Protein 5K19 (pdb70)

CATH classification: 2.130.10.10

Secondary structure (DSSP, 8-state):
----SEEEETTEEEEE-GGG-B--TT-PPP---PPP-EEEEE----S-EEEEEE-SSEEEEEE--TTSPPP-TTS-SEEEE-SSS-EEEEEE-TTT--SS---EEEEETTS-EEEE-TTT---EEEESTTS-S--SPEEEEEEPTT-SSEEEEEETTSEEEEEETTSB--SSPPPEEEEEEETTEEEEEE--BSEEEEEEESSS-EEEEEE-TTSSEEEEEETTSEEEEEETTTTEEEEEEE-SSS-EEEEEE-TTSSEEEEEETTS-EEEEETTT-SEEEEE---SS-EEEEEE-TTS--------EEEEEEEETTSEEEEEEEEHHHH----EE--SEEEE--SS-EEEEEE-SSEEEEEETTS-EEEEEPTT-/---SEEEETTEEEEE-TTS-B--TT-PPP--SS-PPP-EEEEE-S--SSS-EEEEEE-SSEEEEEE--TTS----TTS-SEEEE-SSS-EEEEEE-SSS--SS---EEEEETTS-EEEE-TTT---EEEESTT-SS--SPEEEEEEPTT-SSEEEEEETTSEEEEEETTSB--SS---EEEEEEETTEEEEEE--BS--EEEEESSS-EEEEEE-TTSSEEEEEETTSEEEEEETTTTEEEEEEE-SSS-EEEEEE-TTSSEEEEEETTS-EEEEETTT-SEEEEE---SS-EEEEEE-GGG--EEEEEEEETTSEEEEEEEEHHHH----EE--SEEEE--SS-EEEEEE-SSEEEEEETTS-EEEEEPTT-/----EEEETTEEEE-EEEEEES-TT----------EEEEE----EEEEEE-SSEEEEEE--TTSPPP-TTS-SEEEE-SSS-EEEEEE-SSS--SS---EEEEETTS-EEEE-TTT---EEEESTT-SS--SPEEEEEEPTT-SSEEEEEETTTEEEEEETTSB--SSSPPEEEEEEETTEEEEEE--BS--EEEEESSS-EEEEEE-TTSSEEEEEETTSEEEEEETTTTEEEEEEE-SSS-EEEEEE-TTSSEEEEEETTS-EEEEETTTTEEEEEE---SS-EEEEEEESTT--EEEEEEETTSEEEEEEE-HHHH---EE-EEEEEE-SSS-EEEEEE-SS-EEEEETTTEEEE-

Solvent-accessible surface area: 45905 Å² total; per-residue (Å²): 142,73,84,79,69,73,4,28,9,73,67,10,63,3,97,37,47,90,138,2,54,1,2,38,48,110,82,88,66,26,94,106,92,27,44,0,77,17,12,31,4,81,14,108,143,76,44,12,56,30,0,0,1,1,5,8,108,32,6,2,4,2,48,6,57,12,39,125,160,20,17,80,29,81,147,38,59,17,84,66,102,26,106,52,44,36,1,8,8,14,11,2,2,123,102,43,14,64,78,69,32,0,30,1,0,0,0,6,38,18,1,27,2,17,9,2,9,1,41,117,110,133,48,65,90,86,7,10,99,106,84,82,19,14,148,27,111,1,14,11,4,85,18,16,56,70,17,117,28,52,0,0,0,0,2,30,55,3,20,0,3,18,4,21,17,90,61,88,71,27,83,92,53,25,142,63,98,99,104,70,117,30,72,66,8,10,0,40,40,26,132,127,54,0,6,47,33,41,1,48,1,26,67,33,8,0,33,52,1,18,27,8,78,108,15,43,35,0,0,1,0,1,106,38,0,57,0,5,0,0,42,30,96,58,17,78,53,66,12,55,13,103,10,181,152,29,0,4,31,4,4,14,20,0,14,32,12,111,16,0,0,1,0,1,44,37,32,29,0,5,1,2,4,27,106,96,52,46,39,27,0,34,1,91,26,10,169,34,103,0,27,28,7,17,15,2,52,111,27,28,77,36,162,93,74,200,67,48,4,13,0,0,0,0,0,68,26,13,18,1,0,1,1,38,0,45,81,80,41,11,140,146,105,62,113,6,141,38,67,16,48,64,49,16,8,123,47,69,3,11,8,8,44,16,43,98,51,1,2,0,4,1,12,22,17,5,35,1,22,1,3,6,19,36,90,127,184,80,85,77,75,3,36,5,149,79,24,78,3,109,34,54,87,148,2,34,0,2,38,58,97,113,62,75,27,132,44,120,67,39,29,38,0,67,16,11,32,6,58,8,89,78,52,107,36,46,2,49,31,0,0,0,0,2,6,102,42,6,3,5,1,47,8,48,12,38,112,158,11,12,80,18,67,155,39,61,18,84,61,96,31,160,54,44,40,0,10,10,13,14,0,3,121,104,45,9,67,72,95,34,1,30,1,0,0,0,6,41,20,1,29,2,18,11,1,10,2,42,116,108,135,63,69,38,76,5,7,111,67,77,87,17,15,140,27,112,1,16,13,4,73,19,18,56,72,19,117,31,48,0,1,0,0,3,28,56,2,20,0,6,18,2,23,35,102,56,105,41,35,142,87,53,26,117,68,60,114,95,32,121,26,75,67,11,9,0,35,49,35,114,129,59,0,10,46,34,44,3,45,0,24,68,31,6,0,33,51,1,16,22,4,81,112,15,46,38,0,0,1,0,1,104,48,2,58,0,5,0,0,42,30,93,61,18,114,63,65,13,55,16,85,15,186,154,31,0,4,34,3,5,15,20,0,59,71,14,116,33,0,0,2,0,0,46,35,33,34,0,10,0,1,5,27,112,98,47,44,31,27,1,43,0,91,25,10,165,32,97,0,24,27,7,16,15,3,66,111,40,68,131,61,13,6,0,0,0,0,0,73,25,12,25,1,0,2,0,33,3,58,50,94,25,28,227,193,55,67,100,18,142,39,69,14,53,54,54,16,8,114,66,62,2,8,7,7,44,16,44,124,65,1,2,0,4,0,10,20,26,4,33,1,22,1,4,8,24,41,91,72,143,72,41,92,40,23,98,22,108,90,27,122,44,42,31,40,112,91,0,55,0,1,50,46,105,71,71,74,44,127,117,61,39,0,76,16,13,31,7,87,33,132,174,32,57,14,0,0,3,0,8,1,97,32,9,3,7,2,74,5,29,19,65,60,68,21,28,93,22,80,68,37,93,25,92,56,106,27,90,55,46,43,0,6,10,14,11,4,3,121,123,49,11,73,86,62,40,3,30,4,0,0,0,6,41,16,1,25,2,24,9,1,7,6,67,133,69,76,58,66,43,80,6,4,102,78,105,86,18,15,60,25,104,0,11,15,3,75,15,18,64,68,22,55,29,51,0,1,0,0,1,35,53,1,22,0,6,19,2,21,28,130,50,99,47,40,112,70,68,35,74,64,61,108,107,30,123,28,71,67,14,9,0,44,41,43,126,125,60,2,9,52,36,44,4,47,1,19,98,27,8,0,28,45,3,17,25,6,77,112,15,41,29,0,0,0,0,0,103,40,1,62,0,6,0,0,44,37,91,68,34,47,60,70,11,56,17,108,7,174,151,36,10,0,42,2,7,18,21,1,62,89,8,26,13,0,0,0,0,0,15,32,35,22,1,4,7,3,0,27,100,84,48,46,38,25,2,31,1,103,9,29,79,34,114,0,27,26,5,15,22,9,64,118,44,79,109,32,18,1,0,0,0,0,86,22,13,44,5,0,4,1,55,8,48,68,96,30,27,167,112,68,115,23,72,32,75,8,74,18,70,17,11,111,81,32,1,14,6,6,54,18,54,91,71,9,15,0,4,0,9,31,25,8,30,1,40,0,23

Radius of gyration: 40.24 Å; Cα contacts (8 Å, |Δi|>4): 3216; chains: 3; bounding box: 108×79×98 Å

Foldseek 3Di:
DDADAWDADPQGIKGWQVQQKDFQLVPFFADDDAFKEKEWEAAPPDQGIKMWIFAHQKIFIAGRPANDGHDRNVDTLAMGGHDPWHWRYKYWDHVPHHQQWIWMWTWTAQGKIWIATSHPGPDIDIDCVVCLAHRGGWQDKYAQPPDPFWIWIFGQFQKIFIFGNPADDDPHRFDWAWDDDDDQKTKTAGDSHTGGIMIGGHGGGFQDWDAQLVSQKIWTWHQQQKIWMARVVVGGTQAMDGDPDTTWHEWDAFLQRQWMWTWAQVGKIWIAGSVVNGTQEIEHAAPGGWHYKFWAPQPDDDDHPCHKTKMWTFFQSQWIFIWMADCCSRPVVYYTYTSDIGRHDPGGKHDWDHDPQFIWTDGSRGMIITMGRPPD/DADAWDADPLGIKGWQVQQKAFQLVPFFADDPDAAFKDKEWEAAPPCVPQRMKIWIFFGQKIFIAGRNASDGHDNSVDTLDMGGHDPWHWRYKYWDHVPHHPQWIWMWTWTQQGKIWIATSRNGPDIDIDCVVVLAHRGGWQDKYAQPPDDFWIWIFGQQQKIFIWGNPAAEDPHRFAWDWDDDDDQKTKTAGPSHTRGIIIGGHGGTFQDWDAQLVRQKIWTWHQQQKTWIARVVVGGTQEMDGDPDTTWREWDAANVRQWMWTWGQVRKIWIAGRVVRHTLEIEHADPGTWHYKAWANLDCVKTKIWTFWQSQKIFIWIADPVSRVVHYYTYTSDIGNNDPGGKHDWDHDDQFIWTHHSRGMIITMGRVPD/DADQWDADPVGIDGWQPQQKAFQLVPFFDDDQFWDWEWEAAVCRIKIWIFAWQKIFIASRPASDGHPNSVDTLAMDGHPDWGFNDKEWDHVDHHDQWIWMWTWTQQGKIWIATSRVRPGTDIGCPVVLAHRGGWQDKYAQPPDPFWIWTFGQFQKIFIFGNQAEEDPGNFDWDWDDDDDQKTKTATPSYTRRIMIHHHGGGFNDKDAALVRQKMWIWGQVQKIWMARNVVRHTQAMDGDPDTTWHEKDADNVRQWIWTWGQVQKIWIAGSVVRGTQEIEDAGDGTWHYKAWAPQDPCTKIKTFFQRQWIFIWRNDPVSHCVYYTYTPGTTNHDPGGWHDWDYDNSWIWTDHRSTMIITD

Sequence (1108 aa):
NEIKTQFTTREGLYKLLPHSEYSRPNRVPFNSSNPVRVSFVNLNSGNGDRLCFNVGRELYFYIYKGVRKAADLSKPIDKRIYKGTQPTCHDFNHLTATAESVSLLVGFSAGQVQLIDPIKKETSKLFNEERLIDKSRVTCVKWVPGSESLFLVAHSSGNMYLYNVEHTCGTTAPHYQLLKQGESFAVHTCKTRNPLLKWTVGEGALNEFAFSPDGKFLACVSQDGFLRVFNFDSVELHGTMKSYFGGLLCVCWSPDGKYIVTGGEDDLVTVWSFVDCRVIARGHGHKSWVSVVAFDPYTTSVEEGDVTYRFGSVGQDTQLCLWDLTEDILFPVPLLEPLICKKIAHERLTVLIFLEDCIVTACQEGFICTWGRPGKEIKTQFTTREGLYKLLPHSEYSRPNRVPFNSQGSNPVRVSFVNLNDQSGNGDRLCFNVGRELYFYIYKGVRKAADLSKPIDKRIYKGTQPTCHDFNHLTATAESVSLLVGFSAGQVQLIDPIKKETSKLFNEERLIDKSRVTCVKWVPGSESLFLVAHSSGNMYLYNVEHTCGTTAPHYQLLKQGESFAVHTCKTRNPLLKWTVGEGALNEFAFSPDGKFLACVSQDGFLRVFNFDSVELHGTMKSYFGGLLCVCWSPDGKYIVTGGEDDLVTVWSFVDCRVIARGHGHKSWVSVVAFDPYTTVTYRFGSVGQDTQLCLWDLTEDILFDVPLLEPLICKKIAHERLTVLIFLEDCIVTACQEGFICTWGRPGKEIKTQFTTREGLYKLLPHSEYSRPNRVPFNSNPVRVSFVNLNNGDRLCFNVGRELYFYIYKGVRKAADLSKPIDKRIYKGTQPTCHDFNHLTATAESVSLLVGFSAGQVQLIDPIKKETSKLFNEERLIDKSRVTCVKWVPGSESLFLVAHSSGNMYLYNVEHTCGTTAPHYQLLKQGESFAVHTCKTRNPLLKWTVGEGALNEFAFSPDGKFLACVSQDGFLRVFNFDSVELHGTMKSYFGGLLCVCWSPDGKYIVTGGEDDLVTVWSFVDCRVIARGHGHKSWVSVVAFDPYTTTYRFGSVGQDTQLCLWDLTEDILFVPLLEPLICKKIAHERLTVLIFLEDCIVTACQEGFICTW

Nearest PDB structures (foldseek):
  5k19-assembly2_B  TM=1.003E+00  e=1.370E-76  Homo sapiens
  6jlq-assembly1_C  TM=9.969E-01  e=1.222E-64  Homo sapiens
  5k19-assembly3_C  TM=9.996E-01  e=1.740E-64  Homo sapiens
  5k1c-assembly1_C  TM=9.954E-01  e=1.740E-64  Homo sapiens
  5yzv-assembly1_A  TM=8.392E-01  e=1.252E-12  Thermomonospora curvata

GO terms:
  GO:0005634 nucleus (C, IDA)
  GO:0005737 cytoplasm (C, IDA)
  GO:0035800 deubiquitinase activator activity (F, IDA)
  GO:0005515 protein binding (F, IPI)
  GO:0005654 nucleoplasm (C, TAS)
  GO:0090263 positive regulation of canonical Wnt signaling pathway (P, IDA)

Structure (mmCIF, N/CA/C/O backbone):
data_5K19
#
_entry.id   5K19
#
_cell.length_a   120.014
_cell.length_b   120.014
_cell.length_c   95.307
_cell.angle_alpha   90.00
_cell.angle_beta   90.00
_cell.angle_gamma   120.00
#
_symmetry.space_group_name_H-M   'P 31'
#
loop_
_entity.id
_entity.type
_entity.pdbx_description
1 polymer 'WD repeat-containing protein 20'
2 non-polymer 'SULFATE ION'
3 non-polymer GLYCEROL
4 water water
#
loop_
_atom_site.group_PDB
_atom_site.id
_atom_site.type_symbol
_atom_site.label_atom_id
_atom_site.label_alt_id
_atom_site.label_comp_id
_atom_site.label_asym_id
_atom_site.label_entity_id
_atom_site.label_seq_id
_atom_site.pdbx_PD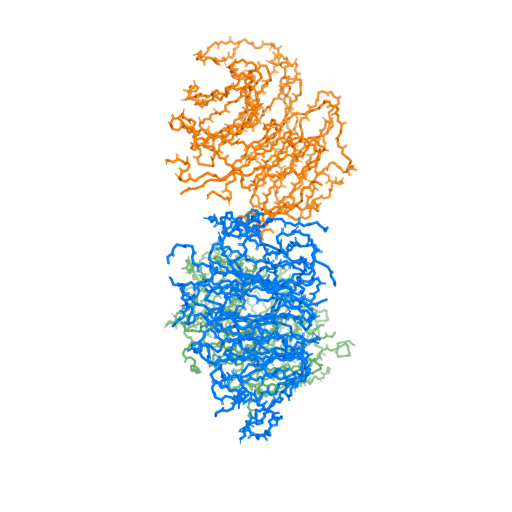B_ins_code
_atom_site.Cartn_x
_atom_site.Cartn_y
_atom_site.Cartn_z
_atom_site.occupancy
_atom_site.B_iso_or_equiv
_atom_site.auth_seq_id
_atom_site.auth_comp_id
_atom_site.auth_asym_id
_atom_site.auth_atom_id
_atom_site.pdbx_PDB_model_num
ATOM 1 N N . ASN A 1 11 ? 144.626 15.372 13.961 1.00 89.65 11 ASN A N 1
ATOM 2 C CA . ASN A 1 11 ? 143.690 14.380 13.440 1.00 77.83 11 ASN A CA 1
ATOM 3 C C . ASN A 1 11 ? 143.489 14.569 11.944 1.00 82.09 11 ASN A C 1
ATOM 4 O O . ASN A 1 11 ? 142.410 14.984 11.500 1.00 82.73 11 ASN A O 1
ATOM 6 N N . GLU A 1 12 ? 144.540 14.272 11.176 1.00 80.94 12 GLU A N 1
ATOM 7 C CA . GLU A 1 12 ? 144.485 14.309 9.719 1.00 69.28 12 GLU A CA 1
ATOM 8 C C . GLU A 1 12 ? 144.795 12.927 9.153 1.00 70.73 12 GLU A C 1
ATOM 9 O O . GLU A 1 12 ? 145.508 12.134 9.766 1.00 69.78 12 GLU A O 1
ATOM 11 N N . ILE A 1 13 ? 144.258 12.654 7.971 1.00 70.19 13 ILE A N 1
ATOM 12 C CA . ILE A 1 13 ? 144.266 11.319 7.392 1.00 61.89 13 ILE A CA 1
ATOM 13 C C . ILE A 1 13 ? 145.664 10.939 6.936 1.00 61.71 13 ILE A C 1
ATOM 14 O O . ILE A 1 13 ? 146.390 11.773 6.436 1.00 70.22 13 ILE A O 1
ATOM 19 N N . LYS A 1 14 ? 146.054 9.690 7.136 1.00 60.78 14 LYS A N 1
ATOM 20 C CA . LYS A 1 14 ? 147.349 9.226 6.665 1.00 58.86 14 LYS A CA 1
ATOM 21 C C . LYS A 1 14 ? 147.180 8.357 5.419 1.00 60.19 14 LYS A C 1
ATOM 22 O O . LYS A 1 14 ? 146.176 7.667 5.274 1.00 59.46 14 LYS A O 1
ATOM 28 N N . THR A 1 15 ? 148.155 8.386 4.516 1.00 52.27 15 THR A N 1
ATOM 29 C CA . THR A 1 15 ? 148.033 7.592 3.317 1.00 53.69 15 THR A CA 1
ATOM 30 C C . THR A 1 15 ? 149.140 6.554 3.196 1.00 55.62 15 THR A C 1
ATOM 31 O O . THR A 1 15 ? 149.304 5.923 2.145 1.00 57.65 15 THR A O 1
ATOM 35 N N . GLN A 1 16 ? 149.879 6.353 4.274 1.00 50.27 16 GLN A N 1
ATOM 36 C CA . GLN A 1 16 ? 150.917 5.338 4.265 1.00 55.86 16 GLN A CA 1
ATOM 37 C C . GLN A 1 16 ? 151.500 5.142 5.654 1.00 53.79 16 GLN A C 1
ATOM 38 O O . GLN A 1 16 ? 151.399 6.016 6.501 1.00 58.06 16 GLN A O 1
ATOM 44 N N . PHE A 1 17 ? 152.117 3.995 5.885 1.00 49.59 17 PHE A N 1
ATOM 45 C CA . PHE A 1 17 ? 152.712 3.722 7.179 1.00 54.93 17 PHE A CA 1
ATOM 46 C C . PHE A 1 17 ? 153.840 2.725 7.018 1.00 58.11 17 PHE A C 1
ATOM 47 O O . PHE A 1 17 ? 153.895 2.012 6.010 1.00 63.25 17 PHE A O 1
ATOM 55 N N . THR A 1 18 ? 154.732 2.663 8.003 1.00 56.87 18 THR A N 1
ATOM 56 C CA . THR A 1 18 ? 155.900 1.808 7.896 1.00 51.97 18 THR A CA 1
ATOM 57 C C . THR A 1 18 ? 155.930 0.759 8.975 1.00 54.37 18 THR A C 1
ATOM 58 O O . THR A 1 18 ? 155.641 1.052 10.123 1.00 59.48 18 THR A O 1
ATOM 62 N N . THR A 1 19 ? 156.277 -0.466 8.607 1.00 56.47 19 THR A N 1
ATOM 63 C CA . THR A 1 19 ? 156.568 -1.498 9.586 1.00 59.16 19 THR A CA 1
ATOM 64 C C . THR A 1 19 ? 157.907 -2.121 9.231 1.00 59.47 19 THR A C 1
ATOM 65 O O . THR A 1 19 ? 158.556 -1.705 8.280 1.00 57.14 19 THR A O 1
ATOM 69 N N . ARG A 1 20 ? 158.303 -3.131 9.998 1.00 64.99 20 ARG A N 1
ATOM 70 C CA . ARG A 1 20 ? 159.501 -3.920 9.707 1.00 65.78 20 ARG A CA 1
ATOM 71 C C . ARG A 1 20 ? 159.560 -4.423 8.248 1.00 70.50 20 ARG A C 1
ATOM 72 O O . ARG A 1 20 ? 160.637 -4.653 7.706 1.00 75.24 20 ARG A O 1
ATOM 74 N N . GLU A 1 21 ? 158.410 -4.594 7.608 1.00 61.95 21 GLU A N 1
ATOM 75 C CA . GLU A 1 21 ? 158.397 -5.110 6.249 1.00 62.64 21 GLU A CA 1
ATOM 76 C C . GLU A 1 21 ? 158.660 -4.011 5.237 1.00 62.79 21 GLU A C 1
ATOM 77 O O . GLU A 1 21 ? 158.981 -4.289 4.083 1.00 63.39 21 GLU A O 1
ATOM 83 N N . GLY A 1 22 ? 158.524 -2.765 5.664 1.00 58.42 22 GLY A N 1
ATOM 84 C CA . GLY A 1 22 ? 158.753 -1.651 4.770 1.00 54.49 22 GLY A CA 1
ATOM 85 C C . GLY A 1 22 ? 157.575 -0.705 4.708 1.00 60.81 22 GLY A C 1
ATOM 86 O O . GLY A 1 22 ? 156.845 -0.545 5.683 1.00 60.35 22 GLY A O 1
ATOM 87 N N . LEU A 1 23 ? 157.383 -0.073 3.552 1.00 61.35 23 LEU A N 1
ATOM 88 C CA . LEU A 1 23 ? 156.302 0.890 3.386 1.00 60.44 23 LEU A CA 1
ATOM 89 C C . LEU A 1 23 ? 155.041 0.260 2.816 1.00 62.52 23 LEU A C 1
ATOM 90 O O . LEU A 1 23 ? 155.105 -0.588 1.930 1.00 63.24 23 LEU A O 1
ATOM 95 N N . TYR A 1 24 ? 153.896 0.671 3.350 1.00 60.47 24 TYR A N 1
ATOM 96 C CA . TYR A 1 24 ? 152.604 0.352 2.769 1.00 55.04 24 TYR A CA 1
ATOM 97 C C . TYR A 1 24 ? 152.089 1.662 2.219 1.00 56.31 24 TYR A C 1
ATOM 98 O O . TYR A 1 24 ? 152.289 2.705 2.833 1.00 59.98 24 TYR A O 1
ATOM 107 N N . LYS A 1 25 ? 151.436 1.651 1.072 1.00 54.59 25 LYS A N 1
ATOM 108 C CA . LYS A 1 25 ? 151.020 2.928 0.539 1.00 55.58 25 LYS A CA 1
ATOM 109 C C . LYS A 1 25 ? 149.686 2.862 -0.173 1.00 56.37 25 LYS A C 1
ATOM 110 O O . LYS A 1 25 ? 149.456 2.017 -1.047 1.00 54.56 25 LYS A O 1
ATOM 116 N N . LEU A 1 26 ? 148.804 3.763 0.246 1.00 55.53 26 LEU A N 1
ATOM 117 C CA . LEU A 1 26 ? 147.490 3.915 -0.345 1.00 57.03 26 LEU A CA 1
ATOM 118 C C . LEU A 1 26 ? 147.586 4.248 -1.842 1.00 54.81 26 LEU A C 1
ATOM 119 O O . LEU A 1 26 ? 148.020 5.332 -2.188 1.00 60.70 26 LEU A O 1
ATOM 124 N N . LEU A 1 27 ? 147.196 3.329 -2.716 1.00 52.26 27 LEU A N 1
ATOM 125 C CA . LEU A 1 27 ? 147.250 3.565 -4.173 1.00 50.97 27 LEU A CA 1
ATOM 126 C C . LEU A 1 27 ? 145.947 4.140 -4.730 1.00 54.75 27 LEU A C 1
ATOM 127 O O . LEU A 1 27 ? 145.061 3.382 -5.132 1.00 54.17 27 LEU A O 1
ATOM 132 N N . PRO A 1 28 ? 145.825 5.476 -4.781 1.00 51.37 28 PRO A N 1
ATOM 133 C CA . PRO A 1 28 ? 144.536 6.073 -5.126 1.00 50.09 28 PRO A CA 1
ATOM 134 C C . PRO A 1 28 ? 144.007 5.697 -6.501 1.00 56.98 28 PRO A C 1
ATOM 135 O O . PRO A 1 28 ? 142.801 5.795 -6.730 1.00 58.59 28 PRO A O 1
ATOM 139 N N . HIS A 1 29 ? 144.879 5.242 -7.393 1.00 61.77 29 HIS A N 1
ATOM 140 C CA . HIS A 1 29 ? 144.433 4.819 -8.713 1.00 56.67 29 HIS A CA 1
ATOM 141 C C . HIS A 1 29 ? 144.010 3.357 -8.746 1.00 59.65 29 HIS A C 1
ATOM 142 O O . HIS A 1 29 ? 143.667 2.822 -9.811 1.00 61.94 29 HIS A O 1
ATOM 149 N N . SER A 1 30 ? 144.027 2.707 -7.584 1.00 55.96 30 SER A N 1
ATOM 150 C CA . SER A 1 30 ? 143.416 1.394 -7.449 1.00 51.99 30 SER A CA 1
ATOM 151 C C . SER A 1 30 ? 142.063 1.518 -6.790 1.00 53.04 30 SER A C 1
ATOM 152 O O . SER A 1 30 ? 141.435 0.518 -6.495 1.00 58.37 30 SER A O 1
ATOM 155 N N . GLU A 1 31 ? 141.606 2.738 -6.545 1.00 54.42 31 GLU A N 1
ATOM 156 C CA . GLU A 1 31 ? 140.359 2.911 -5.818 1.00 50.75 31 GLU A CA 1
ATOM 157 C C . GLU A 1 31 ? 139.117 2.377 -6.528 1.00 50.72 31 GLU A C 1
ATOM 158 O O . GLU A 1 31 ? 138.985 2.481 -7.732 1.00 58.22 31 GLU A O 1
ATOM 164 N N . TYR A 1 32 ? 138.202 1.791 -5.770 1.00 54.80 32 TYR A N 1
ATOM 165 C CA . TYR A 1 32 ? 136.904 1.418 -6.315 1.00 51.30 32 TYR A CA 1
ATOM 166 C C . TYR A 1 32 ? 135.823 2.169 -5.563 1.00 47.41 32 TYR A C 1
ATOM 167 O O . TYR A 1 32 ? 135.973 2.497 -4.389 1.00 46.92 32 TYR A O 1
ATOM 176 N N . SER A 1 33 ? 134.748 2.458 -6.280 1.00 48.80 33 SER A N 1
ATOM 177 C CA . SER A 1 33 ? 133.558 3.076 -5.729 1.00 48.20 33 SER A CA 1
ATOM 178 C C . SER A 1 33 ? 132.487 3.198 -6.792 1.00 50.12 33 SER A C 1
ATOM 179 O O . SER A 1 33 ? 132.690 2.863 -7.956 1.00 47.54 33 SER A O 1
ATOM 182 N N . ARG A 1 34 ? 131.342 3.678 -6.341 1.00 52.84 34 ARG A N 1
ATOM 183 C CA . ARG A 1 34 ? 130.270 4.180 -7.161 1.00 48.22 34 ARG A CA 1
ATOM 184 C C . ARG A 1 34 ? 130.902 4.985 -8.307 1.00 48.15 34 ARG A C 1
ATOM 185 O O . ARG A 1 34 ? 131.828 5.755 -8.079 1.00 48.26 34 ARG A O 1
ATOM 193 N N . PRO A 1 35 ? 130.459 4.761 -9.551 1.00 51.97 35 PRO A N 1
ATOM 194 C CA . PRO A 1 35 ? 131.080 5.474 -10.685 1.00 53.98 35 PRO A CA 1
ATOM 195 C C . PRO A 1 35 ? 130.966 7.002 -10.568 1.00 54.65 35 PRO A C 1
ATOM 196 O O . PRO A 1 35 ? 131.949 7.717 -10.721 1.00 55.56 35 PRO A O 1
ATOM 200 N N . ASN A 1 36 ? 129.790 7.549 -10.064 1.00 54.14 36 ASN A N 1
ATOM 201 C CA . ASN A 1 36 ? 129.424 8.863 -9.670 1.00 52.64 36 ASN A CA 1
ATOM 202 C C . ASN A 1 36 ? 130.583 9.504 -8.850 1.00 57.69 36 ASN A C 1
ATOM 203 O O . ASN A 1 36 ? 130.817 10.712 -8.906 1.00 55.72 36 ASN A O 1
ATOM 208 N N . ARG A 1 37 ? 131.125 8.548 -8.046 1.00 57.37 37 ARG A N 1
ATOM 209 C CA . ARG A 1 37 ? 132.238 8.948 -7.183 1.00 56.50 37 ARG A CA 1
ATOM 210 C C . ARG A 1 37 ? 131.923 9.897 -6.016 1.00 59.97 37 ARG A C 1
ATOM 211 O O . ARG A 1 37 ? 132.857 10.348 -5.335 1.00 59.80 37 ARG A O 1
ATOM 215 N N . VAL A 1 38 ? 130.657 10.221 -5.765 1.00 51.78 38 VAL A N 1
ATOM 216 C CA . VAL A 1 38 ? 130.404 11.111 -4.636 1.00 61.72 38 VAL A CA 1
ATOM 217 C C . VAL A 1 38 ? 130.258 10.329 -3.327 1.00 58.36 38 VAL A C 1
ATOM 218 O O . VAL A 1 38 ? 129.701 9.225 -3.306 1.00 57.19 38 VAL A O 1
ATOM 222 N N . PRO A 1 39 ? 130.815 10.877 -2.239 1.00 58.64 39 PRO A N 1
ATOM 223 C CA . PRO A 1 39 ? 130.711 10.235 -0.919 1.00 63.72 39 PRO A CA 1
ATOM 224 C C . PRO A 1 39 ? 129.274 9.918 -0.523 1.00 59.33 39 PRO A C 1
ATOM 225 O O . PRO A 1 39 ? 128.390 10.771 -0.560 1.00 61.54 39 PRO A O 1
ATOM 229 N N . PHE A 1 40 ? 129.061 8.662 -0.171 1.00 56.13 40 PHE A N 1
ATOM 230 C CA . PHE A 1 40 ? 127.781 8.191 0.291 1.00 57.59 40 PHE A CA 1
ATOM 231 C C . PHE A 1 40 ? 127.606 8.635 1.722 1.00 62.61 40 PHE A C 1
ATOM 232 O O . PHE A 1 40 ? 128.529 8.521 2.526 1.00 67.09 40 PHE A O 1
ATOM 240 N N . ASN A 1 41 ? 126.451 9.191 2.050 1.00 64.21 41 ASN A N 1
ATOM 241 C CA . ASN A 1 41 ? 126.221 9.556 3.440 1.00 74.81 41 ASN A CA 1
ATOM 242 C C . ASN A 1 41 ? 124.792 9.337 3.875 1.00 78.07 41 ASN A C 1
ATOM 243 O O . ASN A 1 41 ? 123.847 9.751 3.187 1.00 80.95 41 ASN A O 1
ATOM 248 N N . SER A 1 42 ? 124.665 8.677 5.025 1.00 88.48 42 SER A N 1
ATOM 249 C CA . SER A 1 42 ? 123.394 8.512 5.716 1.00 95.88 42 SER A CA 1
ATOM 250 C C . SER A 1 42 ? 123.645 7.967 7.136 1.00 94.23 42 SER A C 1
ATOM 251 O O . SER A 1 42 ? 124.767 7.971 7.654 1.00 96.54 42 SER A O 1
ATOM 253 N N . SER A 1 45 ? 122.890 4.248 8.186 1.00 93.77 45 SER A N 1
ATOM 254 C CA . SER A 1 45 ? 122.592 3.218 7.173 1.00 76.63 45 SER A CA 1
ATOM 255 C C . SER A 1 45 ? 123.228 1.832 7.399 1.00 72.69 45 SER A C 1
ATOM 256 O O . SER A 1 45 ? 123.598 1.485 8.524 1.00 77.51 45 SER A O 1
ATOM 259 N N . ASN A 1 46 ? 123.316 1.045 6.322 1.00 63.84 46 ASN A N 1
ATOM 260 C CA . ASN A 1 46 ? 123.927 -0.282 6.343 1.00 52.24 46 ASN A CA 1
ATOM 261 C C . ASN A 1 46 ? 125.389 -0.219 5.997 1.00 56.08 46 ASN A C 1
ATOM 262 O O . ASN A 1 46 ? 125.784 0.510 5.096 1.00 57.15 46 ASN A O 1
ATOM 267 N N . PRO A 1 47 ? 126.208 -0.999 6.704 1.00 60.32 47 PRO A N 1
ATOM 268 C CA . PRO A 1 47 ? 127.651 -0.878 6.502 1.00 60.24 47 PRO A CA 1
ATOM 269 C C . PRO A 1 47 ? 128.074 -1.290 5.081 1.00 51.45 47 PRO A C 1
ATOM 270 O O . PRO A 1 47 ? 127.555 -2.238 4.499 1.00 47.28 47 PRO A O 1
ATOM 274 N N . VAL A 1 48 ? 129.018 -0.551 4.525 1.00 47.96 48 VAL A N 1
ATOM 275 C CA . VAL A 1 48 ? 129.599 -0.926 3.257 1.00 45.51 48 VAL A CA 1
ATOM 276 C C . VAL A 1 48 ? 130.477 -2.166 3.413 1.00 45.16 48 VAL A C 1
ATOM 277 O O . VAL A 1 48 ? 131.407 -2.191 4.197 1.00 46.54 48 VAL A O 1
ATOM 281 N N . ARG A 1 49 ? 130.152 -3.206 2.658 1.00 47.95 49 ARG A N 1
ATOM 282 C CA . ARG A 1 49 ? 130.859 -4.483 2.716 1.00 45.38 49 ARG A CA 1
ATOM 283 C C . ARG A 1 49 ? 131.455 -4.882 1.342 1.00 43.85 49 ARG A C 1
ATOM 284 O O . ARG A 1 49 ? 131.019 -4.390 0.307 1.00 40.71 49 ARG A O 1
ATOM 292 N N . VAL A 1 50 ? 132.426 -5.794 1.369 1.00 43.73 50 VAL A N 1
ATOM 293 C CA . VAL A 1 50 ? 133.284 -6.146 0.247 1.00 41.72 50 VAL A CA 1
ATOM 294 C C . VAL A 1 50 ? 133.538 -7.648 0.179 1.00 44.95 50 VAL A C 1
ATOM 295 O O . VAL A 1 50 ? 133.972 -8.239 1.154 1.00 50.54 50 VAL A O 1
ATOM 299 N N . SER A 1 51 ? 133.326 -8.264 -0.976 1.00 48.41 51 SER A N 1
ATOM 300 C CA . SER A 1 51 ? 133.685 -9.666 -1.162 1.00 46.48 51 SER A CA 1
ATOM 301 C C . SER A 1 51 ? 134.597 -9.792 -2.372 1.00 53.18 51 SER A C 1
ATOM 302 O O . SER A 1 51 ? 134.430 -9.059 -3.354 1.00 50.42 51 SER A O 1
ATOM 305 N N . PHE A 1 52 ? 135.534 -10.740 -2.309 1.00 55.39 52 PHE A N 1
ATOM 306 C CA . PHE A 1 52 ? 136.468 -11.039 -3.396 1.00 49.26 52 PHE A CA 1
ATOM 307 C C . PHE A 1 52 ? 136.384 -12.484 -3.861 1.00 53.97 52 PHE A C 1
ATOM 308 O O . PHE A 1 52 ? 136.379 -13.390 -3.044 1.00 52.37 52 PHE A O 1
ATOM 316 N N . VAL A 1 53 ? 136.395 -12.727 -5.165 1.00 54.41 53 VAL A N 1
ATOM 317 C CA . VAL A 1 53 ? 136.451 -14.105 -5.623 1.00 52.22 53 VAL A CA 1
ATOM 318 C C . VAL A 1 53 ? 137.380 -14.224 -6.815 1.00 54.22 53 VAL A C 1
ATOM 319 O O . VAL A 1 53 ? 137.544 -13.271 -7.578 1.00 51.21 53 VAL A O 1
ATOM 323 N N . ASN A 1 54 ? 138.018 -15.389 -6.920 1.00 55.99 54 ASN A N 1
ATOM 324 C CA . ASN A 1 54 ? 138.835 -15.757 -8.067 1.00 55.90 54 ASN A CA 1
ATOM 325 C C . ASN A 1 54 ? 138.101 -16.766 -8.962 1.00 57.62 54 ASN A C 1
ATOM 326 O O . ASN A 1 54 ? 137.271 -17.536 -8.493 1.00 55.79 54 ASN A O 1
ATOM 331 N N . LEU A 1 55 ? 138.402 -16.775 -10.253 1.00 59.48 55 LEU A N 1
ATOM 332 C CA . LEU A 1 55 ? 137.699 -17.690 -11.142 1.00 60.39 55 LEU A CA 1
ATOM 333 C C . LEU A 1 55 ? 138.630 -18.756 -11.718 1.00 64.27 55 LEU A C 1
ATOM 334 O O . LEU A 1 55 ? 138.565 -19.050 -12.910 1.00 75.87 55 LEU A O 1
ATOM 339 N N . ASN A 1 56 ? 139.480 -19.342 -10.874 1.00 67.79 56 ASN A N 1
ATOM 340 C CA . ASN A 1 56 ? 140.499 -20.307 -11.323 1.00 71.17 56 ASN A CA 1
ATOM 341 C C . ASN A 1 56 ? 141.371 -19.771 -12.467 1.00 76.31 56 ASN A C 1
ATOM 342 O O . ASN A 1 56 ? 140.977 -19.799 -13.642 1.00 69.61 56 ASN A O 1
ATOM 344 N N . SER A 1 59 ? 142.862 -17.725 -15.401 1.00 88.34 59 SER A N 1
ATOM 345 C CA . SER A 1 59 ? 143.807 -16.940 -16.198 1.00 94.96 59 SER A CA 1
ATOM 346 C C . SER A 1 59 ? 144.414 -15.772 -15.413 1.00 96.60 59 SER A C 1
ATOM 347 O O . SER A 1 59 ? 144.625 -15.865 -14.197 1.00 99.13 59 SER A O 1
ATOM 350 N N . GLY A 1 60 ? 144.685 -14.677 -16.127 1.00 89.19 60 GLY A N 1
ATOM 351 C CA . GLY A 1 60 ? 145.423 -13.547 -15.592 1.00 82.40 60 GLY A CA 1
ATOM 352 C C . GLY A 1 60 ? 144.612 -12.653 -14.675 1.00 89.68 60 GLY A C 1
ATOM 353 O O . GLY A 1 60 ? 144.865 -12.600 -13.465 1.00 95.45 60 GLY A O 1
ATOM 354 N N . ASN A 1 61 ? 143.633 -11.950 -15.238 1.00 83.17 61 ASN A N 1
ATOM 355 C CA . ASN A 1 61 ? 142.811 -11.042 -14.447 1.00 78.99 61 ASN A CA 1
ATOM 356 C C . ASN A 1 61 ? 141.481 -11.682 -14.006 1.00 72.44 61 ASN A C 1
ATOM 357 O O . ASN A 1 61 ? 140.415 -11.261 -14.436 1.00 68.94 61 ASN A O 1
ATOM 359 N N . GLY A 1 62 ? 141.550 -12.681 -13.126 1.00 67.74 62 GLY A N 1
ATOM 360 C CA . GLY A 1 62 ? 140.360 -13.393 -12.682 1.00 59.63 62 GLY A CA 1
ATOM 361 C C . GLY A 1 62 ? 139.829 -13.109 -11.275 1.00 59.46 62 GLY A C 1
ATOM 362 O O . GLY A 1 62 ? 139.124 -13.934 -10.697 1.00 51.54 62 GLY A O 1
ATOM 363 N N . ASP A 1 63 ? 140.162 -11.944 -10.728 1.00 59.24 63 ASP A N 1
ATOM 364 C CA . ASP A 1 63 ? 139.618 -11.522 -9.443 1.00 56.86 63 ASP A CA 1
ATOM 365 C C . ASP A 1 63 ? 138.363 -10.692 -9.614 1.00 57.12 63 ASP A C 1
ATOM 366 O O . ASP A 1 63 ? 138.308 -9.774 -10.440 1.00 53.74 63 ASP A O 1
ATOM 371 N N . ARG A 1 64 ? 137.359 -10.989 -8.805 1.00 54.25 64 ARG A N 1
ATOM 372 C CA . ARG A 1 64 ? 136.168 -10.174 -8.833 1.00 53.41 64 ARG A CA 1
ATOM 373 C C . ARG A 1 64 ? 135.955 -9.537 -7.494 1.00 50.40 64 ARG A C 1
ATOM 374 O O . ARG A 1 64 ? 136.227 -10.134 -6.468 1.00 50.89 64 ARG A O 1
ATOM 382 N N . LEU A 1 65 ? 135.462 -8.311 -7.525 1.00 51.89 65 LEU A N 1
ATOM 383 C CA . LEU A 1 65 ? 135.072 -7.593 -6.319 1.00 48.53 65 LEU A CA 1
ATOM 384 C C . LEU A 1 65 ? 133.595 -7.301 -6.336 1.00 48.27 65 LEU A C 1
ATOM 385 O O . LEU A 1 65 ? 133.036 -6.888 -7.353 1.00 49.95 65 LEU A O 1
ATOM 390 N N . CYS A 1 66 ? 132.950 -7.524 -5.211 1.00 48.94 66 CYS A N 1
ATOM 391 C CA . CYS A 1 66 ? 131.585 -7.081 -5.063 1.00 46.79 66 CYS A CA 1
ATOM 392 C C . CYS A 1 66 ? 131.529 -6.213 -3.839 1.00 43.74 66 CYS A C 1
ATOM 393 O O . CYS A 1 66 ? 132.169 -6.508 -2.840 1.00 45.73 66 CYS A O 1
ATOM 396 N N . PHE A 1 67 ? 130.776 -5.131 -3.919 1.00 42.57 67 PHE A N 1
ATOM 397 C CA . PHE A 1 67 ? 130.576 -4.287 -2.758 1.00 42.36 67 PHE A CA 1
ATOM 398 C C . PHE A 1 67 ? 129.220 -3.609 -2.835 1.00 42.49 67 PHE A C 1
ATOM 399 O O . PHE A 1 67 ? 128.600 -3.545 -3.897 1.00 41.68 67 PHE A O 1
ATOM 407 N N . ASN A 1 68 ? 128.760 -3.128 -1.689 1.00 41.61 68 ASN A N 1
ATOM 408 C CA . ASN A 1 68 ? 127.436 -2.547 -1.557 1.00 41.02 68 ASN A CA 1
ATOM 409 C C . ASN A 1 68 ? 127.481 -1.155 -0.969 1.00 41.17 68 ASN A C 1
ATOM 410 O O . ASN A 1 68 ? 128.382 -0.794 -0.224 1.00 42.95 68 ASN A O 1
ATOM 415 N N . VAL A 1 69 ? 126.506 -0.313 -1.296 1.00 44.34 69 VAL A N 1
ATOM 416 C CA . VAL A 1 69 ? 126.536 1.051 -0.749 1.00 40.58 69 VAL A CA 1
ATOM 417 C C . VAL A 1 69 ? 125.308 1.559 0.034 1.00 42.30 69 VAL A C 1
ATOM 418 O O . VAL A 1 69 ? 125.366 1.689 1.256 1.00 48.19 69 VAL A O 1
ATOM 422 N N . GLY A 1 70 ? 124.210 1.843 -0.659 1.00 44.90 70 GLY A N 1
ATOM 423 C CA . GLY A 1 70 ? 122.961 2.227 -0.027 1.00 44.30 70 GLY A CA 1
ATOM 424 C C . GLY A 1 70 ? 121.953 1.266 -0.607 1.00 42.80 70 GLY A C 1
ATOM 425 O O . GLY A 1 70 ? 121.539 0.306 0.043 1.00 42.04 70 GLY A O 1
ATOM 426 N N . ARG A 1 71 ? 121.556 1.531 -1.845 1.00 45.46 71 ARG A N 1
ATOM 427 C CA . ARG A 1 71 ? 120.660 0.639 -2.542 1.00 42.87 71 ARG A CA 1
ATOM 428 C C . ARG A 1 71 ? 121.413 -0.112 -3.662 1.00 44.42 71 ARG A C 1
ATOM 429 O O . ARG A 1 71 ? 120.878 -1.027 -4.302 1.00 42.88 71 ARG A O 1
ATOM 437 N N . GLU A 1 72 ? 122.682 0.225 -3.854 1.00 44.36 72 GLU A N 1
ATOM 438 C CA . GLU A 1 72 ? 123.400 -0.311 -4.999 1.00 45.98 72 GLU A CA 1
ATOM 439 C C . GLU A 1 72 ? 124.400 -1.415 -4.637 1.00 49.16 72 GLU A C 1
ATOM 440 O O . GLU A 1 72 ? 125.233 -1.246 -3.744 1.00 44.60 72 GLU A O 1
ATOM 446 N N . LEU A 1 73 ? 124.308 -2.539 -5.347 1.00 46.84 73 LEU A N 1
ATOM 447 C CA . LEU A 1 73 ? 125.319 -3.585 -5.305 1.00 41.86 73 LEU A CA 1
ATOM 448 C C . LEU A 1 73 ? 126.135 -3.542 -6.605 1.00 47.25 73 LEU A C 1
ATOM 449 O O . LEU A 1 73 ? 125.567 -3.651 -7.692 1.00 44.64 73 LEU A O 1
ATOM 454 N N . TYR A 1 74 ? 127.454 -3.402 -6.490 1.00 46.00 74 TYR A N 1
ATOM 455 C CA . TYR A 1 74 ? 128.331 -3.382 -7.651 1.00 44.29 74 TYR A CA 1
ATOM 456 C C . TYR A 1 74 ? 129.208 -4.620 -7.766 1.00 44.40 74 TYR A C 1
ATOM 457 O O . TYR A 1 74 ? 129.659 -5.183 -6.760 1.00 48.09 74 TYR A O 1
ATOM 466 N N . PHE A 1 75 ? 129.474 -5.007 -9.005 1.00 43.13 75 PHE A N 1
ATOM 467 C CA . PHE A 1 75 ? 130.309 -6.144 -9.319 1.00 43.67 75 PHE A CA 1
ATOM 468 C C . PHE A 1 75 ? 131.335 -5.763 -10.404 1.00 47.27 75 PHE A C 1
ATOM 469 O O . PHE A 1 75 ? 130.960 -5.455 -11.534 1.00 49.16 75 PHE A O 1
ATOM 477 N N . TYR A 1 76 ? 132.617 -5.785 -10.051 1.00 46.54 76 TYR A N 1
ATOM 478 C CA . TYR A 1 76 ? 133.695 -5.424 -10.954 1.00 43.97 76 TYR A CA 1
ATOM 479 C C . TYR A 1 76 ? 134.766 -6.494 -11.062 1.00 50.08 76 TYR A C 1
ATOM 480 O O . TYR A 1 76 ? 134.787 -7.459 -10.301 1.00 53.83 76 TYR A O 1
ATOM 489 N N . ILE A 1 77 ? 135.669 -6.290 -12.014 1.00 50.70 77 ILE A N 1
ATOM 490 C CA . ILE A 1 77 ? 136.965 -6.938 -12.022 1.00 48.74 77 ILE A CA 1
ATOM 491 C C . ILE A 1 77 ? 137.838 -6.188 -11.044 1.00 50.05 77 ILE A C 1
ATOM 492 O O . ILE A 1 77 ? 137.869 -4.957 -11.047 1.00 44.35 77 ILE A O 1
ATOM 497 N N . TYR A 1 78 ? 138.549 -6.925 -10.203 1.00 51.60 78 TYR A N 1
ATOM 498 C CA . TYR A 1 78 ? 139.437 -6.280 -9.262 1.00 52.07 78 TYR A CA 1
ATOM 499 C C . TYR A 1 78 ? 140.870 -6.385 -9.746 1.00 51.16 78 TYR A C 1
ATOM 500 O O . TYR A 1 78 ? 141.420 -7.477 -9.856 1.00 50.85 78 TYR A O 1
ATOM 509 N N . LYS A 1 79 ? 141.478 -5.241 -10.022 1.00 47.57 79 LYS A N 1
ATOM 510 C CA . LYS A 1 79 ? 142.810 -5.237 -10.597 1.00 52.27 79 LYS A CA 1
ATOM 511 C C . LYS A 1 79 ? 143.917 -5.004 -9.569 1.00 57.07 79 LYS A C 1
ATOM 512 O O . LYS A 1 79 ? 145.003 -4.538 -9.924 1.00 57.00 79 LYS A O 1
ATOM 518 N N . GLY A 1 80 ? 143.642 -5.348 -8.306 1.00 54.58 80 GLY A N 1
ATOM 519 C CA . GLY A 1 80 ? 144.635 -5.306 -7.239 1.00 52.52 80 GLY A CA 1
ATOM 520 C C . GLY A 1 80 ? 145.426 -4.013 -7.148 1.00 58.58 80 GLY A C 1
ATOM 521 O O . GLY A 1 80 ? 144.853 -2.930 -7.031 1.00 61.39 80 GLY A O 1
ATOM 522 N N . VAL A 1 81 ? 146.747 -4.114 -7.224 1.00 59.62 81 VAL A N 1
ATOM 523 C CA . VAL A 1 81 ? 147.586 -2.918 -7.150 1.00 64.13 81 VAL A CA 1
ATOM 524 C C . VAL A 1 81 ? 147.745 -2.150 -8.492 1.00 69.03 81 VAL A C 1
ATOM 525 O O . VAL A 1 81 ? 148.415 -1.106 -8.533 1.00 70.54 81 VAL A O 1
ATOM 529 N N . ARG A 1 82 ? 147.122 -2.635 -9.571 1.00 63.90 82 ARG A N 1
ATOM 530 C CA . ARG A 1 82 ? 147.147 -1.921 -10.865 1.00 62.47 82 ARG A CA 1
ATOM 531 C C . ARG A 1 82 ? 146.094 -0.816 -10.920 1.00 61.80 82 ARG A C 1
ATOM 532 O O . ARG A 1 82 ? 145.375 -0.583 -9.948 1.00 66.10 82 ARG A O 1
ATOM 540 N N . LYS A 1 83 ? 145.991 -0.124 -12.043 1.00 58.01 83 LYS A N 1
ATOM 541 C CA . LYS A 1 83 ? 144.952 0.889 -12.134 1.00 63.60 83 LYS A CA 1
ATOM 542 C C . LYS A 1 83 ? 143.607 0.177 -12.134 1.00 64.85 83 LYS A C 1
ATOM 543 O O . LYS A 1 83 ? 143.422 -0.798 -12.866 1.00 61.11 83 LYS A O 1
ATOM 549 N N . ALA A 1 84 ? 142.686 0.645 -11.290 1.00 63.07 84 ALA A N 1
ATOM 550 C CA . ALA A 1 84 ? 141.358 0.036 -11.207 1.00 58.12 84 ALA A CA 1
ATOM 551 C C . ALA A 1 84 ? 140.662 -0.005 -12.553 1.00 57.22 84 ALA A C 1
ATOM 552 O O . ALA A 1 84 ? 140.739 0.947 -13.342 1.00 51.60 84 ALA A O 1
ATOM 554 N N . ALA A 1 85 ? 139.982 -1.121 -12.790 1.00 52.96 85 ALA A N 1
ATOM 555 C CA . ALA A 1 85 ? 138.982 -1.226 -13.838 1.00 47.07 85 ALA A CA 1
ATOM 556 C C . ALA A 1 85 ? 137.960 -0.085 -13.909 1.00 49.59 85 ALA A C 1
ATOM 557 O O . ALA A 1 85 ? 137.502 0.435 -12.895 1.00 56.57 85 ALA A O 1
ATOM 559 N N . ASP A 1 86 ? 137.610 0.304 -15.125 1.00 54.42 86 ASP A N 1
ATOM 560 C CA . ASP A 1 86 ? 136.669 1.389 -15.359 1.00 52.54 86 ASP A CA 1
ATOM 561 C C . ASP A 1 86 ? 135.352 1.302 -14.571 1.00 49.63 86 ASP A C 1
ATOM 562 O O . ASP A 1 86 ? 134.544 0.392 -14.803 1.00 50.54 86 ASP A O 1
ATOM 567 N N . LEU A 1 87 ? 135.131 2.246 -13.658 1.00 49.80 87 LEU A N 1
ATOM 568 C CA . LEU A 1 87 ? 133.927 2.238 -12.802 1.00 51.08 87 LEU A CA 1
ATOM 569 C C . LEU A 1 87 ? 132.640 2.516 -13.590 1.00 52.33 87 LEU A C 1
ATOM 570 O O . LEU A 1 87 ? 131.533 2.222 -13.143 1.00 51.64 87 LEU A O 1
ATOM 575 N N . SER A 1 88 ? 132.809 3.096 -14.767 1.00 53.30 88 SER A N 1
ATOM 576 C CA . SER A 1 88 ? 131.710 3.475 -15.636 1.00 53.92 88 SER A CA 1
ATOM 577 C C . SER A 1 88 ? 130.962 2.244 -16.145 1.00 57.78 88 SER A C 1
ATOM 578 O O . SER A 1 88 ? 129.805 2.323 -16.548 1.00 51.90 88 SER A O 1
ATOM 581 N N . LYS A 1 89 ? 131.635 1.096 -16.099 1.00 55.96 89 LYS A N 1
ATOM 582 C CA . LYS A 1 89 ? 131.132 -0.114 -16.745 1.00 55.21 89 LYS A CA 1
ATOM 583 C C . LYS A 1 89 ? 131.312 -1.347 -15.859 1.00 51.59 89 LYS A C 1
ATOM 584 O O . LYS A 1 89 ? 132.253 -2.122 -16.043 1.00 51.13 89 LYS A O 1
ATOM 590 N N . PRO A 1 90 ? 130.411 -1.529 -14.886 1.00 48.90 90 PRO A N 1
ATOM 591 C CA . PRO A 1 90 ? 130.498 -2.736 -14.063 1.00 49.31 90 PRO A CA 1
ATOM 592 C C . PRO A 1 90 ? 129.983 -3.969 -14.794 1.00 44.50 90 PRO A C 1
ATOM 593 O O . PRO A 1 90 ? 129.027 -3.875 -15.534 1.00 41.84 90 PRO A O 1
ATOM 597 N N . ILE A 1 91 ? 130.599 -5.117 -14.558 1.00 43.09 91 ILE A N 1
ATOM 598 C CA . ILE A 1 91 ? 130.031 -6.370 -15.021 1.00 40.59 91 ILE A CA 1
ATOM 599 C C . ILE A 1 91 ? 128.565 -6.530 -14.639 1.00 45.65 91 ILE A C 1
ATOM 600 O O . ILE A 1 91 ? 127.753 -6.927 -15.473 1.00 45.97 91 ILE A O 1
ATOM 605 N N . ASP A 1 92 ? 128.238 -6.229 -13.378 1.00 44.62 92 ASP A N 1
ATOM 606 C CA . ASP A 1 92 ? 126.858 -6.299 -12.899 1.00 43.10 92 ASP A CA 1
ATOM 607 C C . ASP A 1 92 ? 126.557 -5.210 -11.845 1.00 44.45 92 ASP A C 1
ATOM 608 O O . ASP A 1 92 ? 127.439 -4.778 -11.100 1.00 43.28 92 ASP A O 1
ATOM 613 N N . LYS A 1 93 ? 125.312 -4.752 -11.807 1.00 41.84 93 LYS A N 1
ATOM 614 C CA . LYS A 1 93 ? 124.889 -3.726 -10.865 1.00 40.87 93 LYS A CA 1
ATOM 615 C C . LYS A 1 93 ? 123.438 -3.975 -10.501 1.00 44.18 93 LYS A C 1
ATOM 616 O O . LYS A 1 93 ? 122.626 -4.268 -11.370 1.00 48.61 93 LYS A O 1
ATOM 622 N N . ARG A 1 94 ? 123.101 -3.883 -9.224 1.00 43.83 94 ARG A N 1
ATOM 623 C CA . ARG A 1 94 ? 121.715 -4.099 -8.823 1.00 45.37 94 ARG A CA 1
ATOM 624 C C . ARG A 1 94 ? 121.216 -2.938 -7.981 1.00 43.78 94 ARG A C 1
ATOM 625 O O . ARG A 1 94 ? 121.938 -2.391 -7.148 1.00 46.17 94 ARG A O 1
ATOM 633 N N . ILE A 1 95 ? 119.985 -2.529 -8.228 1.00 43.00 95 ILE A N 1
ATOM 634 C CA . ILE A 1 95 ? 119.394 -1.477 -7.424 1.00 44.25 95 ILE A CA 1
ATOM 635 C C . ILE A 1 95 ? 118.269 -2.081 -6.580 1.00 38.50 95 ILE A C 1
ATOM 636 O O . ILE A 1 95 ? 117.384 -2.759 -7.093 1.00 40.32 95 ILE A O 1
ATOM 641 N N . TYR A 1 96 ? 118.329 -1.889 -5.276 1.00 40.68 96 TYR A N 1
ATOM 642 C CA . TYR A 1 96 ? 117.274 -2.417 -4.404 1.00 41.32 96 TYR A CA 1
ATOM 643 C C . TYR A 1 96 ? 116.469 -1.294 -3.843 1.00 39.95 96 TYR A C 1
ATOM 644 O O . TYR A 1 96 ? 116.982 -0.431 -3.164 1.00 44.31 96 TYR A O 1
ATOM 653 N N . LYS A 1 97 ? 115.191 -1.292 -4.150 1.00 44.40 97 LYS A N 1
ATOM 654 C CA . LYS A 1 97 ? 114.434 -0.082 -3.938 1.00 50.13 97 LYS A CA 1
ATOM 655 C C . LYS A 1 97 ? 113.672 -0.169 -2.645 1.00 45.96 97 LYS A C 1
ATOM 656 O O . LYS A 1 97 ? 113.200 0.841 -2.137 1.00 48.63 97 LYS A O 1
ATOM 659 N N . GLY A 1 98 ? 113.566 -1.380 -2.110 1.00 45.13 98 GLY A N 1
ATOM 660 C CA . GLY A 1 98 ? 112.957 -1.582 -0.796 1.00 49.38 98 GLY A CA 1
ATOM 661 C C . GLY A 1 98 ? 114.009 -1.871 0.255 1.00 43.13 98 GLY A C 1
ATOM 662 O O . GLY A 1 98 ? 114.838 -1.026 0.560 1.00 48.40 98 GLY A O 1
ATOM 663 N N . THR A 1 99 ? 114.016 -3.077 0.794 1.00 43.09 99 THR A N 1
ATOM 664 C CA . THR A 1 99 ? 115.055 -3.409 1.753 1.00 39.63 99 THR A CA 1
ATOM 665 C C . THR A 1 99 ? 116.449 -3.362 1.088 1.00 43.93 99 THR A C 1
ATOM 666 O O . THR A 1 99 ? 116.576 -3.654 -0.104 1.00 46.14 99 THR A O 1
ATOM 670 N N . GLN A 1 100 ? 117.477 -2.981 1.848 1.00 41.73 100 GLN A N 1
ATOM 671 C CA . GLN A 1 100 ? 118.825 -2.752 1.309 1.00 41.88 100 GLN A CA 1
ATOM 672 C C . GLN A 1 100 ? 119.833 -3.802 1.751 1.00 42.04 100 GLN A C 1
ATOM 673 O O . GLN A 1 100 ? 119.708 -4.361 2.818 1.00 44.88 100 GLN A O 1
ATOM 679 N N . PRO A 1 101 ? 120.848 -4.074 0.921 1.00 43.11 101 PRO A N 1
ATOM 680 C CA . PRO A 1 101 ? 121.868 -5.081 1.288 1.00 40.26 101 PRO A CA 1
ATOM 681 C C . PRO A 1 101 ? 122.640 -4.769 2.581 1.00 44.91 101 PRO A C 1
ATOM 682 O O . PRO A 1 101 ? 122.920 -3.606 2.866 1.00 47.23 101 PRO A O 1
ATOM 686 N N . THR A 1 102 ? 123.027 -5.810 3.321 1.00 47.62 102 THR A N 1
ATOM 687 C CA . THR A 1 102 ? 123.827 -5.658 4.541 1.00 41.62 102 THR A CA 1
ATOM 688 C C . THR A 1 102 ? 125.149 -6.396 4.436 1.00 38.85 102 THR A C 1
ATOM 689 O O . THR A 1 102 ? 126.128 -5.954 4.988 1.00 50.16 102 THR A O 1
ATOM 693 N N . CYS A 1 103 ? 125.189 -7.517 3.731 1.00 39.49 103 CYS A N 1
ATOM 694 C CA . CYS A 1 103 ? 126.414 -8.321 3.633 1.00 41.57 103 CYS A CA 1
ATOM 695 C C . CYS A 1 103 ? 126.327 -9.286 2.474 1.00 39.13 103 CYS A C 1
ATOM 696 O O . CYS A 1 103 ? 125.260 -9.445 1.908 1.00 43.61 103 CYS A O 1
ATOM 699 N N . HIS A 1 104 ? 127.427 -9.964 2.148 1.00 40.91 104 HIS A N 1
ATOM 700 C CA . HIS A 1 104 ? 127.435 -10.887 1.013 1.00 40.83 104 HIS A CA 1
ATOM 701 C C . HIS A 1 104 ? 128.632 -11.840 0.967 1.00 42.74 104 HIS A C 1
ATOM 702 O O . HIS A 1 104 ? 129.658 -11.596 1.562 1.00 45.87 104 HIS A O 1
ATOM 709 N N . ASP A 1 105 ? 128.488 -12.935 0.235 1.00 46.31 105 ASP A N 1
ATOM 710 C CA . ASP A 1 105 ? 129.515 -13.958 0.172 1.00 44.42 105 ASP A CA 1
ATOM 711 C C . ASP A 1 105 ? 129.503 -14.722 -1.164 1.00 49.62 105 ASP A C 1
ATOM 712 O O . ASP A 1 105 ? 128.477 -15.267 -1.571 1.00 49.62 105 ASP A O 1
ATOM 717 N N . PHE A 1 106 ? 130.642 -14.737 -1.851 1.00 52.99 106 PHE A N 1
ATOM 718 C CA . PHE A 1 106 ? 130.842 -15.597 -3.019 1.00 50.04 106 PHE A CA 1
ATOM 719 C C . PHE A 1 106 ? 131.056 -17.047 -2.594 1.00 53.70 106 PHE A C 1
ATOM 720 O O . PHE A 1 106 ? 131.524 -17.308 -1.481 1.00 52.70 106 PHE A O 1
ATOM 728 N N . ASN A 1 107 ? 130.714 -17.987 -3.471 1.00 51.50 107 ASN A N 1
ATOM 729 C CA . ASN A 1 107 ? 131.072 -19.384 -3.248 1.00 54.28 107 ASN A CA 1
ATOM 730 C C . ASN A 1 107 ? 132.374 -19.719 -3.966 1.00 57.15 107 ASN A C 1
ATOM 731 O O . ASN A 1 107 ? 132.427 -19.762 -5.199 1.00 55.62 107 ASN A O 1
ATOM 736 N N . HIS A 1 108 ? 133.425 -19.967 -3.196 1.00 56.55 108 HIS A N 1
ATOM 737 C CA . HIS A 1 108 ? 134.757 -20.123 -3.775 1.00 58.53 108 HIS A CA 1
ATOM 738 C C . HIS A 1 108 ? 134.955 -21.502 -4.351 1.00 62.00 108 HIS A C 1
ATOM 739 O O . HIS A 1 108 ? 135.940 -21.782 -5.027 1.00 70.30 108 HIS A O 1
ATOM 746 N N . LEU A 1 109 ? 134.002 -22.372 -4.082 1.00 60.89 109 LEU A N 1
ATOM 747 C CA . LEU A 1 109 ? 134.117 -23.724 -4.551 1.00 61.65 109 LEU A CA 1
ATOM 748 C C . LEU A 1 109 ? 133.575 -23.842 -5.970 1.00 60.40 109 LEU A C 1
ATOM 749 O O . LEU A 1 109 ? 134.146 -24.540 -6.786 1.00 62.27 109 LEU A O 1
ATOM 754 N N . THR A 1 110 ? 132.480 -23.148 -6.260 1.00 56.46 110 THR A N 1
ATOM 755 C CA . THR A 1 110 ? 131.815 -23.321 -7.531 1.00 51.74 110 THR A CA 1
ATOM 756 C C . THR A 1 110 ? 132.032 -22.141 -8.471 1.00 52.53 110 THR A C 1
ATOM 757 O O . THR A 1 110 ? 131.403 -22.069 -9.516 1.00 50.05 110 THR A O 1
ATOM 761 N N . ALA A 1 111 ? 132.914 -21.217 -8.102 1.00 53.86 111 ALA A N 1
ATOM 762 C CA . ALA A 1 111 ? 133.241 -20.115 -8.992 1.00 50.01 111 ALA A CA 1
ATOM 763 C C . ALA A 1 111 ? 133.882 -20.663 -10.264 1.00 53.43 111 ALA A C 1
ATOM 764 O O . ALA A 1 111 ? 134.639 -21.629 -10.209 1.00 55.66 111 ALA A O 1
ATOM 766 N N . THR A 1 112 ? 133.540 -20.072 -11.407 1.00 51.10 112 THR A N 1
ATOM 767 C CA . THR A 1 112 ? 134.225 -20.327 -12.672 1.00 55.72 112 THR A CA 1
ATOM 768 C C . THR A 1 112 ? 134.120 -19.050 -13.482 1.00 58.91 112 THR A C 1
ATOM 769 O O . THR A 1 112 ? 133.419 -18.121 -13.087 1.00 59.95 112 THR A O 1
ATOM 773 N N . ALA A 1 113 ? 134.789 -19.016 -14.628 1.00 60.27 113 ALA A N 1
ATOM 774 C CA . ALA A 1 113 ? 134.710 -17.879 -15.529 1.00 58.87 113 ALA A CA 1
ATOM 775 C C . ALA A 1 113 ? 133.307 -17.726 -16.096 1.00 58.06 113 ALA A C 1
ATOM 776 O O . ALA A 1 113 ? 132.899 -16.635 -16.486 1.00 53.57 113 ALA A O 1
ATOM 778 N N . GLU A 1 114 ? 132.569 -18.824 -16.155 1.00 57.22 114 GLU A N 1
ATOM 779 C CA . GLU A 1 114 ? 131.228 -18.759 -16.708 1.00 56.16 114 GLU A CA 1
ATOM 780 C C . GLU A 1 114 ? 130.213 -18.302 -15.657 1.00 58.66 114 GLU A C 1
ATOM 781 O O . GLU A 1 114 ? 129.129 -17.817 -15.996 1.00 55.67 114 GLU A O 1
ATOM 783 N N . SER A 1 115 ? 130.556 -18.446 -14.380 1.00 55.71 115 SER A N 1
ATOM 784 C CA . SER A 1 115 ? 129.545 -18.287 -13.353 1.00 54.19 115 SER A CA 1
ATOM 785 C C . SER A 1 115 ? 130.104 -18.199 -11.941 1.00 54.94 115 SER A C 1
ATOM 786 O O . SER A 1 115 ? 131.090 -18.882 -11.639 1.00 52.47 115 SER A O 1
ATOM 789 N N . VAL A 1 116 ? 129.477 -17.351 -11.103 1.00 53.48 116 VAL A N 1
ATOM 790 C CA . VAL A 1 116 ? 129.693 -17.329 -9.637 1.00 49.57 116 VAL A CA 1
ATOM 791 C C . VAL A 1 116 ? 128.417 -17.192 -8.832 1.00 50.04 116 VAL A C 1
ATOM 792 O O . VAL A 1 116 ? 127.530 -16.402 -9.170 1.00 51.03 116 VAL A O 1
ATOM 796 N N . SER A 1 117 ? 128.362 -17.918 -7.726 1.00 46.90 117 SER A N 1
ATOM 797 C CA . SER A 1 117 ? 127.254 -17.803 -6.806 1.00 44.46 117 SER A CA 1
ATOM 798 C C . SER A 1 117 ? 127.514 -16.745 -5.757 1.00 46.80 117 SER A C 1
ATOM 799 O O . SER A 1 117 ? 128.396 -16.889 -4.899 1.00 47.44 117 SER A O 1
ATOM 802 N N . LEU A 1 118 ? 126.730 -15.681 -5.828 1.00 44.00 118 LEU A N 1
ATOM 803 C CA . LEU A 1 118 ? 126.778 -14.633 -4.821 1.00 41.91 118 LEU A CA 1
ATOM 804 C C . LEU A 1 118 ? 125.549 -14.648 -3.919 1.00 43.59 118 LEU A C 1
ATOM 805 O O . LEU A 1 118 ? 124.420 -14.465 -4.382 1.00 45.23 118 LEU A O 1
ATOM 810 N N . LEU A 1 119 ? 125.770 -14.866 -2.631 1.00 41.04 119 LEU A N 1
ATOM 811 C CA . LEU A 1 119 ? 124.717 -14.669 -1.656 1.00 42.03 119 LEU A CA 1
ATOM 812 C C . LEU A 1 119 ? 124.718 -13.245 -1.184 1.00 41.72 119 LEU A C 1
ATOM 813 O O . LEU A 1 119 ? 125.780 -12.680 -0.982 1.00 43.25 119 LEU A O 1
ATOM 818 N N . VAL A 1 120 ? 123.534 -12.668 -0.998 1.00 43.57 120 VAL A N 1
ATOM 819 C CA . VAL A 1 120 ? 123.391 -11.314 -0.427 1.00 40.60 120 VAL A CA 1
ATOM 820 C C . VAL A 1 120 ? 122.331 -11.271 0.653 1.00 40.50 120 VAL A C 1
ATOM 821 O O . VAL A 1 120 ? 121.197 -11.670 0.411 1.00 44.23 120 VAL A O 1
ATOM 825 N N . GLY A 1 121 ? 122.661 -10.760 1.830 1.00 41.18 121 GLY A N 1
ATOM 826 C CA . GLY A 1 121 ? 121.659 -10.652 2.881 1.00 41.65 121 GLY A CA 1
ATOM 827 C C . GLY A 1 121 ? 121.050 -9.261 2.966 1.00 42.37 121 GLY A C 1
ATOM 828 O O . GLY A 1 121 ? 121.690 -8.275 2.594 1.00 40.74 121 GLY A O 1
ATOM 829 N N . PHE A 1 122 ? 119.824 -9.170 3.481 1.00 42.62 122 PHE A N 1
ATOM 830 C CA . PHE A 1 122 ? 119.150 -7.870 3.574 1.00 43.41 122 PHE A CA 1
ATOM 831 C C . PHE A 1 122 ? 118.674 -7.419 4.971 1.00 44.65 122 PHE A C 1
ATOM 832 O O . PHE A 1 122 ? 118.669 -8.178 5.951 1.00 44.50 122 PHE A O 1
ATOM 840 N N . SER A 1 123 ? 118.284 -6.152 5.017 1.00 42.37 123 SER A N 1
ATOM 841 C CA . SER A 1 123 ? 117.826 -5.484 6.217 1.00 42.18 123 SER A CA 1
ATOM 842 C C . SER A 1 123 ? 116.551 -6.063 6.791 1.00 45.68 123 SER A C 1
ATOM 843 O O . SER A 1 123 ? 116.347 -6.047 8.019 1.00 42.77 123 SER A O 1
ATOM 846 N N . ALA A 1 124 ? 115.675 -6.545 5.915 1.00 38.27 124 ALA A N 1
ATOM 847 C CA . ALA A 1 124 ? 114.429 -7.118 6.393 1.00 39.57 124 ALA A CA 1
ATOM 848 C C . ALA A 1 124 ? 114.576 -8.623 6.544 1.00 42.34 124 ALA A C 1
ATOM 849 O O . ALA A 1 124 ? 113.603 -9.338 6.712 1.00 43.68 124 ALA A O 1
ATOM 851 N N . GLY A 1 125 ? 115.806 -9.105 6.502 1.00 40.00 125 GLY A N 1
ATOM 852 C CA . GLY A 1 125 ? 116.050 -10.493 6.808 1.00 38.28 125 GLY A CA 1
ATOM 853 C C . GLY A 1 125 ? 116.052 -11.456 5.643 1.00 43.30 125 GLY A C 1
ATOM 854 O O . GLY A 1 125 ? 116.316 -12.626 5.873 1.00 45.90 125 GLY A O 1
ATOM 855 N N . GLN A 1 126 ? 115.780 -10.995 4.412 1.00 42.96 126 GLN A N 1
ATOM 856 C CA . GLN A 1 126 ? 115.828 -11.879 3.235 1.00 39.52 126 GLN A CA 1
ATOM 857 C C . GLN A 1 126 ? 117.258 -12.216 2.871 1.00 40.79 126 GLN A C 1
ATOM 858 O O . GLN A 1 126 ? 118.190 -11.531 3.284 1.00 39.31 126 GLN A O 1
ATOM 864 N N . VAL A 1 127 ? 117.428 -13.264 2.072 1.00 42.62 127 VAL A N 1
ATOM 865 C CA . VAL A 1 127 ? 118.705 -13.510 1.411 1.00 40.48 127 VAL A CA 1
ATOM 866 C C . VAL A 1 127 ? 118.499 -13.822 -0.063 1.00 44.40 127 VAL A C 1
ATOM 867 O O . VAL A 1 127 ? 117.655 -14.641 -0.439 1.00 45.86 127 VAL A O 1
ATOM 871 N N . GLN A 1 128 ? 119.282 -13.170 -0.909 1.00 45.43 128 GLN A N 1
ATOM 872 C CA . GLN A 1 128 ? 119.169 -13.394 -2.333 1.00 43.36 128 GLN A CA 1
ATOM 873 C C . GLN A 1 128 ? 120.399 -14.111 -2.867 1.00 44.41 128 GLN A C 1
ATOM 874 O O . GLN A 1 128 ? 121.523 -13.854 -2.433 1.00 43.58 128 GLN A O 1
ATOM 880 N N . LEU A 1 129 ? 120.177 -15.045 -3.786 1.00 45.31 129 LEU A N 1
ATOM 881 C CA . LEU A 1 129 ? 121.272 -15.660 -4.514 1.00 42.93 129 LEU A CA 1
ATOM 882 C C . LEU A 1 129 ? 121.359 -15.069 -5.925 1.00 47.73 129 LEU A C 1
ATOM 883 O O . LEU A 1 129 ? 120.354 -14.904 -6.605 1.00 49.50 129 LEU A O 1
ATOM 888 N N . ILE A 1 130 ? 122.566 -14.735 -6.353 1.00 46.22 130 ILE A N 1
ATOM 889 C CA . ILE A 1 130 ? 122.746 -13.980 -7.579 1.00 44.84 130 ILE A CA 1
ATOM 890 C C . ILE A 1 130 ? 123.922 -14.497 -8.367 1.00 48.21 130 ILE A C 1
ATOM 891 O O . ILE A 1 130 ? 125.000 -14.675 -7.799 1.00 48.33 130 ILE A O 1
ATOM 896 N N . ASP A 1 131 ? 123.711 -14.744 -9.665 1.00 50.78 131 ASP A N 1
ATOM 897 C CA . ASP A 1 131 ? 124.801 -15.029 -10.589 1.00 46.38 131 ASP A CA 1
ATOM 898 C C . ASP A 1 131 ? 125.156 -13.772 -11.330 1.00 47.75 131 ASP A C 1
ATOM 899 O O . ASP A 1 131 ? 124.592 -13.516 -12.387 1.00 50.17 131 ASP A O 1
ATOM 904 N N . PRO A 1 132 ? 126.109 -12.992 -10.807 1.00 47.97 132 PRO A N 1
ATOM 905 C CA . PRO A 1 132 ? 126.434 -11.709 -11.443 1.00 46.15 132 PRO A CA 1
ATOM 906 C C . PRO A 1 132 ? 127.107 -11.851 -12.837 1.00 50.38 132 PRO A C 1
ATOM 907 O O . PRO A 1 132 ? 127.201 -10.866 -13.564 1.00 48.61 132 PRO A O 1
ATOM 911 N N . ILE A 1 133 ? 127.564 -13.050 -13.194 1.00 46.98 133 ILE A N 1
ATOM 912 C CA . ILE A 1 133 ? 128.196 -13.266 -14.493 1.00 49.21 133 ILE A CA 1
ATOM 913 C C . ILE A 1 133 ? 127.193 -13.716 -15.558 1.00 48.28 133 ILE A C 1
ATOM 914 O O . ILE A 1 133 ? 126.800 -12.932 -16.402 1.00 49.22 133 ILE A O 1
ATOM 919 N N . LYS A 1 134 ? 126.795 -14.982 -15.495 1.00 49.69 134 LYS A N 1
ATOM 920 C CA . LYS A 1 134 ? 125.795 -15.578 -16.377 1.00 49.03 134 LYS A CA 1
ATOM 921 C C . LYS A 1 134 ? 124.413 -14.891 -16.300 1.00 50.21 134 LYS A C 1
ATOM 922 O O . LYS A 1 134 ? 123.667 -14.874 -17.288 1.00 53.96 134 LYS A O 1
ATOM 928 N N . LYS A 1 135 ? 124.082 -14.334 -15.134 1.00 49.03 135 LYS A N 1
ATOM 929 C CA . LYS A 1 135 ? 122.844 -13.571 -14.909 1.00 45.67 135 LYS A CA 1
ATOM 930 C C . LYS A 1 135 ? 121.536 -14.296 -15.258 1.00 45.93 135 LYS A C 1
ATOM 931 O O . LYS A 1 135 ? 120.530 -13.662 -15.565 1.00 45.05 135 LYS A O 1
ATOM 937 N N . GLU A 1 136 ? 121.528 -15.617 -15.173 1.00 47.36 136 GLU A N 1
ATOM 938 C CA . GLU A 1 136 ? 120.298 -16.343 -15.397 1.00 45.62 136 GLU A CA 1
ATOM 939 C C . GLU A 1 136 ? 119.869 -17.018 -14.116 1.00 49.13 136 GLU A C 1
ATOM 940 O O . GLU A 1 136 ? 119.247 -18.084 -14.138 1.00 53.58 136 GLU A O 1
ATOM 946 N N . THR A 1 137 ? 120.196 -16.389 -12.989 1.00 50.95 137 THR A N 1
ATOM 947 C CA . THR A 1 137 ? 119.916 -16.964 -11.670 1.00 49.45 137 THR A CA 1
ATOM 948 C C . THR A 1 137 ? 119.651 -15.909 -10.623 1.00 49.11 137 THR A C 1
ATOM 949 O O . THR A 1 137 ? 120.524 -15.115 -10.300 1.00 50.45 137 THR A O 1
ATOM 953 N N . SER A 1 138 ? 118.461 -15.901 -10.064 1.00 46.40 138 SER A N 1
ATOM 954 C CA . SER A 1 138 ? 118.214 -14.976 -8.997 1.00 43.84 138 SER A CA 1
ATOM 955 C C . SER A 1 138 ? 117.174 -15.620 -8.107 1.00 50.43 138 SER A C 1
ATOM 956 O O . SER A 1 138 ? 116.051 -15.783 -8.552 1.00 49.79 138 SER A O 1
ATOM 959 N N . LYS A 1 139 ? 117.558 -16.028 -6.893 1.00 44.33 139 LYS A N 1
ATOM 960 C CA . LYS A 1 139 ? 116.673 -16.768 -5.987 1.00 46.52 139 LYS A CA 1
ATOM 961 C C . LYS A 1 139 ? 116.558 -16.089 -4.628 1.00 49.78 139 LYS A C 1
ATOM 962 O O . LYS A 1 139 ? 117.554 -15.660 -4.049 1.00 47.84 139 LYS A O 1
ATOM 968 N N . LEU A 1 140 ? 115.337 -16.018 -4.121 1.00 49.10 140 LEU A N 1
ATOM 969 C CA . LEU A 1 140 ? 115.065 -15.399 -2.845 1.00 48.40 140 LEU A CA 1
ATOM 970 C C . LEU A 1 140 ? 114.932 -16.420 -1.733 1.00 47.73 140 LEU A C 1
ATOM 971 O O . LEU A 1 140 ? 114.375 -17.475 -1.933 1.00 54.08 140 LEU A O 1
ATOM 976 N N . PHE A 1 141 ? 115.459 -16.113 -0.563 1.00 47.71 141 PHE A N 1
ATOM 977 C CA . PHE A 1 141 ? 115.245 -16.967 0.590 1.00 48.11 141 PHE A CA 1
ATOM 978 C C . PHE A 1 141 ? 114.640 -16.102 1.682 1.00 47.19 141 PHE A C 1
ATOM 979 O O . PHE A 1 141 ? 115.082 -14.971 1.898 1.00 44.85 141 PHE A O 1
ATOM 987 N N . ASN A 1 142 ? 113.612 -16.636 2.330 1.00 45.43 142 ASN A N 1
ATOM 988 C CA . ASN A 1 142 ? 112.881 -15.943 3.373 1.00 46.43 142 ASN A CA 1
ATOM 989 C C . ASN A 1 142 ? 112.201 -14.707 2.822 1.00 46.33 142 ASN A C 1
ATOM 990 O O . ASN A 1 142 ? 112.143 -13.660 3.472 1.00 47.42 142 ASN A O 1
ATOM 995 N N . GLU A 1 143 ? 111.659 -14.835 1.622 1.00 48.51 143 GLU A N 1
ATOM 996 C CA . GLU A 1 143 ? 111.012 -13.690 0.992 1.00 53.04 143 GLU A CA 1
ATOM 997 C C . GLU A 1 143 ? 109.875 -13.094 1.836 1.00 55.91 143 GLU A C 1
ATOM 998 O O . GLU A 1 143 ? 109.780 -11.875 1.972 1.00 56.96 143 GLU A O 1
ATOM 1004 N N . GLU A 1 144 ? 109.014 -13.943 2.391 1.00 55.00 144 GLU A N 1
ATOM 1005 C CA . GLU A 1 144 ? 107.858 -13.449 3.134 1.00 60.18 144 GLU A CA 1
ATOM 1006 C C . GLU A 1 144 ? 108.207 -13.117 4.564 1.00 62.82 144 GLU A C 1
ATOM 1007 O O . GLU A 1 144 ? 107.305 -12.787 5.347 1.00 63.03 144 GLU A O 1
ATOM 1013 N N . ARG A 1 145 ? 109.488 -13.262 4.917 1.00 56.44 145 ARG A N 1
ATOM 1014 C CA . ARG A 1 145 ? 109.968 -12.870 6.233 1.00 51.18 145 ARG A CA 1
ATOM 1015 C C . ARG A 1 145 ? 109.355 -13.694 7.366 1.00 56.01 145 ARG A C 1
ATOM 1016 O O . ARG A 1 145 ? 109.245 -13.216 8.495 1.00 57.41 145 ARG A O 1
ATOM 1024 N N . LEU A 1 146 ? 108.975 -14.932 7.071 1.00 57.26 146 LEU A N 1
ATOM 1025 C CA . LEU A 1 146 ? 108.321 -15.790 8.052 1.00 51.58 146 LEU A CA 1
ATOM 1026 C C . LEU A 1 146 ? 109.327 -16.577 8.889 1.00 55.24 146 LEU A C 1
ATOM 1027 O O . LEU A 1 146 ? 108.982 -17.110 9.955 1.00 55.76 146 LEU A O 1
ATOM 1032 N N . ILE A 1 147 ? 110.561 -16.662 8.405 1.00 52.30 147 ILE A N 1
ATOM 1033 C CA . ILE A 1 147 ? 111.638 -17.290 9.165 1.00 52.44 147 ILE A CA 1
ATOM 1034 C C . ILE A 1 147 ? 112.253 -16.326 10.175 1.00 51.95 147 ILE A C 1
ATOM 1035 O O . ILE A 1 147 ? 112.579 -16.719 11.287 1.00 52.67 147 ILE A O 1
ATOM 1040 N N . ASP A 1 148 ? 112.409 -15.068 9.769 1.00 52.61 148 ASP A N 1
ATOM 1041 C CA . ASP A 1 148 ? 112.961 -14.038 10.629 1.00 48.86 148 ASP A CA 1
ATOM 1042 C C . ASP A 1 148 ? 112.684 -12.670 10.043 1.00 48.22 148 ASP A C 1
ATOM 1043 O O . ASP A 1 148 ? 112.803 -12.492 8.858 1.00 54.90 148 ASP A O 1
ATOM 1048 N N . LYS A 1 149 ? 112.322 -11.707 10.880 1.00 51.74 149 LYS A N 1
ATOM 1049 C CA . LYS A 1 149 ? 111.932 -10.369 10.435 1.00 44.06 149 LYS A CA 1
ATOM 1050 C C . LYS A 1 149 ? 113.129 -9.452 10.528 1.00 42.89 149 LYS A C 1
ATOM 1051 O O . LYS A 1 149 ? 113.116 -8.348 10.010 1.00 45.39 149 LYS A O 1
ATOM 1057 N N . SER A 1 150 ? 114.152 -9.888 11.244 1.00 40.58 150 SER A N 1
ATOM 1058 C CA . SER A 1 150 ? 115.220 -8.979 11.615 1.00 39.24 150 SER A CA 1
ATOM 1059 C C . SER A 1 150 ? 116.382 -9.018 10.631 1.00 45.97 150 SER A C 1
ATOM 1060 O O . SER A 1 150 ? 116.567 -9.998 9.897 1.00 45.10 150 SER A O 1
ATOM 1063 N N . ARG A 1 151 ? 117.190 -7.965 10.648 1.00 44.91 151 ARG A N 1
ATOM 1064 C CA . ARG A 1 151 ? 118.233 -7.799 9.645 1.00 45.51 151 ARG A CA 1
ATOM 1065 C C . ARG A 1 151 ? 119.269 -8.904 9.654 1.00 44.83 151 ARG A C 1
ATOM 1066 O O . ARG A 1 151 ? 119.703 -9.360 10.716 1.00 44.60 151 ARG A O 1
ATOM 1074 N N . VAL A 1 152 ? 119.665 -9.319 8.457 1.00 41.31 152 VAL A N 1
ATOM 1075 C CA . VAL A 1 152 ? 120.795 -10.211 8.290 1.00 41.04 152 VAL A CA 1
ATOM 1076 C C . VAL A 1 152 ? 122.057 -9.460 8.703 1.00 41.95 152 VAL A C 1
ATOM 1077 O O . VAL A 1 152 ? 122.245 -8.303 8.344 1.00 42.06 152 VAL A O 1
ATOM 1081 N N . THR A 1 153 ? 122.913 -10.111 9.476 1.00 41.70 153 THR A N 1
ATOM 1082 C CA . THR A 1 153 ? 124.152 -9.497 9.930 1.00 39.06 153 THR A CA 1
ATOM 1083 C C . THR A 1 153 ? 125.353 -10.128 9.257 1.00 39.85 153 THR A C 1
ATOM 1084 O O . THR A 1 153 ? 126.445 -9.588 9.295 1.00 45.14 153 THR A O 1
ATOM 1088 N N . CYS A 1 154 ? 125.151 -11.295 8.662 1.00 42.31 154 CYS A N 1
ATOM 1089 C CA . CYS A 1 154 ? 126.254 -12.133 8.216 1.00 40.60 154 CYS A CA 1
ATOM 1090 C C . CYS A 1 154 ? 125.756 -13.350 7.436 1.00 41.01 154 CYS A C 1
ATOM 1091 O O . CYS A 1 154 ? 124.861 -14.054 7.894 1.00 42.53 154 CYS A O 1
ATOM 1094 N N . VAL A 1 155 ? 126.327 -13.570 6.255 1.00 41.49 155 VAL A N 1
ATOM 1095 C CA . VAL A 1 155 ? 126.076 -14.760 5.427 1.00 43.27 155 VAL A CA 1
ATOM 1096 C C . VAL A 1 155 ? 127.351 -15.377 4.956 1.00 45.14 155 VAL A C 1
ATOM 1097 O O . VAL A 1 155 ? 128.246 -14.679 4.479 1.00 45.76 155 VAL A O 1
ATOM 1101 N N . LYS A 1 156 ? 127.421 -16.691 5.044 1.00 41.83 156 LYS A N 1
ATOM 1102 C CA . LYS A 1 156 ? 128.616 -17.382 4.616 1.00 46.67 156 LYS A CA 1
ATOM 1103 C C . LYS A 1 156 ? 128.244 -18.696 3.987 1.00 45.79 156 LYS A C 1
ATOM 1104 O O . LYS A 1 156 ? 127.391 -19.429 4.478 1.00 45.01 156 LYS A O 1
ATOM 1110 N N . TRP A 1 157 ? 128.857 -18.986 2.859 1.00 49.34 157 TRP A N 1
ATOM 1111 C CA . TRP A 1 157 ? 128.751 -20.332 2.360 1.00 48.51 157 TRP A CA 1
ATOM 1112 C C . TRP A 1 157 ? 129.434 -21.212 3.399 1.00 48.36 157 TRP A C 1
ATOM 1113 O O . TRP A 1 157 ? 130.517 -20.874 3.919 1.00 43.53 157 TRP A O 1
ATOM 1124 N N . VAL A 1 158 ? 128.772 -22.304 3.747 1.00 47.11 158 VAL A N 1
ATOM 1125 C CA . VAL A 1 158 ? 129.438 -23.338 4.516 1.00 51.95 158 VAL A CA 1
ATOM 1126 C C . VAL A 1 158 ? 130.721 -23.762 3.818 1.00 50.97 158 VAL A C 1
ATOM 1127 O O . VAL A 1 158 ? 130.719 -24.029 2.616 1.00 53.62 158 VAL A O 1
ATOM 1131 N N . PRO A 1 159 ? 131.827 -23.815 4.566 1.00 53.88 159 PRO A N 1
ATOM 1132 C CA . PRO A 1 159 ? 133.113 -24.209 3.983 1.00 53.51 159 PRO A CA 1
ATOM 1133 C C . PRO A 1 159 ? 133.023 -25.561 3.291 1.00 55.55 159 PRO A C 1
ATOM 1134 O O . PRO A 1 159 ? 132.398 -26.483 3.819 1.00 53.08 159 PRO A O 1
ATOM 1138 N N . GLY A 1 160 ? 133.612 -25.656 2.101 1.00 59.17 160 GLY A N 1
ATOM 1139 C CA . GLY A 1 160 ? 133.669 -26.908 1.365 1.00 53.79 160 GLY A CA 1
ATOM 1140 C C . GLY A 1 160 ? 132.342 -27.350 0.786 1.00 56.50 160 GLY A C 1
ATOM 1141 O O . GLY A 1 160 ? 132.233 -28.454 0.270 1.00 60.37 160 GLY A O 1
ATOM 1142 N N . SER A 1 161 ? 131.329 -26.495 0.856 1.00 55.33 161 SER A N 1
ATOM 1143 C CA . SER A 1 161 ? 130.010 -26.891 0.401 1.00 50.91 161 SER A CA 1
ATOM 1144 C C . SER A 1 161 ? 129.606 -26.169 -0.873 1.00 55.91 161 SER A C 1
ATOM 1145 O O . SER A 1 161 ? 129.942 -25.005 -1.072 1.00 56.48 161 SER A O 1
ATOM 1148 N N . GLU A 1 162 ? 128.874 -26.868 -1.727 1.00 54.32 162 GLU A N 1
ATOM 1149 C CA . GLU A 1 162 ? 128.387 -26.279 -2.956 1.00 57.61 162 GLU A CA 1
ATOM 1150 C C . GLU A 1 162 ? 127.006 -25.704 -2.759 1.00 57.35 162 GLU A C 1
ATOM 1151 O O . GLU A 1 162 ? 126.564 -24.911 -3.573 1.00 53.04 162 GLU A O 1
ATOM 1157 N N . SER A 1 163 ? 126.320 -26.092 -1.683 1.00 55.00 163 SER A N 1
ATOM 1158 C CA . SER A 1 163 ? 124.898 -25.777 -1.605 1.00 55.41 163 SER A CA 1
ATOM 1159 C C . SER A 1 163 ? 124.385 -25.214 -0.284 1.00 57.06 163 SER A C 1
ATOM 1160 O O . SER A 1 163 ? 123.287 -24.636 -0.238 1.00 54.26 163 SER A O 1
ATOM 1163 N N . LEU A 1 164 ? 125.163 -25.385 0.779 1.00 56.04 164 LEU A N 1
ATOM 1164 C CA . LEU A 1 164 ? 124.737 -24.957 2.113 1.00 52.95 164 LEU A CA 1
ATOM 1165 C C . LEU A 1 164 ? 125.287 -23.602 2.479 1.00 51.51 164 LEU A C 1
ATOM 1166 O O . LEU A 1 164 ? 126.462 -23.316 2.253 1.00 52.02 164 LEU A O 1
ATOM 1171 N N . PHE A 1 165 ? 124.441 -22.757 3.045 1.00 49.35 165 PHE A N 1
ATOM 1172 C CA . PHE A 1 165 ? 124.965 -21.542 3.649 1.00 50.68 165 PHE A CA 1
ATOM 1173 C C . PHE A 1 165 ? 124.312 -21.248 4.993 1.00 45.25 165 PHE A C 1
ATOM 1174 O O . PHE A 1 165 ? 123.217 -21.735 5.289 1.00 44.00 165 PHE A O 1
ATOM 1182 N N . LEU A 1 166 ? 125.025 -20.458 5.789 1.00 45.15 166 LEU A N 1
ATOM 1183 C CA . LEU A 1 166 ? 124.619 -20.079 7.139 1.00 48.02 166 LEU A CA 1
ATOM 1184 C C . LEU A 1 166 ? 124.387 -18.579 7.195 1.00 43.89 166 LEU A C 1
ATOM 1185 O O . LEU A 1 166 ? 125.221 -17.818 6.745 1.00 45.15 166 LEU A O 1
ATOM 1190 N N . VAL A 1 167 ? 123.265 -18.154 7.751 1.00 42.72 167 VAL A N 1
ATOM 1191 C CA . VAL A 1 167 ? 122.981 -16.741 7.855 1.00 40.38 167 VAL A CA 1
ATOM 1192 C C . VAL A 1 167 ? 122.561 -16.358 9.281 1.00 47.24 167 VAL A C 1
ATOM 1193 O O . VAL A 1 167 ? 121.624 -16.927 9.832 1.00 46.53 167 VAL A O 1
ATOM 1197 N N . ALA A 1 168 ? 123.270 -15.394 9.866 1.00 44.22 168 ALA A N 1
ATOM 1198 C CA . ALA A 1 168 ? 122.929 -14.865 11.179 1.00 43.29 168 ALA A CA 1
ATOM 1199 C C . ALA A 1 168 ? 121.985 -13.653 11.080 1.00 47.19 168 ALA A C 1
ATOM 1200 O O . ALA A 1 168 ? 121.883 -13.009 10.025 1.00 47.29 168 ALA A O 1
ATOM 1202 N N . HIS A 1 169 ? 121.296 -13.347 12.179 1.00 44.61 169 HIS A N 1
ATOM 1203 C CA . HIS A 1 169 ? 120.335 -12.252 12.214 1.00 39.60 169 HIS A CA 1
ATOM 1204 C C . HIS A 1 169 ? 120.425 -11.416 13.487 1.00 43.64 169 HIS A C 1
ATOM 1205 O O . HIS A 1 169 ? 120.914 -11.845 14.531 1.00 44.90 169 HIS A O 1
ATOM 1212 N N . SER A 1 170 ? 119.890 -10.220 13.367 1.00 44.67 170 SER A N 1
ATOM 1213 C CA . SER A 1 170 ? 119.730 -9.256 14.432 1.00 40.20 170 SER A CA 1
ATOM 1214 C C . SER A 1 170 ? 119.054 -9.868 15.662 1.00 44.21 170 SER A C 1
ATOM 1215 O O . SER A 1 170 ? 119.273 -9.439 16.775 1.00 42.67 170 SER A O 1
ATOM 1218 N N . SER A 1 171 ? 118.211 -10.867 15.424 1.00 45.04 171 SER A N 1
ATOM 1219 C CA . SER A 1 171 ? 117.353 -11.468 16.437 1.00 42.13 171 SER A CA 1
ATOM 1220 C C . SER A 1 171 ? 118.074 -12.452 17.349 1.00 46.09 171 SER A C 1
ATOM 1221 O O . SER A 1 171 ? 117.480 -12.996 18.264 1.00 45.79 171 SER A O 1
ATOM 1224 N N . GLY A 1 172 ? 119.339 -12.720 17.057 1.00 47.91 172 GLY A N 1
ATOM 1225 C CA . GLY A 1 172 ? 120.077 -13.725 17.780 1.00 44.41 172 GLY A CA 1
ATOM 1226 C C . GLY A 1 172 ? 120.085 -15.107 17.154 1.00 51.18 172 GLY A C 1
ATOM 1227 O O . GLY A 1 172 ? 120.605 -16.043 17.747 1.00 58.07 172 GLY A O 1
ATOM 1228 N N . ASN A 1 173 ? 119.537 -15.271 15.959 1.00 49.22 173 ASN A N 1
ATOM 1229 C CA . ASN A 1 173 ? 119.535 -16.611 15.386 1.00 49.45 173 ASN A CA 1
ATOM 1230 C C . ASN A 1 173 ? 120.412 -16.796 14.153 1.00 52.82 173 ASN A C 1
ATOM 1231 O O . ASN A 1 173 ? 120.767 -15.836 13.472 1.00 51.03 173 ASN A O 1
ATOM 1236 N N . MET A 1 174 ? 120.790 -18.039 13.892 1.00 52.04 174 MET A N 1
ATOM 1237 C CA . MET A 1 174 ? 121.332 -18.401 12.601 1.00 49.02 174 MET A CA 1
ATOM 1238 C C . MET A 1 174 ? 120.454 -19.472 11.987 1.00 55.50 174 MET A C 1
ATOM 1239 O O . MET A 1 174 ? 119.860 -20.280 12.709 1.00 57.19 174 MET A O 1
ATOM 1244 N N . TYR A 1 175 ? 120.369 -19.490 10.661 1.00 51.34 175 TYR A N 1
ATOM 1245 C CA . TYR A 1 175 ? 119.640 -20.551 9.990 1.00 50.19 175 TYR A CA 1
ATOM 1246 C C . TYR A 1 175 ? 120.542 -21.189 8.950 1.00 51.68 175 TYR A C 1
ATOM 1247 O O . TYR A 1 175 ? 121.459 -20.549 8.411 1.00 46.74 175 TYR A O 1
ATOM 1256 N N . LEU A 1 176 ? 120.306 -22.469 8.703 1.00 51.59 176 LEU A N 1
ATOM 1257 C CA . LEU A 1 176 ? 121.031 -23.158 7.662 1.00 50.20 176 LEU A CA 1
ATOM 1258 C C . LEU A 1 176 ? 120.084 -23.334 6.498 1.00 51.83 176 LEU A C 1
ATOM 1259 O O . LEU A 1 176 ? 118.924 -23.719 6.677 1.00 52.19 176 LEU A O 1
ATOM 1264 N N . TYR A 1 177 ? 120.568 -23.008 5.309 1.00 49.02 177 TYR A N 1
ATOM 1265 C CA . TYR A 1 177 ? 119.760 -23.135 4.117 1.00 48.54 177 TYR A CA 1
ATOM 1266 C C . TYR A 1 177 ? 120.434 -24.032 3.105 1.00 52.45 177 TYR A C 1
ATOM 1267 O O . TYR A 1 177 ? 121.670 -24.118 3.052 1.00 49.67 177 TYR A O 1
ATOM 1276 N N . ASN A 1 178 ? 119.616 -24.692 2.294 1.00 56.09 178 ASN A N 1
ATOM 1277 C CA . ASN A 1 178 ? 120.109 -25.331 1.080 1.00 61.85 178 ASN A CA 1
ATOM 1278 C C . ASN A 1 178 ? 119.646 -24.542 -0.130 1.00 60.62 178 ASN A C 1
ATOM 1279 O O . ASN A 1 178 ? 118.453 -24.275 -0.282 1.00 60.41 178 ASN A O 1
ATOM 1284 N N . VAL A 1 179 ? 120.589 -24.157 -0.979 1.00 59.29 179 VAL A N 1
ATOM 1285 C CA . VAL A 1 179 ? 120.238 -23.430 -2.192 1.00 63.78 179 VAL A CA 1
ATOM 1286 C C . VAL A 1 179 ? 119.208 -24.207 -3.010 1.00 67.94 179 VAL A C 1
ATOM 1287 O O . VAL A 1 179 ? 118.248 -23.646 -3.550 1.00 70.03 179 VAL A O 1
ATOM 1291 N N . GLU A 1 180 ? 119.395 -25.515 -3.076 1.00 65.85 180 GLU A N 1
ATOM 1292 C CA . GLU A 1 180 ? 118.599 -26.317 -3.982 1.00 62.97 180 GLU A CA 1
ATOM 1293 C C . GLU A 1 180 ? 117.186 -26.577 -3.452 1.00 66.29 180 GLU A C 1
ATOM 1294 O O . GLU A 1 180 ? 116.347 -27.091 -4.174 1.00 71.32 180 GLU A O 1
ATOM 1297 N N . HIS A 1 181 ? 116.897 -26.232 -2.204 1.00 68.41 181 HIS A N 1
ATOM 1298 C CA . HIS A 1 181 ? 115.544 -26.461 -1.707 1.00 67.71 181 HIS A CA 1
ATOM 1299 C C . HIS A 1 181 ? 114.748 -25.176 -1.732 1.00 69.33 181 HIS A C 1
ATOM 1300 O O . HIS A 1 181 ? 115.262 -24.126 -2.090 1.00 65.98 181 HIS A O 1
ATOM 1307 N N . THR A 1 182 ? 113.492 -25.266 -1.321 1.00 76.51 182 THR A N 1
ATOM 1308 C CA . THR A 1 182 ? 112.615 -24.108 -1.318 1.00 77.79 182 THR A CA 1
ATOM 1309 C C . THR A 1 182 ? 112.069 -23.623 0.009 1.00 78.09 182 THR A C 1
ATOM 1310 O O . THR A 1 182 ? 112.065 -24.350 1.008 1.00 80.11 182 THR A O 1
ATOM 1314 N N . CYS A 1 183 ? 111.531 -22.422 -0.102 1.00 82.39 183 CYS A N 1
ATOM 1315 C CA . CYS A 1 183 ? 110.302 -21.982 0.469 1.00 87.26 183 CYS A CA 1
ATOM 1316 C C . CYS A 1 183 ? 110.576 -21.622 1.910 1.00 93.05 183 CYS A C 1
ATOM 1317 O O . CYS A 1 183 ? 111.606 -20.957 2.122 1.00 91.73 183 CYS A O 1
ATOM 1320 N N . GLY A 1 184 ? 109.772 -22.000 2.919 1.00 94.87 184 GLY A N 1
ATOM 1321 C CA . GLY A 1 184 ? 108.441 -22.579 2.886 1.00 90.16 184 GLY A CA 1
ATOM 1322 C C . GLY A 1 184 ? 107.338 -21.548 2.782 1.00 96.36 184 GLY A C 1
ATOM 1323 O O . GLY A 1 184 ? 107.577 -20.352 2.784 1.00 94.55 184 GLY A O 1
ATOM 1324 N N . THR A 1 185 ? 106.110 -22.017 2.680 1.00 100.61 185 THR A N 1
ATOM 1325 C CA . THR A 1 185 ? 104.998 -21.118 2.473 1.00 103.00 185 THR A CA 1
ATOM 1326 C C . THR A 1 185 ? 104.376 -20.773 3.799 1.00 103.75 185 THR A C 1
ATOM 1327 O O . THR A 1 185 ? 103.718 -19.756 3.943 1.00 108.91 185 THR A O 1
ATOM 1329 N N . THR A 1 186 ? 104.578 -21.639 4.769 1.00 96.30 186 THR A N 1
ATOM 1330 C CA . THR A 1 186 ? 104.141 -21.370 6.125 1.00 93.79 186 THR A CA 1
ATOM 1331 C C . THR A 1 186 ? 105.364 -21.334 7.022 1.00 91.02 186 THR A C 1
ATOM 1332 O O . THR A 1 186 ? 106.406 -21.885 6.658 1.00 92.28 186 THR A O 1
ATOM 1336 N N . ALA A 1 187 ? 105.245 -20.677 8.175 1.00 85.24 187 ALA A N 1
ATOM 1337 C CA . ALA A 1 187 ? 106.342 -20.628 9.143 1.00 80.27 187 ALA A CA 1
ATOM 1338 C C . ALA A 1 187 ? 106.663 -22.038 9.609 1.00 82.25 187 ALA A C 1
ATOM 1339 O O . ALA A 1 187 ? 105.759 -22.840 9.834 1.00 88.93 187 ALA A O 1
ATOM 1341 N N . PRO A 1 188 ? 107.955 -22.350 9.756 1.00 79.74 188 PRO A N 1
ATOM 1342 C CA . PRO A 1 188 ? 108.354 -23.728 10.051 1.00 82.65 188 PRO A CA 1
ATOM 1343 C C . PRO A 1 188 ? 107.972 -24.124 11.467 1.00 82.26 188 PRO A C 1
ATOM 1344 O O . PRO A 1 188 ? 108.061 -23.311 12.390 1.00 79.17 188 PRO A O 1
ATOM 1348 N N . HIS A 1 189 ? 107.526 -25.359 11.630 1.00 83.79 189 HIS A N 1
ATOM 1349 C CA . HIS A 1 189 ? 107.268 -25.877 12.957 1.00 87.70 189 HIS A CA 1
ATOM 1350 C C . HIS A 1 189 ? 108.570 -26.518 13.406 1.00 86.07 189 HIS A C 1
ATOM 1351 O O . HIS A 1 189 ? 109.067 -27.441 12.757 1.00 85.12 189 HIS A O 1
ATOM 1358 N N . TYR A 1 190 ? 109.147 -25.991 14.484 1.00 79.67 190 TYR A N 1
ATOM 1359 C CA . TYR A 1 190 ? 110.468 -26.428 14.901 1.00 75.66 190 TYR A CA 1
ATOM 1360 C C . TYR A 1 190 ? 110.409 -27.564 15.900 1.00 77.28 190 TYR A C 1
ATOM 1361 O O . TYR A 1 190 ? 109.433 -27.711 16.630 1.00 79.50 190 TYR A O 1
ATOM 1370 N N . GLN A 1 191 ? 111.465 -28.367 15.930 1.00 77.27 191 GLN A N 1
ATOM 1371 C CA . GLN A 1 191 ? 111.631 -29.368 16.975 1.00 78.57 191 GLN A CA 1
ATOM 1372 C C . GLN A 1 191 ? 113.071 -29.380 17.494 1.00 74.05 191 GLN A C 1
ATOM 1373 O O . GLN A 1 191 ? 114.019 -29.406 16.713 1.00 72.36 191 GLN A O 1
ATOM 1379 N N . LEU A 1 192 ? 113.221 -29.359 18.817 1.00 75.22 192 LEU A N 1
ATOM 1380 C CA . LEU A 1 192 ? 114.534 -29.270 19.451 1.00 70.64 192 LEU A CA 1
ATOM 1381 C C . LEU A 1 192 ? 115.446 -30.430 19.062 1.00 72.54 192 LEU A C 1
ATOM 1382 O O . LEU A 1 192 ? 114.981 -31.510 18.720 1.00 79.92 192 LEU A O 1
ATOM 1387 N N . LEU A 1 193 ? 116.750 -30.185 19.103 1.00 70.69 193 LEU A N 1
ATOM 1388 C CA . LEU A 1 193 ? 117.749 -31.178 18.744 1.00 65.11 193 LEU A CA 1
ATOM 1389 C C . LEU A 1 193 ? 118.899 -31.145 19.740 1.00 69.36 193 LEU A C 1
ATOM 1390 O O . LEU A 1 193 ? 119.561 -32.148 19.974 1.00 71.82 193 LEU A O 1
ATOM 1395 N N . LYS A 1 194 ? 119.139 -29.973 20.309 1.00 67.21 194 LYS A N 1
ATOM 1396 C CA . LYS A 1 194 ? 120.148 -29.797 21.333 1.00 62.26 194 LYS A CA 1
ATOM 1397 C C . LYS A 1 194 ? 119.836 -28.529 22.104 1.00 69.21 194 LYS A C 1
ATOM 1398 O O . LYS A 1 194 ? 119.424 -27.518 21.528 1.00 69.54 194 LYS A O 1
ATOM 1404 N N . GLN A 1 195 ? 119.982 -28.614 23.418 1.00 68.97 195 GLN A N 1
ATOM 1405 C CA . GLN A 1 195 ? 119.913 -27.458 24.273 1.00 62.72 195 GLN A CA 1
ATOM 1406 C C . GLN A 1 195 ? 121.249 -27.418 24.998 1.00 64.02 195 GLN A C 1
ATOM 1407 O O . GLN A 1 195 ? 121.886 -28.453 25.179 1.00 70.31 195 GLN A O 1
ATOM 1413 N N . GLY A 1 196 ? 121.701 -26.239 25.392 1.00 62.77 196 GLY A N 1
ATOM 1414 C CA . GLY A 1 196 ? 123.017 -26.134 25.976 1.00 55.95 196 GLY A CA 1
ATOM 1415 C C . GLY A 1 196 ? 123.120 -24.897 26.812 1.00 54.63 196 GLY A C 1
ATOM 1416 O O . GLY A 1 196 ? 122.120 -24.220 27.068 1.00 56.90 196 GLY A O 1
ATOM 1417 N N . GLU A 1 197 ? 124.335 -24.580 27.190 1.00 58.96 197 GLU A N 1
ATOM 1418 C CA . GLU A 1 197 ? 124.609 -23.399 27.962 1.00 66.41 197 GLU A CA 1
ATOM 1419 C C . GLU A 1 197 ? 124.492 -22.168 27.084 1.00 62.67 197 GLU A C 1
ATOM 1420 O O . GLU A 1 197 ? 125.410 -21.805 26.394 1.00 62.81 197 GLU A O 1
ATOM 1422 N N . SER A 1 198 ? 123.344 -21.528 27.128 1.00 58.36 198 SER A N 1
ATOM 1423 C CA . SER A 1 198 ? 123.066 -20.319 26.339 1.00 60.37 198 SER A CA 1
ATOM 1424 C C . SER A 1 198 ? 122.796 -20.555 24.845 1.00 60.61 198 SER A C 1
ATOM 1425 O O . SER A 1 198 ? 122.950 -19.631 24.046 1.00 59.19 198 SER A O 1
ATOM 1428 N N . PHE A 1 199 ? 122.406 -21.767 24.463 1.00 57.58 199 PHE A N 1
ATOM 1429 C CA . PHE A 1 199 ? 122.050 -22.003 23.073 1.00 60.56 199 PHE A CA 1
ATOM 1430 C C . PHE A 1 199 ? 121.151 -23.204 22.860 1.00 63.64 199 PHE A C 1
ATOM 1431 O O . PHE A 1 199 ? 121.140 -24.141 23.643 1.00 70.06 199 PHE A O 1
ATOM 1439 N N . ALA A 1 200 ? 120.395 -23.158 21.776 1.00 63.83 200 ALA A N 1
ATOM 1440 C CA . ALA A 1 200 ? 119.598 -24.286 21.339 1.00 61.61 200 ALA A CA 1
ATOM 1441 C C . ALA A 1 200 ? 119.753 -24.469 19.823 1.00 67.03 200 ALA A C 1
ATOM 1442 O O . ALA A 1 200 ? 120.298 -23.598 19.124 1.00 59.71 200 ALA A O 1
ATOM 1444 N N . VAL A 1 201 ? 119.298 -25.619 19.333 1.00 63.82 201 VAL A N 1
ATOM 1445 C CA . VAL A 1 201 ? 119.293 -25.911 17.915 1.00 59.83 201 VAL A CA 1
ATOM 1446 C C . VAL A 1 201 ? 117.998 -26.628 17.605 1.00 64.86 201 VAL A C 1
ATOM 1447 O O . VAL A 1 201 ? 117.626 -27.546 18.311 1.00 69.52 201 VAL A O 1
ATOM 1451 N N . HIS A 1 202 ? 117.289 -26.202 16.572 1.00 62.16 202 HIS A N 1
ATOM 1452 C CA . HIS A 1 202 ? 116.021 -26.829 16.240 1.00 66.32 202 HIS A CA 1
ATOM 1453 C C . HIS A 1 202 ? 116.037 -27.292 14.795 1.00 70.15 202 HIS A C 1
ATOM 1454 O O . HIS A 1 202 ? 116.814 -26.795 13.991 1.00 65.54 202 HIS A O 1
ATOM 1461 N N . THR A 1 203 ? 115.188 -28.264 14.483 1.00 72.40 203 THR A N 1
ATOM 1462 C CA . THR A 1 203 ? 114.926 -28.658 13.112 1.00 71.14 203 THR A CA 1
ATOM 1463 C C . THR A 1 203 ? 113.453 -28.399 12.875 1.00 82.06 203 THR A C 1
ATOM 1464 O O . THR A 1 203 ? 112.741 -27.981 13.782 1.00 81.42 203 THR A O 1
ATOM 1468 N N . CYS A 1 204 ? 112.995 -28.636 11.656 1.00 86.90 204 CYS A N 1
ATOM 1469 C CA . CYS A 1 204 ? 111.569 -28.682 11.383 1.00 93.52 204 CYS A CA 1
ATOM 1470 C C . CYS A 1 204 ? 111.220 -30.010 10.693 1.00 100.38 204 CYS A C 1
ATOM 1471 O O . CYS A 1 204 ? 112.106 -30.838 10.451 1.00 99.01 204 CYS A O 1
ATOM 1474 N N . LYS A 1 205 ? 109.941 -30.231 10.402 1.00 100.58 205 LYS A N 1
ATOM 1475 C CA . LYS A 1 205 ? 109.540 -31.457 9.716 1.00 101.01 205 LYS A CA 1
ATOM 1476 C C . LYS A 1 205 ? 108.731 -31.147 8.458 1.00 100.11 205 LYS A C 1
ATOM 1477 O O . LYS A 1 205 ? 107.655 -31.709 8.241 1.00 103.55 205 LYS A O 1
ATOM 1479 N N . THR A 1 209 ? 113.643 -31.892 2.393 1.00 71.70 209 THR A N 1
ATOM 1480 C CA . THR A 1 209 ? 113.240 -31.204 1.163 1.00 87.68 209 THR A CA 1
ATOM 1481 C C . THR A 1 209 ? 112.855 -29.720 1.370 1.00 90.50 209 THR A C 1
ATOM 1482 O O . THR A 1 209 ? 112.552 -29.014 0.394 1.00 87.19 209 THR A O 1
ATOM 1484 N N . ARG A 1 210 ? 112.869 -29.244 2.619 1.00 84.34 210 ARG A N 1
ATOM 1485 C CA . ARG A 1 210 ? 112.443 -27.863 2.900 1.00 84.21 210 ARG A CA 1
ATOM 1486 C C . ARG A 1 210 ? 113.561 -26.958 3.466 1.00 80.90 210 ARG A C 1
ATOM 1487 O O . ARG A 1 210 ? 114.649 -27.434 3.813 1.00 77.49 210 ARG A O 1
ATOM 1489 N N . ASN A 1 211 ? 113.348 -25.654 3.404 1.00 73.43 211 ASN A N 1
ATOM 1490 C CA . ASN A 1 211 ? 114.517 -24.831 3.328 1.00 61.78 211 ASN A CA 1
ATOM 1491 C C . ASN A 1 211 ? 115.276 -24.286 4.430 1.00 66.43 211 ASN A C 1
ATOM 1492 O O . ASN A 1 211 ? 116.480 -24.150 4.217 1.00 70.10 211 ASN A O 1
ATOM 1497 N N . PRO A 1 212 ? 114.603 -23.920 5.600 1.00 63.85 212 PRO A N 1
ATOM 1498 C CA . PRO A 1 212 ? 115.545 -23.780 6.712 1.00 60.20 212 PRO A CA 1
ATOM 1499 C C . PRO A 1 212 ? 115.818 -25.191 7.220 1.00 59.97 212 PRO A C 1
ATOM 1500 O O . PRO A 1 212 ? 114.891 -25.895 7.490 1.00 58.24 212 PRO A O 1
ATOM 1504 N N . LEU A 1 213 ? 117.070 -25.616 7.264 1.00 52.06 213 LEU A N 1
ATOM 1505 C CA . LEU A 1 213 ? 117.398 -26.941 7.753 1.00 52.14 213 LEU A CA 1
ATOM 1506 C C . LEU A 1 213 ? 117.394 -26.958 9.270 1.00 61.92 213 LEU A C 1
ATOM 1507 O O . LEU A 1 213 ? 116.723 -27.786 9.895 1.00 66.10 213 LEU A O 1
ATOM 1512 N N . LEU A 1 214 ? 118.138 -26.042 9.873 1.00 58.50 214 LEU A N 1
ATOM 1513 C CA . LEU A 1 214 ? 118.040 -25.895 11.302 1.00 62.70 214 LEU A CA 1
ATOM 1514 C C . LEU A 1 214 ? 118.094 -24.435 11.708 1.00 61.65 214 LEU A C 1
ATOM 1515 O O . LEU A 1 214 ? 118.616 -23.600 10.970 1.00 59.88 214 LEU A O 1
ATOM 1520 N N . LYS A 1 215 ? 117.496 -24.147 12.862 1.00 60.83 215 LYS A N 1
ATOM 1521 C CA . LYS A 1 215 ? 117.551 -22.841 13.493 1.00 57.40 215 LYS A CA 1
ATOM 1522 C C . LYS A 1 215 ? 118.443 -22.968 14.693 1.00 60.08 215 LYS A C 1
ATOM 1523 O O . LYS A 1 215 ? 118.331 -23.905 15.471 1.00 64.10 215 LYS A O 1
ATOM 1529 N N . TRP A 1 216 ? 119.316 -22.001 14.862 1.00 59.32 216 TRP A N 1
ATOM 1530 C CA . TRP A 1 216 ? 120.368 -22.129 15.825 1.00 55.57 216 TRP A CA 1
ATOM 1531 C C . TRP A 1 216 ? 120.375 -20.883 16.689 1.00 56.90 216 TRP A C 1
ATOM 1532 O O . TRP A 1 216 ? 120.865 -19.856 16.270 1.00 62.36 216 TRP A O 1
ATOM 1543 N N . THR A 1 217 ? 119.805 -20.971 17.886 1.00 63.23 217 THR A N 1
ATOM 1544 C CA . THR A 1 217 ? 119.667 -19.813 18.776 1.00 59.32 217 THR A CA 1
ATOM 1545 C C . THR A 1 217 ? 120.882 -19.622 19.660 1.00 55.10 217 THR A C 1
ATOM 1546 O O . THR A 1 217 ? 121.286 -20.535 20.360 1.00 58.82 217 THR A O 1
ATOM 1550 N N . VAL A 1 218 ? 121.469 -18.435 19.637 1.00 53.70 218 VAL A N 1
ATOM 1551 C CA . VAL A 1 218 ? 122.658 -18.207 20.445 1.00 57.95 218 VAL A CA 1
ATOM 1552 C C . VAL A 1 218 ? 122.523 -16.995 21.340 1.00 55.26 218 VAL A C 1
ATOM 1553 O O . VAL A 1 218 ? 122.221 -15.901 20.872 1.00 55.81 218 VAL A O 1
ATOM 1557 N N . GLY A 1 219 ? 122.732 -17.220 22.635 1.00 60.15 219 GLY A N 1
ATOM 1558 C CA . GLY A 1 219 ? 122.816 -16.166 23.631 1.00 52.93 219 GLY A CA 1
ATOM 1559 C C . GLY A 1 219 ? 121.639 -15.242 23.646 1.00 45.70 219 GLY A C 1
ATOM 1560 O O . GLY A 1 219 ? 120.519 -15.664 23.438 1.00 51.69 219 GLY A O 1
ATOM 1561 N N . GLU A 1 220 ? 121.897 -13.970 23.881 1.00 45.69 220 GLU A N 1
ATOM 1562 C CA . GLU A 1 220 ? 120.826 -12.987 23.900 1.00 53.41 220 GLU A CA 1
ATOM 1563 C C . GLU A 1 220 ? 121.237 -11.747 23.111 1.00 51.09 220 GLU A C 1
ATOM 1564 O O . GLU A 1 220 ? 122.345 -11.227 23.254 1.00 52.04 220 GLU A O 1
ATOM 1566 N N . GLY A 1 221 ? 120.336 -11.282 22.260 1.00 50.02 221 GLY A N 1
ATOM 1567 C CA . GLY A 1 221 ? 120.636 -10.128 21.443 1.00 50.85 221 GLY A CA 1
ATOM 1568 C C . GLY A 1 221 ? 121.294 -10.488 20.124 1.00 47.84 221 GLY A C 1
ATOM 1569 O O . GLY A 1 221 ? 121.495 -11.666 19.797 1.00 45.78 221 GLY A O 1
ATOM 1570 N N . ALA A 1 222 ? 121.649 -9.446 19.389 1.00 42.82 222 ALA A N 1
ATOM 1571 C CA . ALA A 1 222 ? 122.130 -9.588 18.034 1.00 43.02 222 ALA A CA 1
ATOM 1572 C C . ALA A 1 222 ? 123.317 -10.499 17.967 1.00 47.85 222 ALA A C 1
ATOM 1573 O O . ALA A 1 222 ? 124.215 -10.436 18.813 1.00 45.16 222 ALA A O 1
ATOM 1575 N N . LEU A 1 223 ? 123.289 -11.356 16.951 1.00 44.84 223 LEU A N 1
ATOM 1576 C CA . LEU A 1 223 ? 124.460 -12.083 16.529 1.00 44.86 223 LEU A CA 1
ATOM 1577 C C . LEU A 1 223 ? 125.234 -11.254 15.492 1.00 46.51 223 LEU A C 1
ATOM 1578 O O . LEU A 1 223 ? 124.880 -11.230 14.322 1.00 44.70 223 LEU A O 1
ATOM 1583 N N . ASN A 1 224 ? 126.301 -10.603 15.933 1.00 44.78 224 ASN A N 1
ATOM 1584 C CA . ASN A 1 224 ? 127.015 -9.641 15.115 1.00 41.11 224 ASN A CA 1
ATOM 1585 C C . ASN A 1 224 ? 127.798 -10.228 13.964 1.00 43.19 224 ASN A C 1
ATOM 1586 O O . ASN A 1 224 ? 127.681 -9.763 12.840 1.00 45.09 224 ASN A O 1
ATOM 1591 N N . GLU A 1 225 ? 128.606 -11.236 14.250 1.00 48.59 225 GLU A N 1
ATOM 1592 C CA . GLU A 1 225 ? 129.349 -11.942 13.220 1.00 47.79 225 GLU A CA 1
ATOM 1593 C C . GLU A 1 225 ? 129.633 -13.390 13.642 1.00 48.85 225 GLU A C 1
ATOM 1594 O O . GLU A 1 225 ? 129.694 -13.708 14.842 1.00 44.51 225 GLU A O 1
ATOM 1600 N N . PHE A 1 226 ? 129.776 -14.261 12.647 1.00 46.68 226 PHE A N 1
ATOM 1601 C CA . PHE A 1 226 ? 130.415 -15.550 12.852 1.00 45.94 226 PHE A CA 1
ATOM 1602 C C . PHE A 1 226 ? 131.502 -15.736 11.806 1.00 48.30 226 PHE A C 1
ATOM 1603 O O . PHE A 1 226 ? 131.533 -15.038 10.804 1.00 44.46 226 PHE A O 1
ATOM 1611 N N . ALA A 1 227 ? 132.394 -16.682 12.062 1.00 51.22 227 ALA A N 1
ATOM 1612 C CA . ALA A 1 227 ? 133.484 -17.012 11.156 1.00 44.32 227 ALA A CA 1
ATOM 1613 C C . ALA A 1 227 ? 133.788 -18.491 11.320 1.00 54.77 227 ALA A C 1
ATOM 1614 O O . ALA A 1 227 ? 133.888 -18.984 12.447 1.00 57.88 227 ALA A O 1
ATOM 1616 N N . PHE A 1 228 ? 133.921 -19.220 10.219 1.00 54.82 228 PHE A N 1
ATOM 1617 C CA . PHE A 1 228 ? 134.327 -20.608 10.348 1.00 49.72 228 PHE A CA 1
ATOM 1618 C C . PHE A 1 228 ? 135.830 -20.690 10.576 1.00 55.57 228 PHE A C 1
ATOM 1619 O O . PHE A 1 228 ? 136.602 -19.814 10.147 1.00 53.95 228 PHE A O 1
ATOM 1627 N N . SER A 1 229 ? 136.235 -21.729 11.291 1.00 55.21 229 SER A N 1
ATOM 1628 C CA . SER A 1 229 ? 137.637 -22.047 11.434 1.00 55.39 229 SER A CA 1
ATOM 1629 C C . SER A 1 229 ? 138.178 -22.363 10.059 1.00 61.10 229 SER A C 1
ATOM 1630 O O . SER A 1 229 ? 137.449 -22.869 9.203 1.00 56.88 229 SER A O 1
ATOM 1633 N N . PRO A 1 230 ? 139.464 -22.068 9.836 1.00 66.01 230 PRO A N 1
ATOM 1634 C CA . PRO A 1 230 ? 140.077 -22.368 8.537 1.00 55.10 230 PRO A CA 1
ATOM 1635 C C . PRO A 1 230 ? 139.852 -23.813 8.066 1.00 61.37 230 PRO A C 1
ATOM 1636 O O . PRO A 1 230 ? 139.929 -24.048 6.860 1.00 70.55 230 PRO A O 1
ATOM 1640 N N . ASP A 1 231 ? 139.549 -24.750 8.961 1.00 61.48 231 ASP A N 1
ATOM 1641 C CA . ASP A 1 231 ? 139.253 -26.123 8.541 1.00 59.07 231 ASP A CA 1
ATOM 1642 C C . ASP A 1 231 ? 137.761 -26.386 8.442 1.00 63.09 231 ASP A C 1
ATOM 1643 O O . ASP A 1 231 ? 137.326 -27.490 8.101 1.00 62.96 231 ASP A O 1
ATOM 1648 N N . GLY A 1 232 ? 136.972 -25.373 8.777 1.00 67.16 232 GLY A N 1
ATOM 1649 C CA . GLY A 1 232 ? 135.528 -25.464 8.655 1.00 58.95 232 GLY A CA 1
ATOM 1650 C C . GLY A 1 232 ? 134.853 -26.344 9.685 1.00 58.93 232 GLY A C 1
ATOM 1651 O O . GLY A 1 232 ? 133.637 -26.506 9.654 1.00 60.75 232 GLY A O 1
ATOM 1652 N N . LYS A 1 233 ? 135.621 -26.901 10.616 1.00 63.81 233 LYS A N 1
ATOM 1653 C CA . LYS A 1 233 ? 135.042 -27.794 11.615 1.00 61.58 233 LYS A CA 1
ATOM 1654 C C . LYS A 1 233 ? 134.385 -27.034 12.790 1.00 63.22 233 LYS A C 1
ATOM 1655 O O . LYS A 1 233 ? 133.416 -27.524 13.384 1.00 66.56 233 LYS A O 1
ATOM 1657 N N . PHE A 1 234 ? 134.868 -25.832 13.106 1.00 57.33 234 PHE A N 1
ATOM 1658 C CA . PHE A 1 234 ? 134.273 -25.061 14.209 1.00 61.16 234 PHE A CA 1
ATOM 1659 C C . PHE A 1 234 ? 133.702 -23.688 13.808 1.00 59.27 234 PHE A C 1
ATOM 1660 O O . PHE A 1 234 ? 134.211 -23.016 12.908 1.00 56.80 234 PHE A O 1
ATOM 1668 N N . LEU A 1 235 ? 132.647 -23.277 14.505 1.00 56.69 235 LEU A N 1
ATOM 1669 C CA . LEU A 1 235 ? 132.015 -21.972 14.307 1.00 51.74 235 LEU A CA 1
ATOM 1670 C C . LEU A 1 235 ? 132.244 -21.000 15.480 1.00 59.02 235 LEU A C 1
ATOM 1671 O O . LEU A 1 235 ? 131.987 -21.329 16.651 1.00 57.20 235 LEU A O 1
ATOM 1676 N N . ALA A 1 236 ? 132.729 -19.802 15.185 1.00 54.50 236 ALA A N 1
ATOM 1677 C CA . ALA A 1 236 ? 132.912 -18.824 16.246 1.00 51.06 236 ALA A CA 1
ATOM 1678 C C . ALA A 1 236 ? 131.912 -17.683 16.078 1.00 50.89 236 ALA A C 1
ATOM 1679 O O . ALA A 1 236 ? 131.783 -17.117 14.998 1.00 54.04 236 ALA A O 1
ATOM 1681 N N . CYS A 1 237 ? 131.233 -17.334 17.162 1.00 51.15 237 CYS A N 1
ATOM 1682 C CA . CYS A 1 237 ? 130.158 -16.347 17.157 1.00 46.59 237 CYS A CA 1
ATOM 1683 C C . CYS A 1 237 ? 130.391 -15.271 18.170 1.00 44.21 237 CYS A C 1
ATOM 1684 O O . CYS A 1 237 ? 130.911 -15.546 19.234 1.00 49.37 237 CYS A O 1
ATOM 1687 N N . VAL A 1 238 ? 129.987 -14.053 17.862 1.00 40.88 238 VAL A N 1
ATOM 1688 C CA . VAL A 1 238 ? 130.048 -12.983 18.838 1.00 41.41 238 VAL A CA 1
ATOM 1689 C C . VAL A 1 238 ? 128.733 -12.236 18.869 1.00 42.68 238 VAL A C 1
ATOM 1690 O O . VAL A 1 238 ? 128.151 -11.906 17.832 1.00 44.70 238 VAL A O 1
ATOM 1694 N N . SER A 1 239 ? 128.254 -12.006 20.084 1.00 45.86 239 SER A N 1
ATOM 1695 C CA . SER A 1 239 ? 126.923 -11.492 20.293 1.00 46.08 239 SER A CA 1
ATOM 1696 C C . SER A 1 239 ? 126.922 -10.170 21.017 1.00 46.45 239 SER A C 1
ATOM 1697 O O . SER A 1 239 ? 127.929 -9.725 21.581 1.00 46.00 239 SER A O 1
ATOM 1700 N N . GLN A 1 240 ? 125.745 -9.569 21.009 1.00 47.51 240 GLN A N 1
ATOM 1701 C CA . GLN A 1 240 ? 125.468 -8.337 21.712 1.00 47.06 240 GLN A CA 1
ATOM 1702 C C . GLN A 1 240 ? 125.557 -8.516 23.249 1.00 46.56 240 GLN A C 1
ATOM 1703 O O . GLN A 1 240 ? 125.680 -7.547 23.987 1.00 44.51 240 GLN A O 1
ATOM 1709 N N . ASP A 1 241 ? 125.529 -9.754 23.730 1.00 49.32 241 ASP A N 1
ATOM 1710 C CA . ASP A 1 241 ? 125.596 -9.974 25.178 1.00 48.14 241 ASP A CA 1
ATOM 1711 C C . ASP A 1 241 ? 127.025 -10.052 25.705 1.00 46.61 241 ASP A C 1
ATOM 1712 O O . ASP A 1 241 ? 127.239 -10.253 26.886 1.00 47.99 241 ASP A O 1
ATOM 1717 N N . GLY A 1 242 ? 128.002 -9.855 24.839 1.00 45.86 242 GLY A N 1
ATOM 1718 C CA . GLY A 1 242 ? 129.365 -9.767 25.304 1.00 42.82 242 GLY A CA 1
ATOM 1719 C C . GLY A 1 242 ? 130.107 -11.057 25.078 1.00 46.48 242 GLY A C 1
ATOM 1720 O O . GLY A 1 242 ? 131.318 -11.092 25.233 1.00 51.47 242 GLY A O 1
ATOM 1721 N N . PHE A 1 243 ? 129.398 -12.110 24.683 1.00 46.16 243 PHE A N 1
ATOM 1722 C CA . PHE A 1 243 ? 130.029 -13.420 24.539 1.00 48.14 243 PHE A CA 1
ATOM 1723 C C . PHE A 1 243 ? 130.617 -13.782 23.165 1.00 53.43 243 PHE A C 1
ATOM 1724 O O . PHE A 1 243 ? 129.993 -13.602 22.108 1.00 47.09 243 PHE A O 1
ATOM 1732 N N . LEU A 1 244 ? 131.836 -14.311 23.223 1.00 52.94 244 LEU A N 1
ATOM 1733 C CA . LEU A 1 244 ? 132.383 -15.150 22.179 1.00 45.94 244 LEU A CA 1
ATOM 1734 C C . LEU A 1 244 ? 131.943 -16.571 22.473 1.00 50.36 244 LEU A C 1
ATOM 1735 O O . LEU A 1 244 ? 132.080 -17.047 23.600 1.00 57.80 244 LEU A O 1
ATOM 1740 N N . ARG A 1 245 ? 131.373 -17.246 21.493 1.00 50.33 245 ARG A N 1
ATOM 1741 C CA . ARG A 1 245 ? 130.996 -18.641 21.677 1.00 49.45 245 ARG A CA 1
ATOM 1742 C C . ARG A 1 245 ? 131.468 -19.401 20.471 1.00 54.32 245 ARG A C 1
ATOM 1743 O O . ARG A 1 245 ? 131.155 -19.030 19.331 1.00 54.81 245 ARG A O 1
ATOM 1751 N N . VAL A 1 246 ? 132.249 -20.444 20.712 1.00 54.02 246 VAL A N 1
ATOM 1752 C CA . VAL A 1 246 ? 132.778 -21.220 19.608 1.00 58.14 246 VAL A CA 1
ATOM 1753 C C . VAL A 1 246 ? 132.287 -22.667 19.668 1.00 59.70 246 VAL A C 1
ATOM 1754 O O . VAL A 1 246 ? 132.523 -23.376 20.633 1.00 59.49 246 VAL A O 1
ATOM 1758 N N . PHE A 1 247 ? 131.591 -23.083 18.609 1.00 61.82 247 PHE A N 1
ATOM 1759 C CA . PHE A 1 247 ? 130.928 -24.378 18.573 1.00 62.51 247 PHE A CA 1
ATOM 1760 C C . PHE A 1 247 ? 131.693 -25.380 17.755 1.00 61.73 247 PHE A C 1
ATOM 1761 O O . PHE A 1 247 ? 132.591 -25.010 17.017 1.00 61.45 247 PHE A O 1
ATOM 1769 N N . ASN A 1 248 ? 131.341 -26.653 17.914 1.00 66.03 248 ASN A N 1
ATOM 1770 C CA . ASN A 1 248 ? 131.838 -27.709 17.046 1.00 68.51 248 ASN A CA 1
ATOM 1771 C C . ASN A 1 248 ? 130.779 -27.929 15.999 1.00 69.22 248 ASN A C 1
ATOM 1772 O O . ASN A 1 248 ? 129.741 -28.535 16.284 1.00 73.74 248 ASN A O 1
ATOM 1777 N N . PHE A 1 249 ? 131.023 -27.428 14.795 1.00 63.78 249 PHE A N 1
ATOM 1778 C CA . PHE A 1 249 ? 129.917 -27.237 13.874 1.00 68.50 249 PHE A CA 1
ATOM 1779 C C . PHE A 1 249 ? 129.151 -28.506 13.502 1.00 73.20 249 PHE A C 1
ATOM 1780 O O . PHE A 1 249 ? 127.917 -28.520 13.553 1.00 72.65 249 PHE A O 1
ATOM 1788 N N . ASP A 1 250 ? 129.859 -29.562 13.114 1.00 71.61 250 ASP A N 1
ATOM 1789 C CA . ASP A 1 250 ? 129.160 -30.768 12.698 1.00 71.99 250 ASP A CA 1
ATOM 1790 C C . ASP A 1 250 ? 128.565 -31.419 13.941 1.00 70.02 250 ASP A C 1
ATOM 1791 O O . ASP A 1 250 ? 127.414 -31.860 13.931 1.00 66.60 250 ASP A O 1
ATOM 1793 N N . SER A 1 251 ? 129.335 -31.431 15.024 1.00 69.14 251 SER A N 1
ATOM 1794 C CA . SER A 1 251 ? 128.886 -32.050 16.271 1.00 68.37 251 SER A CA 1
ATOM 1795 C C . SER A 1 251 ? 127.765 -31.280 16.988 1.00 69.51 251 SER A C 1
ATOM 1796 O O . SER A 1 251 ? 126.930 -31.884 17.658 1.00 68.03 251 SER A O 1
ATOM 1799 N N . VAL A 1 252 ? 127.746 -29.958 16.831 1.00 71.88 252 VAL A N 1
ATOM 1800 C CA . VAL A 1 252 ? 126.753 -29.084 17.469 1.00 69.61 252 VAL A CA 1
ATOM 1801 C C . VAL A 1 252 ? 126.899 -29.109 18.976 1.00 78.91 252 VAL A C 1
ATOM 1802 O O . VAL A 1 252 ? 126.030 -29.600 19.713 1.00 80.08 252 VAL A O 1
ATOM 1806 N N . GLU A 1 253 ? 128.020 -28.594 19.446 1.00 75.10 253 GLU A N 1
ATOM 1807 C CA . GLU A 1 253 ? 128.182 -28.488 20.871 1.00 70.72 253 GLU A CA 1
ATOM 1808 C C . GLU A 1 253 ? 129.275 -27.516 21.230 1.00 68.18 253 GLU A C 1
ATOM 1809 O O . GLU A 1 253 ? 130.312 -27.418 20.564 1.00 67.94 253 GLU A O 1
ATOM 1815 N N . LEU A 1 254 ? 129.005 -26.790 22.302 1.00 67.22 254 LEU A N 1
ATOM 1816 C CA . LEU A 1 254 ? 129.871 -25.740 22.775 1.00 66.00 254 LEU A CA 1
ATOM 1817 C C . LEU A 1 254 ? 131.274 -26.261 23.040 1.00 62.79 254 LEU A C 1
ATOM 1818 O O . LEU A 1 254 ? 131.451 -27.343 23.573 1.00 69.08 254 LEU A O 1
ATOM 1823 N N . HIS A 1 255 ? 132.272 -25.496 22.638 1.00 62.87 255 HIS A N 1
ATOM 1824 C CA . HIS A 1 255 ? 133.645 -25.896 22.844 1.00 59.38 255 HIS A CA 1
ATOM 1825 C C . HIS A 1 255 ? 134.317 -24.945 23.799 1.00 58.94 255 HIS A C 1
ATOM 1826 O O . HIS A 1 255 ? 135.285 -25.291 24.463 1.00 69.82 255 HIS A O 1
ATOM 1833 N N . GLY A 1 256 ? 133.804 -23.734 23.879 1.00 58.73 256 GLY A N 1
ATOM 1834 C CA . GLY A 1 256 ? 134.407 -22.767 24.768 1.00 58.62 256 GLY A CA 1
ATOM 1835 C C . GLY A 1 256 ? 133.797 -21.403 24.587 1.00 59.56 256 GLY A C 1
ATOM 1836 O O . GLY A 1 256 ? 133.227 -21.123 23.527 1.00 56.72 256 GLY A O 1
ATOM 1837 N N . THR A 1 257 ? 133.888 -20.567 25.624 1.00 53.85 257 THR A N 1
ATOM 1838 C CA . THR A 1 257 ? 133.347 -19.219 25.567 1.00 49.05 257 THR A CA 1
ATOM 1839 C C . THR A 1 257 ? 134.270 -18.182 26.198 1.00 54.34 257 THR A C 1
ATOM 1840 O O . THR A 1 257 ? 135.293 -18.503 26.813 1.00 54.96 257 THR A O 1
ATOM 1844 N N . MET A 1 258 ? 133.876 -16.921 26.055 1.00 53.98 258 MET A N 1
ATOM 1845 C CA . MET A 1 258 ? 134.652 -15.807 26.562 1.00 46.08 258 MET A CA 1
ATOM 1846 C C . MET A 1 258 ? 133.759 -14.600 26.642 1.00 52.20 258 MET A C 1
ATOM 1847 O O . MET A 1 258 ? 132.920 -14.405 25.767 1.00 53.36 258 MET A O 1
ATOM 1852 N N . LYS A 1 259 ? 133.926 -13.782 27.675 1.00 49.58 259 LYS A N 1
ATOM 1853 C CA . LYS A 1 259 ? 133.099 -12.598 27.804 1.00 48.04 259 LYS A CA 1
ATOM 1854 C C . LYS A 1 259 ? 133.969 -11.376 27.950 1.00 51.54 259 LYS A C 1
ATOM 1855 O O . LYS A 1 259 ? 135.008 -11.430 28.611 1.00 47.40 259 LYS A O 1
ATOM 1861 N N . SER A 1 260 ? 133.589 -10.272 27.309 1.00 50.50 260 SER A N 1
ATOM 1862 C CA . SER A 1 260 ? 134.382 -9.069 27.519 1.00 53.99 260 SER A CA 1
ATOM 1863 C C . SER A 1 260 ? 133.887 -8.413 28.783 1.00 51.96 260 SER A C 1
ATOM 1864 O O . SER A 1 260 ? 132.814 -8.749 29.276 1.00 51.66 260 SER A O 1
ATOM 1867 N N . TYR A 1 261 ? 134.655 -7.464 29.298 1.00 52.75 261 TYR A N 1
ATOM 1868 C CA . TYR A 1 261 ? 134.299 -6.817 30.551 1.00 49.74 261 TYR A CA 1
ATOM 1869 C C . TYR A 1 261 ? 133.190 -5.794 30.375 1.00 47.41 261 TYR A C 1
ATOM 1870 O O . TYR A 1 261 ? 132.576 -5.371 31.339 1.00 54.86 261 TYR A O 1
ATOM 1879 N N . PHE A 1 262 ? 132.922 -5.402 29.140 1.00 50.39 262 PHE A N 1
ATOM 1880 C CA . PHE A 1 262 ? 131.951 -4.350 28.887 1.00 48.99 262 PHE A CA 1
ATOM 1881 C C . PHE A 1 262 ? 131.493 -4.350 27.457 1.00 48.99 262 PHE A C 1
ATOM 1882 O O . PHE A 1 262 ? 132.318 -4.393 26.538 1.00 53.41 262 PHE A O 1
ATOM 1890 N N . GLY A 1 263 ? 130.180 -4.257 27.270 1.00 49.56 263 GLY A N 1
ATOM 1891 C CA . GLY A 1 263 ? 129.588 -4.151 25.948 1.00 44.14 263 GLY A CA 1
ATOM 1892 C C . GLY A 1 263 ? 129.602 -5.470 25.216 1.00 46.09 263 GLY A C 1
ATOM 1893 O O . GLY A 1 263 ? 130.025 -6.483 25.771 1.00 47.06 263 GLY A O 1
ATOM 1894 N N . GLY A 1 264 ? 129.139 -5.460 23.966 1.00 47.06 264 GLY A N 1
ATOM 1895 C CA . GLY A 1 264 ? 129.017 -6.672 23.180 1.00 40.98 264 GLY A CA 1
ATOM 1896 C C . GLY A 1 264 ? 130.272 -6.881 22.367 1.00 47.29 264 GLY A C 1
ATOM 1897 O O . GLY A 1 264 ? 131.116 -5.982 22.264 1.00 49.42 264 GLY A O 1
ATOM 1898 N N . LEU A 1 265 ? 130.413 -8.073 21.797 1.00 45.43 265 LEU A N 1
ATOM 1899 C CA . LEU A 1 265 ? 131.496 -8.325 20.856 1.00 44.38 265 LEU A CA 1
ATOM 1900 C C . LEU A 1 265 ? 130.975 -8.201 19.429 1.00 43.64 265 LEU A C 1
ATOM 1901 O O . LEU A 1 265 ? 129.941 -8.775 19.092 1.00 43.64 265 LEU A O 1
ATOM 1906 N N . LEU A 1 266 ? 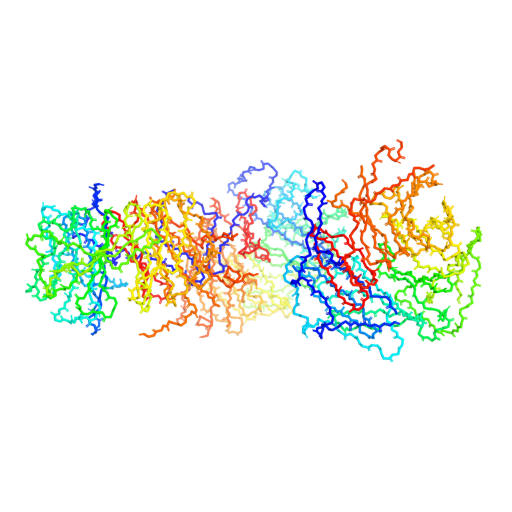131.708 -7.473 18.590 1.00 44.36 266 LEU A N 1
ATOM 1907 C CA . LEU A 1 266 ? 131.206 -7.078 17.266 1.00 45.02 266 LEU A CA 1
ATOM 1908 C C . LEU A 1 266 ? 131.762 -7.835 16.079 1.00 43.39 266 LEU A C 1
ATOM 1909 O O . LEU A 1 266 ? 131.110 -7.901 15.053 1.00 44.62 266 LEU A O 1
ATOM 1914 N N . CYS A 1 267 ? 132.969 -8.374 16.196 1.00 44.84 267 CYS A N 1
ATOM 1915 C CA . CYS A 1 267 ? 133.607 -9.047 15.062 1.00 47.40 267 CYS A CA 1
ATOM 1916 C C . CYS A 1 267 ? 134.572 -10.144 15.531 1.00 46.22 267 CYS A C 1
ATOM 1917 O O . CYS A 1 267 ? 135.063 -10.085 16.658 1.00 46.78 267 CYS A O 1
ATOM 1920 N N . VAL A 1 268 ? 134.815 -11.142 14.678 1.00 42.04 268 VAL A N 1
ATOM 1921 C CA . VAL A 1 268 ? 135.715 -12.252 14.988 1.00 41.58 268 VAL A CA 1
ATOM 1922 C C . VAL A 1 268 ? 136.582 -12.626 13.813 1.00 47.16 268 VAL A C 1
ATOM 1923 O O . VAL A 1 268 ? 136.214 -12.400 12.649 1.00 52.92 268 VAL A O 1
ATOM 1927 N N . CYS A 1 269 ? 137.696 -13.279 14.099 1.00 44.30 269 CYS A N 1
ATOM 1928 C CA . CYS A 1 269 ? 138.464 -13.906 13.038 1.00 47.19 269 CYS A CA 1
ATOM 1929 C C . CYS A 1 269 ? 139.315 -15.008 13.628 1.00 49.65 269 CYS A C 1
ATOM 1930 O O . CYS A 1 269 ? 139.650 -14.966 14.806 1.00 48.34 269 CYS A O 1
ATOM 1933 N N . TRP A 1 270 ? 139.654 -15.999 12.808 1.00 52.76 270 TRP A N 1
ATOM 1934 C CA . TRP A 1 270 ? 140.589 -17.031 13.223 1.00 53.03 270 TRP A CA 1
ATOM 1935 C C . TRP A 1 270 ? 142.014 -16.736 12.747 1.00 54.45 270 TRP A C 1
ATOM 1936 O O . TRP A 1 270 ? 142.213 -16.012 11.789 1.00 57.43 270 TRP A O 1
ATOM 1947 N N . SER A 1 271 ? 143.004 -17.301 13.425 1.00 59.67 271 SER A N 1
ATOM 1948 C CA . SER A 1 271 ? 144.370 -17.312 12.907 1.00 59.45 271 SER A CA 1
ATOM 1949 C C . SER A 1 271 ? 144.429 -18.325 11.770 1.00 54.64 271 SER A C 1
ATOM 1950 O O . SER A 1 271 ? 143.639 -19.257 11.737 1.00 56.17 271 SER A O 1
ATOM 1953 N N . PRO A 1 272 ? 145.348 -18.138 10.815 1.00 61.89 272 PRO A N 1
ATOM 1954 C CA . PRO A 1 272 ? 145.294 -18.978 9.607 1.00 59.71 272 PRO A CA 1
ATOM 1955 C C . PRO A 1 272 ? 145.601 -20.437 9.900 1.00 67.47 272 PRO A C 1
ATOM 1956 O O . PRO A 1 272 ? 145.380 -21.287 9.039 1.00 71.39 272 PRO A O 1
ATOM 1960 N N . ASP A 1 273 ? 146.081 -20.724 11.108 1.00 65.79 273 ASP A N 1
ATOM 1961 C CA . ASP A 1 273 ? 146.263 -22.101 11.536 1.00 61.26 273 ASP A CA 1
ATOM 1962 C C . ASP A 1 273 ? 145.113 -22.546 12.424 1.00 61.71 273 ASP A C 1
ATOM 1963 O O . ASP A 1 273 ? 145.062 -23.700 12.849 1.00 62.83 273 ASP A O 1
ATOM 1968 N N . GLY A 1 274 ? 144.207 -21.616 12.712 1.00 60.76 274 GLY A N 1
ATOM 1969 C CA . GLY A 1 274 ? 143.023 -21.896 13.510 1.00 63.00 274 GLY A CA 1
ATOM 1970 C C . GLY A 1 274 ? 143.258 -22.149 14.995 1.00 63.65 274 GLY A C 1
ATOM 1971 O O . GLY A 1 274 ? 142.410 -22.713 15.691 1.00 59.87 274 GLY A O 1
ATOM 1972 N N . LYS A 1 275 ? 144.410 -21.732 15.493 1.00 58.87 275 LYS A N 1
ATOM 1973 C CA . LYS A 1 275 ? 144.721 -21.991 16.881 1.00 64.24 275 LYS A CA 1
ATOM 1974 C C . LYS A 1 275 ? 144.252 -20.840 17.749 1.00 65.12 275 LYS A C 1
ATOM 1975 O O . LYS A 1 275 ? 144.054 -20.987 18.967 1.00 60.83 275 LYS A O 1
ATOM 1981 N N . TYR A 1 276 ? 144.047 -19.697 17.103 1.00 61.10 276 TYR A N 1
ATOM 1982 C CA . TYR A 1 276 ? 143.602 -18.515 17.817 1.00 59.48 276 TYR A CA 1
ATOM 1983 C C . TYR A 1 276 ? 142.393 -17.859 17.202 1.00 59.53 276 TYR A C 1
ATOM 1984 O O . TYR A 1 276 ? 142.189 -17.867 15.968 1.00 58.08 276 TYR A O 1
ATOM 1993 N N . ILE A 1 277 ? 141.589 -17.305 18.099 1.00 52.74 277 ILE A N 1
ATOM 1994 C CA . ILE A 1 277 ? 140.423 -16.545 17.735 1.00 48.85 277 ILE A CA 1
ATOM 1995 C C . ILE A 1 277 ? 140.710 -15.138 18.185 1.00 48.1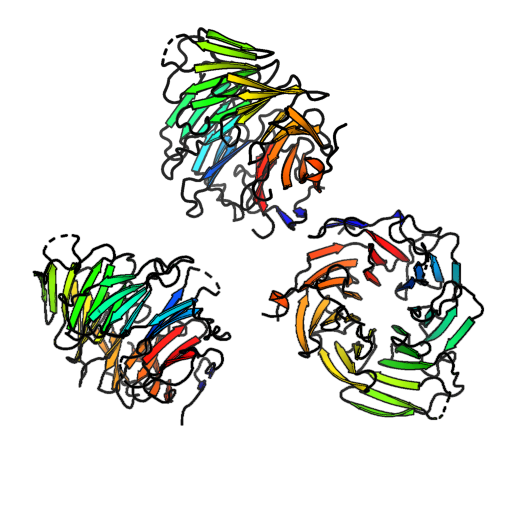4 277 ILE A C 1
ATOM 1996 O O . ILE A 1 277 ? 141.347 -14.936 19.209 1.00 44.53 277 ILE A O 1
ATOM 2001 N N . VAL A 1 278 ? 140.319 -14.164 17.375 1.00 49.06 278 VAL A N 1
ATOM 2002 C CA . VAL A 1 278 ? 140.474 -12.776 17.759 1.00 50.12 278 VAL A CA 1
ATOM 2003 C C . VAL A 1 278 ? 139.137 -12.068 17.672 1.00 50.84 278 VAL A C 1
ATOM 2004 O O . VAL A 1 278 ? 138.442 -12.213 16.662 1.00 51.12 278 VAL A O 1
ATOM 2008 N N . THR A 1 279 ? 138.767 -11.329 18.727 1.00 49.28 279 THR A N 1
ATOM 2009 C CA . THR A 1 279 ? 137.545 -10.515 18.704 1.00 44.68 279 THR A CA 1
ATOM 2010 C C . THR A 1 279 ? 137.861 -9.037 18.825 1.00 44.21 279 THR A C 1
ATOM 2011 O O . THR A 1 279 ? 138.912 -8.666 19.326 1.00 47.88 279 THR A O 1
ATOM 2015 N N . GLY A 1 280 ? 136.939 -8.196 18.382 1.00 40.81 280 GLY A N 1
ATOM 2016 C CA . GLY A 1 280 ? 137.023 -6.768 18.630 1.00 43.09 280 GLY A CA 1
ATOM 2017 C C . GLY A 1 280 ? 135.697 -6.342 19.227 1.00 45.12 280 GLY A C 1
ATOM 2018 O O . GLY A 1 280 ? 134.677 -6.939 18.900 1.00 45.28 280 GLY A O 1
ATOM 2019 N N . GLY A 1 281 ? 135.691 -5.332 20.094 1.00 44.81 281 GLY A N 1
ATOM 2020 C CA . GLY A 1 281 ? 134.472 -5.014 20.813 1.00 43.90 281 GLY A CA 1
ATOM 2021 C C . GLY A 1 281 ? 133.965 -3.584 20.941 1.00 45.05 281 GLY A C 1
ATOM 2022 O O . GLY A 1 281 ? 134.560 -2.617 20.477 1.00 45.26 281 GLY A O 1
ATOM 2023 N N . GLU A 1 282 ? 132.818 -3.480 21.603 1.00 47.17 282 GLU A N 1
ATOM 2024 C CA . GLU A 1 282 ? 132.256 -2.211 22.058 1.00 49.43 282 GLU A CA 1
ATOM 2025 C C . GLU A 1 282 ? 133.068 -1.524 23.179 1.00 47.32 282 GLU A C 1
ATOM 2026 O O . GLU A 1 282 ? 132.811 -0.366 23.497 1.00 50.29 282 GLU A O 1
ATOM 2032 N N . ASP A 1 283 ? 134.039 -2.217 23.774 1.00 45.15 283 ASP A N 1
ATOM 2033 C CA . ASP A 1 283 ? 134.934 -1.555 24.729 1.00 48.64 283 ASP A CA 1
ATOM 2034 C C . ASP A 1 283 ? 136.244 -1.108 24.097 1.00 48.89 283 ASP A C 1
ATOM 2035 O O . ASP A 1 283 ? 137.143 -0.696 24.812 1.00 52.79 283 ASP A O 1
ATOM 2040 N N . ASP A 1 284 ? 136.347 -1.250 22.776 1.00 48.36 284 ASP A N 1
ATOM 2041 C CA . ASP A 1 284 ? 137.497 -0.817 21.965 1.00 49.29 284 ASP A CA 1
ATOM 2042 C C . ASP A 1 284 ? 138.680 -1.787 21.950 1.00 51.10 284 ASP A C 1
ATOM 2043 O O . ASP A 1 284 ? 139.730 -1.472 21.399 1.00 55.85 284 ASP A O 1
ATOM 2048 N N . LEU A 1 285 ? 138.516 -2.968 22.525 1.00 47.93 285 LEU A N 1
ATOM 2049 C CA . LEU A 1 285 ? 139.646 -3.857 22.649 1.00 45.53 285 LEU A CA 1
ATOM 2050 C C . LEU A 1 285 ? 139.643 -4.957 21.624 1.00 48.09 285 LEU A C 1
ATOM 2051 O O . LEU A 1 285 ? 138.604 -5.468 21.238 1.00 51.57 285 LEU A O 1
ATOM 2056 N N . VAL A 1 286 ? 140.825 -5.347 21.199 1.00 44.87 286 VAL A N 1
ATOM 2057 C CA . VAL A 1 286 ? 140.929 -6.581 20.482 1.00 48.62 286 VAL A CA 1
ATOM 2058 C C . VAL A 1 286 ? 141.292 -7.608 21.527 1.00 47.68 286 VAL A C 1
ATOM 2059 O O . VAL A 1 286 ? 142.061 -7.312 22.437 1.00 50.53 286 VAL A O 1
ATOM 2063 N N . THR A 1 287 ? 140.714 -8.797 21.445 1.00 45.88 287 THR A N 1
ATOM 2064 C CA . THR A 1 287 ? 141.089 -9.834 22.398 1.00 50.79 287 THR A CA 1
ATOM 2065 C C . THR A 1 287 ? 141.607 -11.040 21.651 1.00 52.50 287 THR A C 1
ATOM 2066 O O . THR A 1 287 ? 141.055 -11.429 20.605 1.00 52.84 287 THR A O 1
ATOM 2070 N N . VAL A 1 288 ? 142.702 -11.586 22.172 1.00 48.12 288 VAL A N 1
ATOM 2071 C CA . VAL A 1 288 ? 143.266 -12.813 21.667 1.00 47.61 288 VAL A CA 1
ATOM 2072 C C . VAL A 1 288 ? 142.894 -13.950 22.599 1.00 52.97 288 VAL A C 1
ATOM 2073 O O . VAL A 1 288 ? 142.991 -13.821 23.823 1.00 56.10 288 VAL A O 1
ATOM 2077 N N . TRP A 1 289 ? 142.506 -15.076 22.019 1.00 50.27 289 TRP A N 1
ATOM 2078 C CA . TRP A 1 289 ? 141.925 -16.165 22.781 1.00 52.80 289 TRP A CA 1
ATOM 2079 C C . TRP A 1 289 ? 142.377 -17.514 22.221 1.00 53.94 289 TRP A C 1
ATOM 2080 O O . TRP A 1 289 ? 142.185 -17.799 21.045 1.00 56.14 289 TRP A O 1
ATOM 2091 N N . SER A 1 290 ? 142.991 -18.336 23.065 1.00 54.71 290 SER A N 1
ATOM 2092 C CA . SER A 1 290 ? 143.546 -19.606 22.624 1.00 57.91 290 SER A CA 1
ATOM 2093 C C . SER A 1 290 ? 142.466 -20.653 22.422 1.00 60.04 290 SER A C 1
ATOM 2094 O O . SER A 1 290 ? 141.637 -20.866 23.292 1.00 61.02 290 SER A O 1
ATOM 2097 N N . PHE A 1 291 ? 142.484 -21.318 21.276 1.00 62.50 291 PHE A N 1
ATOM 2098 C CA . PHE A 1 291 ? 141.430 -22.266 20.977 1.00 60.71 291 PHE A CA 1
ATOM 2099 C C . PHE A 1 291 ? 141.581 -23.546 21.767 1.00 64.21 291 PHE A C 1
ATOM 2100 O O . PHE A 1 291 ? 140.579 -24.181 22.117 1.00 60.84 291 PHE A O 1
ATOM 2108 N N . VAL A 1 292 ? 142.825 -23.946 22.029 1.00 66.40 292 VAL A N 1
ATOM 2109 C CA . VAL A 1 292 ? 143.031 -25.210 22.737 1.00 71.28 292 VAL A CA 1
ATOM 2110 C C . VAL A 1 292 ? 142.954 -25.014 24.239 1.00 68.82 292 VAL A C 1
ATOM 2111 O O . VAL A 1 292 ? 142.420 -25.865 24.933 1.00 71.65 292 VAL A O 1
ATOM 2115 N N . ASP A 1 293 ? 143.441 -23.881 24.734 1.00 67.08 293 ASP A N 1
ATOM 2116 C CA . ASP A 1 293 ? 143.460 -23.634 26.170 1.00 69.96 293 ASP A CA 1
ATOM 2117 C C . ASP A 1 293 ? 142.161 -22.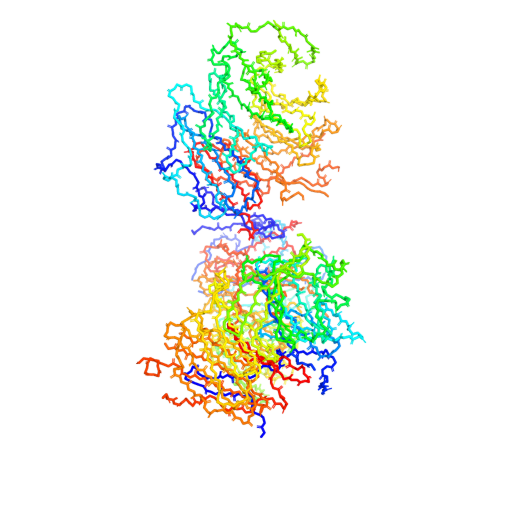980 26.641 1.00 68.24 293 ASP A C 1
ATOM 2118 O O . ASP A 1 293 ? 141.874 -22.952 27.842 1.00 73.67 293 ASP A O 1
ATOM 2123 N N . CYS A 1 294 ? 141.386 -22.456 25.694 1.00 65.25 294 CYS A N 1
ATOM 2124 C CA . CYS A 1 294 ? 140.134 -21.759 25.990 1.00 59.29 294 CYS A CA 1
ATOM 2125 C C . CYS A 1 294 ? 140.362 -20.569 26.921 1.00 60.01 294 CYS A C 1
ATOM 2126 O O . CYS A 1 294 ? 139.476 -20.157 27.655 1.00 58.33 294 CYS A O 1
ATOM 2129 N N . ARG A 1 295 ? 141.553 -20.002 26.883 1.00 61.34 295 ARG A N 1
ATOM 2130 C CA . ARG A 1 295 ? 141.864 -18.922 27.797 1.00 58.55 295 ARG A CA 1
ATOM 2131 C C . ARG A 1 295 ? 142.149 -17.668 26.999 1.00 56.06 295 ARG A C 1
ATOM 2132 O O . ARG A 1 295 ? 142.493 -17.738 25.830 1.00 55.99 295 ARG A O 1
ATOM 2134 N N . VAL A 1 296 ? 141.988 -16.518 27.635 1.00 58.64 296 VAL A N 1
ATOM 2135 C CA . VAL A 1 296 ? 142.364 -15.260 27.023 1.00 54.56 296 VAL A CA 1
ATOM 2136 C C . VAL A 1 296 ? 143.876 -15.139 27.059 1.00 59.57 296 VAL A C 1
ATOM 2137 O O . VAL A 1 296 ? 144.492 -15.329 28.105 1.00 61.33 296 VAL A O 1
ATOM 2141 N N . ILE A 1 297 ? 144.472 -14.854 25.907 1.00 60.02 297 ILE A N 1
ATOM 2142 C CA . ILE A 1 297 ? 145.924 -14.783 25.777 1.00 58.12 297 ILE A CA 1
ATOM 2143 C C . ILE A 1 297 ? 146.473 -13.364 25.895 1.00 58.65 297 ILE A C 1
ATOM 2144 O O . ILE A 1 297 ? 147.547 -13.162 26.446 1.00 56.88 297 ILE A O 1
ATOM 2149 N N . ALA A 1 298 ? 145.753 -12.384 25.356 1.00 57.70 298 ALA A N 1
ATOM 2150 C CA . ALA A 1 298 ? 146.151 -10.990 25.537 1.00 57.03 298 ALA A CA 1
ATOM 2151 C C . ALA A 1 298 ? 145.039 -10.051 25.129 1.00 52.25 298 ALA A C 1
ATOM 2152 O O . ALA A 1 298 ? 144.002 -10.492 24.644 1.00 55.72 298 ALA A O 1
ATOM 2154 N N . ARG A 1 299 ? 145.261 -8.759 25.336 1.00 47.48 299 ARG A N 1
ATOM 2155 C CA . ARG A 1 299 ? 144.296 -7.742 24.952 1.00 50.37 299 ARG A CA 1
ATOM 2156 C C . ARG A 1 299 ? 145.009 -6.493 24.471 1.00 58.25 299 ARG A C 1
ATOM 2157 O O . ARG A 1 299 ? 146.046 -6.134 25.015 1.00 64.64 299 ARG A O 1
ATOM 2165 N N . GLY A 1 300 ? 144.451 -5.825 23.460 1.00 57.39 300 GLY A N 1
ATOM 2166 C CA . GLY A 1 300 ? 145.087 -4.656 22.882 1.00 54.73 300 GLY A CA 1
ATOM 2167 C C . GLY A 1 300 ? 144.276 -3.375 22.899 1.00 53.98 300 GLY A C 1
ATOM 2168 O O . GLY A 1 300 ? 143.177 -3.323 22.379 1.00 54.76 300 GLY A O 1
ATOM 2169 N N . HIS A 1 301 ? 144.846 -2.340 23.508 1.00 59.79 301 HIS A N 1
ATOM 2170 C CA . HIS A 1 301 ? 144.277 -0.997 23.550 1.00 57.07 301 HIS A CA 1
ATOM 2171 C C . HIS A 1 301 ? 144.834 -0.197 22.395 1.00 60.18 301 HIS A C 1
ATOM 2172 O O . HIS A 1 301 ? 145.979 -0.394 22.010 1.00 65.97 301 HIS A O 1
ATOM 2179 N N . GLY A 1 302 ? 144.053 0.721 21.842 1.00 66.98 302 GLY A N 1
ATOM 2180 C CA . GLY A 1 302 ? 144.508 1.430 20.657 1.00 64.61 302 GLY A CA 1
ATOM 2181 C C . GLY A 1 302 ? 143.407 2.134 19.905 1.00 59.58 302 GLY A C 1
ATOM 2182 O O . GLY A 1 302 ? 143.576 3.266 19.448 1.00 62.75 302 GLY A O 1
ATOM 2183 N N . HIS A 1 303 ? 142.269 1.471 19.770 1.00 56.54 303 HIS A N 1
ATOM 2184 C CA . HIS A 1 303 ? 141.133 2.122 19.152 1.00 55.33 303 HIS A CA 1
ATOM 2185 C C . HIS A 1 303 ? 140.467 3.062 20.134 1.00 51.30 303 HIS A C 1
ATOM 2186 O O . HIS A 1 303 ? 140.359 2.757 21.308 1.00 51.04 303 HIS A O 1
ATOM 2193 N N . LYS A 1 304 ? 140.054 4.222 19.641 1.00 55.26 304 LYS A N 1
ATOM 2194 C CA . LYS A 1 304 ? 139.421 5.245 20.462 1.00 51.38 304 LYS A CA 1
ATOM 2195 C C . LYS A 1 304 ? 137.922 5.070 20.410 1.00 49.31 304 LYS A C 1
ATOM 2196 O O . LYS A 1 304 ? 137.170 5.938 20.865 1.00 49.43 304 LYS A O 1
ATOM 2202 N N . SER A 1 305 ? 137.494 3.949 19.834 1.00 48.35 305 SER A N 1
ATOM 2203 C CA . SER A 1 305 ? 136.081 3.605 19.781 1.00 48.21 305 SER A CA 1
ATOM 2204 C C . SER A 1 305 ? 135.892 2.151 19.383 1.00 44.83 305 SER A C 1
ATOM 2205 O O . SER A 1 305 ? 136.844 1.379 19.350 1.00 42.93 305 SER A O 1
ATOM 2208 N N . TRP A 1 306 ? 134.650 1.799 19.080 1.00 44.95 306 TRP A N 1
ATOM 2209 C CA . TRP A 1 306 ? 134.269 0.441 18.700 1.00 45.86 306 TRP A CA 1
ATOM 2210 C C . TRP A 1 306 ? 135.124 -0.195 17.602 1.00 44.92 306 TRP A C 1
ATOM 2211 O O . TRP A 1 306 ? 135.338 0.395 16.540 1.00 42.75 306 TRP A O 1
ATOM 2222 N N . VAL A 1 307 ? 135.600 -1.404 17.866 1.00 42.69 307 VAL A N 1
ATOM 2223 C CA . VAL A 1 307 ? 136.348 -2.160 16.880 1.00 43.86 307 VAL A CA 1
ATOM 2224 C C . VAL A 1 307 ? 135.388 -2.849 15.951 1.00 46.19 307 VAL A C 1
ATOM 2225 O O . VAL A 1 307 ? 134.644 -3.730 16.367 1.00 49.58 307 VAL A O 1
ATOM 2229 N N . SER A 1 308 ? 135.409 -2.484 14.685 1.00 47.78 308 SER A N 1
ATOM 2230 C CA . SER A 1 308 ? 134.405 -3.004 13.786 1.00 46.47 308 SER A CA 1
ATOM 2231 C C . SER A 1 308 ? 134.874 -4.164 12.905 1.00 44.77 308 SER A C 1
ATOM 2232 O O . SER A 1 308 ? 134.062 -4.996 12.528 1.00 48.64 308 SER A O 1
ATOM 2235 N N . VAL A 1 309 ? 136.157 -4.255 12.583 1.00 39.60 309 VAL A N 1
ATOM 2236 C CA . VAL A 1 309 ? 136.621 -5.426 11.841 1.00 41.05 309 VAL A CA 1
ATOM 2237 C C . VAL A 1 309 ? 137.935 -5.938 12.393 1.00 42.67 309 VAL A C 1
ATOM 2238 O O . VAL A 1 309 ? 138.847 -5.151 12.637 1.00 43.39 309 VAL A O 1
ATOM 2242 N N . VAL A 1 310 ? 138.050 -7.253 12.554 1.00 39.58 310 VAL A N 1
ATOM 2243 C CA . VAL A 1 310 ? 139.329 -7.854 12.905 1.00 42.74 310 VAL A CA 1
ATOM 2244 C C . VAL A 1 310 ? 139.733 -8.918 11.893 1.00 46.99 310 VAL A C 1
ATOM 2245 O O . VAL A 1 310 ? 138.922 -9.760 11.535 1.00 48.78 310 VAL A O 1
ATOM 2249 N N . ALA A 1 311 ? 140.992 -8.895 11.449 1.00 51.15 311 ALA A N 1
ATOM 2250 C CA . ALA A 1 311 ? 141.508 -9.910 10.507 1.00 52.12 311 ALA A CA 1
ATOM 2251 C C . ALA A 1 311 ? 142.978 -10.301 10.754 1.00 53.42 311 ALA A C 1
ATOM 2252 O O . ALA A 1 311 ? 143.818 -9.438 10.999 1.00 51.51 311 ALA A O 1
ATOM 2254 N N . PHE A 1 312 ? 143.272 -11.600 10.673 1.00 51.61 312 PHE A N 1
ATOM 2255 C CA . PHE A 1 312 ? 144.651 -12.093 10.562 1.00 50.71 312 PHE A CA 1
ATOM 2256 C C . PHE A 1 312 ? 145.225 -11.894 9.158 1.00 53.27 312 PHE A C 1
ATOM 2257 O O . PHE A 1 312 ? 144.518 -12.097 8.161 1.00 50.64 312 PHE A O 1
ATOM 2265 N N . ASP A 1 313 ? 146.505 -11.514 9.090 1.00 58.17 313 ASP A N 1
ATOM 2266 C CA . ASP A 1 313 ? 147.250 -11.404 7.818 1.00 56.86 313 ASP A CA 1
ATOM 2267 C C . ASP A 1 313 ? 148.032 -12.673 7.515 1.00 58.53 313 ASP A C 1
ATOM 2268 O O . ASP A 1 313 ? 149.118 -12.884 8.045 1.00 65.07 313 ASP A O 1
ATOM 2273 N N . PRO A 1 314 ? 147.513 -13.495 6.608 1.00 60.41 314 PRO A N 1
ATOM 2274 C CA . PRO A 1 314 ? 148.162 -14.771 6.300 1.00 66.89 314 PRO A CA 1
ATOM 2275 C C . PRO A 1 314 ? 149.474 -14.599 5.543 1.00 66.39 314 PRO A C 1
ATOM 2276 O O . PRO A 1 314 ? 150.120 -15.602 5.273 1.00 69.31 314 PRO A O 1
ATOM 2280 N N . TYR A 1 315 ? 149.850 -13.373 5.196 1.00 61.16 315 TYR A N 1
ATOM 2281 C CA . TYR A 1 315 ? 151.084 -13.159 4.456 1.00 61.56 315 TYR A CA 1
ATOM 2282 C C . TYR A 1 315 ? 152.190 -12.541 5.290 1.00 65.76 315 TYR A C 1
ATOM 2283 O O . TYR A 1 315 ? 153.283 -12.313 4.776 1.00 68.96 315 TYR A O 1
ATOM 2292 N N . THR A 1 316 ? 151.913 -12.238 6.556 1.00 60.40 316 THR A N 1
ATOM 2293 C CA . THR A 1 316 ? 152.996 -11.893 7.470 1.00 62.48 316 THR A CA 1
ATOM 2294 C C . THR A 1 316 ? 152.793 -12.680 8.767 1.00 65.08 316 THR A C 1
ATOM 2295 O O . THR A 1 316 ? 152.486 -12.137 9.822 1.00 66.24 316 THR A O 1
ATOM 2299 N N . THR A 1 317 ? 152.961 -13.988 8.647 1.00 68.43 317 THR A N 1
ATOM 2300 C CA . THR A 1 317 ? 152.852 -14.930 9.751 1.00 71.11 317 THR A CA 1
ATOM 2301 C C . THR A 1 317 ? 153.769 -16.117 9.434 1.00 76.85 317 THR A C 1
ATOM 2302 O O . THR A 1 317 ? 153.881 -16.538 8.284 1.00 77.51 317 THR A O 1
ATOM 2306 N N . SER A 1 318 ? 154.437 -16.643 10.450 1.00 80.77 318 SER A N 1
ATOM 2307 C CA . SER A 1 318 ? 155.398 -17.717 10.256 1.00 79.49 318 SER A CA 1
ATOM 2308 C C . SER A 1 318 ? 154.797 -19.128 10.334 1.00 87.17 318 SER A C 1
ATOM 2309 O O . SER A 1 318 ? 155.539 -20.109 10.358 1.00 94.08 318 SER A O 1
ATOM 2312 N N . VAL A 1 319 ? 153.475 -19.254 10.389 1.00 84.08 319 VAL A N 1
ATOM 2313 C CA . VAL A 1 319 ? 152.884 -20.580 10.561 1.00 84.05 319 VAL A CA 1
ATOM 2314 C C . VAL A 1 319 ? 152.415 -21.142 9.227 1.00 84.90 319 VAL A C 1
ATOM 2315 O O . VAL A 1 319 ? 151.981 -20.408 8.346 1.00 87.40 319 VAL A O 1
ATOM 2319 N N . GLU A 1 320 ? 152.527 -22.453 9.080 1.00 90.53 320 GLU A N 1
ATOM 2320 C CA . GLU A 1 320 ? 152.096 -23.132 7.870 1.00 91.32 320 GLU A CA 1
ATOM 2321 C C . GLU A 1 320 ? 150.639 -23.588 8.000 1.00 97.21 320 GLU A C 1
ATOM 2322 O O . GLU A 1 320 ? 150.286 -24.337 8.923 1.00 93.08 320 GLU A O 1
ATOM 2328 N N . GLU A 1 321 ? 149.792 -23.127 7.084 1.00 92.76 321 GLU A N 1
ATOM 2329 C CA . GLU A 1 321 ? 148.376 -23.469 7.131 1.00 91.26 321 GLU A CA 1
ATOM 2330 C C . GLU A 1 321 ? 148.164 -24.889 6.621 1.00 96.37 321 GLU A C 1
ATOM 2331 O O . GLU A 1 321 ? 149.130 -25.584 6.304 1.00 97.49 321 GLU A O 1
ATOM 2337 N N . GLY A 1 322 ? 146.911 -25.327 6.541 1.00 98.86 322 GLY A N 1
ATOM 2338 C CA . GLY A 1 322 ? 146.634 -26.702 6.161 1.00 98.74 322 GLY A CA 1
ATOM 2339 C C . GLY A 1 322 ? 145.813 -26.907 4.903 1.00 98.09 322 GLY A C 1
ATOM 2340 O O . GLY A 1 322 ? 145.588 -25.969 4.139 1.00 98.80 322 GLY A O 1
ATOM 2341 N N . ASP A 1 323 ? 145.419 -28.166 4.702 1.00 105.03 323 ASP A N 1
ATOM 2342 C CA . ASP A 1 323 ? 144.387 -28.630 3.761 1.00 106.57 323 ASP A CA 1
ATOM 2343 C C . ASP A 1 323 ? 143.755 -27.601 2.824 1.00 102.78 323 ASP A C 1
ATOM 2344 O O . ASP A 1 323 ? 142.791 -27.918 2.119 1.00 101.65 323 ASP A O 1
ATOM 2349 N N . VAL A 1 365 ? 157.654 -18.442 16.026 1.00 87.71 365 VAL A N 1
ATOM 2350 C CA . VAL A 1 365 ? 156.242 -18.294 15.681 1.00 90.87 365 VAL A CA 1
ATOM 2351 C C . VAL A 1 365 ? 155.778 -16.853 15.901 1.00 87.60 365 VAL A C 1
ATOM 2352 O O . VAL A 1 365 ? 156.029 -16.227 16.938 1.00 85.85 365 VAL A O 1
ATOM 2356 N N . THR A 1 366 ? 155.121 -16.310 14.889 1.00 83.96 366 THR A N 1
ATOM 2357 C CA . THR A 1 366 ? 154.597 -14.971 15.007 1.00 77.25 366 THR A CA 1
ATOM 2358 C C . THR A 1 366 ? 153.279 -14.901 14.265 1.00 75.24 366 THR A C 1
ATOM 2359 O O . THR A 1 366 ? 152.987 -15.750 13.421 1.00 75.24 366 THR A O 1
ATOM 2363 N N . TYR A 1 367 ? 152.466 -13.912 14.609 1.00 72.05 367 TYR A N 1
ATOM 2364 C CA . TYR A 1 367 ? 151.238 -13.672 13.880 1.00 64.83 367 TYR A CA 1
ATOM 2365 C C . TYR A 1 367 ? 151.076 -12.200 13.586 1.00 64.00 367 TYR A C 1
ATOM 2366 O O . TYR A 1 367 ? 151.524 -11.352 14.345 1.00 65.41 367 TYR A O 1
ATOM 2375 N N . ARG A 1 368 ? 150.457 -11.884 12.461 1.00 66.52 368 ARG A N 1
ATOM 2376 C CA . ARG A 1 368 ? 149.996 -10.524 12.288 1.00 64.13 368 ARG A CA 1
ATOM 2377 C C . ARG A 1 368 ? 148.505 -10.500 12.080 1.00 57.18 368 ARG A C 1
ATOM 2378 O O . ARG A 1 368 ? 147.936 -11.304 11.344 1.00 57.11 368 ARG A O 1
ATOM 2386 N N . PHE A 1 369 ? 147.875 -9.571 12.766 1.00 57.74 369 PHE A N 1
ATOM 2387 C CA . PHE A 1 369 ? 146.502 -9.276 12.484 1.00 55.95 369 PHE A CA 1
ATOM 2388 C C . PHE A 1 369 ? 146.306 -7.784 12.557 1.00 49.88 369 PHE A C 1
ATOM 2389 O O . PHE A 1 369 ? 147.206 -7.037 12.922 1.00 49.19 369 PHE A O 1
ATOM 2397 N N . GLY A 1 370 ? 145.128 -7.353 12.159 1.00 48.83 370 GLY A N 1
ATOM 2398 C CA . GLY A 1 370 ? 144.814 -5.953 12.179 1.00 46.82 370 GLY A CA 1
ATOM 2399 C C . GLY A 1 370 ? 143.375 -5.769 12.583 1.00 48.26 370 GLY A C 1
ATOM 2400 O O . GLY A 1 370 ? 142.618 -6.737 12.795 1.00 42.79 370 GLY A O 1
ATOM 2401 N N . SER A 1 371 ? 142.990 -4.507 12.649 1.00 44.09 371 SER A N 1
ATOM 2402 C CA . SER A 1 371 ? 141.672 -4.156 13.103 1.00 46.86 371 SER A CA 1
ATOM 2403 C C . SER A 1 371 ? 141.351 -2.768 12.612 1.00 45.58 371 SER A C 1
ATOM 2404 O O . SER A 1 371 ? 142.234 -1.915 12.563 1.00 49.39 371 SER A O 1
ATOM 2407 N N . VAL A 1 372 ? 140.101 -2.534 12.247 1.00 38.13 372 VAL A N 1
ATOM 2408 C CA . VAL A 1 372 ? 139.676 -1.179 11.987 1.00 40.44 372 VAL A CA 1
ATOM 2409 C C . VAL A 1 372 ? 138.435 -0.886 12.824 1.00 48.08 372 VAL A C 1
ATOM 2410 O O . VAL A 1 372 ? 137.675 -1.796 13.186 1.00 45.80 372 VAL A O 1
ATOM 2414 N N . GLY A 1 373 ? 138.233 0.383 13.151 1.00 46.38 373 GLY A N 1
ATOM 2415 C CA . GLY A 1 373 ? 137.107 0.728 13.978 1.00 46.82 373 GLY A CA 1
ATOM 2416 C C . GLY A 1 373 ? 136.283 1.920 13.561 1.00 47.46 373 GLY A C 1
ATOM 2417 O O . GLY A 1 373 ? 136.474 2.487 12.501 1.00 49.23 373 GLY A O 1
ATOM 2418 N N . GLN A 1 374 ? 135.357 2.301 14.434 1.00 49.23 374 GLN A N 1
ATOM 2419 C CA . GLN A 1 374 ? 134.524 3.476 14.237 1.00 49.97 374 GLN A CA 1
ATOM 2420 C C . GLN A 1 374 ? 135.287 4.741 14.570 1.00 49.07 374 GLN A C 1
ATOM 2421 O O . GLN A 1 374 ? 134.771 5.846 14.427 1.00 50.51 374 GLN A O 1
ATOM 2427 N N . ASP A 1 375 ? 136.518 4.586 15.029 1.00 45.80 375 ASP A N 1
ATOM 2428 C CA . ASP A 1 375 ? 137.319 5.755 15.319 1.00 47.33 375 ASP A CA 1
ATOM 2429 C C . ASP A 1 375 ? 138.043 6.205 14.068 1.00 49.14 375 ASP A C 1
ATOM 2430 O O . ASP A 1 375 ? 138.764 7.185 14.094 1.00 52.92 375 ASP A O 1
ATOM 2435 N N . THR A 1 376 ? 137.820 5.469 12.979 1.00 51.04 376 THR A N 1
ATOM 2436 C CA . THR A 1 376 ? 138.411 5.686 11.647 1.00 51.97 376 THR A CA 1
ATOM 2437 C C . THR A 1 376 ? 139.904 5.335 11.608 1.00 50.64 376 THR A C 1
ATOM 2438 O O . THR A 1 376 ? 140.656 5.890 10.808 1.00 50.53 376 THR A O 1
ATOM 2442 N N . GLN A 1 377 ? 140.322 4.395 12.451 1.00 48.32 377 GLN A N 1
ATOM 2443 C CA . GLN A 1 377 ? 141.734 4.058 12.558 1.00 49.81 377 GLN A CA 1
ATOM 2444 C C . GLN A 1 377 ? 142.032 2.622 12.201 1.00 51.23 377 GLN A C 1
ATOM 2445 O O . GLN A 1 377 ? 141.192 1.735 12.367 1.00 47.75 377 GLN A O 1
ATOM 2451 N N . LEU A 1 378 ? 143.252 2.403 11.723 1.00 52.27 378 LEU A N 1
ATOM 2452 C CA . LEU A 1 378 ? 143.743 1.062 11.461 1.00 52.02 378 LEU A CA 1
ATOM 2453 C C . LEU A 1 378 ? 144.831 0.698 12.467 1.00 54.71 378 LEU A C 1
ATOM 2454 O O . LEU A 1 378 ? 145.690 1.512 12.786 1.00 56.08 378 LEU A O 1
ATOM 2459 N N . CYS A 1 379 ? 144.781 -0.518 12.985 1.00 51.13 379 CYS A N 1
ATOM 2460 C CA . CYS A 1 379 ? 145.821 -0.977 13.886 1.00 54.74 379 CYS A CA 1
ATOM 2461 C C . CYS A 1 379 ? 146.387 -2.279 13.352 1.00 57.31 379 CYS A C 1
ATOM 2462 O O . CYS A 1 379 ? 145.639 -3.100 12.805 1.00 54.34 379 CYS A O 1
ATOM 2465 N N . LEU A 1 380 ? 147.694 -2.472 13.514 1.00 54.67 380 LEU A N 1
ATOM 2466 C CA . LEU A 1 380 ? 148.290 -3.775 13.260 1.00 54.29 380 LEU A CA 1
ATOM 2467 C C . LEU A 1 380 ? 148.916 -4.293 14.547 1.00 55.71 380 LEU A C 1
ATOM 2468 O O . LEU A 1 380 ? 149.340 -3.515 15.396 1.00 58.26 380 LEU A O 1
ATOM 2473 N N . TRP A 1 381 ? 148.963 -5.610 14.684 1.00 53.21 381 TRP A N 1
ATOM 2474 C CA . TRP A 1 381 ? 149.335 -6.227 15.938 1.00 54.65 381 TRP A CA 1
ATOM 2475 C C . TRP A 1 381 ? 150.167 -7.459 15.698 1.00 63.04 381 TRP A C 1
ATOM 2476 O O . TRP A 1 381 ? 149.850 -8.305 14.835 1.00 58.69 381 TRP A O 1
ATOM 2487 N N . ASP A 1 382 ? 151.231 -7.559 16.485 1.00 66.24 382 ASP A N 1
ATOM 2488 C CA . ASP A 1 382 ? 152.075 -8.735 16.485 1.00 61.42 382 ASP A CA 1
ATOM 2489 C C . ASP A 1 382 ? 151.823 -9.504 17.742 1.00 63.24 382 ASP A C 1
ATOM 2490 O O . ASP A 1 382 ? 151.749 -8.933 18.824 1.00 70.50 382 ASP A O 1
ATOM 2495 N N . LEU A 1 383 ? 151.690 -10.806 17.621 1.00 64.88 383 LEU A N 1
ATOM 2496 C CA . LEU A 1 383 ? 151.721 -11.603 18.819 1.00 78.52 383 LEU A CA 1
ATOM 2497 C C . LEU A 1 383 ? 152.759 -12.699 18.597 1.00 79.74 383 LEU A C 1
ATOM 2498 O O . LEU A 1 383 ? 152.698 -13.455 17.624 1.00 77.39 383 LEU A O 1
ATOM 2503 N N . THR A 1 384 ? 153.735 -12.732 19.499 1.00 79.15 384 THR A N 1
ATOM 2504 C CA . THR A 1 384 ? 154.934 -13.533 19.344 1.00 77.41 384 THR A CA 1
ATOM 2505 C C . THR A 1 384 ? 154.937 -14.626 20.386 1.00 81.18 384 THR A C 1
ATOM 2506 O O . THR A 1 384 ? 153.955 -14.779 21.102 1.00 80.39 384 THR A O 1
ATOM 2510 N N . GLU A 1 385 ? 156.039 -15.366 20.493 1.00 83.54 385 GLU A N 1
ATOM 2511 C CA . GLU A 1 385 ? 156.158 -16.405 21.525 1.00 87.47 385 GLU A CA 1
ATOM 2512 C C . GLU A 1 385 ? 156.093 -15.832 22.939 1.00 84.41 385 GLU A C 1
ATOM 2513 O O . GLU A 1 385 ? 155.409 -16.387 23.807 1.00 78.54 385 GLU A O 1
ATOM 2519 N N . ASP A 1 386 ? 156.834 -14.749 23.169 1.00 81.31 386 ASP A N 1
ATOM 2520 C CA . ASP A 1 386 ? 156.846 -14.097 24.471 1.00 81.63 386 ASP A CA 1
ATOM 2521 C C . ASP A 1 386 ? 155.409 -13.850 24.883 1.00 83.96 386 ASP A C 1
ATOM 2522 O O . ASP A 1 386 ? 154.995 -14.193 25.986 1.00 84.71 386 ASP A O 1
ATOM 2524 N N . ILE A 1 387 ? 154.637 -13.301 23.953 1.00 85.57 387 ILE A N 1
ATOM 2525 C CA . ILE A 1 387 ? 153.228 -13.035 24.194 1.00 81.81 387 ILE A CA 1
ATOM 2526 C C . ILE A 1 387 ? 152.396 -14.304 24.315 1.00 81.80 387 ILE A C 1
ATOM 2527 O O . ILE A 1 387 ? 151.525 -14.394 25.168 1.00 87.88 387 ILE A O 1
ATOM 2532 N N . LEU A 1 388 ? 152.660 -15.282 23.459 1.00 84.23 388 LEU A N 1
ATOM 2533 C CA . LEU A 1 388 ? 151.858 -16.504 23.424 1.00 85.67 388 LEU A CA 1
ATOM 2534 C C . LEU A 1 388 ? 152.167 -17.427 24.587 1.00 88.49 388 LEU A C 1
ATOM 2535 O O . LEU A 1 388 ? 151.259 -17.905 25.265 1.00 86.28 388 LEU A O 1
ATOM 2540 N N . PHE A 1 389 ? 153.455 -17.682 24.804 1.00 95.63 389 PHE A N 1
ATOM 2541 C CA . PHE A 1 389 ? 153.898 -18.629 25.826 1.00 92.51 389 PHE A CA 1
ATOM 2542 C C . PHE A 1 389 ? 154.882 -17.998 26.798 1.00 88.27 389 PHE A C 1
ATOM 2543 O O . PHE A 1 389 ? 156.097 -18.103 26.610 1.00 86.10 389 PHE A O 1
ATOM 2551 N N . PRO A 1 390 ? 154.365 -17.324 27.834 1.00 97.45 390 PRO A N 1
ATOM 2552 C CA . PRO A 1 390 ? 155.269 -16.833 28.882 1.00 98.88 390 PRO A CA 1
ATOM 2553 C C . PRO A 1 390 ? 155.544 -17.910 29.932 1.00 91.98 390 PRO A C 1
ATOM 2554 O O . PRO A 1 390 ? 156.140 -17.608 30.962 1.00 105.91 390 PRO A O 1
ATOM 2558 N N . VAL A 1 520 ? 147.041 -11.085 32.612 1.00 73.35 520 VAL A N 1
ATOM 2559 C CA . VAL A 1 520 ? 147.021 -11.169 31.147 1.00 80.62 520 VAL A CA 1
ATOM 2560 C C . VAL A 1 520 ? 147.629 -9.913 30.484 1.00 74.90 520 VAL A C 1
ATOM 2561 O O . VAL A 1 520 ? 147.224 -8.771 30.758 1.00 69.57 520 VAL A O 1
ATOM 2565 N N . PRO A 1 521 ? 148.625 -10.135 29.614 1.00 68.56 521 PRO A N 1
ATOM 2566 C CA . PRO A 1 521 ? 149.464 -9.083 29.025 1.00 73.37 521 PRO A CA 1
ATOM 2567 C C . PRO A 1 521 ? 148.707 -8.160 28.075 1.00 74.05 521 PRO A C 1
ATOM 2568 O O . PRO A 1 521 ? 147.627 -8.499 27.598 1.00 70.73 521 PRO A O 1
ATOM 2572 N N . LEU A 1 522 ? 149.274 -6.989 27.817 1.00 72.91 522 LEU A N 1
ATOM 2573 C CA . LEU A 1 522 ? 148.647 -6.038 26.916 1.00 70.25 522 LEU A CA 1
ATOM 2574 C C . LEU A 1 522 ? 149.475 -5.839 25.668 1.00 70.53 522 LEU A C 1
ATOM 2575 O O . LEU A 1 522 ? 150.653 -5.481 25.738 1.00 70.93 522 LEU A O 1
ATOM 2580 N N . LEU A 1 523 ? 148.838 -6.086 24.530 1.00 68.95 523 LEU A N 1
ATOM 2581 C CA . LEU A 1 523 ? 149.390 -5.766 23.230 1.00 62.20 523 LEU A CA 1
ATOM 2582 C C . LEU A 1 523 ? 149.374 -4.274 23.072 1.00 63.59 523 LEU A C 1
ATOM 2583 O O . LEU A 1 523 ? 148.484 -3.609 23.589 1.00 65.77 523 LEU A O 1
ATOM 2588 N N . GLU A 1 524 ? 150.349 -3.751 22.346 1.00 68.70 524 GLU A N 1
ATOM 2589 C CA . GLU A 1 524 ? 150.276 -2.388 21.856 1.00 64.73 524 GLU A CA 1
ATOM 2590 C C . GLU A 1 524 ? 150.508 -2.402 20.349 1.00 63.36 524 GLU A C 1
ATOM 2591 O O . GLU A 1 524 ? 151.301 -3.184 19.823 1.00 60.26 524 GLU A O 1
ATOM 2597 N N . PRO A 1 525 ? 149.769 -1.560 19.635 1.00 64.98 525 PRO A N 1
ATOM 2598 C CA . PRO A 1 525 ? 149.754 -1.681 18.180 1.00 59.99 525 PRO A CA 1
ATOM 2599 C C . PRO A 1 525 ? 151.095 -1.323 17.576 1.00 64.53 525 PRO A C 1
ATOM 2600 O O . PRO A 1 525 ? 151.730 -0.387 18.074 1.00 62.95 525 PRO A O 1
ATOM 2604 N N . LEU A 1 526 ? 151.517 -2.042 16.532 1.00 63.73 526 LEU A N 1
ATOM 2605 C CA . LEU A 1 526 ? 152.709 -1.642 15.781 1.00 56.88 526 LEU A CA 1
ATOM 2606 C C . LEU A 1 526 ? 152.421 -0.321 15.156 1.00 54.44 526 LEU A C 1
ATOM 2607 O O . LEU A 1 526 ? 153.292 0.513 14.988 1.00 61.88 526 LEU A O 1
ATOM 2612 N N . ILE A 1 527 ? 151.164 -0.137 14.813 1.00 56.63 527 ILE A N 1
ATOM 2613 C CA . ILE A 1 527 ? 150.752 1.046 14.093 1.00 60.10 527 ILE A CA 1
ATOM 2614 C C . ILE A 1 527 ? 149.343 1.379 14.497 1.00 58.90 527 ILE A C 1
ATOM 2615 O O . ILE A 1 527 ? 148.550 0.486 14.804 1.00 58.25 527 ILE A O 1
ATOM 2620 N N . CYS A 1 528 ? 149.050 2.669 14.523 1.00 56.09 528 CYS A N 1
ATOM 2621 C CA . CYS A 1 528 ? 147.726 3.126 14.831 1.00 55.59 528 CYS A CA 1
ATOM 2622 C C . CYS A 1 528 ? 147.492 4.425 14.104 1.00 56.72 528 CYS A C 1
ATOM 2623 O O . CYS A 1 528 ? 147.596 5.492 14.685 1.00 70.44 528 CYS A O 1
ATOM 2626 N N . LYS A 1 529 ? 147.179 4.322 12.824 1.00 56.94 529 LYS A N 1
ATOM 2627 C CA . LYS A 1 529 ? 146.965 5.483 11.985 1.00 58.22 529 LYS A CA 1
ATOM 2628 C C . LYS A 1 529 ? 145.466 5.727 11.733 1.00 58.99 529 LYS A C 1
ATOM 2629 O O . LYS A 1 529 ? 144.674 4.780 11.616 1.00 58.22 529 LYS A O 1
ATOM 2635 N N . LYS A 1 530 ? 145.086 6.999 11.681 1.00 52.64 530 LYS A N 1
ATOM 2636 C CA . LYS A 1 530 ? 143.805 7.408 11.150 1.00 47.91 530 LYS A CA 1
ATOM 2637 C C . LYS A 1 530 ? 143.925 7.322 9.632 1.00 56.83 530 LYS A C 1
ATOM 2638 O O . LYS A 1 530 ? 144.840 7.901 9.056 1.00 59.19 530 LYS A O 1
ATOM 2644 N N . ILE A 1 531 ? 143.027 6.592 8.974 1.00 60.02 531 ILE A N 1
ATOM 2645 C CA . ILE A 1 531 ? 143.119 6.421 7.514 1.00 54.60 531 ILE A CA 1
ATOM 2646 C C . ILE A 1 531 ? 141.828 6.728 6.761 1.00 51.54 531 ILE A C 1
ATOM 2647 O O . ILE A 1 531 ? 141.760 6.490 5.561 1.00 53.67 531 ILE A O 1
ATOM 2652 N N . ALA A 1 532 ? 140.820 7.255 7.452 1.00 50.05 532 ALA A N 1
ATOM 2653 C CA . ALA A 1 532 ? 139.529 7.543 6.836 1.00 49.23 532 ALA A CA 1
ATOM 2654 C C . ALA A 1 532 ? 138.862 8.777 7.402 1.00 48.36 532 ALA A C 1
ATOM 2655 O O . ALA A 1 532 ? 139.195 9.226 8.472 1.00 53.22 532 ALA A O 1
ATOM 2657 N N . HIS A 1 533 ? 137.902 9.317 6.672 1.00 54.54 533 HIS A N 1
ATOM 2658 C CA . HIS A 1 533 ? 137.137 10.455 7.132 1.00 55.58 533 HIS A CA 1
ATOM 2659 C C . HIS A 1 533 ? 135.957 9.945 7.946 1.00 60.27 533 HIS A C 1
ATOM 2660 O O . HIS A 1 533 ? 135.410 10.643 8.813 1.00 62.05 533 HIS A O 1
ATOM 2667 N N . GLU A 1 534 ? 135.568 8.707 7.667 1.00 59.35 534 GLU A N 1
ATOM 2668 C CA . GLU A 1 534 ? 134.393 8.138 8.304 1.00 56.66 534 GLU A CA 1
ATOM 2669 C C . GLU A 1 534 ? 134.617 6.686 8.731 1.00 52.49 534 GLU A C 1
ATOM 2670 O O . GLU A 1 534 ? 135.648 6.102 8.419 1.00 53.48 534 GLU A O 1
ATOM 2676 N N . ARG A 1 535 ? 133.671 6.122 9.473 1.00 49.82 535 ARG A N 1
ATOM 2677 C CA . ARG A 1 535 ? 133.871 4.815 10.098 1.00 49.96 535 ARG A CA 1
ATOM 2678 C C . ARG A 1 535 ? 134.320 3.738 9.109 1.00 51.54 535 ARG A C 1
ATOM 2679 O O . ARG A 1 535 ? 133.762 3.578 8.024 1.00 47.14 535 ARG A O 1
ATOM 2684 N N . LEU A 1 536 ? 135.357 3.014 9.511 1.00 49.41 536 LEU A N 1
ATOM 2685 C CA . LEU A 1 536 ? 135.902 1.935 8.718 1.00 47.59 536 LEU A CA 1
ATOM 2686 C C . LEU A 1 536 ? 134.983 0.717 8.813 1.00 48.96 536 LEU A C 1
ATOM 2687 O O . LEU A 1 536 ? 134.420 0.449 9.878 1.00 46.89 536 LEU A O 1
ATOM 2692 N N . THR A 1 537 ? 134.844 -0.026 7.717 1.00 41.86 537 THR A N 1
ATOM 2693 C CA . THR A 1 537 ? 133.921 -1.157 7.672 1.00 39.53 537 THR A CA 1
ATOM 2694 C C . THR A 1 537 ? 134.544 -2.418 7.072 1.00 42.15 537 THR A C 1
ATOM 2695 O O . THR A 1 537 ? 133.899 -3.460 7.001 1.00 44.32 537 THR A O 1
ATOM 2699 N N . VAL A 1 538 ? 135.775 -2.322 6.585 1.00 42.70 538 VAL A N 1
ATOM 2700 C CA . VAL A 1 538 ? 136.381 -3.435 5.852 1.00 40.03 538 VAL A CA 1
ATOM 2701 C C . VAL A 1 538 ? 137.872 -3.542 6.122 1.00 38.77 538 VAL A C 1
ATOM 2702 O O . VAL A 1 538 ? 138.594 -2.572 6.025 1.00 38.37 538 VAL A O 1
ATOM 2706 N N . LEU A 1 539 ? 138.328 -4.733 6.472 1.00 38.52 539 LEU A N 1
ATOM 2707 C CA . LEU A 1 539 ? 139.743 -4.990 6.539 1.00 38.14 539 LEU A CA 1
ATOM 2708 C C . LEU A 1 539 ? 139.999 -6.335 5.903 1.00 42.69 539 LEU A C 1
ATOM 2709 O O . LEU A 1 539 ? 139.545 -7.372 6.411 1.00 41.20 539 LEU A O 1
ATOM 2714 N N . ILE A 1 540 ? 140.700 -6.316 4.773 1.00 41.97 540 ILE A N 1
ATOM 2715 C CA . ILE A 1 540 ? 141.040 -7.555 4.072 1.00 44.65 540 ILE A CA 1
ATOM 2716 C C . ILE A 1 540 ? 142.512 -7.648 3.648 1.00 49.34 540 ILE A C 1
ATOM 2717 O O . ILE A 1 540 ? 143.047 -6.735 3.006 1.00 49.51 540 ILE A O 1
ATOM 2722 N N . PHE A 1 541 ? 143.164 -8.749 4.020 1.00 47.94 541 PHE A N 1
ATOM 2723 C CA . PHE A 1 541 ? 144.563 -8.961 3.665 1.00 47.58 541 PHE A CA 1
ATOM 2724 C C . PHE A 1 541 ? 144.705 -9.820 2.428 1.00 51.16 541 PHE A C 1
ATOM 2725 O O . PHE A 1 541 ? 144.470 -11.014 2.471 1.00 51.98 541 PHE A O 1
ATOM 2733 N N . LEU A 1 542 ? 145.078 -9.212 1.310 1.00 55.85 542 LEU A N 1
ATOM 2734 C CA . LEU A 1 542 ? 145.367 -9.986 0.104 1.00 55.07 542 LEU A CA 1
ATOM 2735 C C . LEU A 1 542 ? 146.868 -10.138 -0.049 1.00 57.48 542 LEU A C 1
ATOM 2736 O O . LEU A 1 542 ? 147.637 -9.502 0.663 1.00 59.49 542 LEU A O 1
ATOM 2741 N N . GLU A 1 543 ? 147.280 -10.986 -0.980 1.00 63.01 543 GLU A N 1
ATOM 2742 C CA . GLU A 1 543 ? 148.693 -11.223 -1.245 1.00 62.42 543 GLU A CA 1
ATOM 2743 C C . GLU A 1 543 ? 149.412 -9.956 -1.709 1.00 57.77 543 GLU A C 1
ATOM 2744 O O . GLU A 1 543 ? 150.487 -9.626 -1.226 1.00 62.41 543 GLU A O 1
ATOM 2750 N N . ASP A 1 544 ? 148.814 -9.220 -2.621 1.00 53.72 544 ASP A N 1
ATOM 2751 C CA . ASP A 1 544 ? 149.499 -8.055 -3.139 1.00 59.68 544 ASP A CA 1
ATOM 2752 C C . ASP A 1 544 ? 149.306 -6.819 -2.316 1.00 60.24 544 ASP A C 1
ATOM 2753 O O . ASP A 1 544 ? 150.041 -5.849 -2.469 1.00 62.56 544 ASP A O 1
ATOM 2758 N N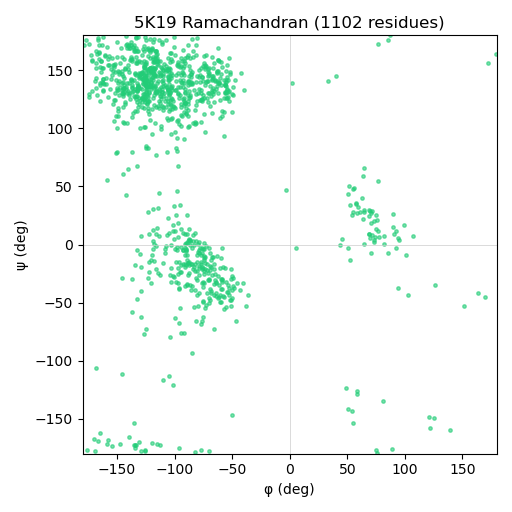 . CYS A 1 545 ? 148.299 -6.835 -1.459 1.00 61.09 545 CYS A N 1
ATOM 2759 C CA . CYS A 1 545 ? 147.867 -5.607 -0.833 1.00 57.20 545 CYS A CA 1
ATOM 2760 C C . CYS A 1 545 ? 146.944 -5.840 0.331 1.00 55.77 545 CYS A C 1
ATOM 2761 O O . CYS A 1 545 ? 146.586 -6.972 0.646 1.00 54.94 545 CYS A O 1
ATOM 2764 N N . ILE A 1 546 ? 146.566 -4.728 0.947 1.00 53.93 546 ILE A N 1
ATOM 2765 C CA . ILE A 1 546 ? 145.568 -4.680 1.995 1.00 51.37 546 ILE A CA 1
ATOM 2766 C C . ILE A 1 546 ? 144.375 -3.875 1.487 1.00 51.24 546 ILE A C 1
ATOM 2767 O O . ILE A 1 546 ? 144.561 -2.865 0.801 1.00 51.90 546 ILE A O 1
ATOM 2772 N N . VAL A 1 547 ? 143.155 -4.317 1.786 1.00 47.19 547 VAL A N 1
ATOM 2773 C CA . VAL A 1 547 ? 141.981 -3.567 1.346 1.00 44.84 547 VAL A CA 1
ATOM 2774 C C . VAL A 1 547 ? 141.159 -3.069 2.538 1.00 44.42 547 VAL A C 1
ATOM 2775 O O . VAL A 1 547 ? 140.821 -3.833 3.440 1.00 45.79 547 VAL A O 1
ATOM 2779 N N . THR A 1 548 ? 140.863 -1.778 2.538 1.00 38.58 548 THR A N 1
ATOM 2780 C CA . THR A 1 548 ? 140.004 -1.201 3.535 1.00 43.96 548 THR A CA 1
ATOM 2781 C C . THR A 1 548 ? 138.889 -0.476 2.842 1.00 48.13 548 THR A C 1
ATOM 2782 O O . THR A 1 548 ? 139.057 -0.044 1.715 1.00 46.26 548 THR A O 1
ATOM 2786 N N . ALA A 1 549 ? 137.760 -0.309 3.528 1.00 47.83 549 ALA A N 1
ATOM 2787 C CA . ALA A 1 549 ? 136.694 0.534 3.004 1.00 50.21 549 ALA A CA 1
ATOM 2788 C C . ALA A 1 549 ? 136.148 1.396 4.127 1.00 47.83 549 ALA A C 1
ATOM 2789 O O . ALA A 1 549 ? 136.337 1.095 5.270 1.00 50.54 549 ALA A O 1
ATOM 2791 N N . CYS A 1 550 ? 135.489 2.487 3.796 1.00 52.58 550 CYS A N 1
ATOM 2792 C CA . CYS A 1 550 ? 134.887 3.320 4.816 1.00 51.68 550 CYS A CA 1
ATOM 2793 C C . CYS A 1 550 ? 133.411 3.476 4.478 1.00 51.22 550 CYS A C 1
ATOM 2794 O O . CYS A 1 550 ? 132.951 3.010 3.446 1.00 55.16 550 CYS A O 1
ATOM 2797 N N . GLN A 1 551 ? 132.678 4.137 5.351 1.00 50.05 551 GLN A N 1
ATOM 2798 C CA . GLN A 1 551 ? 131.236 4.176 5.256 1.00 52.34 551 GLN A CA 1
ATOM 2799 C C . GLN A 1 551 ? 130.843 5.099 4.129 1.00 51.58 551 GLN A C 1
ATOM 2800 O O . GLN A 1 551 ? 129.687 5.138 3.723 1.00 52.18 551 GLN A O 1
ATOM 2806 N N . GLU A 1 552 ? 131.816 5.833 3.608 1.00 54.41 552 GLU A N 1
ATOM 2807 C CA . GLU A 1 552 ? 131.542 6.757 2.511 1.00 58.03 552 GLU A CA 1
ATOM 2808 C C . GLU A 1 552 ? 131.405 6.052 1.169 1.00 53.67 552 GLU A C 1
ATOM 2809 O O . GLU A 1 552 ? 130.859 6.617 0.236 1.00 55.63 552 GLU A O 1
ATOM 2815 N N . GLY A 1 553 ? 131.876 4.814 1.081 1.00 50.13 553 GLY A N 1
ATOM 2816 C CA . GLY A 1 553 ? 131.678 4.032 -0.119 1.00 48.38 553 GLY A CA 1
ATOM 2817 C C . GLY A 1 553 ? 132.937 3.857 -0.946 1.00 48.64 553 GLY A C 1
ATOM 2818 O O . GLY A 1 553 ? 132.905 3.322 -2.034 1.00 49.19 553 GLY A O 1
ATOM 2819 N N . PHE A 1 554 ? 134.066 4.294 -0.418 1.00 54.86 554 PHE A N 1
ATOM 2820 C CA . PHE A 1 554 ? 135.320 4.140 -1.125 1.00 48.87 554 PHE A CA 1
ATOM 2821 C C . PHE A 1 554 ? 136.082 2.888 -0.714 1.00 48.76 554 PHE A C 1
ATOM 2822 O O . PHE A 1 554 ? 136.474 2.732 0.454 1.00 56.67 554 PHE A O 1
ATOM 2830 N N . ILE A 1 555 ? 136.293 1.996 -1.665 1.00 43.23 555 ILE A N 1
ATOM 2831 C CA . ILE A 1 555 ? 137.115 0.824 -1.420 1.00 46.18 555 ILE A CA 1
ATOM 2832 C C . ILE A 1 555 ? 138.554 1.102 -1.768 1.00 46.39 555 ILE A C 1
ATOM 2833 O O . ILE A 1 555 ? 138.878 1.407 -2.918 1.00 54.10 555 ILE A O 1
ATOM 2838 N N . CYS A 1 556 ? 139.428 0.946 -0.793 1.00 44.63 556 CYS A N 1
ATOM 2839 C CA . CYS A 1 556 ? 140.807 1.376 -0.931 1.00 47.06 556 CYS A CA 1
ATOM 2840 C C . CYS A 1 556 ? 141.802 0.226 -0.985 1.00 50.41 556 CYS A C 1
ATOM 2841 O O . CYS A 1 556 ? 141.613 -0.819 -0.341 1.00 48.13 556 CYS A O 1
ATOM 2844 N N . THR A 1 557 ? 142.868 0.423 -1.759 1.00 50.49 557 THR A N 1
ATOM 2845 C CA . THR A 1 557 ? 143.915 -0.580 -1.841 1.00 50.16 557 THR A CA 1
ATOM 2846 C C . THR A 1 557 ? 145.248 -0.037 -1.326 1.00 52.00 557 THR A C 1
ATOM 2847 O O . THR A 1 557 ? 145.625 1.108 -1.578 1.00 53.01 557 THR A O 1
ATOM 2851 N N . TRP A 1 558 ? 145.929 -0.865 -0.547 1.00 52.16 558 TRP A N 1
ATOM 2852 C CA . TRP A 1 558 ? 147.169 -0.473 0.104 1.00 56.16 558 TRP A CA 1
ATOM 2853 C C . TRP A 1 558 ? 148.275 -1.415 -0.334 1.00 60.47 558 TRP A C 1
ATOM 2854 O O . TRP A 1 558 ? 148.302 -2.580 0.098 1.00 59.22 558 TRP A O 1
ATOM 2865 N N . GLY A 1 559 ? 149.181 -0.913 -1.176 1.00 55.88 559 GLY A N 1
ATOM 2866 C CA . GLY A 1 559 ? 150.289 -1.709 -1.655 1.00 51.21 559 GLY A CA 1
ATOM 2867 C C . GLY A 1 559 ? 151.170 -2.188 -0.525 1.00 53.59 559 GLY A C 1
ATOM 2868 O O . GLY A 1 559 ? 151.634 -1.403 0.291 1.00 57.57 559 GLY A O 1
ATOM 2869 N N . ARG A 1 560 ? 151.364 -3.495 -0.447 1.00 53.75 560 ARG A N 1
ATOM 2870 C CA . ARG A 1 560 ? 152.340 -4.063 0.463 1.00 52.95 560 ARG A CA 1
ATOM 2871 C C . ARG A 1 560 ? 153.740 -3.624 0.022 1.00 60.53 560 ARG A C 1
ATOM 2872 O O . ARG A 1 560 ? 153.955 -3.293 -1.138 1.00 62.15 560 ARG A O 1
ATOM 2880 N N . PRO A 1 561 ? 154.701 -3.614 0.949 1.00 61.73 561 PRO A N 1
ATOM 2881 C CA . PRO A 1 561 ? 156.101 -3.356 0.586 1.00 63.09 561 PRO A CA 1
ATOM 2882 C C . PRO A 1 561 ? 156.629 -4.302 -0.505 1.00 66.42 561 PRO A C 1
ATOM 2883 O O . PRO A 1 561 ? 156.442 -5.518 -0.428 1.00 70.97 561 PRO A O 1
ATOM 2887 N N . GLY A 1 562 ? 157.288 -3.743 -1.512 1.00 69.60 562 GLY A N 1
ATOM 2888 C CA . GLY A 1 562 ? 157.814 -4.533 -2.608 1.00 70.53 562 GLY A CA 1
ATOM 2889 C C . GLY A 1 562 ? 156.783 -5.043 -3.604 1.00 76.70 562 GLY A C 1
ATOM 2890 O O . GLY A 1 562 ? 157.130 -5.824 -4.490 1.00 84.02 562 GLY A O 1
ATOM 2891 N N . LYS A 1 563 ? 155.526 -4.618 -3.468 1.00 78.02 563 LYS A N 1
ATOM 2892 C CA . LYS A 1 563 ? 154.479 -4.977 -4.433 1.00 76.48 563 LYS A CA 1
ATOM 2893 C C . LYS A 1 563 ? 153.799 -3.731 -5.002 1.00 79.34 563 LYS A C 1
ATOM 2894 O O . LYS A 1 563 ? 154.288 -3.138 -5.974 1.00 78.92 563 LYS A O 1
ATOM 2900 N N . GLU B 1 12 ? 153.832 21.209 10.780 1.00 81.79 12 GLU B N 1
ATOM 2901 C CA . GLU B 1 12 ? 154.535 20.775 9.575 1.00 74.68 12 GLU B CA 1
ATOM 2902 C C . GLU B 1 12 ? 155.870 20.112 9.928 1.00 70.01 12 GLU B C 1
ATOM 2903 O O . GLU B 1 12 ? 156.403 19.319 9.156 1.00 64.42 12 GLU B O 1
ATOM 2909 N N . ILE B 1 13 ? 156.391 20.449 11.109 1.00 68.95 13 ILE B N 1
ATOM 2910 C CA . ILE B 1 13 ? 157.614 19.851 11.651 1.00 67.17 13 ILE B CA 1
ATOM 2911 C C . ILE B 1 13 ? 157.310 18.490 12.251 1.00 64.78 13 ILE B C 1
ATOM 2912 O O . ILE B 1 13 ? 156.400 18.358 13.049 1.00 74.58 13 ILE B O 1
ATOM 2917 N N . LYS B 1 14 ? 158.076 17.478 11.885 1.00 61.62 14 LYS B N 1
ATOM 2918 C CA . LYS B 1 14 ? 157.813 16.146 12.385 1.00 61.69 14 LYS B CA 1
ATOM 2919 C C . LYS B 1 14 ? 158.601 15.869 13.664 1.00 64.26 14 LYS B C 1
ATOM 2920 O O . LYS B 1 14 ? 159.720 16.354 13.823 1.00 68.07 14 LYS B O 1
ATOM 2926 N N . THR B 1 15 ? 158.021 15.100 14.584 1.00 60.28 15 THR B N 1
ATOM 2927 C CA . THR B 1 15 ? 158.714 14.808 15.835 1.00 55.60 15 THR B CA 1
ATOM 2928 C C . THR B 1 15 ? 159.086 13.343 15.959 1.00 54.41 15 THR B C 1
ATOM 2929 O O . THR B 1 15 ? 159.571 12.901 16.996 1.00 62.71 15 THR B O 1
ATOM 2933 N N . GLN B 1 16 ? 158.879 12.592 14.897 1.00 55.74 16 GLN B N 1
ATOM 2934 C CA . GLN B 1 16 ? 159.213 11.179 14.910 1.00 59.22 16 GLN B CA 1
ATOM 2935 C C . GLN B 1 16 ? 159.173 10.642 13.507 1.00 57.01 16 GLN B C 1
ATOM 2936 O O . GLN B 1 16 ? 158.615 11.267 12.612 1.00 63.26 16 GLN B O 1
ATOM 2942 N N . PHE B 1 17 ? 159.757 9.479 13.303 1.00 54.05 17 PHE B N 1
ATOM 2943 C CA . PHE B 1 17 ? 159.641 8.846 12.013 1.00 54.56 17 PHE B CA 1
ATOM 2944 C C . PHE B 1 17 ? 159.917 7.381 12.182 1.00 57.37 17 PHE B C 1
ATOM 2945 O O . PHE B 1 17 ? 160.374 6.945 13.238 1.00 62.94 17 PHE B O 1
ATOM 2953 N N . THR B 1 18 ? 159.643 6.621 11.137 1.00 61.50 18 THR B N 1
ATOM 2954 C CA . THR B 1 18 ? 159.651 5.176 11.237 1.00 58.63 18 THR B CA 1
ATOM 2955 C C . THR B 1 18 ? 160.436 4.580 10.120 1.00 58.94 18 THR B C 1
ATOM 2956 O O . THR B 1 18 ? 160.316 5.009 8.975 1.00 60.73 18 THR B O 1
ATOM 2960 N N . THR B 1 19 ? 161.245 3.588 10.449 1.00 62.17 19 THR B N 1
ATOM 2961 C CA . THR B 1 19 ? 161.905 2.801 9.426 1.00 61.51 19 THR B CA 1
ATOM 2962 C C . THR B 1 19 ? 161.715 1.342 9.730 1.00 63.24 19 THR B C 1
ATOM 2963 O O . THR B 1 19 ? 160.941 0.970 10.621 1.00 64.55 19 THR B O 1
ATOM 2967 N N . ARG B 1 20 ? 162.450 0.523 8.995 1.00 60.45 20 ARG B N 1
ATOM 2968 C CA . ARG B 1 20 ? 162.418 -0.903 9.189 1.00 60.09 20 ARG B CA 1
ATOM 2969 C C . ARG B 1 20 ? 162.686 -1.302 10.640 1.00 63.39 20 ARG B C 1
ATOM 2970 O O . ARG B 1 20 ? 162.010 -2.180 11.164 1.00 69.11 20 ARG B O 1
ATOM 2978 N N . GLU B 1 21 ? 163.644 -0.642 11.293 1.00 58.41 21 GLU B N 1
ATOM 2979 C CA . GLU B 1 21 ? 164.004 -0.974 12.667 1.00 57.01 21 GLU B CA 1
ATOM 2980 C C . GLU B 1 21 ? 163.013 -0.465 13.675 1.00 57.72 21 GLU B C 1
ATOM 2981 O O . GLU B 1 21 ? 163.124 -0.756 14.853 1.00 65.90 21 GLU B O 1
ATOM 2987 N N . GLY B 1 22 ? 162.058 0.319 13.226 1.00 56.79 22 GLY B N 1
ATOM 2988 C CA . GLY B 1 22 ? 160.998 0.734 14.105 1.00 57.54 22 GLY B CA 1
ATOM 2989 C C . GLY B 1 22 ? 160.924 2.230 14.207 1.00 62.50 22 GLY B C 1
ATOM 2990 O O . GLY B 1 22 ? 161.408 2.952 13.334 1.00 63.85 22 GLY B O 1
ATOM 2991 N N . LEU B 1 23 ? 160.316 2.692 15.291 1.00 63.85 23 LEU B N 1
ATOM 2992 C CA . LEU B 1 23 ? 160.064 4.106 15.500 1.00 63.73 23 LEU B CA 1
ATOM 2993 C C . LEU B 1 23 ? 161.280 4.821 16.068 1.00 67.81 23 LEU B C 1
ATOM 2994 O O . LEU B 1 23 ? 161.905 4.322 17.010 1.00 69.49 23 LEU B O 1
ATOM 2999 N N . TYR B 1 24 ? 161.620 5.974 15.486 1.00 64.15 24 TYR B N 1
ATOM 3000 C CA . TYR B 1 24 ? 162.588 6.891 16.094 1.00 62.42 24 TYR B CA 1
ATOM 3001 C C . TYR B 1 24 ? 161.830 8.074 16.654 1.00 61.27 24 TYR B C 1
ATOM 3002 O O . TYR B 1 24 ? 160.874 8.544 16.031 1.00 58.88 24 TYR B O 1
ATOM 3011 N N . LYS B 1 25 ? 162.244 8.572 17.816 1.00 62.54 25 LYS B N 1
ATOM 3012 C CA . LYS B 1 25 ? 161.452 9.617 18.455 1.00 62.79 25 LYS B CA 1
ATOM 3013 C C . LYS B 1 25 ? 162.230 10.689 19.210 1.00 62.33 25 LYS B C 1
ATOM 3014 O O . LYS B 1 25 ? 163.161 10.416 19.990 1.00 61.29 25 LYS B O 1
ATOM 3020 N N . LEU B 1 26 ? 161.805 11.923 18.964 1.00 59.70 26 LEU B N 1
ATOM 3021 C CA . LEU B 1 26 ? 162.392 13.084 19.587 1.00 61.40 26 LEU B CA 1
ATOM 3022 C C . LEU B 1 26 ? 162.106 13.046 21.081 1.00 64.29 26 LEU B C 1
ATOM 3023 O O . LEU B 1 26 ? 160.956 12.941 21.489 1.00 69.87 26 LEU B O 1
ATOM 3028 N N . LEU B 1 27 ? 163.157 13.080 21.888 1.00 62.81 27 LEU B N 1
ATOM 3029 C CA . LEU B 1 27 ? 163.037 13.124 23.340 1.00 52.89 27 LEU B CA 1
ATOM 3030 C C . LEU B 1 27 ? 163.200 14.556 23.828 1.00 56.77 27 LEU B C 1
ATOM 3031 O O . LEU B 1 27 ? 164.288 14.947 24.223 1.00 58.72 27 LEU B O 1
ATOM 3036 N N . PRO B 1 28 ? 162.126 15.353 23.796 1.00 59.28 28 PRO B N 1
ATOM 3037 C CA . PRO B 1 28 ? 162.243 16.769 24.165 1.00 63.05 28 PRO B CA 1
ATOM 3038 C C . PRO B 1 28 ? 162.650 17.038 25.614 1.00 66.39 28 PRO B C 1
ATOM 3039 O O . PRO B 1 28 ? 162.950 18.186 25.954 1.00 67.87 28 PRO B O 1
ATOM 3043 N N . HIS B 1 29 ? 162.664 16.017 26.459 1.00 64.91 29 HIS B N 1
ATOM 3044 C CA . HIS B 1 29 ? 163.168 16.224 27.806 1.00 69.86 29 HIS B CA 1
ATOM 3045 C C . HIS B 1 29 ? 164.667 15.957 27.845 1.00 67.62 29 HIS B C 1
ATOM 3046 O O . HIS B 1 29 ? 165.333 16.182 28.873 1.00 68.93 29 HIS B O 1
ATOM 3053 N N . SER B 1 30 ? 165.190 15.501 26.709 1.00 60.66 30 SER B N 1
ATOM 3054 C CA . SER B 1 30 ? 166.626 15.338 26.523 1.00 59.59 30 SER B CA 1
ATOM 3055 C C . SER B 1 30 ? 167.260 16.568 25.898 1.00 59.19 30 SER B C 1
ATOM 3056 O O . SER B 1 30 ? 168.468 16.615 25.756 1.00 64.49 30 SER B O 1
ATOM 3059 N N . GLU B 1 31 ? 166.459 17.561 25.528 1.00 58.78 31 GLU B N 1
ATOM 3060 C CA . GLU B 1 31 ? 166.974 18.692 24.761 1.00 58.32 31 GLU B CA 1
ATOM 3061 C C . GLU B 1 31 ? 168.025 19.525 25.485 1.00 57.27 31 GLU B C 1
ATOM 3062 O O . GLU B 1 31 ? 167.878 19.857 26.645 1.00 59.20 31 GLU B O 1
ATOM 3068 N N . TYR B 1 32 ? 169.087 19.881 24.777 1.00 60.99 32 TYR B N 1
ATOM 3069 C CA . TYR B 1 32 ? 170.059 20.821 25.318 1.00 56.65 32 TYR B CA 1
ATOM 3070 C C . TYR B 1 32 ? 169.982 22.159 24.580 1.00 55.89 32 TYR B C 1
ATOM 3071 O O . TYR B 1 32 ? 169.607 22.222 23.407 1.00 54.00 32 TYR B O 1
ATOM 3080 N N . SER B 1 33 ? 170.308 23.230 25.291 1.00 54.36 33 SER B N 1
ATOM 3081 C CA . SER B 1 33 ? 170.299 24.578 24.732 1.00 53.16 33 SER B CA 1
ATOM 3082 C C . SER B 1 33 ? 170.847 25.519 25.777 1.00 58.01 33 SER B C 1
ATOM 3083 O O . SER B 1 33 ? 171.064 25.124 26.917 1.00 54.12 33 SER B O 1
ATOM 3086 N N . ARG B 1 34 ? 171.058 26.771 25.399 1.00 58.93 34 ARG B N 1
ATOM 3087 C CA . ARG B 1 34 ? 171.401 27.767 26.390 1.00 54.87 34 ARG B CA 1
ATOM 3088 C C . ARG B 1 34 ? 170.207 27.886 27.366 1.00 56.24 34 ARG B C 1
ATOM 3089 O O . ARG B 1 34 ? 169.056 27.669 26.990 1.00 56.16 34 ARG B O 1
ATOM 3097 N N . PRO B 1 35 ? 170.422 28.197 28.584 1.00 58.90 35 PRO B N 1
ATOM 3098 C CA . PRO B 1 35 ? 169.345 28.008 29.574 1.00 61.17 35 PRO B CA 1
ATOM 3099 C C . PRO B 1 35 ? 168.180 29.000 29.374 1.00 63.01 35 PRO B C 1
ATOM 3100 O O . PRO B 1 35 ? 167.032 28.686 29.686 1.00 65.70 35 PRO B O 1
ATOM 3104 N N . ASN B 1 36 ? 168.475 30.120 28.707 1.00 63.06 36 ASN B N 1
ATOM 3105 C CA . ASN B 1 36 ? 167.468 31.049 28.206 1.00 63.56 36 ASN B CA 1
ATOM 3106 C C . ASN B 1 36 ? 166.236 30.402 27.604 1.00 63.90 36 ASN B C 1
ATOM 3107 O O . ASN B 1 36 ? 165.117 30.879 27.769 1.00 64.42 36 ASN B O 1
ATOM 3112 N N . ARG B 1 37 ? 166.763 29.303 27.085 1.00 63.32 37 ARG B N 1
ATOM 3113 C CA . ARG B 1 37 ? 165.744 28.625 26.295 1.00 66.69 37 ARG B CA 1
ATOM 3114 C C . ARG B 1 37 ? 165.243 29.406 25.063 1.00 65.49 37 ARG B C 1
ATOM 3115 O O . ARG B 1 37 ? 164.407 28.891 24.318 1.00 65.53 37 ARG B O 1
ATOM 3123 N N . VAL B 1 38 ? 165.677 30.516 24.774 1.00 60.40 38 VAL B N 1
ATOM 3124 C CA . VAL B 1 38 ? 165.117 31.283 23.661 1.00 62.70 38 VAL B CA 1
ATOM 3125 C C . VAL B 1 38 ? 165.865 31.045 22.348 1.00 66.12 38 VAL B C 1
ATOM 3126 O O . VAL B 1 38 ? 167.097 30.895 22.325 1.00 65.93 38 VAL B O 1
ATOM 3130 N N . PRO B 1 39 ? 165.105 30.975 21.248 1.00 64.28 39 PRO B N 1
ATOM 3131 C CA . PRO B 1 39 ? 165.691 30.730 19.930 1.00 67.72 39 PRO B CA 1
ATOM 3132 C C . PRO B 1 39 ? 166.779 31.746 19.580 1.00 67.24 39 PRO B C 1
ATOM 3133 O O . PRO B 1 39 ? 166.580 32.970 19.656 1.00 60.85 39 PRO B O 1
ATOM 3137 N N . PHE B 1 40 ? 167.943 31.208 19.228 1.00 64.30 40 PHE B N 1
ATOM 3138 C CA . PHE B 1 40 ? 169.048 32.010 18.755 1.00 57.63 40 PHE B CA 1
ATOM 3139 C C . PHE B 1 40 ? 168.697 32.563 17.407 1.00 64.33 40 PHE B C 1
ATOM 3140 O O . PHE B 1 40 ? 168.145 31.860 16.561 1.00 65.08 40 PHE B O 1
ATOM 3148 N N . ASN B 1 41 ? 169.003 33.836 17.219 1.00 68.55 41 ASN B N 1
ATOM 3149 C CA . ASN B 1 41 ? 168.689 34.517 15.984 1.00 74.37 41 ASN B CA 1
ATOM 3150 C C . ASN B 1 41 ? 169.696 35.615 15.701 1.00 80.16 41 ASN B C 1
ATOM 3151 O O . ASN B 1 41 ? 169.659 36.693 16.294 1.00 89.06 41 ASN B O 1
ATOM 3156 N N . SER B 1 42 ? 170.632 35.317 14.822 1.00 78.92 42 SER B N 1
ATOM 3157 C CA . SER B 1 42 ? 171.456 36.355 14.240 1.00 95.50 42 SER B CA 1
ATOM 3158 C C . SER B 1 42 ? 171.288 36.182 12.741 1.00 99.49 42 SER B C 1
ATOM 3159 O O . SER B 1 42 ? 171.321 35.051 12.241 1.00 97.37 42 SER B O 1
ATOM 3161 N N . GLN B 1 43 ? 171.036 37.291 12.050 1.00 100.47 43 GLN B N 1
ATOM 3162 C CA . GLN B 1 43 ? 170.806 37.268 10.614 1.00 106.59 43 GLN B CA 1
ATOM 3163 C C . GLN B 1 43 ? 171.837 36.423 9.886 1.00 107.29 43 GLN B C 1
ATOM 3164 O O . GLN B 1 43 ? 171.526 35.356 9.350 1.00 111.36 43 GLN B O 1
ATOM 3166 N N . GLY B 1 44 ? 173.077 36.882 9.914 1.00 111.80 44 GLY B N 1
ATOM 3167 C CA . GLY B 1 44 ? 174.206 36.047 9.577 1.00 107.23 44 GLY B CA 1
ATOM 3168 C C . GLY B 1 44 ? 174.896 35.657 10.864 1.00 99.20 44 GLY B C 1
ATOM 3169 O O . GLY B 1 44 ? 175.156 36.505 11.719 1.00 97.60 44 GLY B O 1
ATOM 3170 N N . SER B 1 45 ? 175.169 34.370 11.024 1.00 90.19 45 SER B N 1
ATOM 3171 C CA . SER B 1 45 ? 175.960 33.945 12.160 1.00 80.82 45 SER B CA 1
ATOM 3172 C C . SER B 1 45 ? 176.559 32.571 11.912 1.00 72.42 45 SER B C 1
ATOM 3173 O O . SER B 1 45 ? 176.125 31.826 11.029 1.00 74.27 45 SER B O 1
ATOM 3176 N N . ASN B 1 46 ? 177.565 32.255 12.714 1.00 61.80 46 ASN B N 1
ATOM 3177 C CA . ASN B 1 46 ? 178.289 31.018 12.590 1.00 55.70 46 ASN B CA 1
ATOM 3178 C C . ASN B 1 46 ? 177.377 29.851 12.943 1.00 58.70 46 ASN B C 1
ATOM 3179 O O . ASN B 1 46 ? 176.532 29.954 13.843 1.00 56.31 46 ASN B O 1
ATOM 3184 N N . PRO B 1 47 ? 177.529 28.736 12.228 1.00 56.72 47 PRO B N 1
ATOM 3185 C CA . PRO B 1 47 ? 176.634 27.605 12.459 1.00 54.44 47 PRO B CA 1
ATOM 3186 C C . PRO B 1 47 ? 176.790 27.075 13.879 1.00 50.92 47 PRO B C 1
ATOM 3187 O O . PRO B 1 47 ? 177.867 27.130 14.461 1.00 46.46 47 PRO B O 1
ATOM 3191 N N . VAL B 1 48 ? 175.707 26.560 14.428 1.00 52.74 48 VAL B N 1
ATOM 3192 C CA . VAL B 1 48 ? 175.773 25.913 15.714 1.00 47.95 48 VAL B CA 1
ATOM 3193 C C . VAL B 1 48 ? 176.400 24.542 15.542 1.00 45.83 48 VAL B C 1
ATOM 3194 O O . VAL B 1 48 ? 175.931 23.737 14.778 1.00 49.16 48 VAL B O 1
ATOM 3198 N N . ARG B 1 49 ? 177.484 24.291 16.264 1.00 51.08 49 ARG B N 1
ATOM 3199 C CA . ARG B 1 49 ? 178.183 23.015 16.225 1.00 46.32 49 ARG B CA 1
ATOM 3200 C C . ARG B 1 49 ? 178.103 22.300 17.568 1.00 47.62 49 ARG B C 1
ATOM 3201 O O . ARG B 1 49 ? 177.896 22.952 18.588 1.00 48.05 49 ARG B O 1
ATOM 3209 N N . VAL B 1 50 ? 178.281 20.974 17.546 1.00 46.73 50 VAL B N 1
ATOM 3210 C CA . VAL B 1 50 ? 178.208 20.099 18.713 1.00 43.43 50 VAL B CA 1
ATOM 3211 C C . VAL B 1 50 ? 179.416 19.156 18.793 1.00 44.39 50 VAL B C 1
ATOM 3212 O O . VAL B 1 50 ? 179.682 18.431 17.848 1.00 47.06 50 VAL B O 1
ATOM 3216 N N . SER B 1 51 ? 180.122 19.133 19.919 1.00 48.07 51 SER B N 1
ATOM 3217 C CA . SER B 1 51 ? 181.149 18.109 20.169 1.00 45.19 51 SER B CA 1
ATOM 3218 C C . SER B 1 51 ? 180.808 17.181 21.354 1.00 50.39 51 SER B C 1
ATOM 3219 O O . SER B 1 51 ? 180.246 17.615 22.359 1.00 46.67 51 SER B O 1
ATOM 3222 N N . PHE B 1 52 ? 181.190 15.912 21.235 1.00 48.88 52 PHE B N 1
ATOM 3223 C CA . PHE B 1 52 ? 180.972 14.923 22.279 1.00 46.96 52 PHE B CA 1
ATOM 3224 C C . PHE B 1 52 ? 182.286 14.287 22.718 1.00 54.89 52 PHE B C 1
ATOM 3225 O O . PHE B 1 52 ? 183.204 14.124 21.905 1.00 48.81 52 PHE B O 1
ATOM 3233 N N . VAL B 1 53 ? 182.349 13.899 23.999 1.00 54.20 53 VAL B N 1
ATOM 3234 C CA . VAL B 1 53 ? 183.451 13.093 24.516 1.00 52.97 53 VAL B CA 1
ATOM 3235 C C . VAL B 1 53 ? 183.035 12.274 25.752 1.00 57.74 53 VAL B C 1
ATOM 3236 O O . VAL B 1 53 ? 182.182 12.687 26.548 1.00 54.86 53 VAL B O 1
ATOM 3240 N N . ASN B 1 54 ? 183.620 11.084 25.863 1.00 59.36 54 ASN B N 1
ATOM 3241 C CA . ASN B 1 54 ? 183.477 10.227 27.025 1.00 61.42 54 ASN B CA 1
ATOM 3242 C C . ASN B 1 54 ? 184.771 10.297 27.825 1.00 66.10 54 ASN B C 1
ATOM 3243 O O . ASN B 1 54 ? 185.860 10.359 27.245 1.00 61.59 54 ASN B O 1
ATOM 3248 N N . LEU B 1 55 ? 184.664 10.284 29.149 1.00 65.06 55 LEU B N 1
ATOM 3249 C CA . LEU B 1 55 ? 185.847 10.474 29.980 1.00 67.00 55 LEU B CA 1
ATOM 3250 C C . LEU B 1 55 ? 186.404 9.160 30.530 1.00 68.93 55 LEU B C 1
ATOM 3251 O O . LEU B 1 55 ? 186.950 9.121 31.620 1.00 75.58 55 LEU B O 1
ATOM 3256 N N . ASN B 1 56 ? 186.266 8.099 29.741 1.00 77.85 56 ASN B N 1
ATOM 3257 C CA . ASN B 1 56 ? 186.837 6.780 30.026 1.00 84.70 56 ASN B CA 1
ATOM 3258 C C . ASN B 1 56 ? 186.159 6.054 31.172 1.00 90.28 56 ASN B C 1
ATOM 3259 O O . ASN B 1 56 ? 186.797 5.239 31.833 1.00 91.77 56 ASN B O 1
ATOM 3261 N N . ASP B 1 57 ? 184.880 6.350 31.415 1.00 92.74 57 ASP B N 1
ATOM 3262 C CA . ASP B 1 57 ? 184.053 5.463 32.245 1.00 99.43 57 ASP B CA 1
ATOM 3263 C C . ASP B 1 57 ? 182.639 5.246 31.672 1.00 98.85 57 ASP B C 1
ATOM 3264 O O . ASP B 1 57 ? 182.264 4.100 31.392 1.00 103.47 57 ASP B O 1
ATOM 3269 N N . GLN B 1 58 ? 181.873 6.323 31.474 1.00 91.31 58 GLN B N 1
ATOM 3270 C CA . GLN B 1 58 ? 180.419 6.204 31.318 1.00 87.25 58 GLN B CA 1
ATOM 3271 C C . GLN B 1 58 ? 179.911 5.368 32.485 1.00 101.37 58 GLN B C 1
ATOM 3272 O O . GLN B 1 58 ? 179.163 4.391 32.319 1.00 95.59 58 GLN B O 1
ATOM 3274 N N . SER B 1 59 ? 180.576 5.835 33.705 1.00 98.95 59 SER B N 1
ATOM 3275 C CA . SER B 1 59 ? 180.031 5.263 34.924 1.00 90.76 59 SER B CA 1
ATOM 3276 C C . SER B 1 59 ? 178.549 5.607 35.048 1.00 91.95 59 SER B C 1
ATOM 3277 O O . SER B 1 59 ? 177.821 5.465 36.039 1.00 94.95 59 SER B O 1
ATOM 3280 N N . GLY B 1 60 ? 178.304 6.376 34.000 1.00 95.60 60 GLY B N 1
ATOM 3281 C CA . GLY B 1 60 ? 177.098 6.536 33.380 1.00 92.64 60 GLY B CA 1
ATOM 3282 C C . GLY B 1 60 ? 177.023 7.842 32.793 1.00 89.96 60 GLY B C 1
ATOM 3283 O O . GLY B 1 60 ? 176.674 7.906 31.545 1.00 92.98 60 GLY B O 1
ATOM 3284 N N . ASN B 1 61 ? 177.304 8.712 33.718 1.00 85.46 61 ASN B N 1
ATOM 3285 C CA . ASN B 1 61 ? 177.405 10.047 33.135 1.00 88.60 61 ASN B CA 1
ATOM 3286 C C . ASN B 1 61 ? 178.823 10.561 32.804 1.00 76.86 61 ASN B C 1
ATOM 3287 O O . ASN B 1 61 ? 179.158 11.709 33.083 1.00 75.85 61 ASN B O 1
ATOM 3292 N N . GLY B 1 62 ? 179.636 9.723 32.170 1.00 75.59 62 GLY B N 1
ATOM 3293 C CA . GLY B 1 62 ? 180.926 10.165 31.671 1.00 71.21 62 GLY B CA 1
ATOM 3294 C C . GLY B 1 62 ? 180.891 10.838 30.294 1.00 71.84 62 GLY B C 1
ATOM 3295 O O . GLY B 1 62 ? 181.944 11.116 29.711 1.00 64.85 62 GLY B O 1
ATOM 3296 N N . ASP B 1 63 ? 179.699 11.114 29.762 1.00 66.07 63 ASP B N 1
ATOM 3297 C CA . ASP B 1 63 ? 179.619 11.739 28.442 1.00 64.16 63 ASP B CA 1
ATOM 3298 C C . ASP B 1 63 ? 179.493 13.255 28.526 1.00 62.50 63 ASP B C 1
ATOM 3299 O O . ASP B 1 63 ? 178.702 13.786 29.319 1.00 60.79 63 ASP B O 1
ATOM 3304 N N . ARG B 1 64 ? 180.258 13.952 27.691 1.00 55.85 64 ARG B N 1
ATOM 3305 C CA . ARG B 1 64 ? 180.221 15.403 27.697 1.00 55.22 64 ARG B CA 1
ATOM 3306 C C . ARG B 1 64 ? 179.816 16.019 26.359 1.00 54.61 64 ARG B C 1
ATOM 3307 O O . ARG B 1 64 ? 180.205 15.560 25.281 1.00 51.49 64 ARG B O 1
ATOM 3315 N N . LEU B 1 65 ? 179.050 17.096 26.469 1.00 54.66 65 LEU B N 1
ATOM 3316 C CA . LEU B 1 65 ? 178.565 17.863 25.337 1.00 52.35 65 LEU B CA 1
ATOM 3317 C C . LEU B 1 65 ? 179.176 19.256 25.325 1.00 50.84 65 LEU B C 1
ATOM 3318 O O . LEU B 1 65 ? 179.170 19.964 26.331 1.00 47.84 65 LEU B O 1
ATOM 3323 N N . CYS B 1 66 ? 179.713 19.654 24.181 1.00 53.12 66 CYS B N 1
ATOM 3324 C CA . CYS B 1 66 ? 180.066 21.053 23.993 1.00 50.34 66 CYS B CA 1
ATOM 3325 C C . CYS B 1 66 ? 179.304 21.582 22.790 1.00 49.12 66 CYS B C 1
ATOM 3326 O O . CYS B 1 66 ? 179.191 20.890 21.772 1.00 50.33 66 CYS B O 1
ATOM 3329 N N . PHE B 1 67 ? 178.755 22.787 22.909 1.00 45.38 67 PHE B N 1
ATOM 3330 C CA . PHE B 1 67 ? 178.178 23.447 21.742 1.00 48.50 67 PHE B CA 1
ATOM 3331 C C . PHE B 1 67 ? 178.296 24.964 21.817 1.00 46.04 67 PHE B C 1
ATOM 3332 O O . PHE B 1 67 ? 178.280 25.550 22.887 1.00 47.11 67 PHE B O 1
ATOM 3340 N N . ASN B 1 68 ? 178.415 25.594 20.653 1.00 45.86 68 ASN B N 1
ATOM 3341 C CA . ASN B 1 68 ? 178.536 27.045 20.576 1.00 44.33 68 ASN B CA 1
ATOM 3342 C C . ASN B 1 68 ? 177.282 27.672 19.978 1.00 45.80 68 ASN B C 1
ATOM 3343 O O . ASN B 1 68 ? 176.716 27.155 19.014 1.00 47.80 68 ASN B O 1
ATOM 3348 N N . VAL B 1 69 ? 176.852 28.790 20.555 1.00 50.84 69 VAL B N 1
ATOM 3349 C CA . VAL B 1 69 ? 175.664 29.489 20.079 1.00 45.42 69 VAL B CA 1
ATOM 3350 C C . VAL B 1 69 ? 175.857 30.633 19.090 1.00 45.90 69 VAL B C 1
ATOM 3351 O O . VAL B 1 69 ? 175.656 30.466 17.887 1.00 49.85 69 VAL B O 1
ATOM 3355 N N . GLY B 1 70 ? 176.337 31.917 19.505 1.00 47.35 70 GLY B N 1
ATOM 3356 C CA . GLY B 1 70 ? 176.873 32.920 18.831 1.00 46.19 70 GLY B CA 1
ATOM 3357 C C . GLY B 1 70 ? 178.228 33.397 19.503 1.00 47.40 70 GLY B C 1
ATOM 3358 O O . GLY B 1 70 ? 179.185 33.374 18.847 1.00 48.32 70 GLY B O 1
ATOM 3359 N N . ARG B 1 71 ? 177.968 33.853 20.745 1.00 49.70 71 ARG B N 1
ATOM 3360 C CA . ARG B 1 71 ? 179.090 34.440 21.468 1.00 43.95 71 ARG B CA 1
ATOM 3361 C C . ARG B 1 71 ? 179.294 33.577 22.709 1.00 46.33 71 ARG B C 1
ATOM 3362 O O . ARG B 1 71 ? 180.182 33.839 23.520 1.00 45.75 71 ARG B O 1
ATOM 3370 N N . GLU B 1 72 ? 178.466 32.547 22.850 1.00 46.23 72 GLU B N 1
ATOM 3371 C CA . GLU B 1 72 ? 178.553 31.647 23.987 1.00 46.63 72 GLU B CA 1
ATOM 3372 C C . GLU B 1 72 ? 178.912 30.211 23.614 1.00 49.58 72 GLU B C 1
ATOM 3373 O O . GLU B 1 72 ? 178.334 29.618 22.700 1.00 50.95 72 GLU B O 1
ATOM 3379 N N . LEU B 1 73 ? 179.878 29.662 24.341 1.00 50.41 73 LEU B N 1
ATOM 3380 C CA . LEU B 1 73 ? 180.263 28.257 24.245 1.00 46.12 73 LEU B CA 1
ATOM 3381 C C . LEU B 1 73 ? 179.874 27.582 25.571 1.00 50.01 73 LEU B C 1
ATOM 3382 O O . LEU B 1 73 ? 180.242 28.082 26.642 1.00 49.08 73 LEU B O 1
ATOM 3387 N N . TYR B 1 74 ? 179.143 26.470 25.509 1.00 46.95 74 TYR B N 1
ATOM 3388 C CA . TYR B 1 74 ? 178.677 25.773 26.709 1.00 44.52 74 TYR B CA 1
ATOM 3389 C C . TYR B 1 74 ? 179.227 24.362 26.779 1.00 47.33 74 TYR B C 1
ATOM 3390 O O . TYR B 1 74 ? 179.543 23.760 25.742 1.00 49.41 74 TYR B O 1
ATOM 3399 N N . PHE B 1 75 ? 179.277 23.819 27.997 1.00 46.27 75 PHE B N 1
ATOM 3400 C CA . PHE B 1 75 ? 179.837 22.498 28.274 1.00 45.06 75 PHE B CA 1
ATOM 3401 C C . PHE B 1 75 ? 178.997 21.812 29.376 1.00 49.24 75 PHE B C 1
ATOM 3402 O O . PHE B 1 75 ? 178.864 22.335 30.474 1.00 56.04 75 PHE B O 1
ATOM 3410 N N . TYR B 1 76 ? 178.430 20.651 29.073 1.00 48.31 76 TYR B N 1
ATOM 3411 C CA . TYR B 1 76 ? 177.544 19.931 29.974 1.00 45.18 76 TYR B CA 1
ATOM 3412 C C . TYR B 1 76 ? 177.848 18.454 30.029 1.00 51.58 76 TYR B C 1
ATOM 3413 O O . TYR B 1 76 ? 178.592 17.918 29.208 1.00 52.35 76 TYR B O 1
ATOM 3422 N N . ILE B 1 77 ? 177.239 17.799 31.007 1.00 55.21 77 ILE B N 1
ATOM 3423 C CA . ILE B 1 77 ? 177.062 16.361 30.973 1.00 54.59 77 ILE B CA 1
ATOM 3424 C C . ILE B 1 77 ? 175.984 16.102 29.961 1.00 51.80 77 ILE B C 1
ATOM 3425 O O . ILE B 1 77 ? 174.965 16.805 29.948 1.00 51.18 77 ILE B O 1
ATOM 3430 N N . TYR B 1 78 ? 176.184 15.088 29.133 1.00 50.21 78 TYR B N 1
ATOM 3431 C CA . TYR B 1 78 ? 175.154 14.699 28.191 1.00 55.53 78 TYR B CA 1
ATOM 3432 C C . TYR B 1 78 ? 174.459 13.440 28.679 1.00 57.18 78 TYR B C 1
ATOM 3433 O O . TYR B 1 78 ? 175.074 12.384 28.783 1.00 55.14 78 TYR B O 1
ATOM 3442 N N . LYS B 1 79 ? 173.166 13.548 28.959 1.00 58.06 79 LYS B N 1
ATOM 3443 C CA . LYS B 1 79 ? 172.432 12.431 29.550 1.00 61.67 79 LYS B CA 1
ATOM 3444 C C . LYS B 1 79 ? 171.780 11.513 28.513 1.00 63.16 79 LYS B C 1
ATOM 3445 O O . LYS B 1 79 ? 170.991 10.641 28.871 1.00 64.01 79 LYS B O 1
ATOM 3451 N N . GLY B 1 80 ? 172.103 11.707 27.234 1.00 62.12 80 GLY B N 1
ATOM 3452 C CA . GLY B 1 80 ? 171.580 10.847 26.188 1.00 56.00 80 GLY B CA 1
ATOM 3453 C C . GLY B 1 80 ? 170.069 10.840 26.147 1.00 58.07 80 GLY B C 1
ATOM 3454 O O . GLY B 1 80 ? 169.449 11.902 26.137 1.00 58.06 80 GLY B O 1
ATOM 3455 N N . VAL B 1 81 ? 169.479 9.645 26.147 1.00 59.68 81 VAL B N 1
ATOM 3456 C CA . VAL B 1 81 ? 168.024 9.506 26.107 1.00 60.95 81 VAL B CA 1
ATOM 3457 C C . VAL B 1 81 ? 167.370 9.746 27.477 1.00 62.61 81 VAL B C 1
ATOM 3458 O O . VAL B 1 81 ? 166.141 9.806 27.587 1.00 61.31 81 VAL B O 1
ATOM 3462 N N . ARG B 1 82 ? 168.176 9.889 28.523 1.00 59.80 82 ARG B N 1
ATOM 3463 C CA . ARG B 1 82 ? 167.629 10.305 29.817 1.00 61.49 82 ARG B CA 1
ATOM 3464 C C . ARG B 1 82 ? 167.430 11.816 29.849 1.00 62.24 82 ARG B C 1
ATOM 3465 O O . ARG B 1 82 ? 167.756 12.516 28.882 1.00 61.53 82 ARG B O 1
ATOM 3473 N N . LYS B 1 83 ? 166.898 12.320 30.955 1.00 59.32 83 LYS B N 1
ATOM 3474 C CA . LYS B 1 83 ? 166.558 13.735 31.034 1.00 63.41 83 LYS B CA 1
ATOM 3475 C C . LYS B 1 83 ? 167.811 14.589 31.002 1.00 63.67 83 LYS B C 1
ATOM 3476 O O . LYS B 1 83 ? 168.750 14.343 31.752 1.00 62.04 83 LYS B O 1
ATOM 3482 N N . ALA B 1 84 ? 167.823 15.585 30.122 1.00 65.06 84 ALA B N 1
ATOM 3483 C CA . ALA B 1 84 ? 168.955 16.500 30.027 1.00 64.67 84 ALA B CA 1
ATOM 3484 C C . ALA B 1 84 ? 169.375 17.042 31.398 1.00 64.31 84 ALA B C 1
ATOM 3485 O O . ALA B 1 84 ? 168.530 17.408 32.234 1.00 60.16 84 ALA B O 1
ATOM 3487 N N . ALA B 1 85 ? 170.689 17.050 31.610 1.00 61.46 85 ALA B N 1
ATOM 3488 C CA . ALA B 1 85 ? 171.331 17.801 32.675 1.00 52.31 85 ALA B CA 1
ATOM 3489 C C . ALA B 1 85 ? 170.725 19.188 32.801 1.00 56.01 85 ALA B C 1
ATOM 3490 O O . ALA B 1 85 ? 170.270 19.780 31.821 1.00 62.73 85 ALA B O 1
ATOM 3492 N N . ASP B 1 86 ? 170.705 19.695 34.022 1.00 59.93 86 ASP B N 1
ATOM 3493 C CA . ASP B 1 86 ? 170.161 21.012 34.317 1.00 59.33 86 ASP B CA 1
ATOM 3494 C C . ASP B 1 86 ? 170.881 22.108 33.523 1.00 54.98 86 ASP B C 1
ATOM 3495 O O . ASP B 1 86 ? 172.068 22.347 33.747 1.00 55.31 86 ASP B O 1
ATOM 3500 N N . LEU B 1 87 ? 170.173 22.782 32.620 1.00 53.52 87 LEU B N 1
ATOM 3501 C CA . LEU B 1 87 ? 170.835 23.739 31.708 1.00 60.29 87 LEU B CA 1
ATOM 3502 C C . LEU B 1 87 ? 171.269 24.988 32.473 1.00 56.04 87 LEU B C 1
ATOM 3503 O O . LEU B 1 87 ? 172.100 25.773 32.007 1.00 53.16 87 LEU B O 1
ATOM 3508 N N . SER B 1 88 ? 170.694 25.142 33.658 1.00 58.58 88 SER B N 1
ATOM 3509 C CA . SER B 1 88 ? 171.023 26.216 34.594 1.00 58.23 88 SER B CA 1
ATOM 3510 C C . SER B 1 88 ? 172.459 26.130 35.128 1.00 56.71 88 SER B C 1
ATOM 3511 O O . SER B 1 88 ? 173.086 27.135 35.432 1.00 48.04 88 SER B O 1
ATOM 3514 N N . LYS B 1 89 ? 172.976 24.912 35.227 1.00 58.62 89 LYS B N 1
ATOM 3515 C CA . LYS B 1 89 ? 174.282 24.668 35.838 1.00 54.22 89 LYS B CA 1
ATOM 3516 C C . LYS B 1 89 ? 175.236 23.901 34.907 1.00 56.11 89 LYS B C 1
ATOM 3517 O O . LYS B 1 89 ? 175.344 22.678 34.983 1.00 57.57 89 LYS B O 1
ATOM 3523 N N . PRO B 1 90 ? 175.913 24.620 34.001 1.00 52.66 90 PRO B N 1
ATOM 3524 C CA . PRO B 1 90 ? 176.838 23.982 33.062 1.00 52.79 90 PRO B CA 1
ATOM 3525 C C . PRO B 1 90 ? 178.211 23.835 33.692 1.00 49.94 90 PRO B C 1
ATOM 3526 O O . PRO B 1 90 ? 178.608 24.700 34.457 1.00 46.85 90 PRO B O 1
ATOM 3530 N N . ILE B 1 91 ? 178.938 22.778 33.364 1.00 48.34 91 ILE B N 1
ATOM 3531 C CA . ILE B 1 91 ? 180.266 22.605 33.933 1.00 45.93 91 ILE B CA 1
ATOM 3532 C C . ILE B 1 91 ? 181.162 23.772 33.559 1.00 48.94 91 ILE B C 1
ATOM 3533 O O . ILE B 1 91 ? 181.885 24.281 34.397 1.00 50.70 91 ILE B O 1
ATOM 3538 N N . ASP B 1 92 ? 181.108 24.191 32.291 1.00 54.36 92 ASP B N 1
ATOM 3539 C CA . ASP B 1 92 ? 181.793 25.416 31.843 1.00 49.86 92 ASP B CA 1
ATOM 3540 C C . ASP B 1 92 ? 180.989 26.196 30.792 1.00 48.75 92 ASP B C 1
ATOM 3541 O O . ASP B 1 92 ? 180.192 25.624 30.041 1.00 48.51 92 ASP B O 1
ATOM 3546 N N . LYS B 1 93 ? 181.195 27.510 30.780 1.00 43.37 93 LYS B N 1
ATOM 3547 C CA . LYS B 1 93 ? 180.570 28.433 29.845 1.00 42.79 93 LYS B CA 1
ATOM 3548 C C . LYS B 1 93 ? 181.605 29.505 29.480 1.00 49.30 93 LYS B C 1
ATOM 3549 O O . LYS B 1 93 ? 182.296 30.029 30.362 1.00 45.47 93 LYS B O 1
ATOM 3555 N N . ARG B 1 94 ? 181.739 29.817 28.186 1.00 50.55 94 ARG B N 1
ATOM 3556 C CA . ARG B 1 94 ? 182.638 30.896 27.760 1.00 45.28 94 ARG B CA 1
ATOM 3557 C C . ARG B 1 94 ? 181.843 31.942 27.018 1.00 46.43 94 ARG B C 1
ATOM 3558 O O . ARG B 1 94 ? 180.848 31.625 26.366 1.00 48.80 94 ARG B O 1
ATOM 3566 N N . ILE B 1 95 ? 182.273 33.192 27.134 1.00 44.73 95 ILE B N 1
ATOM 3567 C CA . ILE B 1 95 ? 181.652 34.278 26.386 1.00 47.62 95 ILE B CA 1
ATOM 3568 C C . ILE B 1 95 ? 182.688 35.001 25.537 1.00 45.28 95 ILE B C 1
ATOM 3569 O O . ILE B 1 95 ? 183.625 35.573 26.072 1.00 47.28 95 ILE B O 1
ATOM 3574 N N . TYR B 1 96 ? 182.535 34.974 24.218 1.00 46.50 96 TYR B N 1
ATOM 3575 C CA . TYR B 1 96 ? 183.492 35.660 23.350 1.00 42.94 96 TYR B CA 1
ATOM 3576 C C . TYR B 1 96 ? 182.926 36.923 22.783 1.00 45.45 96 TYR B C 1
ATOM 3577 O O . TYR B 1 96 ? 181.922 36.912 22.098 1.00 53.07 96 TYR B O 1
ATOM 3586 N N . LYS B 1 97 ? 183.583 38.029 23.064 1.00 50.92 97 LYS B N 1
ATOM 3587 C CA . LYS B 1 97 ? 182.975 39.316 22.791 1.00 54.53 97 LYS B CA 1
ATOM 3588 C C . LYS B 1 97 ? 183.423 39.917 21.463 1.00 52.90 97 LYS B C 1
ATOM 3589 O O . LYS B 1 97 ? 182.728 40.768 20.898 1.00 57.00 97 LYS B O 1
ATOM 3595 N N . GLY B 1 98 ? 184.556 39.443 20.947 1.00 49.16 98 GLY B N 1
ATOM 3596 C CA . GLY B 1 98 ? 184.992 39.786 19.598 1.00 46.97 98 GLY B CA 1
ATOM 3597 C C . GLY B 1 98 ? 184.675 38.648 18.651 1.00 46.89 98 GLY B C 1
ATOM 3598 O O . GLY B 1 98 ? 183.517 38.254 18.535 1.00 53.19 98 GLY B O 1
ATOM 3599 N N . THR B 1 99 ? 185.696 38.100 17.994 1.00 46.73 99 THR B N 1
ATOM 3600 C CA . THR B 1 99 ? 185.505 36.960 17.107 1.00 43.91 99 THR B CA 1
ATOM 3601 C C . THR B 1 99 ? 184.784 35.818 17.839 1.00 46.18 99 THR B C 1
ATOM 3602 O O . THR B 1 99 ? 185.026 35.576 19.025 1.00 47.40 99 THR B O 1
ATOM 3606 N N . GLN B 1 100 ? 183.888 35.134 17.136 1.00 42.58 100 GLN B N 1
ATOM 3607 C CA . GLN B 1 100 ? 183.044 34.107 17.730 1.00 46.42 100 GLN B CA 1
ATOM 3608 C C . GLN B 1 100 ? 183.406 32.707 17.247 1.00 46.75 100 GLN B C 1
ATOM 3609 O O . GLN B 1 100 ? 183.865 32.544 16.126 1.00 46.39 100 GLN B O 1
ATOM 3615 N N . PRO B 1 101 ? 183.156 31.682 18.078 1.00 43.29 101 PRO B N 1
ATOM 3616 C CA . PRO B 1 101 ? 183.455 30.295 17.704 1.00 45.00 101 PRO B CA 1
ATOM 3617 C C . PRO B 1 101 ? 182.795 29.868 16.398 1.00 46.97 101 PRO B C 1
ATOM 3618 O O . PRO B 1 101 ? 181.709 30.352 16.082 1.00 46.68 101 PRO B O 1
ATOM 3622 N N . THR B 1 102 ? 183.439 28.967 15.664 1.00 45.40 102 THR B N 1
ATOM 3623 C CA . THR B 1 102 ? 182.862 28.425 14.439 1.00 42.63 102 THR B CA 1
ATOM 3624 C C . THR B 1 102 ? 182.791 26.914 14.541 1.00 42.46 102 THR B C 1
ATOM 3625 O O . THR B 1 102 ? 181.920 26.300 13.974 1.00 50.38 102 THR B O 1
ATOM 3629 N N . CYS B 1 103 ? 183.695 26.317 15.298 1.00 43.67 103 CYS B N 1
ATOM 3630 C CA . CYS B 1 103 ? 183.749 24.868 15.421 1.00 42.69 103 CYS B CA 1
ATOM 3631 C C . CYS B 1 103 ? 184.632 24.506 16.587 1.00 41.99 103 CYS B C 1
ATOM 3632 O O . CYS B 1 103 ? 185.292 25.371 17.144 1.00 41.75 103 CYS B O 1
ATOM 3635 N N . HIS B 1 104 ? 184.655 23.223 16.934 1.00 42.23 104 HIS B N 1
ATOM 3636 C CA . HIS B 1 104 ? 185.413 22.746 18.080 1.00 43.63 104 HIS B CA 1
ATOM 3637 C C . HIS B 1 104 ? 185.593 21.242 18.023 1.00 45.67 104 HIS B C 1
ATOM 3638 O O . HIS B 1 104 ? 184.824 20.554 17.364 1.00 51.69 104 HIS B O 1
ATOM 3645 N N . ASP B 1 105 ? 186.606 20.739 18.720 1.00 45.87 105 ASP B N 1
ATOM 3646 C CA . ASP B 1 105 ? 186.909 19.311 18.771 1.00 45.25 105 ASP B CA 1
ATOM 3647 C C . ASP B 1 105 ? 187.567 18.910 20.120 1.00 49.91 105 ASP B C 1
ATOM 3648 O O . ASP B 1 105 ? 188.486 19.582 20.599 1.00 50.09 105 ASP B O 1
ATOM 3653 N N . PHE B 1 106 ? 187.081 17.826 20.724 1.00 51.52 106 PHE B N 1
ATOM 3654 C CA . PHE B 1 106 ? 187.727 17.186 21.876 1.00 47.79 106 PHE B CA 1
ATOM 3655 C C . PHE B 1 106 ? 188.807 16.196 21.456 1.00 51.50 106 PHE B C 1
ATOM 3656 O O . PHE B 1 106 ? 188.682 15.540 20.429 1.00 54.45 106 PHE B O 1
ATOM 3664 N N . ASN B 1 107 ? 189.843 16.057 22.278 1.00 54.45 107 ASN B N 1
ATOM 3665 C CA . ASN B 1 107 ? 190.824 14.990 22.112 1.00 53.10 107 ASN B CA 1
ATOM 3666 C C . ASN B 1 107 ? 190.425 13.735 22.889 1.00 59.37 107 ASN B C 1
ATOM 3667 O O . ASN B 1 107 ? 190.458 13.709 24.120 1.00 58.50 107 ASN B O 1
ATOM 3672 N N . HIS B 1 108 ? 190.094 12.682 22.159 1.00 58.67 108 HIS B N 1
ATOM 3673 C CA . HIS B 1 108 ? 189.559 11.472 22.747 1.00 57.13 108 HIS B CA 1
ATOM 3674 C C . HIS B 1 108 ? 190.640 10.579 23.341 1.00 63.15 108 HIS B C 1
ATOM 3675 O O . HIS B 1 108 ? 190.368 9.666 24.132 1.00 64.73 108 HIS B O 1
ATOM 3682 N N . LEU B 1 109 ? 191.875 10.865 22.975 1.00 58.16 109 LEU B N 1
ATOM 3683 C CA . LEU B 1 109 ? 192.990 10.089 23.462 1.00 61.58 109 LEU B CA 1
ATOM 3684 C C . LEU B 1 109 ? 193.419 10.495 24.865 1.00 63.02 109 LEU B C 1
ATOM 3685 O O . LEU B 1 109 ? 193.928 9.677 25.616 1.00 68.92 109 LEU B O 1
ATOM 3690 N N . THR B 1 110 ? 193.241 11.760 25.213 1.00 57.95 110 THR B N 1
ATOM 3691 C CA . THR B 1 110 ? 193.792 12.247 26.464 1.00 57.72 110 THR B CA 1
ATOM 3692 C C . THR B 1 110 ? 192.686 12.681 27.410 1.00 58.03 110 THR B C 1
ATOM 3693 O O . THR B 1 110 ? 192.938 13.271 28.452 1.00 54.53 110 THR B O 1
ATOM 3697 N N . ALA B 1 111 ? 191.452 12.372 27.038 1.00 59.85 111 ALA B N 1
ATOM 3698 C CA . ALA B 1 111 ? 190.319 12.737 27.865 1.00 59.12 111 ALA B CA 1
ATOM 3699 C C . ALA B 1 111 ? 190.280 11.881 29.142 1.00 65.35 111 ALA B C 1
ATOM 3700 O O . ALA B 1 111 ? 190.385 10.654 29.085 1.00 69.66 111 ALA B O 1
ATOM 3702 N N . THR B 1 112 ? 190.139 12.528 30.292 1.00 56.69 112 THR B N 1
ATOM 3703 C CA . THR B 1 112 ? 189.965 11.814 31.550 1.00 59.72 112 THR B CA 1
ATOM 3704 C C . THR B 1 112 ? 188.959 12.528 32.427 1.00 62.63 112 THR B C 1
ATOM 3705 O O . THR B 1 112 ? 188.540 13.644 32.131 1.00 64.31 112 THR B O 1
ATOM 3709 N N . ALA B 1 113 ? 188.607 11.882 33.530 1.00 66.75 113 ALA B N 1
ATOM 3710 C CA . ALA B 1 113 ? 187.732 12.463 34.539 1.00 63.72 113 ALA B CA 1
ATOM 3711 C C . ALA B 1 113 ? 188.208 13.822 35.021 1.00 61.26 113 ALA B C 1
ATOM 3712 O O . ALA B 1 113 ? 187.388 14.709 35.278 1.00 59.12 113 ALA B O 1
ATOM 3714 N N . GLU B 1 114 ? 189.523 13.988 35.145 1.00 59.01 114 GLU B N 1
ATOM 3715 C CA . GLU B 1 114 ? 190.062 15.209 35.746 1.00 63.13 114 GLU B CA 1
ATOM 3716 C C . GLU B 1 114 ? 190.344 16.296 34.703 1.00 67.59 114 GLU B C 1
ATOM 3717 O O . GLU B 1 114 ? 190.473 17.484 35.053 1.00 63.21 114 GLU B O 1
ATOM 3720 N N . SER B 1 115 ? 190.407 15.907 33.426 1.00 62.49 115 SER B N 1
ATOM 3721 C CA . SER B 1 115 ? 190.752 16.872 32.385 1.00 58.95 115 SER B CA 1
ATOM 3722 C C . SER B 1 115 ? 190.421 16.450 30.933 1.00 57.27 115 SER B C 1
ATOM 3723 O O . SER B 1 115 ? 190.436 15.260 30.602 1.00 56.38 115 SER B O 1
ATOM 3726 N N . VAL B 1 116 ? 190.101 17.434 30.080 1.00 59.23 116 VAL B N 1
ATOM 3727 C CA . VAL B 1 116 ? 189.964 17.228 28.609 1.00 56.82 116 VAL B CA 1
ATOM 3728 C C . VAL B 1 116 ? 190.422 18.407 27.782 1.00 52.20 116 VAL B C 1
ATOM 3729 O O . VAL B 1 116 ? 190.120 19.552 28.095 1.00 54.67 116 VAL B O 1
ATOM 3733 N N . SER B 1 117 ? 191.093 18.135 26.681 1.00 48.18 117 SER B N 1
ATOM 3734 C CA . SER B 1 117 ? 191.455 19.230 25.805 1.00 50.11 117 SER B CA 1
ATOM 3735 C C . SER B 1 117 ? 190.375 19.531 24.776 1.00 50.24 117 SER B C 1
ATOM 3736 O O . SER B 1 117 ? 189.963 18.665 24.008 1.00 50.01 117 SER B O 1
ATOM 3739 N N . LEU B 1 118 ? 189.923 20.774 24.768 1.00 48.92 118 LEU B N 1
ATOM 3740 C CA . LEU B 1 118 ? 188.971 21.210 23.766 1.00 45.13 118 LEU B CA 1
ATOM 3741 C C . LEU B 1 118 ? 189.575 22.287 22.876 1.00 47.28 118 LEU B C 1
ATOM 3742 O O . LEU B 1 118 ? 189.946 23.364 23.358 1.00 45.34 118 LEU B O 1
ATOM 3747 N N . LEU B 1 119 ? 189.678 21.978 21.578 1.00 47.64 119 LEU B N 1
ATOM 3748 C CA . LEU B 1 119 ? 190.072 22.950 20.558 1.00 43.58 119 LEU B CA 1
ATOM 3749 C C . LEU B 1 119 ? 188.875 23.717 20.110 1.00 43.91 119 LEU B C 1
ATOM 3750 O O . LEU B 1 119 ? 187.816 23.142 19.932 1.00 47.16 119 LEU B O 1
ATOM 3755 N N . VAL B 1 120 ? 189.030 25.021 19.943 1.00 46.05 120 VAL B N 1
ATOM 3756 C CA . VAL B 1 120 ? 187.946 25.851 19.424 1.00 45.22 120 VAL B CA 1
ATOM 3757 C C . VAL B 1 120 ? 188.441 26.780 18.319 1.00 44.30 120 VAL B C 1
ATOM 3758 O O . VAL B 1 120 ? 189.447 27.464 18.490 1.00 47.01 120 VAL B O 1
ATOM 3762 N N . GLY B 1 121 ? 187.729 26.830 17.198 1.00 44.17 121 GLY B N 1
ATOM 3763 C CA . GLY B 1 121 ? 188.153 27.672 16.088 1.00 45.50 121 GLY B CA 1
ATOM 3764 C C . GLY B 1 121 ? 187.288 28.912 15.954 1.00 44.52 121 GLY B C 1
ATOM 3765 O O . GLY B 1 121 ? 186.093 28.885 16.282 1.00 43.86 121 GLY B O 1
ATOM 3766 N N . PHE B 1 122 ? 187.872 29.995 15.454 1.00 37.88 122 PHE B N 1
ATOM 3767 C CA . PHE B 1 122 ? 187.135 31.238 15.407 1.00 44.22 122 PHE B CA 1
ATOM 3768 C C . PHE B 1 122 ? 186.987 31.877 14.015 1.00 44.71 122 PHE B C 1
ATOM 3769 O O . PHE B 1 122 ? 187.634 31.475 13.067 1.00 45.26 122 PHE B O 1
ATOM 3777 N N . SER B 1 123 ? 186.110 32.869 13.921 1.00 43.02 123 SER B N 1
ATOM 3778 C CA . SER B 1 123 ? 185.798 33.557 12.677 1.00 44.43 123 SER B CA 1
ATOM 3779 C C . SER B 1 123 ? 186.908 34.427 12.141 1.00 49.80 123 SER B C 1
ATOM 3780 O O . SER B 1 123 ? 186.880 34.822 10.961 1.00 51.90 123 SER B O 1
ATOM 3783 N N . ALA B 1 124 ? 187.854 34.771 13.006 1.00 41.97 124 ALA B N 1
ATOM 3784 C CA . ALA B 1 124 ? 188.944 35.621 12.587 1.00 41.57 124 ALA B CA 1
ATOM 3785 C C . ALA B 1 124 ? 190.187 34.774 12.428 1.00 47.80 124 ALA B C 1
ATOM 3786 O O . ALA B 1 124 ? 191.285 35.280 12.238 1.00 50.21 124 ALA B O 1
ATOM 3788 N N . GLY B 1 125 ? 190.012 33.467 12.480 1.00 45.07 125 GLY B N 1
ATOM 3789 C CA . GLY B 1 125 ? 191.104 32.586 12.140 1.00 44.42 125 GLY B CA 1
ATOM 3790 C C . GLY B 1 125 ? 191.945 32.072 13.283 1.00 49.01 125 GLY B C 1
ATOM 3791 O O . GLY B 1 125 ? 192.922 31.383 13.015 1.00 52.41 125 GLY B O 1
ATOM 3792 N N . GLN B 1 126 ? 191.579 32.390 14.536 1.00 52.63 126 GLN B N 1
ATOM 3793 C CA . GLN B 1 126 ? 192.314 31.918 15.734 1.00 47.70 126 GLN B CA 1
ATOM 3794 C C . GLN B 1 126 ? 191.840 30.553 16.212 1.00 49.39 126 GLN B C 1
ATOM 3795 O O . GLN B 1 126 ? 190.731 30.108 15.883 1.00 52.43 126 GLN B O 1
ATOM 3801 N N . VAL B 1 127 ? 192.674 29.882 16.997 1.00 45.81 127 VAL B N 1
ATOM 3802 C CA . VAL B 1 127 ? 192.270 28.625 17.599 1.00 45.94 127 VAL B CA 1
ATOM 3803 C C . VAL B 1 127 ? 192.655 28.601 19.084 1.00 51.39 127 VAL B C 1
ATOM 3804 O O . VAL B 1 127 ? 193.809 28.833 19.470 1.00 50.45 127 VAL B O 1
ATOM 3808 N N . GLN B 1 128 ? 191.674 28.312 19.920 1.00 47.51 128 GLN B N 1
ATOM 3809 C CA . GLN B 1 128 ? 191.917 28.284 21.333 1.00 46.45 128 GLN B CA 1
ATOM 3810 C C . GLN B 1 128 ? 191.811 26.877 21.862 1.00 48.79 128 GLN B C 1
ATOM 3811 O O . GLN B 1 128 ? 190.904 26.122 21.498 1.00 48.33 128 GLN B O 1
ATOM 3817 N N . LEU B 1 129 ? 192.775 26.529 22.703 1.00 50.09 129 LEU B N 1
ATOM 3818 C CA . LEU B 1 129 ? 192.759 25.274 23.416 1.00 47.30 129 LEU B CA 1
ATOM 3819 C C . LEU B 1 129 ? 192.326 25.549 24.844 1.00 51.34 129 LEU B C 1
ATOM 3820 O O . LEU B 1 129 ? 192.828 26.461 25.493 1.00 50.36 129 LEU B O 1
ATOM 3825 N N . ILE B 1 130 ? 191.390 24.742 25.316 1.00 51.78 130 ILE B N 1
ATOM 3826 C CA . ILE B 1 130 ? 190.676 24.994 26.552 1.00 50.70 130 ILE B CA 1
ATOM 3827 C C . ILE B 1 130 ? 190.456 23.710 27.306 1.00 49.98 130 ILE B C 1
ATOM 3828 O O . ILE B 1 130 ? 190.001 22.729 26.729 1.00 51.84 130 ILE B O 1
ATOM 3833 N N . ASP B 1 131 ? 190.792 23.707 28.590 1.00 54.11 131 ASP B N 1
ATOM 3834 C CA . ASP B 1 131 ? 190.454 22.586 29.453 1.00 49.81 131 ASP B CA 1
ATOM 3835 C C . ASP B 1 131 ? 189.221 22.959 30.248 1.00 48.48 131 ASP B C 1
ATOM 3836 O O . ASP B 1 131 ? 189.319 23.629 31.248 1.00 50.94 131 ASP B O 1
ATOM 3841 N N . PRO B 1 132 ? 188.043 22.545 29.785 1.00 53.55 132 PRO B N 1
ATOM 3842 C CA . PRO B 1 132 ? 186.801 22.957 30.450 1.00 52.76 132 PRO B CA 1
ATOM 3843 C C . PRO B 1 132 ? 186.530 22.244 31.793 1.00 52.59 132 PRO B C 1
ATOM 3844 O O . PRO B 1 132 ? 185.547 22.556 32.453 1.00 52.56 132 PRO B O 1
ATOM 3848 N N . ILE B 1 133 ? 187.371 21.295 32.177 1.00 50.34 133 ILE B N 1
ATOM 3849 C CA . ILE B 1 133 ? 187.180 20.607 33.442 1.00 53.94 133 ILE B CA 1
ATOM 3850 C C . ILE B 1 133 ? 188.114 21.190 34.508 1.00 54.05 133 ILE B C 1
ATOM 3851 O O . ILE B 1 133 ? 187.670 21.766 35.498 1.00 48.76 133 ILE B O 1
ATOM 3856 N N . LYS B 1 134 ? 189.414 21.049 34.277 1.00 54.56 134 LYS B N 1
ATOM 3857 C CA . LYS B 1 134 ? 190.407 21.545 35.203 1.00 54.99 134 LYS B CA 1
ATOM 3858 C C . LYS B 1 134 ? 190.464 23.063 35.187 1.00 53.72 134 LYS B C 1
ATOM 3859 O O . LYS B 1 134 ? 190.787 23.681 36.190 1.00 60.12 134 LYS B O 1
ATOM 3865 N N . LYS B 1 135 ? 190.161 23.666 34.048 1.00 53.68 135 LYS B N 1
ATOM 3866 C CA . LYS B 1 135 ? 190.094 25.125 33.929 1.00 51.18 135 LYS B CA 1
ATOM 3867 C C . LYS B 1 135 ? 191.399 25.844 34.223 1.00 50.27 135 LYS B C 1
ATOM 3868 O O . LYS B 1 135 ? 191.395 26.999 34.630 1.00 51.52 135 LYS B O 1
ATOM 3874 N N . GLU B 1 136 ? 192.517 25.174 33.995 1.00 49.61 136 GLU B N 1
ATOM 3875 C CA . GLU B 1 136 ? 193.800 25.779 34.262 1.00 46.73 136 GLU B CA 1
ATOM 3876 C C . GLU B 1 136 ? 194.645 25.777 33.011 1.00 51.01 136 GLU B C 1
ATOM 3877 O O . GLU B 1 136 ? 195.878 25.750 33.073 1.00 51.47 136 GLU B O 1
ATOM 3883 N N . THR B 1 137 ? 193.956 25.812 31.867 1.00 56.32 137 THR B N 1
ATOM 3884 C CA . THR B 1 137 ? 194.589 25.809 30.553 1.00 51.49 137 THR B CA 1
ATOM 3885 C C . THR B 1 137 ? 193.788 26.571 29.510 1.00 51.20 137 THR B C 1
ATOM 3886 O O . THR B 1 137 ? 192.693 26.169 29.131 1.00 52.02 137 THR B O 1
ATOM 3890 N N . SER B 1 138 ? 194.353 27.656 29.017 1.00 51.91 138 SER B N 1
ATOM 3891 C CA . SER B 1 138 ? 193.751 28.375 27.923 1.00 50.89 138 SER B CA 1
ATOM 3892 C C . SER B 1 138 ? 194.870 28.916 27.033 1.00 52.03 138 SER B C 1
ATOM 3893 O O . SER B 1 138 ? 195.523 29.865 27.411 1.00 51.81 138 SER B O 1
ATOM 3896 N N . LYS B 1 139 ? 195.107 28.301 25.876 1.00 47.64 139 LYS B N 1
ATOM 3897 C CA . LYS B 1 139 ? 196.171 28.750 24.976 1.00 48.16 139 LYS B CA 1
ATOM 3898 C C . LYS B 1 139 ? 195.610 29.157 23.629 1.00 47.42 139 LYS B C 1
ATOM 3899 O O . LYS B 1 139 ? 194.660 28.567 23.124 1.00 45.32 139 LYS B O 1
ATOM 3901 N N . LEU B 1 140 ? 196.208 30.181 23.053 1.00 50.11 140 LEU B N 1
ATOM 3902 C CA . LEU B 1 140 ? 195.786 30.673 21.754 1.00 50.36 140 LEU B CA 1
ATOM 3903 C C . LEU B 1 140 ? 196.727 30.324 20.619 1.00 47.36 140 LEU B C 1
ATOM 3904 O O . LEU B 1 140 ? 197.927 30.307 20.779 1.00 54.89 140 LEU B O 1
ATOM 3909 N N . PHE B 1 141 ? 196.180 30.077 19.451 1.00 51.65 141 PHE B N 1
ATOM 3910 C CA . PHE B 1 141 ? 197.028 29.896 18.279 1.00 54.61 141 PHE B CA 1
ATOM 3911 C C . PHE B 1 141 ? 196.598 30.860 17.188 1.00 48.88 141 PHE B C 1
ATOM 3912 O O . PHE B 1 141 ? 195.416 31.147 17.036 1.00 49.96 141 PHE B O 1
ATOM 3920 N N . ASN B 1 142 ? 197.579 31.402 16.482 1.00 50.03 142 ASN B N 1
ATOM 3921 C CA . ASN B 1 142 ? 197.341 32.398 15.457 1.00 50.94 142 ASN B CA 1
ATOM 3922 C C . ASN B 1 142 ? 196.656 33.621 16.045 1.00 50.87 142 ASN B C 1
ATOM 3923 O O . ASN B 1 142 ? 195.859 34.293 15.372 1.00 51.39 142 ASN B O 1
ATOM 3928 N N . GLU B 1 143 ? 196.971 33.914 17.303 1.00 48.39 143 GLU B N 1
ATOM 3929 C CA . GLU B 1 143 ? 196.331 35.028 17.990 1.00 51.22 143 GLU B CA 1
ATOM 3930 C C . GLU B 1 143 ? 196.434 36.321 17.201 1.00 54.50 143 GLU B C 1
ATOM 3931 O O . GLU B 1 143 ? 195.461 37.064 17.095 1.00 59.24 143 GLU B O 1
ATOM 3937 N N . GLU B 1 144 ? 197.607 36.587 16.644 1.00 54.87 144 GLU B N 1
ATOM 3938 C CA . GLU B 1 144 ? 197.839 37.864 15.994 1.00 56.69 144 GLU B CA 1
ATOM 3939 C C . GLU B 1 144 ? 197.434 37.782 14.522 1.00 58.61 144 GLU B C 1
ATOM 3940 O O . GLU B 1 144 ? 197.564 38.756 13.771 1.00 61.12 144 GLU B O 1
ATOM 3942 N N . ARG B 1 145 ? 196.935 36.615 14.120 1.00 56.58 145 ARG B N 1
ATOM 3943 C CA . ARG B 1 145 ? 196.383 36.413 12.774 1.00 55.32 145 ARG B CA 1
ATOM 3944 C C . ARG B 1 145 ? 197.385 36.560 11.634 1.00 59.44 145 ARG B C 1
ATOM 3945 O O . ARG B 1 145 ? 196.998 36.917 10.526 1.00 61.23 145 ARG B O 1
ATOM 3953 N N . LEU B 1 146 ? 198.656 36.258 11.887 1.00 60.49 146 LEU B N 1
ATOM 3954 C CA . LEU B 1 146 ? 199.684 36.339 10.849 1.00 58.27 146 LEU B CA 1
ATOM 3955 C C . LEU B 1 146 ? 199.824 35.056 10.029 1.00 62.37 146 LEU B C 1
ATOM 3956 O O . LEU B 1 146 ? 200.446 35.067 8.964 1.00 68.20 146 LEU B O 1
ATOM 3961 N N . ILE B 1 147 ? 199.261 33.958 10.520 1.00 56.16 147 ILE B N 1
ATOM 3962 C CA . ILE B 1 147 ? 199.270 32.701 9.785 1.00 54.18 147 ILE B CA 1
ATOM 3963 C C . ILE B 1 147 ? 198.098 32.586 8.808 1.00 53.51 147 ILE B C 1
ATOM 3964 O O . ILE B 1 147 ? 198.240 32.005 7.743 1.00 54.49 147 ILE B O 1
ATOM 3969 N N . ASP B 1 148 ? 196.946 33.135 9.181 1.00 57.15 148 ASP B N 1
ATOM 3970 C CA . ASP B 1 148 ? 195.755 33.187 8.322 1.00 51.37 148 ASP B CA 1
ATOM 3971 C C . ASP B 1 148 ? 194.725 34.103 8.961 1.00 51.27 148 ASP B C 1
ATOM 3972 O O . ASP B 1 148 ? 194.538 34.084 10.162 1.00 58.45 148 ASP B O 1
ATOM 3977 N N . LYS B 1 149 ? 194.044 34.884 8.143 1.00 54.70 149 LYS B N 1
ATOM 3978 C CA . LYS B 1 149 ? 193.179 35.964 8.599 1.00 51.19 149 LYS B CA 1
ATOM 3979 C C . LYS B 1 149 ? 191.710 35.578 8.375 1.00 53.05 149 LYS B C 1
ATOM 3980 O O . LYS B 1 149 ? 190.780 36.265 8.819 1.00 52.56 149 LYS B O 1
ATOM 3986 N N . SER B 1 150 ? 191.502 34.453 7.696 1.00 49.96 150 SER B N 1
ATOM 3987 C CA . SER B 1 150 ? 190.151 33.987 7.412 1.00 47.57 150 SER B CA 1
ATOM 3988 C C . SER B 1 150 ? 189.597 32.993 8.440 1.00 50.51 150 SER B C 1
ATOM 3989 O O . SER B 1 150 ? 190.335 32.292 9.156 1.00 44.41 150 SER B O 1
ATOM 3992 N N . ARG B 1 151 ? 188.275 32.924 8.458 1.00 46.61 151 ARG B N 1
ATOM 3993 C CA . ARG B 1 151 ? 187.558 32.075 9.383 1.00 47.84 151 ARG B CA 1
ATOM 3994 C C . ARG B 1 151 ? 188.047 30.625 9.382 1.00 47.72 151 ARG B C 1
ATOM 3995 O O . ARG B 1 151 ? 188.475 30.097 8.361 1.00 49.71 151 ARG B O 1
ATOM 4003 N N . VAL B 1 152 ? 187.956 29.992 10.539 1.00 43.22 152 VAL B N 1
ATOM 4004 C CA . VAL B 1 152 ? 188.186 28.574 10.672 1.00 44.30 152 VAL B CA 1
ATOM 4005 C C . VAL B 1 152 ? 186.893 27.875 10.261 1.00 46.42 152 VAL B C 1
ATOM 4006 O O . VAL B 1 152 ? 185.789 28.364 10.560 1.00 42.37 152 VAL B O 1
ATOM 4010 N N . THR B 1 153 ? 187.037 26.763 9.540 1.00 43.65 153 THR B N 1
ATOM 4011 C CA . THR B 1 153 ? 185.914 26.034 8.989 1.00 40.43 153 THR B CA 1
ATOM 4012 C C . THR B 1 153 ? 185.825 24.657 9.603 1.00 44.88 153 THR B C 1
ATOM 4013 O O . THR B 1 153 ? 184.769 24.029 9.575 1.00 47.54 153 THR B O 1
ATOM 4017 N N . CYS B 1 154 ? 186.937 24.182 10.151 1.00 43.27 154 CYS B N 1
ATOM 4018 C CA . CYS B 1 154 ? 187.013 22.819 10.653 1.00 45.08 154 CYS B CA 1
ATOM 4019 C C . CYS B 1 154 ? 188.280 22.636 11.469 1.00 46.02 154 CYS B C 1
ATOM 4020 O O . CYS B 1 154 ? 189.341 23.076 11.058 1.00 49.68 154 CYS B O 1
ATOM 4023 N N . VAL B 1 155 ? 188.178 22.006 12.631 1.00 49.78 155 VAL B N 1
ATOM 4024 C CA . VAL B 1 155 ? 189.368 21.694 13.423 1.00 48.04 155 VAL B CA 1
ATOM 4025 C C . VAL B 1 155 ? 189.242 20.294 13.946 1.00 50.23 155 VAL B C 1
ATOM 4026 O O . VAL B 1 155 ? 188.176 19.902 14.408 1.00 51.97 155 VAL B O 1
ATOM 4030 N N . LYS B 1 156 ? 190.314 19.525 13.833 1.00 45.86 156 LYS B N 1
ATOM 4031 C CA . LYS B 1 156 ? 190.298 18.181 14.353 1.00 50.55 156 LYS B CA 1
ATOM 4032 C C . LYS B 1 156 ? 191.660 17.840 14.875 1.00 50.63 156 LYS B C 1
ATOM 4033 O O . LYS B 1 156 ? 192.674 18.113 14.237 1.00 47.53 156 LYS B O 1
ATOM 4039 N N . TRP B 1 157 ? 191.669 17.272 16.071 1.00 51.53 157 TRP B N 1
ATOM 4040 C CA . TRP B 1 157 ? 192.849 16.603 16.566 1.00 54.08 157 TRP B CA 1
ATOM 4041 C C . TRP B 1 157 ? 193.226 15.539 15.547 1.00 52.47 157 TRP B C 1
ATOM 4042 O O . TRP B 1 157 ? 192.365 14.779 15.105 1.00 50.73 157 TRP B O 1
ATOM 4053 N N . VAL B 1 158 ? 194.491 15.500 15.152 1.00 54.61 158 VAL B N 1
ATOM 4054 C CA . VAL B 1 158 ? 194.978 14.371 14.370 1.00 56.48 158 VAL B CA 1
ATOM 4055 C C . VAL B 1 158 ? 194.697 13.087 15.130 1.00 60.69 158 VAL B C 1
ATOM 4056 O O . VAL B 1 158 ? 195.004 12.988 16.319 1.00 60.79 158 VAL B O 1
ATOM 4060 N N . PRO B 1 159 ? 194.110 12.097 14.451 1.00 62.39 159 PRO B N 1
ATOM 4061 C CA . PRO B 1 159 ? 193.851 10.792 15.069 1.00 60.83 159 PRO B CA 1
ATOM 4062 C C . PRO B 1 159 ? 195.128 10.181 15.656 1.00 62.33 159 PRO B C 1
ATOM 4063 O O . PRO B 1 159 ? 196.213 10.374 15.112 1.00 65.29 159 PRO B O 1
ATOM 4067 N N . GLY B 1 160 ? 195.003 9.488 16.780 1.00 63.81 160 GLY B N 1
ATOM 4068 C CA . GLY B 1 160 ? 196.150 8.879 17.434 1.00 65.22 160 GLY B CA 1
ATOM 4069 C C . GLY B 1 160 ? 197.123 9.843 18.095 1.00 61.44 160 GLY B C 1
ATOM 4070 O O . GLY B 1 160 ? 198.042 9.418 18.786 1.00 61.56 160 GLY B O 1
ATOM 4071 N N . SER B 1 161 ? 196.917 11.139 17.895 1.00 59.18 161 SER B N 1
ATOM 4072 C CA . SER B 1 161 ? 197.866 12.135 18.362 1.00 58.17 161 SER B CA 1
ATOM 4073 C C . SER B 1 161 ? 197.460 12.682 19.717 1.00 61.60 161 SER B C 1
ATOM 4074 O O . SER B 1 161 ? 196.282 12.701 20.060 1.00 62.31 161 SER B O 1
ATOM 4077 N N . GLU B 1 162 ? 198.444 13.129 20.481 1.00 59.62 162 GLU B N 1
ATOM 4078 C CA . GLU B 1 162 ? 198.173 13.770 21.747 1.00 59.93 162 GLU B CA 1
ATOM 4079 C C . GLU B 1 162 ? 198.339 15.273 21.601 1.00 64.67 162 GLU B C 1
ATOM 4080 O O . GLU B 1 162 ? 197.797 16.025 22.412 1.00 62.48 162 GLU B O 1
ATOM 4086 N N . SER B 1 163 ? 199.063 15.716 20.563 1.00 61.18 163 SER B N 1
ATOM 4087 C CA . SER B 1 163 ? 199.527 17.113 20.504 1.00 60.47 163 SER B CA 1
ATOM 4088 C C . SER B 1 163 ? 199.224 17.851 19.210 1.00 58.92 163 SER B C 1
ATOM 4089 O O . SER B 1 163 ? 199.259 19.088 19.160 1.00 55.00 163 SER B O 1
ATOM 4092 N N . LEU B 1 164 ? 198.948 17.088 18.162 1.00 60.38 164 LEU B N 1
ATOM 4093 C CA . LEU B 1 164 ? 198.789 17.653 16.833 1.00 56.16 164 LEU B CA 1
ATOM 4094 C C . LEU B 1 164 ? 197.335 17.825 16.457 1.00 57.80 164 LEU B C 1
ATOM 4095 O O . LEU B 1 164 ? 196.527 16.906 16.614 1.00 56.76 164 LEU B O 1
ATOM 4100 N N . PHE B 1 165 ? 196.995 18.994 15.937 1.00 57.25 165 PHE B N 1
ATOM 4101 C CA . PHE B 1 165 ? 195.679 19.142 15.337 1.00 55.34 165 PHE B CA 1
ATOM 4102 C C . PHE B 1 165 ? 195.757 19.842 14.003 1.00 50.31 165 PHE B C 1
ATOM 4103 O O . PHE B 1 165 ? 196.766 20.466 13.684 1.00 49.14 165 PHE B O 1
ATOM 4111 N N . LEU B 1 166 ? 194.654 19.766 13.266 1.00 51.16 166 LEU B N 1
ATOM 4112 C CA . LEU B 1 166 ? 194.557 20.246 11.897 1.00 47.22 166 LEU B CA 1
ATOM 4113 C C . LEU B 1 166 ? 193.437 21.258 11.774 1.00 48.23 166 LEU B C 1
ATOM 4114 O O . LEU B 1 166 ? 192.317 20.968 12.158 1.00 51.73 166 LEU B O 1
ATOM 4119 N N . VAL B 1 167 ? 193.722 22.438 11.238 1.00 48.32 167 VAL B N 1
ATOM 4120 C CA . VAL B 1 167 ? 192.685 23.451 11.048 1.00 48.25 167 VAL B CA 1
ATOM 4121 C C . VAL B 1 167 ? 192.603 24.000 9.595 1.00 53.91 167 VAL B C 1
ATOM 4122 O O . VAL B 1 167 ? 193.611 24.417 9.012 1.00 54.70 167 VAL B O 1
ATOM 4126 N N . ALA B 1 168 ? 191.395 23.999 9.025 1.00 48.48 168 ALA B N 1
ATOM 4127 C CA . ALA B 1 168 ? 191.160 24.520 7.686 1.00 45.06 168 ALA B CA 1
ATOM 4128 C C . ALA B 1 168 ? 190.493 25.882 7.730 1.00 47.84 168 ALA B C 1
ATOM 4129 O O . ALA B 1 168 ? 189.663 26.136 8.596 1.00 50.30 168 ALA B O 1
ATOM 4131 N N . HIS B 1 169 ? 190.844 26.746 6.778 1.00 50.48 169 HIS B N 1
ATOM 4132 C CA . HIS B 1 169 ? 190.303 28.104 6.693 1.00 46.19 169 HIS B CA 1
ATOM 4133 C C . HIS B 1 169 ? 189.566 28.302 5.384 1.00 47.64 169 HIS B C 1
ATOM 4134 O O . HIS B 1 169 ? 189.761 27.548 4.432 1.00 50.49 169 HIS B O 1
ATOM 4141 N N . SER B 1 170 ? 188.725 29.322 5.326 1.00 44.56 170 SER B N 1
ATOM 4142 C CA . SER B 1 170 ? 187.954 29.548 4.130 1.00 46.73 170 SER B CA 1
ATOM 4143 C C . SER B 1 170 ? 188.848 30.147 3.061 1.00 47.41 170 SER B C 1
ATOM 4144 O O . SER B 1 170 ? 188.432 30.351 1.935 1.00 45.59 170 SER B O 1
ATOM 4147 N N . SER B 1 171 ? 190.090 30.423 3.424 1.00 47.54 171 SER B N 1
ATOM 4148 C CA . SER B 1 171 ? 191.056 30.886 2.454 1.00 47.28 171 SER B CA 1
ATOM 4149 C C . SER B 1 171 ? 191.553 29.741 1.570 1.00 49.73 171 SER B C 1
ATOM 4150 O O . SER B 1 171 ? 192.340 29.969 0.676 1.00 53.84 171 SER B O 1
ATOM 4153 N N . GLY B 1 172 ? 191.113 28.515 1.837 1.00 51.20 172 GLY B N 1
ATOM 4154 C CA . GLY B 1 172 ? 191.578 27.366 1.092 1.00 44.97 172 GLY B CA 1
ATOM 4155 C C . GLY B 1 172 ? 192.816 26.685 1.642 1.00 50.34 172 GLY B C 1
ATOM 4156 O O . GLY B 1 172 ? 193.441 25.882 0.962 1.00 55.68 172 GLY B O 1
ATOM 4157 N N . ASN B 1 173 ? 193.183 26.990 2.880 1.00 55.67 173 ASN B N 1
ATOM 4158 C CA . ASN B 1 173 ? 194.382 26.395 3.466 1.00 52.95 173 ASN B CA 1
ATOM 4159 C C . ASN B 1 173 ? 194.108 25.543 4.682 1.00 54.63 173 ASN B C 1
ATOM 4160 O O . ASN B 1 173 ? 193.157 25.777 5.425 1.00 54.33 173 ASN B O 1
ATOM 4165 N N . MET B 1 174 ? 194.956 24.547 4.886 1.00 54.73 174 MET B N 1
ATOM 4166 C CA . MET B 1 174 ? 195.002 23.864 6.158 1.00 53.90 174 MET B CA 1
ATOM 4167 C C . MET B 1 174 ? 196.335 24.100 6.835 1.00 57.34 174 MET B C 1
ATOM 4168 O O . MET B 1 174 ? 197.335 24.366 6.163 1.00 53.69 174 MET B O 1
ATOM 4173 N N . TYR B 1 175 ? 196.342 24.002 8.165 1.00 55.67 175 TYR B N 1
ATOM 4174 C CA . TYR B 1 175 ? 197.573 24.152 8.928 1.00 50.75 175 TYR B CA 1
ATOM 4175 C C . TYR B 1 175 ? 197.690 23.045 9.943 1.00 52.93 175 TYR B C 1
ATOM 4176 O O . TYR B 1 175 ? 196.712 22.647 10.576 1.00 51.98 175 TYR B O 1
ATOM 4185 N N . LEU B 1 176 ? 198.898 22.527 10.084 1.00 55.29 176 LEU B N 1
ATOM 4186 C CA . LEU B 1 176 ? 199.165 21.576 11.144 1.00 54.78 176 LEU B CA 1
ATOM 4187 C C . LEU B 1 176 ? 199.786 22.285 12.334 1.00 52.97 176 LEU B C 1
ATOM 4188 O O . LEU B 1 176 ? 200.747 23.034 12.184 1.00 57.97 176 LEU B O 1
ATOM 4193 N N . TYR B 1 177 ? 199.234 22.049 13.514 1.00 51.35 177 TYR B N 1
ATOM 4194 C CA . TYR B 1 177 ? 199.748 22.663 14.723 1.00 55.12 177 TYR B CA 1
ATOM 4195 C C . TYR B 1 177 ? 200.135 21.638 15.780 1.00 55.44 177 TYR B C 1
ATOM 4196 O O . TYR B 1 177 ? 199.540 20.557 15.874 1.00 53.66 177 TYR B O 1
ATOM 4205 N N . ASN B 1 178 ? 201.117 22.011 16.589 1.00 56.88 178 ASN B N 1
ATOM 4206 C CA . ASN B 1 178 ? 201.470 21.263 17.789 1.00 62.48 178 ASN B CA 1
ATOM 4207 C C . ASN B 1 178 ? 201.164 22.079 19.043 1.00 61.73 178 ASN B C 1
ATOM 4208 O O . ASN B 1 178 ? 201.732 23.156 19.246 1.00 61.54 178 ASN B O 1
ATOM 4213 N N . VAL B 1 179 ? 200.260 21.563 19.868 1.00 59.39 179 VAL B N 1
ATOM 4214 C CA . VAL B 1 179 ? 199.806 22.264 21.069 1.00 59.67 179 VAL B CA 1
ATOM 4215 C C . VAL B 1 179 ? 200.964 22.655 21.982 1.00 62.02 179 VAL B C 1
ATOM 4216 O O . VAL B 1 179 ? 200.937 23.688 22.656 1.00 63.77 179 VAL B O 1
ATOM 4220 N N . GLU B 1 180 ? 202.002 21.833 21.994 1.00 64.28 180 GLU B N 1
ATOM 4221 C CA . GLU B 1 180 ? 203.126 22.104 22.873 1.00 65.92 180 GLU B CA 1
ATOM 4222 C C . GLU B 1 180 ? 204.005 23.274 22.382 1.00 66.31 180 GLU B C 1
ATOM 4223 O O . GLU B 1 180 ? 204.714 23.881 23.175 1.00 68.44 180 GLU B O 1
ATOM 4226 N N . HIS B 1 181 ? 203.952 23.614 21.099 1.00 63.60 181 HIS B N 1
ATOM 4227 C CA . HIS B 1 181 ? 204.784 24.708 20.606 1.00 67.42 181 HIS B CA 1
ATOM 4228 C C . HIS B 1 181 ? 204.082 26.038 20.722 1.00 68.03 181 HIS B C 1
ATOM 4229 O O . HIS B 1 181 ? 202.863 26.103 20.821 1.00 65.79 181 HIS B O 1
ATOM 4236 N N . THR B 1 182 ? 204.878 27.098 20.670 1.00 70.47 182 THR B N 1
ATOM 4237 C CA . THR B 1 182 ? 204.384 28.464 20.632 1.00 71.82 182 THR B CA 1
ATOM 4238 C C . THR B 1 182 ? 204.311 28.965 19.190 1.00 78.69 182 THR B C 1
ATOM 4239 O O . THR B 1 182 ? 204.570 28.207 18.262 1.00 80.12 182 THR B O 1
ATOM 4243 N N . CYS B 1 183 ? 203.971 30.237 19.001 1.00 76.76 183 CYS B N 1
ATOM 4244 C CA . CYS B 1 183 ? 203.912 30.815 17.658 1.00 81.22 183 CYS B CA 1
ATOM 4245 C C . CYS B 1 183 ? 203.785 32.323 17.738 1.00 89.97 183 CYS B C 1
ATOM 4246 O O . CYS B 1 183 ? 203.504 32.859 18.811 1.00 90.87 183 CYS B O 1
ATOM 4249 N N . GLY B 1 184 ? 203.996 33.009 16.614 1.00 88.08 184 GLY B N 1
ATOM 4250 C CA . GLY B 1 184 ? 203.510 34.373 16.488 1.00 86.83 184 GLY B CA 1
ATOM 4251 C C . GLY B 1 184 ? 204.473 35.469 16.096 1.00 89.82 184 GLY B C 1
ATOM 4252 O O . GLY B 1 184 ? 204.079 36.403 15.402 1.00 89.34 184 GLY B O 1
ATOM 4253 N N . THR B 1 185 ? 205.720 35.357 16.547 1.00 98.22 185 THR B N 1
ATOM 4254 C CA . THR B 1 185 ? 206.729 36.412 16.396 1.00 99.26 185 THR B CA 1
ATOM 4255 C C . THR B 1 185 ? 206.663 37.160 15.052 1.00 101.99 185 THR B C 1
ATOM 4256 O O . THR B 1 185 ? 206.592 38.392 15.021 1.00 105.49 185 THR B O 1
ATOM 4260 N N . THR B 1 186 ? 206.680 36.419 13.949 1.00 93.64 186 THR B N 1
ATOM 4261 C CA . THR B 1 186 ? 206.487 37.018 12.636 1.00 91.00 186 THR B CA 1
ATOM 4262 C C . THR B 1 186 ? 205.606 36.115 11.806 1.00 91.04 186 THR B C 1
ATOM 4263 O O . THR B 1 186 ? 205.339 34.975 12.203 1.00 94.67 186 THR B O 1
ATOM 4267 N N . ALA B 1 187 ? 205.157 36.620 10.658 1.00 85.61 187 ALA B N 1
ATOM 4268 C CA . ALA B 1 187 ? 204.550 35.764 9.646 1.00 79.63 187 ALA B CA 1
ATOM 4269 C C . ALA B 1 187 ? 205.589 34.721 9.243 1.00 76.88 187 ALA B C 1
ATOM 4270 O O . ALA B 1 187 ? 206.763 35.043 9.084 1.00 81.47 187 ALA B O 1
ATOM 4272 N N . PRO B 1 188 ? 205.170 33.463 9.099 1.00 74.42 188 PRO B N 1
ATOM 4273 C CA . PRO B 1 188 ? 206.158 32.389 8.952 1.00 83.28 188 PRO B CA 1
ATOM 4274 C C . PRO B 1 188 ? 206.804 32.380 7.569 1.00 81.59 188 PRO B C 1
ATOM 4275 O O . PRO B 1 188 ? 206.220 32.887 6.617 1.00 79.11 188 PRO B O 1
ATOM 4279 N N . HIS B 1 189 ? 208.004 31.824 7.465 1.00 84.12 189 HIS B N 1
ATOM 4280 C CA . HIS B 1 189 ? 208.667 31.736 6.173 1.00 83.64 189 HIS B CA 1
ATOM 4281 C C . HIS B 1 189 ? 208.525 30.322 5.661 1.00 83.19 189 HIS B C 1
ATOM 4282 O O . HIS B 1 189 ? 209.159 29.418 6.181 1.00 82.04 189 HIS B O 1
ATOM 4289 N N . TYR B 1 190 ? 207.701 30.144 4.633 1.00 84.05 190 TYR B N 1
ATOM 4290 C CA . TYR B 1 190 ? 207.424 28.824 4.076 1.00 80.46 190 TYR B CA 1
ATOM 4291 C C . TYR B 1 190 ? 208.468 28.370 3.042 1.00 83.60 190 TYR B C 1
ATOM 4292 O O . TYR B 1 190 ? 208.922 29.161 2.211 1.00 86.29 190 TYR B O 1
ATOM 4301 N N . GLN B 1 191 ? 208.845 27.093 3.105 1.00 80.20 191 GLN B N 1
ATOM 4302 C CA . GLN B 1 191 ? 209.584 26.446 2.020 1.00 75.25 191 GLN B CA 1
ATOM 4303 C C . GLN B 1 191 ? 208.755 25.299 1.452 1.00 76.38 191 GLN B C 1
ATOM 4304 O O . GLN B 1 191 ? 208.197 24.509 2.211 1.00 73.38 191 GLN B O 1
ATOM 4306 N N . LEU B 1 192 ? 208.686 25.208 0.122 1.00 75.82 192 LEU B N 1
ATOM 4307 C CA . LEU B 1 192 ? 207.881 24.194 -0.557 1.00 67.85 192 LEU B CA 1
ATOM 4308 C C . LEU B 1 192 ? 208.326 22.779 -0.192 1.00 71.60 192 LEU B C 1
ATOM 4309 O O . LEU B 1 192 ? 209.450 22.573 0.238 1.00 81.20 192 LEU B O 1
ATOM 4314 N N . LEU B 1 193 ? 207.436 21.806 -0.343 1.00 72.14 193 LEU B N 1
ATOM 4315 C CA . LEU B 1 193 ? 207.719 20.436 0.074 1.00 65.57 193 LEU B CA 1
ATOM 4316 C C . LEU B 1 193 ? 207.068 19.433 -0.861 1.00 70.69 193 LEU B C 1
ATOM 4317 O O . LEU B 1 193 ? 207.542 18.311 -1.002 1.00 72.46 193 LEU B O 1
ATOM 4322 N N . LYS B 1 194 ? 205.958 19.835 -1.471 1.00 72.09 194 LYS B N 1
ATOM 4323 C CA . LYS B 1 194 ? 205.284 19.035 -2.490 1.00 68.53 194 LYS B CA 1
ATOM 4324 C C . LYS B 1 194 ? 204.291 19.904 -3.234 1.00 72.27 194 LYS B C 1
ATOM 4325 O O . LYS B 1 194 ? 203.425 20.536 -2.627 1.00 75.45 194 LYS B O 1
ATOM 4328 N N . GLN B 1 195 ? 204.443 19.957 -4.550 1.00 72.51 195 GLN B N 1
ATOM 4329 C CA . GLN B 1 195 ? 203.451 20.568 -5.402 1.00 62.63 195 GLN B CA 1
ATOM 4330 C C . GLN B 1 195 ? 202.695 19.427 -6.042 1.00 66.86 195 GLN B C 1
ATOM 4331 O O . GLN B 1 195 ? 203.259 18.360 -6.265 1.00 73.68 195 GLN B O 1
ATOM 4337 N N . GLY B 1 196 ? 201.415 19.623 -6.309 1.00 66.86 196 GLY B N 1
ATOM 4338 C CA . GLY B 1 196 ? 200.616 18.564 -6.889 1.00 63.47 196 GLY B CA 1
ATOM 4339 C C . GLY B 1 196 ? 199.568 19.171 -7.783 1.00 63.65 196 GLY B C 1
ATOM 4340 O O . GLY B 1 196 ? 199.546 20.386 -7.992 1.00 66.37 196 GLY B O 1
ATOM 4341 N N . GLU B 1 197 ? 198.660 18.344 -8.250 1.00 66.41 197 GLU B N 1
ATOM 4342 C CA . GLU B 1 197 ? 197.582 18.821 -9.064 1.00 68.80 197 GLU B CA 1
ATOM 4343 C C . GLU B 1 197 ? 196.549 19.484 -8.165 1.00 67.18 197 GLU B C 1
ATOM 4344 O O . GLU B 1 197 ? 195.815 18.822 -7.473 1.00 66.77 197 GLU B O 1
ATOM 4346 N N . SER B 1 198 ? 196.520 20.805 -8.199 1.00 65.02 198 SER B N 1
ATOM 4347 C CA . SER B 1 198 ? 195.605 21.644 -7.414 1.00 58.19 198 SER B CA 1
ATOM 4348 C C . SER B 1 198 ? 195.892 21.659 -5.926 1.00 62.21 198 SER B C 1
ATOM 4349 O O . SER B 1 198 ? 194.973 21.829 -5.130 1.00 68.21 198 SER B O 1
ATOM 4352 N N . PHE B 1 199 ? 197.140 21.473 -5.530 1.00 60.03 199 PHE B N 1
ATOM 4353 C CA . PHE B 1 199 ? 197.458 21.542 -4.115 1.00 61.60 199 PHE B CA 1
ATOM 4354 C C . PHE B 1 199 ? 198.950 21.591 -3.902 1.00 62.77 199 PHE B C 1
ATOM 4355 O O . PHE B 1 199 ? 199.713 21.058 -4.689 1.00 67.98 199 PHE B O 1
ATOM 4363 N N . ALA B 1 200 ? 199.353 22.215 -2.810 1.00 63.16 200 ALA B N 1
ATOM 4364 C CA . ALA B 1 200 ? 200.738 22.222 -2.392 1.00 63.82 200 ALA B CA 1
ATOM 4365 C C . ALA B 1 200 ? 200.846 21.974 -0.882 1.00 66.52 200 ALA B C 1
ATOM 4366 O O . ALA B 1 200 ? 199.842 21.960 -0.159 1.00 61.85 200 ALA B O 1
ATOM 4368 N N . VAL B 1 201 ? 202.070 21.752 -0.421 1.00 64.48 201 VAL B N 1
ATOM 4369 C CA . VAL B 1 201 ? 202.356 21.691 0.997 1.00 66.05 201 VAL B CA 1
ATOM 4370 C C . VAL B 1 201 ? 203.657 22.431 1.254 1.00 69.45 201 VAL B C 1
ATOM 4371 O O . VAL B 1 201 ? 204.576 22.347 0.448 1.00 68.17 201 VAL B O 1
ATOM 4375 N N . HIS B 1 202 ? 203.727 23.161 2.365 1.00 67.81 202 HIS B N 1
ATOM 4376 C CA . HIS B 1 202 ? 204.920 23.925 2.696 1.00 68.54 202 HIS B CA 1
ATOM 4377 C C . HIS B 1 202 ? 205.344 23.698 4.134 1.00 71.66 202 HIS B C 1
ATOM 4378 O O . HIS B 1 202 ? 204.592 23.169 4.944 1.00 72.22 202 HIS B O 1
ATOM 4385 N N . THR B 1 203 ? 206.558 24.119 4.448 1.00 74.27 203 THR B N 1
ATOM 4386 C CA . THR B 1 203 ? 207.051 24.085 5.808 1.00 72.44 203 THR B CA 1
ATOM 4387 C C . THR B 1 203 ? 207.639 25.431 6.104 1.00 81.37 203 THR B C 1
ATOM 4388 O O . THR B 1 203 ? 208.019 26.144 5.183 1.00 82.06 203 THR B O 1
ATOM 4392 N N . CYS B 1 204 ? 207.745 25.798 7.372 1.00 85.45 204 CYS B N 1
ATOM 4393 C CA . CYS B 1 204 ? 208.422 27.051 7.649 1.00 88.92 204 CYS B CA 1
ATOM 4394 C C . CYS B 1 204 ? 209.710 26.845 8.440 1.00 93.40 204 CYS B C 1
ATOM 4395 O O . CYS B 1 204 ? 209.949 25.774 9.005 1.00 90.08 204 CYS B O 1
ATOM 4398 N N . LYS B 1 205 ? 210.548 27.879 8.447 1.00 93.31 205 LYS B N 1
ATOM 4399 C CA . LYS B 1 205 ? 211.860 27.794 9.065 1.00 91.56 205 LYS B CA 1
ATOM 4400 C C . LYS B 1 205 ? 212.211 29.087 9.792 1.00 96.29 205 LYS B C 1
ATOM 4401 O O . LYS B 1 205 ? 212.255 30.156 9.184 1.00 98.86 205 LYS B O 1
ATOM 4403 N N . THR B 1 209 ? 210.481 24.356 16.027 1.00 86.08 209 THR B N 1
ATOM 4404 C CA . THR B 1 209 ? 210.114 24.536 17.435 1.00 86.95 209 THR B CA 1
ATOM 4405 C C . THR B 1 209 ? 209.044 25.633 17.580 1.00 88.55 209 THR B C 1
ATOM 4406 O O . THR B 1 209 ? 208.661 26.001 18.704 1.00 79.94 209 THR B O 1
ATOM 4408 N N . ARG B 1 210 ? 208.566 26.144 16.437 1.00 80.46 210 ARG B N 1
ATOM 4409 C CA . ARG B 1 210 ? 207.488 27.136 16.410 1.00 74.23 210 ARG B CA 1
ATOM 4410 C C . ARG B 1 210 ? 206.259 26.604 15.654 1.00 74.19 210 ARG B C 1
ATOM 4411 O O . ARG B 1 210 ? 206.221 25.446 15.243 1.00 74.17 210 ARG B O 1
ATOM 4413 N N . ASN B 1 211 ? 205.171 27.341 15.646 1.00 68.01 211 ASN B N 1
ATOM 4414 C CA . ASN B 1 211 ? 203.984 26.557 15.533 1.00 62.80 211 ASN B CA 1
ATOM 4415 C C . ASN B 1 211 ? 203.463 26.066 14.256 1.00 70.81 211 ASN B C 1
ATOM 4416 O O . ASN B 1 211 ? 203.279 24.847 14.138 1.00 81.42 211 ASN B O 1
ATOM 4421 N N . PRO B 1 212 ? 203.257 27.013 13.240 1.00 69.32 212 PRO B N 1
ATOM 4422 C CA . PRO B 1 212 ? 202.713 26.390 12.019 1.00 69.22 212 PRO B CA 1
ATOM 4423 C C . PRO B 1 212 ? 203.718 25.345 11.517 1.00 69.25 212 PRO B C 1
ATOM 4424 O O . PRO B 1 212 ? 204.789 25.704 11.108 1.00 70.15 212 PRO B O 1
ATOM 4428 N N . LEU B 1 213 ? 203.405 24.066 11.636 1.00 60.62 213 LEU B N 1
ATOM 4429 C CA . LEU B 1 213 ? 204.298 23.056 11.105 1.00 61.02 213 LEU B CA 1
ATOM 4430 C C . LEU B 1 213 ? 204.207 22.970 9.578 1.00 65.59 213 LEU B C 1
ATOM 4431 O O . LEU B 1 213 ? 205.192 23.220 8.887 1.00 72.29 213 LEU B O 1
ATOM 4436 N N . LEU B 1 214 ? 203.021 22.623 9.068 1.00 66.11 214 LEU B N 1
ATOM 4437 C CA . LEU B 1 214 ? 202.733 22.551 7.630 1.00 61.82 214 LEU B CA 1
ATOM 4438 C C . LEU B 1 214 ? 201.632 23.541 7.249 1.00 63.50 214 LEU B C 1
ATOM 4439 O O . LEU B 1 214 ? 200.723 23.793 8.053 1.00 63.21 214 LEU B O 1
ATOM 4444 N N . LYS B 1 215 ? 201.736 24.100 6.041 1.00 61.66 215 LYS B N 1
ATOM 4445 C CA . LYS B 1 215 ? 200.658 24.822 5.373 1.00 55.12 215 LYS B CA 1
ATOM 4446 C C . LYS B 1 215 ? 200.307 24.025 4.135 1.00 62.32 215 LYS B C 1
ATOM 4447 O O . LYS B 1 215 ? 201.177 23.634 3.350 1.00 61.56 215 LYS B O 1
ATOM 4453 N N . TRP B 1 216 ? 199.016 23.804 3.965 1.00 62.70 216 TRP B N 1
ATOM 4454 C CA . TRP B 1 216 ? 198.493 22.872 2.998 1.00 56.32 216 TRP B CA 1
ATOM 4455 C C . TRP B 1 216 ? 197.483 23.608 2.155 1.00 57.53 216 TRP B C 1
ATOM 4456 O O . TRP B 1 216 ? 196.376 23.844 2.602 1.00 62.87 216 TRP B O 1
ATOM 4467 N N . THR B 1 217 ? 197.865 24.018 0.954 1.00 62.29 217 THR B N 1
ATOM 4468 C CA . THR B 1 217 ? 196.931 24.728 0.088 1.00 59.56 217 THR B CA 1
ATOM 4469 C C . THR B 1 217 ? 196.158 23.711 -0.716 1.00 57.39 217 THR B C 1
ATOM 4470 O O . THR B 1 217 ? 196.740 22.782 -1.259 1.00 60.27 217 THR B O 1
ATOM 4474 N N . VAL B 1 218 ? 194.842 23.849 -0.762 1.00 54.35 218 VAL B N 1
ATOM 4475 C CA . VAL B 1 218 ? 194.051 22.882 -1.512 1.00 58.21 218 VAL B CA 1
ATOM 4476 C C . VAL B 1 218 ? 193.035 23.537 -2.430 1.00 57.56 218 VAL B C 1
ATOM 4477 O O . VAL B 1 218 ? 192.181 24.303 -1.987 1.00 58.56 218 VAL B O 1
ATOM 4481 N N . GLY B 1 219 ? 193.136 23.209 -3.713 1.00 57.43 219 GLY B N 1
ATOM 4482 C CA . GLY B 1 219 ? 192.274 23.762 -4.736 1.00 54.10 219 GLY B CA 1
ATOM 4483 C C . GLY B 1 219 ? 192.182 25.266 -4.697 1.00 50.81 219 GLY B C 1
ATOM 4484 O O . GLY B 1 219 ? 193.158 25.960 -4.443 1.00 52.51 219 GLY B O 1
ATOM 4485 N N . GLU B 1 220 ? 190.985 25.764 -4.960 1.00 52.87 220 GLU B N 1
ATOM 4486 C CA . GLU B 1 220 ? 190.702 27.185 -4.861 1.00 55.14 220 GLU B CA 1
ATOM 4487 C C . GLU B 1 220 ? 189.394 27.382 -4.100 1.00 54.13 220 GLU B C 1
ATOM 4488 O O . GLU B 1 220 ? 188.476 26.568 -4.200 1.00 54.64 220 GLU B O 1
ATOM 4490 N N . GLY B 1 221 ? 189.315 28.455 -3.325 1.00 51.76 221 GLY B N 1
ATOM 4491 C CA . GLY B 1 221 ? 188.109 28.732 -2.575 1.00 48.96 221 GLY B CA 1
ATOM 4492 C C . GLY B 1 221 ? 188.123 28.000 -1.255 1.00 49.34 221 GLY B C 1
ATOM 4493 O O . GLY B 1 221 ? 189.022 27.203 -0.979 1.00 49.44 221 GLY B O 1
ATOM 4494 N N . ALA B 1 222 ? 187.094 28.258 -0.460 1.00 52.01 222 ALA B N 1
ATOM 4495 C CA . ALA B 1 222 ? 187.030 27.813 0.931 1.00 48.43 222 ALA B CA 1
ATOM 4496 C C . ALA B 1 222 ? 187.190 26.318 1.094 1.00 52.68 222 ALA B C 1
ATOM 4497 O O . ALA B 1 222 ? 186.637 25.524 0.330 1.00 50.56 222 ALA B O 1
ATOM 4499 N N . LEU B 1 223 ? 187.958 25.944 2.108 1.00 49.82 223 LEU B N 1
ATOM 4500 C CA . LEU B 1 223 ? 187.992 24.574 2.525 1.00 45.40 223 LEU B CA 1
ATOM 4501 C C . LEU B 1 223 ? 186.823 24.370 3.460 1.00 48.16 223 LEU B C 1
ATOM 4502 O O . LEU B 1 223 ? 186.860 24.813 4.597 1.00 50.44 223 LEU B O 1
ATOM 4507 N N . ASN B 1 224 ? 185.773 23.722 2.988 1.00 45.92 224 ASN B N 1
ATOM 4508 C CA . ASN B 1 224 ? 184.586 23.614 3.804 1.00 42.85 224 ASN B CA 1
ATOM 4509 C C . ASN B 1 224 ? 184.721 22.593 4.933 1.00 46.56 224 ASN B C 1
ATOM 4510 O O . ASN B 1 224 ? 184.425 22.906 6.075 1.00 46.19 224 ASN B O 1
ATOM 4515 N N . GLU B 1 225 ? 185.189 21.392 4.623 1.00 47.74 225 GLU B N 1
ATOM 4516 C CA . GLU B 1 225 ? 185.380 20.371 5.646 1.00 48.77 225 GLU B CA 1
ATOM 4517 C C . GLU B 1 225 ? 186.467 19.364 5.262 1.00 50.97 225 GLU B C 1
ATOM 4518 O O . GLU B 1 225 ? 186.774 19.163 4.077 1.00 46.95 225 GLU B O 1
ATOM 4524 N N . PHE B 1 226 ? 187.069 18.756 6.276 1.00 46.81 226 PHE B N 1
ATOM 4525 C CA . PHE B 1 226 ? 187.928 17.616 6.047 1.00 48.64 226 PHE B CA 1
ATOM 4526 C C . PHE B 1 226 ? 187.542 16.554 7.061 1.00 52.87 226 PHE B C 1
ATOM 4527 O O . PHE B 1 226 ? 186.904 16.842 8.064 1.00 51.33 226 PHE B O 1
ATOM 4535 N N . ALA B 1 227 ? 187.925 15.318 6.795 1.00 57.81 227 ALA B N 1
ATOM 4536 C CA . ALA B 1 227 ? 187.635 14.224 7.704 1.00 48.06 227 ALA B CA 1
ATOM 4537 C C . ALA B 1 227 ? 188.689 13.135 7.541 1.00 54.20 227 ALA B C 1
ATOM 4538 O O . ALA B 1 227 ? 188.914 12.639 6.428 1.00 54.19 227 ALA B O 1
ATOM 4540 N N . PHE B 1 228 ? 189.346 12.773 8.638 1.00 55.47 228 PHE B N 1
ATOM 4541 C CA . PHE B 1 228 ? 190.284 11.671 8.590 1.00 51.62 228 PHE B CA 1
ATOM 4542 C C . PHE B 1 228 ? 189.493 10.396 8.425 1.00 52.67 228 PHE B C 1
ATOM 4543 O O . PHE B 1 228 ? 188.331 10.312 8.837 1.00 49.80 228 PHE B O 1
ATOM 4551 N N . SER B 1 229 ? 190.116 9.418 7.785 1.00 54.12 229 SER B N 1
ATOM 4552 C CA . SER B 1 229 ? 189.527 8.098 7.663 1.00 55.89 229 SER B CA 1
ATOM 4553 C C . SER B 1 229 ? 189.606 7.435 9.036 1.00 59.79 229 SER B C 1
ATOM 4554 O O . SER B 1 229 ? 190.458 7.805 9.844 1.00 60.79 229 SER B O 1
ATOM 4557 N N . PRO B 1 230 ? 188.694 6.484 9.321 1.00 59.51 230 PRO B N 1
ATOM 4558 C CA . PRO B 1 230 ? 188.654 5.822 10.622 1.00 55.48 230 PRO B CA 1
ATOM 4559 C C . PRO B 1 230 ? 190.012 5.319 11.046 1.00 58.19 230 PRO B C 1
ATOM 4560 O O . PRO B 1 230 ? 190.323 5.394 12.228 1.00 65.86 230 PRO B O 1
ATOM 4564 N N . ASP B 1 231 ? 190.820 4.844 10.112 1.00 58.69 231 ASP B N 1
ATOM 4565 C CA . ASP B 1 231 ? 192.158 4.416 10.471 1.00 54.42 231 ASP B CA 1
ATOM 4566 C C . ASP B 1 231 ? 193.124 5.591 10.485 1.00 56.98 231 ASP B C 1
ATOM 4567 O O . ASP B 1 231 ? 194.297 5.417 10.803 1.00 62.25 231 ASP B O 1
ATOM 4572 N N . GLY B 1 232 ? 192.639 6.780 10.128 1.00 58.50 232 GLY B N 1
ATOM 4573 C CA . GLY B 1 232 ? 193.442 7.999 10.196 1.00 58.20 232 GLY B CA 1
ATOM 4574 C C . GLY B 1 232 ? 194.611 8.144 9.229 1.00 59.50 232 GLY B C 1
ATOM 4575 O O . GLY B 1 232 ? 195.416 9.077 9.335 1.00 59.13 232 GLY B O 1
ATOM 4576 N N . LYS B 1 233 ? 194.715 7.234 8.273 1.00 60.47 233 LYS B N 1
ATOM 4577 C CA . LYS B 1 233 ? 195.823 7.287 7.335 1.00 66.49 233 LYS B CA 1
ATOM 4578 C C . LYS B 1 233 ? 195.490 8.181 6.115 1.00 66.49 233 LYS B C 1
ATOM 4579 O O . LYS B 1 233 ? 196.387 8.613 5.384 1.00 68.61 233 LYS B O 1
ATOM 4581 N N . PHE B 1 234 ? 194.212 8.494 5.914 1.00 64.53 234 PHE B N 1
ATOM 4582 C CA . PHE B 1 234 ? 193.847 9.398 4.813 1.00 68.47 234 PHE B CA 1
ATOM 4583 C C . PHE B 1 234 ? 193.001 10.601 5.245 1.00 62.04 234 PHE B C 1
ATOM 4584 O O . PHE B 1 234 ? 192.332 10.581 6.286 1.00 54.34 234 PHE B O 1
ATOM 4592 N N . LEU B 1 235 ? 193.046 11.635 4.407 1.00 59.50 235 LEU B N 1
ATOM 4593 C CA . LEU B 1 235 ? 192.367 12.897 4.643 1.00 54.90 235 LEU B CA 1
ATOM 4594 C C . LEU B 1 235 ? 191.452 13.207 3.472 1.00 57.04 235 LEU B C 1
ATOM 4595 O O . LEU B 1 235 ? 191.871 13.175 2.317 1.00 58.82 235 LEU B O 1
ATOM 4600 N N . ALA B 1 236 ? 190.191 13.495 3.760 1.00 57.63 236 ALA B N 1
ATOM 4601 C CA . ALA B 1 236 ? 189.241 13.808 2.696 1.00 53.56 236 ALA B CA 1
ATOM 4602 C C . ALA B 1 236 ? 188.821 15.268 2.805 1.00 55.62 236 ALA B C 1
ATOM 4603 O O . ALA B 1 236 ? 188.295 15.683 3.839 1.00 55.11 236 ALA B O 1
ATOM 4605 N N . CYS B 1 237 ? 189.055 16.040 1.747 1.00 54.42 237 CYS B N 1
ATOM 4606 C CA . CYS B 1 237 ? 188.764 17.475 1.735 1.00 49.39 237 CYS B CA 1
ATOM 4607 C C . CYS B 1 237 ? 187.633 17.805 0.773 1.00 48.42 237 CYS B C 1
ATOM 4608 O O . CYS B 1 237 ? 187.476 17.134 -0.234 1.00 49.99 237 CYS B O 1
ATOM 4611 N N . VAL B 1 238 ? 186.840 18.823 1.082 1.00 44.32 238 VAL B N 1
ATOM 4612 C CA . VAL B 1 238 ? 185.866 19.321 0.125 1.00 43.82 238 VAL B CA 1
ATOM 4613 C C . VAL B 1 238 ? 185.918 20.836 0.036 1.00 49.18 238 VAL B C 1
ATOM 4614 O O . VAL B 1 238 ? 185.951 21.529 1.056 1.00 45.12 238 VAL B O 1
ATOM 4618 N N . SER B 1 239 ? 185.950 21.342 -1.201 1.00 49.23 239 SER B N 1
ATOM 4619 C CA . SER B 1 239 ? 186.154 22.763 -1.420 1.00 48.96 239 SER B CA 1
ATOM 4620 C C . SER B 1 239 ? 185.029 23.446 -2.167 1.00 52.72 239 SER B C 1
ATOM 4621 O O . SER B 1 239 ? 184.153 22.818 -2.778 1.00 49.61 239 SER B O 1
ATOM 4624 N N . GLN B 1 240 ? 185.105 24.769 -2.124 1.00 51.28 240 GLN B N 1
ATOM 4625 C CA . GLN B 1 240 ? 184.163 25.631 -2.779 1.00 45.64 240 GLN B CA 1
ATOM 4626 C C . GLN B 1 240 ? 184.198 25.416 -4.291 1.00 49.46 240 GLN B C 1
ATOM 4627 O O . GLN B 1 240 ? 183.208 25.631 -4.970 1.00 48.68 240 GLN B O 1
ATOM 4633 N N . ASP B 1 241 ? 185.350 24.979 -4.797 1.00 50.66 241 ASP B N 1
ATOM 4634 C CA . ASP B 1 241 ? 185.556 24.704 -6.211 1.00 46.33 241 ASP B CA 1
ATOM 4635 C C . ASP B 1 241 ? 184.859 23.431 -6.698 1.00 55.15 241 ASP B C 1
ATOM 4636 O O . ASP B 1 241 ? 184.933 23.098 -7.879 1.00 56.42 241 ASP B O 1
ATOM 4641 N N . GLY B 1 242 ? 184.190 22.720 -5.795 1.00 54.41 242 GLY B N 1
ATOM 4642 C CA . GLY B 1 242 ? 183.404 21.563 -6.182 1.00 49.86 242 GLY B CA 1
ATOM 4643 C C . GLY B 1 242 ? 184.166 20.254 -6.102 1.00 52.85 242 GLY B C 1
ATOM 4644 O O . GLY B 1 242 ? 183.682 19.230 -6.584 1.00 58.15 242 GLY B O 1
ATOM 4645 N N . PHE B 1 243 ? 185.342 20.268 -5.486 1.00 49.89 243 PHE B N 1
ATOM 4646 C CA . PHE B 1 243 ? 186.158 19.066 -5.429 1.00 50.67 243 PHE B CA 1
ATOM 4647 C C . PHE B 1 243 ? 186.210 18.338 -4.087 1.00 51.49 243 PHE B C 1
ATOM 4648 O O . PHE B 1 243 ? 186.383 18.937 -3.032 1.00 53.15 243 PHE B O 1
ATOM 4656 N N . LEU B 1 244 ? 186.032 17.028 -4.166 1.00 51.90 244 LEU B N 1
ATOM 4657 C CA . LEU B 1 244 ? 186.470 16.101 -3.153 1.00 48.55 244 LEU B CA 1
ATOM 4658 C C . LEU B 1 244 ? 187.902 15.754 -3.478 1.00 55.51 244 LEU B C 1
ATOM 4659 O O . LEU B 1 244 ? 188.200 15.373 -4.616 1.00 58.82 244 LEU B O 1
ATOM 4664 N N . ARG B 1 245 ? 188.798 15.911 -2.514 1.00 53.29 245 ARG B N 1
ATOM 4665 C CA . ARG B 1 245 ? 190.163 15.454 -2.690 1.00 51.22 245 ARG B CA 1
ATOM 4666 C C . ARG B 1 245 ? 190.495 14.603 -1.507 1.00 56.54 245 ARG B C 1
ATOM 4667 O O . ARG B 1 245 ? 190.327 15.031 -0.356 1.00 58.84 245 ARG B O 1
ATOM 4675 N N . VAL B 1 246 ? 190.942 13.386 -1.788 1.00 58.58 246 VAL B N 1
ATOM 4676 C CA . VAL B 1 246 ? 191.330 12.462 -0.734 1.00 59.06 246 VAL B CA 1
ATOM 4677 C C . VAL B 1 246 ? 192.836 12.267 -0.746 1.00 59.84 246 VAL B C 1
ATOM 4678 O O . VAL B 1 246 ? 193.398 11.760 -1.704 1.00 63.05 246 VAL B O 1
ATOM 4682 N N . PHE B 1 247 ? 193.489 12.681 0.330 1.00 65.70 247 PHE B N 1
ATOM 4683 C CA . PHE B 1 247 ? 194.941 12.583 0.423 1.00 66.46 247 PHE B CA 1
ATOM 4684 C C . PHE B 1 247 ? 195.408 11.445 1.292 1.00 66.10 247 PHE B C 1
ATOM 4685 O O . PHE B 1 247 ? 194.671 10.931 2.130 1.00 67.33 247 PHE B O 1
ATOM 4693 N N . ASN B 1 248 ? 196.656 11.062 1.076 1.00 67.63 248 ASN B N 1
ATOM 4694 C CA . ASN B 1 248 ? 197.338 10.169 1.977 1.00 68.44 248 ASN B CA 1
ATOM 4695 C C . ASN B 1 248 ? 198.094 11.062 2.939 1.00 71.41 248 ASN B C 1
ATOM 4696 O O . ASN B 1 248 ? 199.038 11.743 2.545 1.00 71.65 248 ASN B O 1
ATOM 4701 N N . PHE B 1 249 ? 197.657 11.080 4.193 1.00 67.91 249 PHE B N 1
ATOM 4702 C CA . PHE B 1 249 ? 198.043 12.155 5.089 1.00 68.60 249 PHE B CA 1
ATOM 4703 C C . PHE B 1 249 ? 199.497 12.114 5.489 1.00 68.49 249 PHE B C 1
ATOM 4704 O O . PHE B 1 249 ? 200.174 13.137 5.491 1.00 67.47 249 PHE B O 1
ATOM 4712 N N . ASP B 1 250 ? 199.968 10.931 5.862 1.00 73.70 250 ASP B N 1
ATOM 4713 C CA . ASP B 1 250 ? 201.350 10.791 6.288 1.00 73.93 250 ASP B CA 1
ATOM 4714 C C . ASP B 1 250 ? 202.239 10.992 5.071 1.00 70.50 250 ASP B C 1
ATOM 4715 O O . ASP B 1 250 ? 203.196 11.769 5.092 1.00 65.34 250 ASP B O 1
ATOM 4717 N N . SER B 1 251 ? 201.878 10.307 3.995 1.00 68.95 251 SER B N 1
ATOM 4718 C CA . SER B 1 251 ? 202.634 10.364 2.753 1.00 72.13 251 SER B CA 1
ATOM 4719 C C . SER B 1 251 ? 202.530 11.692 1.992 1.00 75.49 251 SER B C 1
ATOM 4720 O O . SER B 1 251 ? 203.425 12.018 1.216 1.00 74.73 251 SER B O 1
ATOM 4723 N N . VAL B 1 252 ? 201.444 12.438 2.208 1.00 76.56 252 VAL B N 1
ATOM 4724 C CA . VAL B 1 252 ? 201.203 13.722 1.534 1.00 74.97 252 VAL B CA 1
ATOM 4725 C C . VAL B 1 252 ? 201.066 13.498 0.024 1.00 77.29 252 VAL B C 1
ATOM 4726 O O . VAL B 1 252 ? 201.822 14.029 -0.782 1.00 79.77 252 VAL B O 1
ATOM 4730 N N . GLU B 1 253 ? 200.093 12.685 -0.359 1.00 75.30 253 GLU B N 1
ATOM 4731 C CA . GLU B 1 253 ? 199.953 12.325 -1.757 1.00 74.05 253 GLU B CA 1
ATOM 4732 C C . GLU B 1 253 ? 198.509 12.051 -2.152 1.00 74.65 253 GLU B C 1
ATOM 4733 O O . GLU B 1 253 ? 197.784 11.337 -1.455 1.00 72.05 253 GLU B O 1
ATOM 4739 N N . LEU B 1 254 ? 198.109 12.602 -3.293 1.00 68.02 254 LEU B N 1
ATOM 4740 C CA . LEU B 1 254 ? 196.727 12.531 -3.745 1.00 69.61 254 LEU B CA 1
ATOM 4741 C C . LEU B 1 254 ? 196.309 11.111 -4.128 1.00 68.32 254 LEU B C 1
ATOM 4742 O O . LEU B 1 254 ? 196.991 10.452 -4.901 1.00 70.54 254 LEU B O 1
ATOM 4747 N N . HIS B 1 255 ? 195.201 10.636 -3.569 1.00 67.90 255 HIS B N 1
ATOM 4748 C CA . HIS B 1 255 ? 194.728 9.286 -3.851 1.00 67.49 255 HIS B CA 1
ATOM 4749 C C . HIS B 1 255 ? 193.658 9.300 -4.926 1.00 66.86 255 HIS B C 1
ATOM 4750 O O . HIS B 1 255 ? 193.542 8.372 -5.717 1.00 76.41 255 HIS B O 1
ATOM 4757 N N . GLY B 1 256 ? 192.860 10.354 -4.946 1.00 66.73 256 GLY B N 1
ATOM 4758 C CA . GLY B 1 256 ? 191.790 10.452 -5.917 1.00 64.70 256 GLY B CA 1
ATOM 4759 C C . GLY B 1 256 ? 191.007 11.725 -5.720 1.00 61.41 256 GLY B C 1
ATOM 4760 O O . GLY B 1 256 ? 191.119 12.383 -4.678 1.00 63.91 256 GLY B O 1
ATOM 4761 N N . THR B 1 257 ? 190.222 12.088 -6.726 1.00 60.60 257 THR B N 1
ATOM 4762 C CA . THR B 1 257 ? 189.405 13.283 -6.643 1.00 57.93 257 THR B CA 1
ATOM 4763 C C . THR B 1 257 ? 188.066 13.053 -7.288 1.00 54.21 257 THR B C 1
ATOM 4764 O O . THR B 1 257 ? 187.854 12.053 -7.960 1.00 56.08 257 THR B O 1
ATOM 4768 N N . MET B 1 258 ? 187.170 14.006 -7.073 1.00 58.65 258 MET B N 1
ATOM 4769 C CA . MET B 1 258 ? 185.815 13.956 -7.597 1.00 54.72 258 MET B CA 1
ATOM 4770 C C . MET B 1 258 ? 185.282 15.380 -7.707 1.00 57.02 258 MET B C 1
ATOM 4771 O O . MET B 1 258 ? 185.607 16.222 -6.865 1.00 55.74 258 MET B O 1
ATOM 4776 N N . LYS B 1 259 ? 184.506 15.678 -8.748 1.00 55.08 259 LYS B N 1
ATOM 4777 C CA . LYS B 1 259 ? 183.927 17.015 -8.862 1.00 55.15 259 LYS B CA 1
ATOM 4778 C C . LYS B 1 259 ? 182.414 16.926 -8.961 1.00 55.03 259 LYS B C 1
ATOM 4779 O O . LYS B 1 259 ? 181.906 16.046 -9.645 1.00 56.46 259 LYS B O 1
ATOM 4783 N N . SER B 1 260 ? 181.673 17.795 -8.274 1.00 51.00 260 SER B N 1
ATOM 4784 C CA . SER B 1 260 ? 180.218 17.744 -8.454 1.00 53.66 260 SER B CA 1
ATOM 4785 C C . SER B 1 260 ? 179.868 18.493 -9.733 1.00 52.38 260 SER B C 1
ATOM 4786 O O . SER B 1 260 ? 180.683 19.254 -10.230 1.00 55.03 260 SER B O 1
ATOM 4789 N N . TYR B 1 261 ? 178.673 18.288 -10.274 1.00 53.95 261 TYR B N 1
ATOM 4790 C CA . TYR B 1 261 ? 178.340 18.920 -11.554 1.00 56.44 261 TYR B CA 1
ATOM 4791 C C . TYR B 1 261 ? 178.073 20.406 -11.394 1.00 54.55 261 TYR B C 1
ATOM 4792 O O . TYR B 1 261 ? 178.237 21.186 -12.342 1.00 56.57 261 TYR B O 1
ATOM 4801 N N . PHE B 1 262 ? 177.669 20.794 -10.189 1.00 51.99 262 PHE B N 1
ATOM 4802 C CA . PHE B 1 262 ? 177.352 22.184 -9.906 1.00 50.28 262 PHE B CA 1
ATOM 4803 C C . PHE B 1 262 ? 177.657 22.568 -8.448 1.00 53.57 262 PHE B C 1
ATOM 4804 O O . PHE B 1 262 ? 177.231 21.892 -7.488 1.00 50.43 262 PHE B O 1
ATOM 4812 N N . GLY B 1 263 ? 178.397 23.662 -8.294 1.00 51.11 263 GLY B N 1
ATOM 4813 C CA . GLY B 1 263 ? 178.636 24.250 -6.987 1.00 46.97 263 GLY B CA 1
ATOM 4814 C C . GLY B 1 263 ? 179.646 23.494 -6.157 1.00 48.19 263 GLY B C 1
ATOM 4815 O O . GLY B 1 263 ? 180.204 22.488 -6.598 1.00 51.14 263 GLY B O 1
ATOM 4816 N N . GLY B 1 264 ? 179.886 23.978 -4.946 1.00 45.89 264 GLY B N 1
ATOM 4817 C CA . GLY B 1 264 ? 180.931 23.415 -4.117 1.00 45.69 264 GLY B CA 1
ATOM 4818 C C . GLY B 1 264 ? 180.425 22.267 -3.275 1.00 47.45 264 GLY B C 1
ATOM 4819 O O . GLY B 1 264 ? 179.218 22.083 -3.099 1.00 48.39 264 GLY B O 1
ATOM 4820 N N . LEU B 1 265 ? 181.354 21.476 -2.760 1.00 46.93 265 LEU B N 1
ATOM 4821 C CA . LEU B 1 265 ? 181.007 20.429 -1.805 1.00 47.50 265 LEU B CA 1
ATOM 4822 C C . LEU B 1 265 ? 181.115 20.977 -0.373 1.00 46.48 265 LEU B C 1
ATOM 4823 O O . LEU B 1 265 ? 182.144 21.537 0.008 1.00 48.83 265 LEU B O 1
ATOM 4828 N N . LEU B 1 266 ? 180.055 20.844 0.416 1.00 43.11 266 LEU B N 1
ATOM 4829 C CA . LEU B 1 266 ? 180.064 21.482 1.720 1.00 46.74 266 LEU B CA 1
ATOM 4830 C C . LEU B 1 266 ? 180.508 20.582 2.865 1.00 50.13 266 LEU B C 1
ATOM 4831 O O . LEU B 1 266 ? 180.947 21.093 3.886 1.00 47.41 266 LEU B O 1
ATOM 4836 N N . CYS B 1 267 ? 180.383 19.260 2.708 1.00 50.76 267 CYS B N 1
ATOM 4837 C CA . CYS B 1 267 ? 180.596 18.343 3.836 1.00 51.43 267 CYS B CA 1
ATOM 4838 C C . CYS B 1 267 ? 181.004 16.932 3.400 1.00 49.73 267 CYS B C 1
ATOM 4839 O O . CYS B 1 267 ? 180.640 16.502 2.320 1.00 53.62 267 CYS B O 1
ATOM 4842 N N . VAL B 1 268 ? 181.768 16.234 4.241 1.00 49.32 268 VAL B N 1
ATOM 4843 C CA . VAL B 1 268 ? 182.204 14.843 4.011 1.00 48.68 268 VAL B CA 1
ATOM 4844 C C . VAL B 1 268 ? 182.139 13.950 5.223 1.00 47.27 268 VAL B C 1
ATOM 4845 O O . VAL B 1 268 ? 182.134 14.422 6.349 1.00 58.98 268 VAL B O 1
ATOM 4849 N N . CYS B 1 269 ? 182.156 12.650 4.974 1.00 47.84 269 CYS B N 1
ATOM 4850 C CA . CYS B 1 269 ? 182.180 11.635 6.013 1.00 49.00 269 CYS B CA 1
ATOM 4851 C C . CYS B 1 269 ? 182.606 10.332 5.381 1.00 52.19 269 CYS B C 1
ATOM 4852 O O . CYS B 1 269 ? 182.395 10.133 4.181 1.00 56.43 269 CYS B O 1
ATOM 4855 N N . TRP B 1 270 ? 183.227 9.452 6.162 1.00 53.04 270 TRP B N 1
ATOM 4856 C CA . TRP B 1 270 ? 183.569 8.120 5.667 1.00 54.36 270 TRP B CA 1
ATOM 4857 C C . TRP B 1 270 ? 182.575 7.099 6.205 1.00 57.14 270 TRP B C 1
ATOM 4858 O O . TRP B 1 270 ? 181.913 7.336 7.213 1.00 60.67 270 TRP B O 1
ATOM 4869 N N . SER B 1 271 ? 182.466 5.965 5.526 1.00 59.51 271 SER B N 1
ATOM 4870 C CA . SER B 1 271 ? 181.774 4.813 6.076 1.00 60.30 271 SER B CA 1
ATOM 4871 C C . SER B 1 271 ? 182.692 4.248 7.146 1.00 63.74 271 SER B C 1
ATOM 4872 O O . SER B 1 271 ? 183.909 4.410 7.040 1.00 65.37 271 SER B O 1
ATOM 4875 N N . PRO B 1 272 ? 182.127 3.598 8.180 1.00 64.91 272 PRO B N 1
ATOM 4876 C CA . PRO B 1 272 ? 182.932 3.153 9.325 1.00 61.94 272 PRO B CA 1
ATOM 4877 C C . PRO B 1 272 ? 184.075 2.208 8.960 1.00 64.16 272 PRO B C 1
ATOM 4878 O O . PRO B 1 272 ? 185.026 2.088 9.728 1.00 65.20 272 PRO B O 1
ATOM 4882 N N . ASP B 1 273 ? 184.002 1.575 7.795 1.00 66.15 273 ASP B N 1
ATOM 4883 C CA . ASP B 1 273 ? 185.083 0.709 7.343 1.00 61.29 273 ASP B CA 1
ATOM 4884 C C . ASP B 1 273 ? 186.098 1.440 6.459 1.00 63.88 273 ASP B C 1
ATOM 4885 O O . ASP B 1 273 ? 187.106 0.866 6.063 1.00 70.44 273 ASP B O 1
ATOM 4890 N N . GLY B 1 274 ? 185.830 2.698 6.137 1.00 60.20 274 GLY B N 1
ATOM 4891 C CA . GLY B 1 274 ? 186.746 3.480 5.327 1.00 65.57 274 GLY B CA 1
ATOM 4892 C C . GLY B 1 274 ? 186.805 3.132 3.840 1.00 67.78 274 GLY B C 1
ATOM 4893 O O . GLY B 1 274 ? 187.783 3.467 3.153 1.00 65.25 274 GLY B O 1
ATOM 4894 N N . LYS B 1 275 ? 185.760 2.475 3.340 1.00 64.85 275 LYS B N 1
ATOM 4895 C CA . LYS B 1 275 ? 185.725 2.042 1.939 1.00 71.99 275 LYS B CA 1
ATOM 4896 C C . LYS B 1 275 ? 185.017 3.052 1.041 1.00 65.90 275 LYS B C 1
ATOM 4897 O O . LYS B 1 275 ? 185.172 3.049 -0.180 1.00 68.19 275 LYS B O 1
ATOM 4903 N N . TYR B 1 276 ? 184.254 3.927 1.678 1.00 67.21 276 TYR B N 1
ATOM 4904 C CA . TYR B 1 276 ? 183.335 4.815 0.996 1.00 58.54 276 TYR B CA 1
ATOM 4905 C C . TYR B 1 276 ? 183.369 6.209 1.579 1.00 53.28 276 TYR B C 1
ATOM 4906 O O . TYR B 1 276 ? 183.503 6.375 2.776 1.00 59.59 276 TYR B O 1
ATOM 4915 N N . ILE B 1 277 ? 183.253 7.212 0.727 1.00 56.76 277 ILE B N 1
ATOM 4916 C CA . ILE B 1 277 ? 183.165 8.589 1.177 1.00 52.85 277 ILE B CA 1
ATOM 4917 C C . ILE B 1 277 ? 181.837 9.129 0.720 1.00 55.45 277 ILE B C 1
ATOM 4918 O O . ILE B 1 277 ? 181.360 8.767 -0.354 1.00 56.21 277 ILE B O 1
ATOM 4923 N N . VAL B 1 278 ? 181.205 9.943 1.559 1.00 53.97 278 VAL B N 1
ATOM 4924 C CA . VAL B 1 278 ? 179.973 10.598 1.159 1.00 51.38 278 VAL B CA 1
ATOM 4925 C C . VAL B 1 278 ? 180.056 12.104 1.331 1.00 51.19 278 VAL B C 1
ATOM 4926 O O . VAL B 1 278 ? 180.366 12.597 2.416 1.00 52.57 278 VAL B O 1
ATOM 4930 N N . THR B 1 279 ? 179.770 12.821 0.245 1.00 49.46 279 THR B N 1
ATOM 4931 C CA . THR B 1 279 ? 179.734 14.273 0.242 1.00 44.45 279 THR B CA 1
ATOM 4932 C C . THR B 1 279 ? 178.317 14.820 0.194 1.00 45.78 279 THR B C 1
ATOM 4933 O O . THR B 1 279 ? 177.368 14.137 -0.211 1.00 46.82 279 THR B O 1
ATOM 4937 N N . GLY B 1 280 ? 178.181 16.076 0.578 1.00 41.59 280 GLY B N 1
ATOM 4938 C CA . GLY B 1 280 ? 176.919 16.761 0.432 1.00 44.54 280 GLY B CA 1
ATOM 4939 C C . GLY B 1 280 ? 177.224 18.058 -0.274 1.00 47.45 280 GLY B C 1
ATOM 4940 O O . GLY B 1 280 ? 178.290 18.620 -0.068 1.00 49.86 280 GLY B O 1
ATOM 4941 N N . GLY B 1 281 ? 176.304 18.554 -1.090 1.00 48.22 281 GLY B N 1
ATOM 4942 C CA . GLY B 1 281 ? 176.647 19.670 -1.942 1.00 48.79 281 GLY B CA 1
ATOM 4943 C C . GLY B 1 281 ? 175.699 20.837 -2.092 1.00 50.61 281 GLY B C 1
ATOM 4944 O O . GLY B 1 281 ? 174.542 20.837 -1.635 1.00 50.30 281 GLY B O 1
ATOM 4945 N N . GLU B 1 282 ? 176.231 21.858 -2.757 1.00 49.15 282 GLU B N 1
ATOM 4946 C CA . GLU B 1 282 ? 175.458 23.029 -3.134 1.00 52.20 282 GLU B CA 1
ATOM 4947 C C . GLU B 1 282 ? 174.422 22.721 -4.212 1.00 47.32 282 GLU B C 1
ATOM 4948 O O . GLU B 1 282 ? 173.595 23.565 -4.525 1.00 51.35 282 GLU B O 1
ATOM 4954 N N . ASP B 1 283 ? 174.462 21.511 -4.760 1.00 45.92 283 ASP B N 1
ATOM 4955 C CA . ASP B 1 283 ? 173.433 21.064 -5.687 1.00 48.70 283 ASP B CA 1
ATOM 4956 C C . ASP B 1 283 ? 172.385 20.159 -5.039 1.00 53.09 283 ASP B C 1
ATOM 4957 O O . ASP B 1 283 ? 171.593 19.532 -5.754 1.00 53.76 283 ASP B O 1
ATOM 4962 N N . ASP B 1 284 ? 172.393 20.099 -3.703 1.00 48.85 284 ASP B N 1
ATOM 4963 C CA . ASP B 1 284 ? 171.408 19.350 -2.915 1.00 50.57 284 ASP B CA 1
ATOM 4964 C C . ASP B 1 284 ? 171.581 17.861 -2.963 1.00 48.63 284 ASP B C 1
ATOM 4965 O O . ASP B 1 284 ? 170.749 17.129 -2.435 1.00 51.62 284 ASP B O 1
ATOM 4970 N N . LEU B 1 285 ? 172.621 17.397 -3.630 1.00 49.09 285 LEU B N 1
ATOM 4971 C CA . LEU B 1 285 ? 172.784 15.964 -3.775 1.00 49.51 285 LEU B CA 1
ATOM 4972 C C . LEU B 1 285 ? 173.740 15.417 -2.736 1.00 49.92 285 LEU B C 1
ATOM 4973 O O . LEU B 1 285 ? 174.623 16.116 -2.250 1.00 47.94 285 LEU B O 1
ATOM 4978 N N . VAL B 1 286 ? 173.564 14.149 -2.407 1.00 48.62 286 VAL B N 1
ATOM 4979 C CA . VAL B 1 286 ? 174.582 13.427 -1.676 1.00 50.63 286 VAL B CA 1
ATOM 4980 C C . VAL B 1 286 ? 175.265 12.516 -2.673 1.00 47.28 286 VAL B C 1
ATOM 4981 O O . VAL B 1 286 ? 174.590 11.932 -3.517 1.00 47.71 286 VAL B O 1
ATOM 4985 N N . THR B 1 287 ? 176.590 12.412 -2.607 1.00 46.34 287 THR B N 1
ATOM 4986 C CA . THR B 1 287 ? 177.300 11.526 -3.531 1.00 52.05 287 THR B CA 1
ATOM 4987 C C . THR B 1 287 ? 178.108 10.495 -2.773 1.00 55.39 287 THR B C 1
ATOM 4988 O O . THR B 1 287 ? 178.836 10.823 -1.835 1.00 52.33 287 THR B O 1
ATOM 4992 N N . VAL B 1 288 ? 177.952 9.242 -3.194 1.00 57.48 288 VAL B N 1
ATOM 4993 C CA . VAL B 1 288 ? 178.709 8.128 -2.655 1.00 55.27 288 VAL B CA 1
ATOM 4994 C C . VAL B 1 288 ? 179.908 7.880 -3.547 1.00 56.94 288 VAL B C 1
ATOM 4995 O O . VAL B 1 288 ? 179.759 7.748 -4.761 1.00 59.94 288 VAL B O 1
ATOM 4999 N N . TRP B 1 289 ? 181.091 7.807 -2.954 1.00 58.39 289 TRP B N 1
ATOM 5000 C CA . TRP B 1 289 ? 182.322 7.651 -3.720 1.00 59.31 289 TRP B CA 1
ATOM 5001 C C . TRP B 1 289 ? 183.099 6.435 -3.225 1.00 61.64 289 TRP B C 1
ATOM 5002 O O . TRP B 1 289 ? 183.185 6.207 -2.028 1.00 60.44 289 TRP B O 1
ATOM 5013 N N . SER B 1 290 ? 183.645 5.643 -4.141 1.00 63.02 290 SER B N 1
ATOM 5014 C CA . SER B 1 290 ? 184.418 4.467 -3.746 1.00 67.98 290 SER B CA 1
ATOM 5015 C C . SER B 1 290 ? 185.893 4.808 -3.595 1.00 69.93 290 SER B C 1
ATOM 5016 O O . SER B 1 290 ? 186.486 5.411 -4.496 1.00 63.30 290 SER B O 1
ATOM 5019 N N . PHE B 1 291 ? 186.479 4.406 -2.466 1.00 67.19 291 PHE B N 1
ATOM 5020 C CA . PHE B 1 291 ? 187.864 4.743 -2.169 1.00 67.04 291 PHE B CA 1
ATOM 5021 C C . PHE B 1 291 ? 188.856 3.916 -2.968 1.00 67.89 291 PHE B C 1
ATOM 5022 O O . PHE B 1 291 ? 189.911 4.419 -3.358 1.00 67.75 291 PHE B O 1
ATOM 5030 N N . VAL B 1 292 ? 188.542 2.643 -3.188 1.00 67.16 292 VAL B N 1
ATOM 5031 C CA . VAL B 1 292 ? 189.459 1.787 -3.933 1.00 69.91 292 VAL B CA 1
ATOM 5032 C C . VAL B 1 292 ? 189.324 2.075 -5.429 1.00 70.89 292 VAL B C 1
ATOM 5033 O O . VAL B 1 292 ? 190.330 2.183 -6.126 1.00 73.27 292 VAL B O 1
ATOM 5037 N N . ASP B 1 293 ? 188.094 2.245 -5.914 1.00 70.20 293 ASP B N 1
ATOM 5038 C CA . ASP B 1 293 ? 187.862 2.472 -7.340 1.00 71.11 293 ASP B CA 1
ATOM 5039 C C . ASP B 1 293 ? 188.044 3.927 -7.742 1.00 72.12 293 ASP B C 1
ATOM 5040 O O . ASP B 1 293 ? 188.218 4.228 -8.929 1.00 77.75 293 ASP B O 1
ATOM 5045 N N . CYS B 1 294 ? 187.980 4.823 -6.762 1.00 67.17 294 CYS B N 1
ATOM 5046 C CA . CYS B 1 294 ? 187.899 6.254 -7.031 1.00 61.04 294 CYS B CA 1
ATOM 5047 C C . CYS B 1 294 ? 186.772 6.614 -8.007 1.00 62.67 294 CYS B C 1
ATOM 5048 O O . CYS B 1 294 ? 186.898 7.547 -8.792 1.00 69.66 294 CYS B O 1
ATOM 5051 N N . ARG B 1 295 ? 185.667 5.885 -7.964 1.00 61.58 295 ARG B N 1
ATOM 5052 C CA . ARG B 1 295 ? 184.560 6.189 -8.854 1.00 61.27 295 ARG B CA 1
ATOM 5053 C C . ARG B 1 295 ? 183.337 6.591 -8.044 1.00 57.95 295 ARG B C 1
ATOM 5054 O O . ARG B 1 295 ? 183.245 6.287 -6.866 1.00 61.67 295 ARG B O 1
ATOM 5056 N N . VAL B 1 296 ? 182.396 7.272 -8.677 1.00 53.86 296 VAL B N 1
ATOM 5057 C CA . VAL B 1 296 ? 181.123 7.546 -8.047 1.00 52.88 296 VAL B CA 1
ATOM 5058 C C . VAL B 1 296 ? 180.177 6.348 -8.155 1.00 62.27 296 VAL B C 1
ATOM 5059 O O . VAL B 1 296 ? 179.965 5.809 -9.238 1.00 68.21 296 VAL B O 1
ATOM 5063 N N . ILE B 1 297 ? 179.600 5.948 -7.027 1.00 60.32 297 ILE B N 1
ATOM 5064 C CA . ILE B 1 297 ? 178.748 4.773 -6.943 1.00 55.77 297 ILE B CA 1
ATOM 5065 C C . ILE B 1 297 ? 177.267 5.125 -6.990 1.00 62.32 297 ILE B C 1
ATOM 5066 O O . ILE B 1 297 ? 176.459 4.357 -7.497 1.00 67.92 297 ILE B O 1
ATOM 5071 N N . ALA B 1 298 ? 176.894 6.278 -6.453 1.00 61.20 298 ALA B N 1
ATOM 5072 C CA . ALA B 1 298 ? 175.480 6.659 -6.439 1.00 60.85 298 ALA B CA 1
ATOM 5073 C C . ALA B 1 298 ? 175.329 8.143 -6.198 1.00 54.65 298 ALA B C 1
ATOM 5074 O O . ALA B 1 298 ? 176.314 8.844 -6.005 1.00 60.91 298 ALA B O 1
ATOM 5076 N N . ARG B 1 299 ? 174.093 8.615 -6.198 1.00 50.80 299 ARG B N 1
ATOM 5077 C CA . ARG B 1 299 ? 173.783 9.991 -5.841 1.00 52.20 299 ARG B CA 1
ATOM 5078 C C . ARG B 1 299 ? 172.380 9.982 -5.285 1.00 56.95 299 ARG B C 1
ATOM 5079 O O . ARG B 1 299 ? 171.563 9.169 -5.699 1.00 62.44 299 ARG B O 1
ATOM 5087 N N . GLY B 1 300 ? 172.080 10.866 -4.347 1.00 52.49 300 GLY B N 1
ATOM 5088 C CA . GLY B 1 300 ? 170.731 10.895 -3.831 1.00 54.50 300 GLY B CA 1
ATOM 5089 C C . GLY B 1 300 ? 170.099 12.252 -3.965 1.00 54.37 300 GLY B C 1
ATOM 5090 O O . GLY B 1 300 ? 170.703 13.239 -3.586 1.00 56.78 300 GLY B O 1
ATOM 5091 N N . HIS B 1 301 ? 168.896 12.305 -4.525 1.00 56.35 301 HIS B N 1
ATOM 5092 C CA . HIS B 1 301 ? 168.116 13.534 -4.544 1.00 55.16 301 HIS B CA 1
ATOM 5093 C C . HIS B 1 301 ? 167.156 13.439 -3.378 1.00 63.07 301 HIS B C 1
ATOM 5094 O O . HIS B 1 301 ? 166.715 12.349 -3.020 1.00 63.15 301 HIS B O 1
ATOM 5101 N N . GLY B 1 302 ? 166.820 14.560 -2.764 1.00 66.49 302 GLY B N 1
ATOM 5102 C CA . GLY B 1 302 ? 165.894 14.495 -1.653 1.00 61.22 302 GLY B CA 1
ATOM 5103 C C . GLY B 1 302 ? 165.846 15.821 -0.958 1.00 61.91 302 GLY B C 1
ATOM 5104 O O . GLY B 1 302 ? 164.774 16.337 -0.638 1.00 65.65 302 GLY B O 1
ATOM 5105 N N . HIS B 1 303 ? 167.018 16.387 -0.727 1.00 58.19 303 HIS B N 1
ATOM 5106 C CA . HIS B 1 303 ? 167.066 17.718 -0.167 1.00 54.77 303 HIS B CA 1
ATOM 5107 C C . HIS B 1 303 ? 166.644 18.722 -1.211 1.00 51.01 303 HIS B C 1
ATOM 5108 O O . HIS B 1 303 ? 166.973 18.594 -2.377 1.00 55.98 303 HIS B O 1
ATOM 5115 N N . LYS B 1 304 ? 165.878 19.696 -0.760 1.00 52.30 304 LYS B N 1
ATOM 5116 C CA . LYS B 1 304 ? 165.431 20.808 -1.555 1.00 49.85 304 LYS B CA 1
ATOM 5117 C C . LYS B 1 304 ? 166.339 22.006 -1.336 1.00 50.08 304 LYS B C 1
ATOM 5118 O O . LYS B 1 304 ? 165.952 23.141 -1.597 1.00 47.57 304 LYS B O 1
ATOM 5124 N N . SER B 1 305 ? 167.535 21.753 -0.815 1.00 50.61 305 SER B N 1
ATOM 5125 C CA . SER B 1 305 ? 168.555 22.794 -0.728 1.00 51.70 305 SER B CA 1
ATOM 5126 C C . SER B 1 305 ? 169.894 22.202 -0.323 1.00 48.77 305 SER B C 1
ATOM 5127 O O . SER B 1 305 ? 170.085 20.991 -0.353 1.00 49.75 305 SER B O 1
ATOM 5130 N N . TRP B 1 306 ? 170.823 23.069 0.041 1.00 49.94 306 TRP B N 1
ATOM 5131 C CA . TRP B 1 306 ? 172.184 22.645 0.333 1.00 51.73 306 TRP B CA 1
ATOM 5132 C C . TRP B 1 306 ? 172.260 21.556 1.393 1.00 52.88 306 TRP B C 1
ATOM 5133 O O . TRP B 1 306 ? 171.658 21.658 2.467 1.00 49.49 306 TRP B O 1
ATOM 5144 N N . VAL B 1 307 ? 173.000 20.502 1.071 1.00 54.72 307 VAL B N 1
ATOM 5145 C CA . VAL B 1 307 ? 173.333 19.508 2.073 1.00 50.96 307 VAL B CA 1
ATOM 5146 C C . VAL B 1 307 ? 174.420 20.102 2.940 1.00 52.54 307 VAL B C 1
ATOM 5147 O O . VAL B 1 307 ? 175.468 20.530 2.432 1.00 50.35 307 VAL B O 1
ATOM 5151 N N . SER B 1 308 ? 174.190 20.140 4.246 1.00 52.83 308 SER B N 1
ATOM 5152 C CA . SER B 1 308 ? 175.154 20.808 5.097 1.00 50.11 308 SER B CA 1
ATOM 5153 C C . SER B 1 308 ? 175.889 19.858 6.033 1.00 47.84 308 SER B C 1
ATOM 5154 O O . SER B 1 308 ? 177.014 20.139 6.389 1.00 52.90 308 SER B O 1
ATOM 5157 N N . VAL B 1 309 ? 175.291 18.724 6.399 1.00 49.96 309 VAL B N 1
ATOM 5158 C CA . VAL B 1 309 ? 176.021 17.688 7.149 1.00 44.30 309 VAL B CA 1
ATOM 5159 C C . VAL B 1 309 ? 175.735 16.280 6.621 1.00 47.87 309 VAL B C 1
ATOM 5160 O O . VAL B 1 309 ? 174.593 15.933 6.317 1.00 48.75 309 VAL B O 1
ATOM 5164 N N . VAL B 1 310 ? 176.778 15.465 6.511 1.00 47.11 310 VAL B N 1
ATOM 5165 C CA . VAL B 1 310 ? 176.609 14.066 6.164 1.00 42.70 310 VAL B CA 1
ATOM 5166 C C . VAL B 1 310 ? 177.284 13.190 7.226 1.00 53.15 310 VAL B C 1
ATOM 5167 O O . VAL B 1 310 ? 178.393 13.487 7.682 1.00 51.29 310 VAL B O 1
ATOM 5171 N N . ALA B 1 311 ? 176.605 12.118 7.630 1.00 54.18 311 ALA B N 1
ATOM 5172 C CA . ALA B 1 311 ? 177.164 11.162 8.585 1.00 50.27 311 ALA B CA 1
ATOM 5173 C C . ALA B 1 311 ? 176.733 9.728 8.282 1.00 53.80 311 ALA B C 1
ATOM 5174 O O . ALA B 1 311 ? 175.560 9.476 8.024 1.00 55.72 311 ALA B O 1
ATOM 5176 N N . PHE B 1 312 ? 177.675 8.791 8.312 1.00 50.29 312 PHE B N 1
ATOM 5177 C CA . PHE B 1 312 ? 177.313 7.377 8.380 1.00 54.80 312 PHE B CA 1
ATOM 5178 C C . PHE B 1 312 ? 176.798 7.001 9.782 1.00 57.50 312 PHE B C 1
ATOM 5179 O O . PHE B 1 312 ? 177.122 7.656 10.780 1.00 55.70 312 PHE B O 1
ATOM 5187 N N . ASP B 1 313 ? 175.976 5.958 9.843 1.00 58.74 313 ASP B N 1
ATOM 5188 C CA . ASP B 1 313 ? 175.475 5.426 11.108 1.00 59.74 313 ASP B CA 1
ATOM 5189 C C . ASP B 1 313 ? 176.053 4.051 11.365 1.00 60.16 313 ASP B C 1
ATOM 5190 O O . ASP B 1 313 ? 175.579 3.065 10.819 1.00 69.52 313 ASP B O 1
ATOM 5195 N N . PRO B 1 314 ? 177.060 3.976 12.233 1.00 65.53 314 PRO B N 1
ATOM 5196 C CA . PRO B 1 314 ? 177.779 2.726 12.475 1.00 70.55 314 PRO B CA 1
ATOM 5197 C C . PRO B 1 314 ? 176.890 1.683 13.158 1.00 72.82 314 PRO B C 1
ATOM 5198 O O . PRO B 1 314 ? 177.104 0.480 13.012 1.00 77.99 314 PRO B O 1
ATOM 5202 N N . TYR B 1 315 ? 175.887 2.148 13.885 1.00 66.06 315 TYR B N 1
ATOM 5203 C CA . TYR B 1 315 ? 175.047 1.253 14.658 1.00 67.42 315 TYR B CA 1
ATOM 5204 C C . TYR B 1 315 ? 173.979 0.544 13.839 1.00 74.48 315 TYR B C 1
ATOM 5205 O O . TYR B 1 315 ? 173.196 -0.235 14.375 1.00 77.28 315 TYR B O 1
ATOM 5214 N N . THR B 1 316 ? 173.944 0.802 12.538 1.00 76.57 316 THR B N 1
ATOM 5215 C CA . THR B 1 316 ? 173.066 0.034 11.669 1.00 76.97 316 THR B CA 1
ATOM 5216 C C . THR B 1 316 ? 173.720 -0.249 10.322 1.00 71.22 316 THR B C 1
ATOM 5217 O O . THR B 1 316 ? 173.065 -0.153 9.297 1.00 79.26 316 THR B O 1
ATOM 5221 N N . THR B 1 317 ? 175.000 -0.608 10.313 1.00 71.51 317 THR B N 1
ATOM 5222 C CA . THR B 1 317 ? 175.648 -0.995 9.054 1.00 80.85 317 THR B CA 1
ATOM 5223 C C . THR B 1 317 ? 175.550 -2.499 8.813 1.00 85.09 317 THR B C 1
ATOM 5224 O O . THR B 1 317 ? 175.403 -3.281 9.754 1.00 87.50 317 THR B O 1
ATOM 5226 N N . VAL B 1 365 ? 175.982 -7.315 2.477 1.00 82.19 365 VAL B N 1
ATOM 5227 C CA . VAL B 1 365 ? 176.561 -6.153 3.155 1.00 86.18 365 VAL B CA 1
ATOM 5228 C C . VAL B 1 365 ? 175.720 -4.897 2.913 1.00 87.96 365 VAL B C 1
ATOM 5229 O O . VAL B 1 365 ? 175.159 -4.716 1.829 1.00 84.86 365 VAL B O 1
ATOM 5233 N N . THR B 1 366 ? 175.628 -4.030 3.918 1.00 82.19 366 THR B N 1
ATOM 5234 C CA . THR B 1 366 ? 174.776 -2.854 3.796 1.00 81.83 366 THR B CA 1
ATOM 5235 C C . THR B 1 366 ? 175.253 -1.696 4.687 1.00 79.40 366 THR B C 1
ATOM 5236 O O . THR B 1 366 ? 175.851 -1.921 5.736 1.00 79.98 366 THR B O 1
ATOM 5240 N N . TYR B 1 367 ? 175.011 -0.457 4.247 1.00 82.05 367 TYR B N 1
ATOM 5241 C CA . TYR B 1 367 ? 175.307 0.733 5.058 1.00 73.48 367 TYR B CA 1
ATOM 5242 C C . TYR B 1 367 ? 174.113 1.662 5.216 1.00 72.98 367 TYR B C 1
ATOM 5243 O O . TYR B 1 367 ? 173.231 1.734 4.347 1.00 71.07 367 TYR B O 1
ATOM 5252 N N . ARG B 1 368 ? 174.106 2.396 6.325 1.00 70.73 368 ARG B N 1
ATOM 5253 C CA . ARG B 1 368 ? 173.208 3.529 6.456 1.00 67.93 368 ARG B CA 1
ATOM 5254 C C . ARG B 1 368 ? 173.953 4.823 6.689 1.00 61.84 368 ARG B C 1
ATOM 5255 O O . ARG B 1 368 ? 174.920 4.860 7.436 1.00 60.82 368 ARG B O 1
ATOM 5263 N N . PHE B 1 369 ? 173.485 5.890 6.058 1.00 55.90 369 PHE B N 1
ATOM 5264 C CA . PHE B 1 369 ? 173.958 7.206 6.412 1.00 55.96 369 PHE B CA 1
ATOM 5265 C C . PHE B 1 369 ? 172.824 8.207 6.397 1.00 58.39 369 PHE B C 1
ATOM 5266 O O . PHE B 1 369 ? 171.706 7.910 5.976 1.00 61.02 369 PHE B O 1
ATOM 5274 N N . GLY B 1 370 ? 173.123 9.402 6.883 1.00 57.81 370 GLY B N 1
ATOM 5275 C CA . GLY B 1 370 ? 172.144 10.462 6.921 1.00 57.93 370 GLY B CA 1
ATOM 5276 C C . GLY B 1 370 ? 172.691 11.784 6.419 1.00 57.28 370 GLY B C 1
ATOM 5277 O O . GLY B 1 370 ? 173.904 11.964 6.238 1.00 52.34 370 GLY B O 1
ATOM 5278 N N . SER B 1 371 ? 171.778 12.723 6.215 1.00 54.70 371 SER B N 1
ATOM 5279 C CA . SER B 1 371 ? 172.143 14.039 5.753 1.00 53.66 371 SER B CA 1
ATOM 5280 C C . SER B 1 371 ? 171.164 15.046 6.309 1.00 52.39 371 SER B C 1
ATOM 5281 O O . SER B 1 371 ? 169.960 14.787 6.357 1.00 54.91 371 SER B O 1
ATOM 5284 N N . VAL B 1 372 ? 171.665 16.194 6.728 1.00 46.43 372 VAL B N 1
ATOM 5285 C CA . VAL B 1 372 ? 170.768 17.289 7.024 1.00 46.50 372 VAL B CA 1
ATOM 5286 C C . VAL B 1 372 ? 171.189 18.466 6.181 1.00 52.40 372 VAL B C 1
ATOM 5287 O O . VAL B 1 372 ? 172.315 18.500 5.648 1.00 50.03 372 VAL B O 1
ATOM 5291 N N . GLY B 1 373 ? 170.277 19.424 6.045 1.00 51.16 373 GLY B N 1
ATOM 5292 C CA . GLY B 1 373 ? 170.533 20.576 5.214 1.00 52.29 373 GLY B CA 1
ATOM 5293 C C . GLY B 1 373 ? 169.786 21.843 5.555 1.00 51.85 373 GLY B C 1
ATOM 5294 O O . GLY B 1 373 ? 169.079 21.925 6.568 1.00 49.87 373 GLY B O 1
ATOM 5295 N N . GLN B 1 374 ? 169.941 22.842 4.685 1.00 53.30 374 GLN B N 1
ATOM 5296 C CA . GLN B 1 374 ? 169.324 24.135 4.934 1.00 58.33 374 GLN B CA 1
ATOM 5297 C C . GLN B 1 374 ? 167.852 24.102 4.568 1.00 53.41 374 GLN B C 1
ATOM 5298 O O . GLN B 1 374 ? 167.109 25.040 4.870 1.00 53.79 374 GLN B O 1
ATOM 5304 N N . ASP B 1 375 ? 167.409 23.004 3.975 1.00 47.45 375 ASP B N 1
ATOM 5305 C CA . ASP B 1 375 ? 165.989 22.865 3.734 1.00 50.46 375 ASP B CA 1
ATOM 5306 C C . ASP B 1 375 ? 165.254 22.454 5.007 1.00 54.49 375 ASP B C 1
ATOM 5307 O O . ASP B 1 375 ? 164.045 22.287 4.985 1.00 59.14 375 ASP B O 1
ATOM 5312 N N . THR B 1 376 ? 166.002 22.335 6.112 1.00 58.54 376 THR B N 1
ATOM 5313 C CA . THR B 1 376 ? 165.537 21.896 7.444 1.00 52.43 376 THR B CA 1
ATOM 5314 C C . THR B 1 376 ? 165.022 20.462 7.449 1.00 53.84 376 THR B C 1
ATOM 5315 O O . THR B 1 376 ? 164.272 20.075 8.338 1.00 51.52 376 THR B O 1
ATOM 5319 N N . GLN B 1 377 ? 165.449 19.678 6.463 1.00 53.28 377 GLN B N 1
ATOM 5320 C CA . GLN B 1 377 ? 165.034 18.292 6.363 1.00 55.57 377 GLN B CA 1
ATOM 5321 C C . GLN B 1 377 ? 166.149 17.317 6.741 1.00 56.44 377 GLN B C 1
ATOM 5322 O O . GLN B 1 377 ? 167.337 17.609 6.570 1.00 54.86 377 GLN B O 1
ATOM 5328 N N . LEU B 1 378 ? 165.745 16.159 7.259 1.00 55.11 378 LEU B N 1
ATOM 5329 C CA . LEU B 1 378 ? 166.654 15.054 7.521 1.00 53.97 378 LEU B CA 1
ATOM 5330 C C . LEU B 1 378 ? 166.378 13.899 6.564 1.00 57.82 378 LEU B C 1
ATOM 5331 O O . LEU B 1 378 ? 165.228 13.519 6.353 1.00 60.19 378 LEU B O 1
ATOM 5336 N N . CYS B 1 379 ? 167.430 13.346 5.980 1.00 52.78 379 CYS B N 1
ATOM 5337 C CA . CYS B 1 379 ? 167.272 12.190 5.119 1.00 56.95 379 CYS B CA 1
ATOM 5338 C C . CYS B 1 379 ? 168.109 11.042 5.647 1.00 62.02 379 CYS B C 1
ATOM 5339 O O . CYS B 1 379 ? 169.214 11.256 6.148 1.00 61.18 379 CYS B O 1
ATOM 5342 N N . LEU B 1 380 ? 167.583 9.827 5.552 1.00 60.16 380 LEU B N 1
ATOM 5343 C CA . LEU B 1 380 ? 168.401 8.660 5.814 1.00 60.73 380 LEU B CA 1
ATOM 5344 C C . LEU B 1 380 ? 168.451 7.888 4.527 1.00 59.07 380 LEU B C 1
ATOM 5345 O O . LEU B 1 380 ? 167.476 7.866 3.774 1.00 60.11 380 LEU B O 1
ATOM 5350 N N . TRP B 1 381 ? 169.588 7.258 4.279 1.00 56.41 381 TRP B N 1
ATOM 5351 C CA . TRP B 1 381 ? 169.801 6.565 3.033 1.00 61.64 381 TRP B CA 1
ATOM 5352 C C . TRP B 1 381 ? 170.300 5.177 3.314 1.00 67.86 381 TRP B C 1
ATOM 5353 O O . TRP B 1 381 ? 171.015 4.950 4.291 1.00 64.93 381 TRP B O 1
ATOM 5364 N N . ASP B 1 382 ? 169.913 4.251 2.446 1.00 71.55 382 ASP B N 1
ATOM 5365 C CA . ASP B 1 382 ? 170.369 2.881 2.528 1.00 69.36 382 ASP B CA 1
ATOM 5366 C C . ASP B 1 382 ? 171.176 2.563 1.303 1.00 72.95 382 ASP B C 1
ATOM 5367 O O . ASP B 1 382 ? 170.727 2.824 0.192 1.00 77.39 382 ASP B O 1
ATOM 5372 N N . LEU B 1 383 ? 172.365 2.004 1.472 1.00 75.28 383 LEU B N 1
ATOM 5373 C CA . LEU B 1 383 ? 173.063 1.536 0.287 1.00 77.18 383 LEU B CA 1
ATOM 5374 C C . LEU B 1 383 ? 173.524 0.075 0.426 1.00 85.46 383 LEU B C 1
ATOM 5375 O O . LEU B 1 383 ? 174.313 -0.288 1.300 1.00 86.44 383 LEU B O 1
ATOM 5380 N N . THR B 1 384 ? 172.987 -0.752 -0.468 1.00 88.24 384 THR B N 1
ATOM 5381 C CA . THR B 1 384 ? 173.056 -2.201 -0.374 1.00 84.54 384 THR B CA 1
ATOM 5382 C C . THR B 1 384 ? 174.014 -2.790 -1.394 1.00 87.98 384 THR B C 1
ATOM 5383 O O . THR B 1 384 ? 174.537 -2.073 -2.248 1.00 90.13 384 THR B O 1
ATOM 5387 N N . GLU B 1 385 ? 174.203 -4.105 -1.315 1.00 89.04 385 GLU B N 1
ATOM 5388 C CA . GLU B 1 385 ? 175.055 -4.8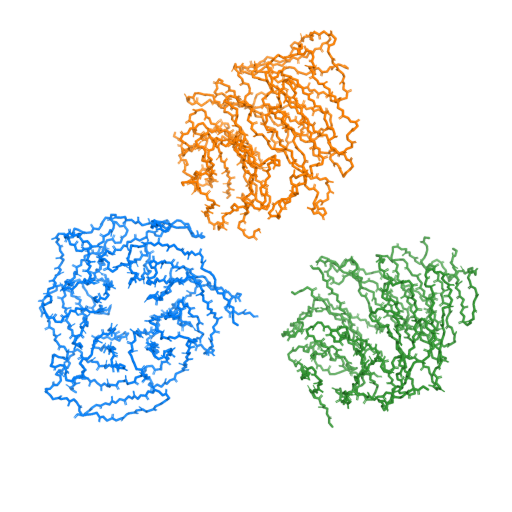43 -2.245 1.00 91.70 385 GLU B CA 1
ATOM 5389 C C . GLU B 1 385 ? 174.580 -4.673 -3.696 1.00 92.63 385 GLU B C 1
ATOM 5390 O O . GLU B 1 385 ? 175.392 -4.686 -4.622 1.00 93.57 385 GLU B O 1
ATOM 5392 N N . ASP B 1 386 ? 173.273 -4.495 -3.891 1.00 90.43 386 ASP B N 1
ATOM 5393 C CA . ASP B 1 386 ? 172.730 -4.211 -5.223 1.00 94.17 386 ASP B CA 1
ATOM 5394 C C . ASP B 1 386 ? 173.233 -2.866 -5.766 1.00 96.22 386 ASP B C 1
ATOM 5395 O O . ASP B 1 386 ? 173.620 -2.764 -6.936 1.00 89.68 386 ASP B O 1
ATOM 5397 N N . ILE B 1 387 ? 173.226 -1.846 -4.905 1.00 98.06 387 ILE B N 1
ATOM 5398 C CA . ILE B 1 387 ? 173.685 -0.502 -5.265 1.00 95.54 387 ILE B CA 1
ATOM 5399 C C . ILE B 1 387 ? 175.217 -0.403 -5.249 1.00 97.78 387 ILE B C 1
ATOM 5400 O O . ILE B 1 387 ? 175.808 0.416 -5.956 1.00 95.36 387 ILE B O 1
ATOM 5402 N N . LEU B 1 388 ? 175.848 -1.253 -4.445 1.00 93.65 388 LEU B N 1
ATOM 5403 C CA . LEU B 1 388 ? 177.300 -1.276 -4.300 1.00 90.62 388 LEU B CA 1
ATOM 5404 C C . LEU B 1 388 ? 178.052 -1.857 -5.494 1.00 96.54 388 LEU B C 1
ATOM 5405 O O . LEU B 1 388 ? 178.974 -1.229 -6.023 1.00 99.68 388 LEU B O 1
ATOM 5410 N N . PHE B 1 389 ? 177.651 -3.060 -5.905 1.00 105.76 389 PHE B N 1
ATOM 5411 C CA . PHE B 1 389 ? 178.380 -3.860 -6.897 1.00 107.49 389 PHE B CA 1
ATOM 5412 C C . PHE B 1 389 ? 177.574 -4.086 -8.185 1.00 99.71 389 PHE B C 1
ATOM 5413 O O . PHE B 1 389 ? 176.500 -4.692 -8.169 1.00 91.34 389 PHE B O 1
ATOM 5421 N N . ASP B 1 519 ? 176.749 5.389 -16.608 1.00 92.12 519 ASP B N 1
ATOM 5422 C CA . ASP B 1 519 ? 175.514 5.473 -15.829 1.00 92.46 519 ASP B CA 1
ATOM 5423 C C . ASP B 1 519 ? 175.763 5.218 -14.345 1.00 91.10 519 ASP B C 1
ATOM 5424 O O . ASP B 1 519 ? 176.622 4.409 -13.966 1.00 91.73 519 ASP B O 1
ATOM 5429 N N . VAL B 1 520 ? 175.008 5.928 -13.514 1.00 84.15 520 VAL B N 1
ATOM 5430 C CA . VAL B 1 520 ? 175.171 5.874 -12.064 1.00 76.68 520 VAL B CA 1
ATOM 5431 C C . VAL B 1 520 ? 173.801 5.770 -11.398 1.00 70.67 520 VAL B C 1
ATOM 5432 O O . VAL B 1 520 ? 172.897 6.566 -11.684 1.00 66.46 520 VAL B O 1
ATOM 5436 N N . PRO B 1 521 ? 173.628 4.771 -10.523 1.00 70.84 521 PRO B N 1
ATOM 5437 C CA . PRO B 1 521 ? 172.334 4.599 -9.842 1.00 70.22 521 PRO B CA 1
ATOM 5438 C C . PRO B 1 521 ? 171.940 5.805 -8.982 1.00 69.80 521 PRO B C 1
ATOM 5439 O O . PRO B 1 521 ? 172.775 6.461 -8.365 1.00 69.37 521 PRO B O 1
ATOM 5443 N N . LEU B 1 522 ? 170.650 6.096 -8.963 1.00 69.16 522 LEU B N 1
ATOM 5444 C CA . LEU B 1 522 ? 170.130 7.200 -8.183 1.00 68.58 522 LEU B CA 1
ATOM 5445 C C . LEU B 1 522 ? 169.381 6.712 -6.936 1.00 69.02 522 LEU B C 1
ATOM 5446 O O . LEU B 1 522 ? 168.275 6.167 -7.041 1.00 71.21 522 LEU B O 1
ATOM 5451 N N . LEU B 1 523 ? 169.972 6.911 -5.763 1.00 62.08 523 LEU B N 1
ATOM 5452 C CA . LEU B 1 523 ? 169.317 6.530 -4.516 1.00 64.88 523 LEU B CA 1
ATOM 5453 C C . LEU B 1 523 ? 168.124 7.402 -4.164 1.00 67.21 523 LEU B C 1
ATOM 5454 O O . LEU B 1 523 ? 168.061 8.591 -4.507 1.00 64.10 523 LEU B O 1
ATOM 5459 N N . GLU B 1 524 ? 167.196 6.792 -3.438 1.00 67.67 524 GLU B N 1
ATOM 5460 C CA . GLU B 1 524 ? 166.065 7.499 -2.876 1.00 68.37 524 GLU B CA 1
ATOM 5461 C C . GLU B 1 524 ? 166.082 7.334 -1.370 1.00 64.53 524 GLU B C 1
ATOM 5462 O O . GLU B 1 524 ? 166.605 6.347 -0.842 1.00 62.64 524 GLU B O 1
ATOM 5468 N N . PRO B 1 525 ? 165.524 8.314 -0.661 1.00 65.08 525 PRO B N 1
ATOM 5469 C CA . PRO B 1 525 ? 165.660 8.240 0.795 1.00 60.52 525 PRO B CA 1
ATOM 5470 C C . PRO B 1 525 ? 164.577 7.391 1.469 1.00 63.62 525 PRO B C 1
ATOM 5471 O O . PRO B 1 525 ? 163.403 7.460 1.074 1.00 60.92 525 PRO B O 1
ATOM 5475 N N . LEU B 1 526 ? 164.966 6.606 2.476 1.00 59.09 526 LEU B N 1
ATOM 5476 C CA . LEU B 1 526 ? 163.988 5.895 3.296 1.00 60.40 526 LEU B CA 1
ATOM 5477 C C . LEU B 1 526 ? 163.155 6.912 4.011 1.00 59.10 526 LEU B C 1
ATOM 5478 O O . LEU B 1 526 ? 161.947 6.781 4.134 1.00 64.31 526 LEU B O 1
ATOM 5483 N N . ILE B 1 527 ? 163.829 7.937 4.492 1.00 57.21 527 ILE B N 1
ATOM 5484 C CA . ILE B 1 527 ? 163.182 8.959 5.282 1.00 60.83 527 ILE B CA 1
ATOM 5485 C C . ILE B 1 527 ? 163.581 10.296 4.716 1.00 61.47 527 ILE B C 1
ATOM 5486 O O . ILE B 1 527 ? 164.700 10.469 4.258 1.00 63.31 527 ILE B O 1
ATOM 5491 N N . CYS B 1 528 ? 162.636 11.221 4.724 1.00 62.09 528 CYS B N 1
ATOM 5492 C CA . CYS B 1 528 ? 162.866 12.590 4.326 1.00 59.51 528 CYS B CA 1
ATOM 5493 C C . CYS B 1 528 ? 161.846 13.402 5.095 1.00 62.74 528 CYS B C 1
ATOM 5494 O O . CYS B 1 528 ? 160.652 13.325 4.811 1.00 61.64 528 CYS B O 1
ATOM 5497 N N . LYS B 1 529 ? 162.289 14.133 6.113 1.00 60.46 529 LYS B N 1
ATOM 5498 C CA . LYS B 1 529 ? 161.331 14.839 6.942 1.00 55.74 529 LYS B CA 1
ATOM 5499 C C . LYS B 1 529 ? 161.812 16.211 7.372 1.00 55.98 529 LYS B C 1
ATOM 5500 O O . LYS B 1 529 ? 162.968 16.395 7.724 1.00 57.76 529 LYS B O 1
ATOM 5506 N N . LYS B 1 530 ? 160.903 17.175 7.340 1.00 55.30 530 LYS B N 1
ATOM 5507 C CA . LYS B 1 530 ? 161.120 18.444 7.999 1.00 50.92 530 LYS B CA 1
ATOM 5508 C C . LYS B 1 530 ? 161.129 18.216 9.509 1.00 59.03 530 LYS B C 1
ATOM 5509 O O . LYS B 1 530 ? 160.105 17.856 10.074 1.00 61.44 530 LYS B O 1
ATOM 5515 N N . ILE B 1 531 ? 162.281 18.419 10.152 1.00 60.43 531 ILE B N 1
ATOM 5516 C CA . ILE B 1 531 ? 162.418 18.216 11.593 1.00 57.22 531 ILE B CA 1
ATOM 5517 C C . ILE B 1 531 ? 162.815 19.486 12.325 1.00 56.75 531 ILE B C 1
ATOM 5518 O O . ILE B 1 531 ? 162.925 19.483 13.541 1.00 54.01 531 ILE B O 1
ATOM 5523 N N . ALA B 1 532 ? 163.055 20.568 11.595 1.00 55.44 532 ALA B N 1
ATOM 5524 C CA . ALA B 1 532 ? 163.448 21.805 12.257 1.00 52.78 532 ALA B CA 1
ATOM 5525 C C . ALA B 1 532 ? 162.775 23.016 11.644 1.00 53.22 532 ALA B C 1
ATOM 5526 O O . ALA B 1 532 ? 162.168 22.930 10.587 1.00 59.21 532 ALA B O 1
ATOM 5528 N N . HIS B 1 533 ? 162.887 24.150 12.313 1.00 53.36 533 HIS B N 1
ATOM 5529 C CA . HIS B 1 533 ? 162.291 25.377 11.830 1.00 56.82 533 HIS B CA 1
ATOM 5530 C C . HIS B 1 533 ? 163.348 26.187 11.083 1.00 60.53 533 HIS B C 1
ATOM 5531 O O . HIS B 1 533 ? 163.031 26.999 10.206 1.00 59.20 533 HIS B O 1
ATOM 5538 N N . GLU B 1 534 ? 164.607 25.957 11.445 1.00 58.87 534 GLU B N 1
ATOM 5539 C CA . GLU B 1 534 ? 165.732 26.623 10.802 1.00 57.90 534 GLU B CA 1
ATOM 5540 C C . GLU B 1 534 ? 166.709 25.610 10.248 1.00 58.44 534 GLU B C 1
ATOM 5541 O O . GLU B 1 534 ? 166.607 24.420 10.550 1.00 59.03 534 GLU B O 1
ATOM 5547 N N . ARG B 1 535 ? 167.645 26.081 9.433 1.00 50.73 535 ARG B N 1
ATOM 5548 C CA . ARG B 1 535 ? 168.592 25.195 8.782 1.00 49.98 535 ARG B CA 1
ATOM 5549 C C . ARG B 1 535 ? 169.318 24.324 9.810 1.00 55.63 535 ARG B C 1
ATOM 5550 O O . ARG B 1 535 ? 169.772 24.811 10.859 1.00 50.18 535 ARG B O 1
ATOM 5555 N N . LEU B 1 536 ? 169.410 23.032 9.509 1.00 47.85 536 LEU B N 1
ATOM 5556 C CA . LEU B 1 536 ? 170.103 22.106 10.377 1.00 48.34 536 LEU B CA 1
ATOM 5557 C C . LEU B 1 536 ? 171.616 22.224 10.214 1.00 51.45 536 LEU B C 1
ATOM 5558 O O . LEU B 1 536 ? 172.116 22.454 9.106 1.00 51.62 536 LEU B O 1
ATOM 5563 N N . THR B 1 537 ? 172.347 22.032 11.311 1.00 47.59 537 THR B N 1
ATOM 5564 C CA . THR B 1 537 ? 173.796 22.204 11.302 1.00 48.57 537 THR B CA 1
ATOM 5565 C C . THR B 1 537 ? 174.579 21.036 11.908 1.00 50.48 537 THR B C 1
ATOM 5566 O O . THR B 1 537 ? 175.806 21.023 11.842 1.00 52.51 537 THR B O 1
ATOM 5570 N N . VAL B 1 538 ? 173.890 20.079 12.528 1.00 50.06 538 VAL B N 1
ATOM 5571 C CA . VAL B 1 538 ? 174.563 18.971 13.217 1.00 44.55 538 VAL B CA 1
ATOM 5572 C C . VAL B 1 538 ? 173.870 17.651 12.927 1.00 45.93 538 VAL B C 1
ATOM 5573 O O . VAL B 1 538 ? 172.664 17.564 13.057 1.00 49.00 538 VAL B O 1
ATOM 5577 N N . LEU B 1 539 ? 174.619 16.620 12.553 1.00 44.90 539 LEU B N 1
ATOM 5578 C CA . LEU B 1 539 ? 174.055 15.272 12.500 1.00 45.51 539 LEU B CA 1
ATOM 5579 C C . LEU B 1 539 ? 175.016 14.235 13.088 1.00 49.78 539 LEU B C 1
ATOM 5580 O O . LEU B 1 539 ? 176.054 13.927 12.494 1.00 48.98 539 LEU B O 1
ATOM 5585 N N . ILE B 1 540 ? 174.671 13.696 14.254 1.00 45.95 540 ILE B N 1
ATOM 5586 C CA . ILE B 1 540 ? 175.545 12.737 14.930 1.00 46.76 540 ILE B CA 1
ATOM 5587 C C . ILE B 1 540 ? 174.803 11.466 15.305 1.00 47.69 540 ILE B C 1
ATOM 5588 O O . ILE B 1 540 ? 173.685 11.509 15.821 1.00 50.61 540 ILE B O 1
ATOM 5593 N N . PHE B 1 541 ? 175.427 10.331 15.018 1.00 49.52 541 PHE B N 1
ATOM 5594 C CA . PHE B 1 541 ? 174.824 9.040 15.307 1.00 50.55 541 PHE B CA 1
ATOM 5595 C C . PHE B 1 541 ? 175.495 8.435 16.505 1.00 55.19 541 PHE B C 1
ATOM 5596 O O . PHE B 1 541 ? 176.674 8.105 16.464 1.00 59.80 541 PHE B O 1
ATOM 5604 N N . LEU B 1 542 ? 174.748 8.282 17.582 1.00 55.62 542 LEU B N 1
ATOM 5605 C CA . LEU B 1 542 ? 175.292 7.627 18.744 1.00 55.28 542 LEU B CA 1
ATOM 5606 C C . LEU B 1 542 ? 174.598 6.294 18.924 1.00 61.44 542 LEU B C 1
ATOM 5607 O O . LEU B 1 542 ? 173.622 5.989 18.225 1.00 56.80 542 LEU B O 1
ATOM 5612 N N . GLU B 1 543 ? 175.118 5.511 19.870 1.00 68.28 543 GLU B N 1
ATOM 5613 C CA . GLU B 1 543 ? 174.562 4.219 20.257 1.00 66.16 543 GLU B CA 1
ATOM 5614 C C . GLU B 1 543 ? 173.122 4.268 20.728 1.00 58.95 543 GLU B C 1
ATOM 5615 O O . GLU B 1 543 ? 172.326 3.430 20.373 1.00 67.14 543 GLU B O 1
ATOM 5621 N N . ASP B 1 544 ? 172.771 5.221 21.554 1.00 56.31 544 ASP B N 1
ATOM 5622 C CA . ASP B 1 544 ? 171.398 5.212 22.021 1.00 65.52 544 ASP B CA 1
ATOM 5623 C C . ASP B 1 544 ? 170.515 5.974 21.092 1.00 63.66 544 ASP B C 1
ATOM 5624 O O . ASP B 1 544 ? 169.314 5.728 21.020 1.00 68.40 544 ASP B O 1
ATOM 5629 N N . CYS B 1 545 ? 171.103 6.922 20.385 1.00 60.53 545 CYS B N 1
ATOM 5630 C CA . CYS B 1 545 ? 170.275 7.909 19.743 1.00 57.50 545 CYS B CA 1
ATOM 5631 C C . CYS B 1 545 ? 170.923 8.636 18.591 1.00 61.07 545 CYS B C 1
ATOM 5632 O O . CYS B 1 545 ? 172.017 8.290 18.129 1.00 61.18 545 CYS B O 1
ATOM 5635 N N . ILE B 1 546 ? 170.206 9.657 18.136 1.00 58.26 546 ILE B N 1
ATOM 5636 C CA . ILE B 1 546 ? 170.647 10.515 17.061 1.00 57.26 546 ILE B CA 1
ATOM 5637 C C . ILE B 1 546 ? 170.553 11.961 17.503 1.00 56.11 546 ILE B C 1
ATOM 5638 O O . ILE B 1 546 ? 169.489 12.400 17.945 1.00 53.24 546 ILE B O 1
ATOM 5643 N N . VAL B 1 547 ? 171.653 12.704 17.390 1.00 51.71 547 VAL B N 1
ATOM 5644 C CA . VAL B 1 547 ? 171.597 14.118 17.715 1.00 52.35 547 VAL B CA 1
ATOM 5645 C C . VAL B 1 547 ? 171.564 14.982 16.443 1.00 54.86 547 VAL B C 1
ATOM 5646 O O . VAL B 1 547 ? 172.274 14.729 15.465 1.00 53.60 547 VAL B O 1
ATOM 5650 N N . THR B 1 548 ? 170.688 15.977 16.463 1.00 49.53 548 THR B N 1
ATOM 5651 C CA . THR B 1 548 ? 170.607 16.960 15.420 1.00 46.16 548 THR B CA 1
ATOM 5652 C C . THR B 1 548 ? 170.630 18.295 16.093 1.00 52.53 548 THR B C 1
ATOM 5653 O O . THR B 1 548 ? 170.242 18.398 17.254 1.00 51.91 548 THR B O 1
ATOM 5657 N N . ALA B 1 549 ? 171.033 19.335 15.375 1.00 51.06 549 ALA B N 1
ATOM 5658 C CA . ALA B 1 549 ? 170.858 20.674 15.917 1.00 51.80 549 ALA B CA 1
ATOM 5659 C C . ALA B 1 549 ? 170.507 21.603 14.789 1.00 48.84 549 ALA B C 1
ATOM 5660 O O . ALA B 1 549 ? 170.871 21.353 13.661 1.00 52.96 549 ALA B O 1
ATOM 5662 N N . CYS B 1 550 ? 169.778 22.664 15.092 1.00 53.36 550 CYS B N 1
ATOM 5663 C CA . CYS B 1 550 ? 169.413 23.643 14.080 1.00 55.58 550 CYS B CA 1
ATOM 5664 C C . CYS B 1 550 ? 170.125 24.941 14.428 1.00 55.08 550 CYS B C 1
ATOM 5665 O O . CYS B 1 550 ? 170.765 25.034 15.458 1.00 58.08 550 CYS B O 1
ATOM 5668 N N . GLN B 1 551 ? 169.996 25.944 13.579 1.00 53.44 551 GLN B N 1
ATOM 5669 C CA . GLN B 1 551 ? 170.701 27.190 13.779 1.00 51.76 551 GLN B CA 1
ATOM 5670 C C . GLN B 1 551 ? 170.088 28.003 14.914 1.00 56.29 551 GLN B C 1
ATOM 5671 O O . GLN B 1 551 ? 170.676 28.985 15.367 1.00 53.74 551 GLN B O 1
ATOM 5677 N N . GLU B 1 552 ? 168.919 27.581 15.384 1.00 57.35 552 GLU B N 1
ATOM 5678 C CA . GLU B 1 552 ? 168.287 28.209 16.546 1.00 61.20 552 GLU B CA 1
ATOM 5679 C C . GLU B 1 552 ? 168.960 27.877 17.882 1.00 58.40 552 GLU B C 1
ATOM 5680 O O . GLU B 1 552 ? 168.711 28.524 18.887 1.00 59.27 552 GLU B O 1
ATOM 5686 N N . GLY B 1 553 ? 169.793 26.855 17.898 1.00 53.21 553 GLY B N 1
ATOM 5687 C CA . GLY B 1 553 ? 170.563 26.574 19.084 1.00 53.97 553 GLY B CA 1
ATOM 5688 C C . GLY B 1 553 ? 170.006 25.468 19.956 1.00 52.37 553 GLY B C 1
ATOM 5689 O O . GLY B 1 553 ? 170.403 25.340 21.102 1.00 56.32 553 GLY B O 1
ATOM 5690 N N . PHE B 1 554 ? 169.105 24.661 19.408 1.00 55.17 554 PHE B N 1
ATOM 5691 C CA . PHE B 1 554 ? 168.552 23.535 20.144 1.00 54.74 554 PHE B CA 1
ATOM 5692 C C . PHE B 1 554 ? 169.213 22.248 19.725 1.00 50.66 554 PHE B C 1
ATOM 5693 O O . PHE B 1 554 ? 169.195 21.869 18.555 1.00 57.69 554 PHE B O 1
ATOM 5701 N N . ILE B 1 555 ? 169.852 21.605 20.684 1.00 47.36 555 ILE B N 1
ATOM 5702 C CA . ILE B 1 555 ? 170.466 20.319 20.453 1.00 48.49 555 ILE B CA 1
ATOM 5703 C C . ILE B 1 555 ? 169.427 19.273 20.802 1.00 52.16 555 ILE B C 1
ATOM 5704 O O . ILE B 1 555 ? 168.907 19.253 21.923 1.00 58.06 555 ILE B O 1
ATOM 5709 N N . CYS B 1 556 ? 169.123 18.408 19.847 1.00 50.41 556 CYS B N 1
ATOM 5710 C CA . CYS B 1 556 ? 167.975 17.530 19.963 1.00 47.46 556 CYS B CA 1
ATOM 5711 C C . CYS B 1 556 ? 168.397 16.085 19.960 1.00 51.02 556 CYS B C 1
ATOM 5712 O O . CYS B 1 556 ? 169.385 15.713 19.329 1.00 54.68 556 CYS B O 1
ATOM 5715 N N . THR B 1 557 ? 167.659 15.265 20.693 1.00 52.42 557 THR B N 1
ATOM 5716 C CA . THR B 1 557 ? 168.020 13.867 20.803 1.00 53.97 557 THR B CA 1
ATOM 5717 C C . THR B 1 557 ? 166.866 13.010 20.283 1.00 55.99 557 THR B C 1
ATOM 5718 O O . THR B 1 557 ? 165.694 13.281 20.530 1.00 57.54 557 THR B O 1
ATOM 5722 N N . TRP B 1 558 ? 167.208 12.003 19.502 1.00 54.91 558 TRP B N 1
ATOM 5723 C CA . TRP B 1 558 ? 166.209 11.138 18.925 1.00 56.63 558 TRP B CA 1
ATOM 5724 C C . TRP B 1 558 ? 166.530 9.738 19.377 1.00 58.86 558 TRP B C 1
ATOM 5725 O O . TRP B 1 558 ? 167.548 9.191 18.970 1.00 58.09 558 TRP B O 1
ATOM 5736 N N . GLY B 1 559 ? 165.682 9.157 20.219 1.00 56.27 559 GLY B N 1
ATOM 5737 C CA . GLY B 1 559 ? 165.940 7.816 20.699 1.00 56.58 559 GLY B CA 1
ATOM 5738 C C . GLY B 1 559 ? 165.774 6.780 19.609 1.00 60.70 559 GLY B C 1
ATOM 5739 O O . GLY B 1 559 ? 164.772 6.779 18.880 1.00 64.69 559 GLY B O 1
ATOM 5740 N N . ARG B 1 560 ? 166.762 5.904 19.471 1.00 56.69 560 ARG B N 1
ATOM 5741 C CA . ARG B 1 560 ? 166.618 4.770 18.580 1.00 54.23 560 ARG B CA 1
ATOM 5742 C C . ARG B 1 560 ? 165.478 3.879 19.058 1.00 66.29 560 ARG B C 1
ATOM 5743 O O . ARG B 1 560 ? 165.063 3.956 20.215 1.00 68.02 560 ARG B O 1
ATOM 5751 N N . PRO B 1 561 ? 164.929 3.061 18.150 1.00 70.82 561 PRO B N 1
ATOM 5752 C CA . PRO B 1 561 ? 163.968 2.011 18.516 1.00 73.10 561 PRO B CA 1
ATOM 5753 C C . PRO B 1 561 ? 164.537 1.047 19.549 1.00 70.24 561 PRO B C 1
ATOM 5754 O O . PRO B 1 561 ? 165.607 0.490 19.328 1.00 72.68 561 PRO B O 1
ATOM 5758 N N . GLY B 1 562 ? 163.826 0.855 20.654 1.00 79.45 562 GLY B N 1
ATOM 5759 C CA . GLY B 1 562 ? 164.303 0.010 21.738 1.00 81.58 562 GLY B CA 1
ATOM 5760 C C . GLY B 1 562 ? 165.039 0.745 22.855 1.00 83.49 562 GLY B C 1
ATOM 5761 O O . GLY B 1 562 ? 164.909 0.388 24.027 1.00 91.04 562 GLY B O 1
ATOM 5762 N N . LYS B 1 563 ? 165.822 1.763 22.500 1.00 84.21 563 LYS B N 1
ATOM 5763 C CA . LYS B 1 563 ? 166.617 2.514 23.478 1.00 85.68 563 LYS B CA 1
ATOM 5764 C C . LYS B 1 563 ? 165.838 3.698 24.059 1.00 89.27 563 LYS B C 1
ATOM 5765 O O . LYS B 1 563 ? 165.290 3.617 25.165 1.00 90.24 563 LYS B O 1
ATOM 5767 N N . GLU C 1 12 ? 150.914 -35.255 60.723 1.00 92.77 12 GLU C N 1
ATOM 5768 C CA . GLU C 1 12 ? 151.266 -35.208 59.307 1.00 92.85 12 GLU C CA 1
ATOM 5769 C C . GLU C 1 12 ? 151.769 -33.812 58.936 1.00 98.74 12 GLU C C 1
ATOM 5770 O O . GLU C 1 12 ? 151.665 -32.875 59.735 1.00 92.11 12 GLU C O 1
ATOM 5772 N N . ILE C 1 13 ? 152.297 -33.679 57.718 1.00 101.28 13 ILE C N 1
ATOM 5773 C CA . ILE C 1 13 ? 153.007 -32.469 57.286 1.00 95.81 13 ILE C CA 1
ATOM 5774 C C . ILE C 1 13 ? 152.120 -31.417 56.608 1.00 99.20 13 ILE C C 1
ATOM 5775 O O . ILE C 1 13 ? 151.489 -31.689 55.585 1.00 99.49 13 ILE C O 1
ATOM 5780 N N . LYS C 1 14 ? 152.095 -30.212 57.174 1.00 97.64 14 LYS C N 1
ATOM 5781 C CA . LYS C 1 14 ? 151.282 -29.120 56.641 1.00 97.16 14 LYS C CA 1
ATOM 5782 C C . LYS C 1 14 ? 151.975 -28.431 55.456 1.00 96.73 14 LYS C C 1
ATOM 5783 O O . LYS C 1 14 ? 153.200 -28.321 55.429 1.00 93.90 14 LYS C O 1
ATOM 5785 N N . THR C 1 15 ? 151.184 -27.981 54.479 1.00 100.82 15 THR C N 1
ATOM 5786 C CA . THR C 1 15 ? 151.706 -27.414 53.230 1.00 96.00 15 THR C CA 1
ATOM 5787 C C . THR C 1 15 ? 151.286 -25.963 53.041 1.00 99.21 15 THR C C 1
ATOM 5788 O O . THR C 1 15 ? 151.577 -25.352 52.008 1.00 97.57 15 THR C O 1
ATOM 5792 N N . GLN C 1 16 ? 150.580 -25.427 54.033 1.00 101.45 16 GLN C N 1
ATOM 5793 C CA . GLN C 1 16 ? 150.168 -24.027 54.037 1.00 100.68 16 GLN C CA 1
ATOM 5794 C C . GLN C 1 16 ? 149.879 -23.593 55.461 1.00 100.48 16 GLN C C 1
ATOM 5795 O O . GLN C 1 16 ? 149.645 -24.428 56.336 1.00 97.16 16 GLN C O 1
ATOM 5797 N N . PHE C 1 17 ? 149.896 -22.285 55.690 1.00 100.67 17 PHE C N 1
ATOM 5798 C CA . PHE C 1 17 ? 149.541 -21.740 56.991 1.00 102.24 17 PHE C CA 1
ATOM 5799 C C . PHE C 1 17 ? 149.179 -20.267 56.861 1.00 103.56 17 PHE C C 1
ATOM 5800 O O . PHE C 1 17 ? 149.530 -19.628 55.877 1.00 104.63 17 PHE C O 1
ATOM 5808 N N . THR C 1 18 ? 148.502 -19.725 57.868 1.00 107.14 18 THR C N 1
ATOM 5809 C CA . THR C 1 18 ? 147.889 -18.406 57.744 1.00 110.37 18 THR C CA 1
ATOM 5810 C C . THR C 1 18 ? 148.314 -17.419 58.843 1.00 109.33 18 THR C C 1
ATOM 5811 O O . THR C 1 18 ? 148.521 -17.812 59.989 1.00 111.22 18 THR C O 1
ATOM 5815 N N . THR C 1 19 ? 148.454 -16.143 58.476 1.00 110.51 19 THR C N 1
ATOM 5816 C CA . THR C 1 19 ? 148.783 -15.069 59.420 1.00 107.88 19 THR C CA 1
ATOM 5817 C C . THR C 1 19 ? 147.891 -13.837 59.230 1.00 110.41 19 THR C C 1
ATOM 5818 O O . THR C 1 19 ? 146.933 -13.857 58.447 1.00 110.90 19 THR C O 1
ATOM 5822 N N . ARG C 1 20 ? 148.229 -12.764 59.941 1.00 103.19 20 ARG C N 1
ATOM 5823 C CA . ARG C 1 20 ? 147.551 -11.483 59.789 1.00 104.30 20 ARG C CA 1
ATOM 5824 C C . ARG C 1 20 ? 147.637 -10.957 58.354 1.00 112.42 20 ARG C C 1
ATOM 5825 O O . ARG C 1 20 ? 146.738 -10.245 57.897 1.00 113.46 20 ARG C O 1
ATOM 5827 N N . GLU C 1 21 ? 148.709 -11.302 57.641 1.00 110.53 21 GLU C N 1
ATOM 5828 C CA . GLU C 1 21 ? 148.860 -10.851 56.257 1.00 110.29 21 GLU C CA 1
ATOM 5829 C C . GLU C 1 21 ? 148.268 -11.837 55.271 1.00 110.04 21 GLU C C 1
ATOM 5830 O O . GLU C 1 21 ? 148.288 -11.587 54.069 1.00 112.53 21 GLU C O 1
ATOM 5836 N N . GLY C 1 22 ? 147.767 -12.964 55.766 1.00 109.63 22 GLY C N 1
ATOM 5837 C CA . GLY C 1 22 ? 147.072 -13.904 54.906 1.00 111.17 22 GLY C CA 1
ATOM 5838 C C . GLY C 1 22 ? 147.675 -15.292 54.853 1.00 109.74 22 GLY C C 1
ATOM 5839 O O . GLY C 1 22 ? 148.254 -15.757 55.832 1.00 109.37 22 GLY C O 1
ATOM 5840 N N . LEU C 1 23 ? 147.541 -15.945 53.699 1.00 111.84 23 LEU C N 1
ATOM 5841 C CA . LEU C 1 23 ? 147.955 -17.341 53.521 1.00 110.03 23 LEU C CA 1
ATOM 5842 C C . LEU C 1 23 ? 149.352 -17.497 52.901 1.00 110.18 23 LEU C C 1
ATOM 5843 O O . LEU C 1 23 ? 149.669 -16.870 51.884 1.00 109.70 23 LEU C O 1
ATOM 5848 N N . TYR C 1 24 ? 150.176 -18.333 53.536 1.00 108.42 24 TYR C N 1
ATOM 5849 C CA . TYR C 1 24 ? 151.447 -18.788 52.972 1.00 103.39 24 TYR C CA 1
ATOM 5850 C C . TYR C 1 24 ? 151.298 -20.229 52.483 1.00 105.50 24 TYR C C 1
ATOM 5851 O O . TYR C 1 24 ? 150.978 -21.128 53.267 1.00 101.39 24 TYR C O 1
ATOM 5860 N N . LYS C 1 25 ? 151.531 -20.444 51.190 1.00 105.70 25 LYS C N 1
ATOM 5861 C CA . LYS C 1 25 ? 151.340 -21.757 50.581 1.00 102.95 25 LYS C CA 1
ATOM 5862 C C . LYS C 1 25 ? 152.598 -22.246 49.856 1.00 105.49 25 LYS C C 1
ATOM 5863 O O . LYS C 1 25 ? 153.296 -21.471 49.192 1.00 104.78 25 LYS C O 1
ATOM 5865 N N . LEU C 1 26 ? 152.886 -23.537 49.993 1.00 101.60 26 LEU C N 1
ATOM 5866 C CA . LEU C 1 26 ? 154.064 -24.114 49.370 1.00 100.54 26 LEU C CA 1
ATOM 5867 C C . LEU C 1 26 ? 153.875 -24.158 47.859 1.00 105.40 26 LEU C C 1
ATOM 5868 O O . LEU C 1 26 ? 152.759 -24.323 47.367 1.00 102.82 26 LEU C O 1
ATOM 5870 N N . LEU C 1 27 ? 154.974 -23.998 47.129 1.00 106.43 27 LEU C N 1
ATOM 5871 C CA . LEU C 1 27 ? 154.951 -24.053 45.676 1.00 99.14 27 LEU C CA 1
ATOM 5872 C C . LEU C 1 27 ? 155.686 -25.276 45.161 1.00 99.99 27 LEU C C 1
ATOM 5873 O O . LEU C 1 27 ? 156.908 -25.282 45.077 1.00 101.63 27 LEU C O 1
ATOM 5878 N N . PRO C 1 28 ? 154.937 -26.323 44.807 1.00 99.88 28 PRO C N 1
ATOM 5879 C CA . PRO C 1 28 ? 155.541 -27.568 44.323 1.00 97.31 28 PRO C CA 1
ATOM 5880 C C . PRO C 1 28 ? 156.271 -27.444 42.967 1.00 105.34 28 PRO C C 1
ATOM 5881 O O . PRO C 1 28 ? 157.372 -28.007 42.877 1.00 107.11 28 PRO C O 1
ATOM 5885 N N . HIS C 1 29 ? 155.745 -26.755 41.944 1.00 104.79 29 HIS C N 1
ATOM 5886 C CA . HIS C 1 29 ? 156.612 -26.421 40.787 1.00 108.21 29 HIS C CA 1
ATOM 5887 C C . HIS C 1 29 ? 157.971 -25.814 41.153 1.00 108.47 29 HIS C C 1
ATOM 5888 O O . HIS C 1 29 ? 158.948 -26.029 40.449 1.00 109.65 29 HIS C O 1
ATOM 5895 N N . SER C 1 30 ? 157.992 -24.983 42.187 1.00 103.65 30 SER C N 1
ATOM 5896 C CA . SER C 1 30 ? 159.170 -24.182 42.435 1.00 105.56 30 SER C CA 1
ATOM 5897 C C . SER C 1 30 ? 160.239 -24.976 43.184 1.00 99.77 30 SER C C 1
ATOM 5898 O O . SER C 1 30 ? 161.246 -24.424 43.626 1.00 97.79 30 SER C O 1
ATOM 5901 N N . GLU C 1 31 ? 160.032 -26.281 43.297 1.00 95.53 31 GLU C N 1
ATOM 5902 C CA . GLU C 1 31 ? 160.963 -27.126 44.020 1.00 97.60 31 GLU C CA 1
ATOM 5903 C C . GLU C 1 31 ? 162.282 -27.324 43.272 1.00 97.14 31 GLU C C 1
ATOM 5904 O O . GLU C 1 31 ? 162.310 -27.733 42.108 1.00 95.90 31 GLU C O 1
ATOM 5910 N N . TYR C 1 32 ? 163.375 -27.021 43.961 1.00 97.19 32 TYR C N 1
ATOM 5911 C CA . TYR C 1 32 ? 164.702 -27.349 43.474 1.00 90.95 32 TYR C CA 1
ATOM 5912 C C . TYR C 1 32 ? 165.253 -28.529 44.258 1.00 89.47 32 TYR C C 1
ATOM 5913 O O . TYR C 1 32 ? 164.893 -28.741 45.415 1.00 87.02 32 TYR C O 1
ATOM 5922 N N . SER C 1 33 ? 166.109 -29.302 43.606 1.00 86.10 33 SER C N 1
ATOM 5923 C CA . SER C 1 33 ? 166.798 -30.420 44.230 1.00 89.00 33 SER C CA 1
ATOM 5924 C C . SER C 1 33 ? 167.751 -30.989 43.197 1.00 93.42 33 SER C C 1
ATOM 5925 O O . SER C 1 33 ? 167.875 -30.450 42.098 1.00 97.05 33 SER C O 1
ATOM 5928 N N . ARG C 1 34 ? 168.432 -32.072 43.538 1.00 92.14 34 ARG C N 1
ATOM 5929 C CA . ARG C 1 34 ? 169.173 -32.787 42.521 1.00 91.13 34 ARG C CA 1
ATOM 5930 C C . ARG C 1 34 ? 168.144 -33.403 41.583 1.00 94.21 34 ARG C C 1
ATOM 5931 O O . ARG C 1 34 ? 167.170 -33.994 42.042 1.00 93.67 34 ARG C O 1
ATOM 5939 N N . PRO C 1 35 ? 168.357 -33.254 40.266 1.00 97.62 35 PRO C N 1
ATOM 5940 C CA . PRO C 1 35 ? 167.388 -33.562 39.201 1.00 98.55 35 PRO C CA 1
ATOM 5941 C C . PRO C 1 35 ? 166.794 -34.949 39.355 1.00 98.42 35 PRO C C 1
ATOM 5942 O O . PRO C 1 35 ? 165.607 -35.175 39.116 1.00 96.19 35 PRO C O 1
ATOM 5946 N N . ASN C 1 36 ? 167.661 -35.867 39.758 1.00 99.03 36 ASN C N 1
ATOM 5947 C CA . ASN C 1 36 ? 167.301 -37.215 40.152 1.00 95.88 36 ASN C CA 1
ATOM 5948 C C . ASN C 1 36 ? 166.083 -37.249 41.090 1.00 98.51 36 ASN C C 1
ATOM 5949 O O . ASN C 1 36 ? 165.277 -38.184 41.050 1.00 92.41 36 ASN C O 1
ATOM 5954 N N . ARG C 1 37 ? 165.963 -36.208 41.916 1.00 101.01 37 ARG C N 1
ATOM 5955 C CA . ARG C 1 37 ? 164.765 -35.924 42.719 1.00 97.97 37 ARG C CA 1
ATOM 5956 C C . ARG C 1 37 ? 164.503 -36.918 43.853 1.00 92.56 37 ARG C C 1
ATOM 5957 O O . ARG C 1 37 ? 163.449 -36.868 44.488 1.00 94.71 37 ARG C O 1
ATOM 5961 N N . VAL C 1 38 ? 165.448 -37.811 44.128 1.00 94.56 38 VAL C N 1
ATOM 5962 C CA . VAL C 1 38 ? 165.252 -38.721 45.252 1.00 100.06 38 VAL C CA 1
ATOM 5963 C C . VAL C 1 38 ? 165.909 -38.145 46.506 1.00 98.13 38 VAL C C 1
ATOM 5964 O O . VAL C 1 38 ? 166.926 -37.442 46.423 1.00 93.81 38 VAL C O 1
ATOM 5968 N N . PRO C 1 39 ? 165.296 -38.407 47.673 1.00 100.29 39 PRO C N 1
ATOM 5969 C CA . PRO C 1 39 ? 165.838 -37.898 48.935 1.00 99.01 39 PRO C CA 1
ATOM 5970 C C . PRO C 1 39 ? 167.235 -38.438 49.241 1.00 94.41 39 PRO C C 1
ATOM 5971 O O . PRO C 1 39 ? 167.649 -39.475 48.727 1.00 93.15 39 PRO C O 1
ATOM 5975 N N . PHE C 1 40 ? 167.943 -37.708 50.091 1.00 95.43 40 PHE C N 1
ATOM 5976 C CA . PHE C 1 40 ? 169.313 -37.999 50.482 1.00 93.51 40 PHE C CA 1
ATOM 5977 C C . PHE C 1 40 ? 169.343 -38.315 51.986 1.00 93.97 40 PHE C C 1
ATOM 5978 O O . PHE C 1 40 ? 168.367 -38.057 52.682 1.00 92.31 40 PHE C O 1
ATOM 5986 N N . ASN C 1 41 ? 170.435 -38.876 52.496 1.00 96.06 41 ASN C N 1
ATOM 5987 C CA . ASN C 1 41 ? 170.526 -39.148 53.933 1.00 93.94 41 ASN C CA 1
ATOM 5988 C C . ASN C 1 41 ? 171.937 -39.391 54.455 1.00 92.22 41 ASN C C 1
ATOM 5989 O O . ASN C 1 41 ? 172.731 -40.083 53.822 1.00 93.68 41 ASN C O 1
ATOM 5994 N N . SER C 1 42 ? 172.234 -38.832 55.625 1.00 98.29 42 SER C N 1
ATOM 5995 C CA . SER C 1 42 ? 173.514 -39.070 56.289 1.00 104.46 42 SER C CA 1
ATOM 5996 C C . SER C 1 42 ? 173.343 -39.081 57.807 1.00 106.63 42 SER C C 1
ATOM 5997 O O . SER C 1 42 ? 174.249 -39.476 58.540 1.00 108.51 42 SER C O 1
ATOM 5999 N N . ASN C 1 46 ? 176.549 -33.954 56.704 1.00 85.36 46 ASN C N 1
ATOM 6000 C CA . ASN C 1 46 ? 176.693 -32.561 56.293 1.00 79.69 46 ASN C CA 1
ATOM 6001 C C . ASN C 1 46 ? 175.358 -31.930 55.950 1.00 84.83 46 ASN C C 1
ATOM 6002 O O . ASN C 1 46 ? 174.521 -32.564 55.316 1.00 90.30 46 ASN C O 1
ATOM 6007 N N . PRO C 1 47 ? 175.152 -30.669 56.359 1.00 85.25 47 PRO C N 1
ATOM 6008 C CA . PRO C 1 47 ? 173.845 -30.026 56.223 1.00 84.85 47 PRO C CA 1
ATOM 6009 C C . PRO C 1 47 ? 173.652 -29.358 54.859 1.00 84.82 47 PRO C C 1
ATOM 6010 O O . PRO C 1 47 ? 174.571 -28.721 54.329 1.00 81.38 47 PRO C O 1
ATOM 6014 N N . VAL C 1 48 ? 172.457 -29.526 54.297 1.00 88.61 48 VAL C N 1
ATOM 6015 C CA . VAL C 1 48 ? 172.109 -28.956 52.993 1.00 84.53 48 VAL C CA 1
ATOM 6016 C C . VAL C 1 48 ? 171.997 -27.437 53.080 1.00 83.33 48 VAL C C 1
ATOM 6017 O O . VAL C 1 48 ? 171.168 -26.906 53.819 1.00 84.77 48 VAL C O 1
ATOM 6021 N N . ARG C 1 49 ? 172.831 -26.734 52.325 1.00 83.07 49 ARG C N 1
ATOM 6022 C CA . ARG C 1 49 ? 172.885 -25.285 52.443 1.00 80.66 49 ARG C CA 1
ATOM 6023 C C . ARG C 1 49 ? 172.565 -24.601 51.125 1.00 81.98 49 ARG C C 1
ATOM 6024 O O . ARG C 1 49 ? 172.790 -25.151 50.047 1.00 84.16 49 ARG C O 1
ATOM 6032 N N . VAL C 1 50 ? 172.027 -23.394 51.225 1.00 83.21 50 VAL C N 1
ATOM 6033 C CA . VAL C 1 50 ? 171.513 -22.679 50.069 1.00 82.05 50 VAL C CA 1
ATOM 6034 C C . VAL C 1 50 ? 172.063 -21.267 50.035 1.00 81.02 50 VAL C C 1
ATOM 6035 O O . VAL C 1 50 ? 172.086 -20.581 51.054 1.00 80.19 50 VAL C O 1
ATOM 6039 N N . SER C 1 51 ? 172.508 -20.840 48.857 1.00 82.71 51 SER C N 1
ATOM 6040 C CA . SER C 1 51 ? 172.954 -19.470 48.653 1.00 79.82 51 SER C CA 1
ATOM 6041 C C . SER C 1 51 ? 172.238 -18.846 47.454 1.00 84.08 51 SER C C 1
ATOM 6042 O O . SER C 1 51 ? 171.989 -19.521 46.451 1.00 84.50 51 SER C O 1
ATOM 6045 N N . PHE C 1 52 ? 171.910 -17.560 47.568 1.00 82.17 52 PHE C N 1
ATOM 6046 C CA . PHE C 1 52 ? 171.322 -16.796 46.474 1.00 78.17 52 PHE C CA 1
ATOM 6047 C C . PHE C 1 52 ? 172.169 -15.583 46.150 1.00 83.11 52 PHE C C 1
ATOM 6048 O O . PHE C 1 52 ? 172.762 -14.976 47.036 1.00 77.81 52 PHE C O 1
ATOM 6056 N N . VAL C 1 53 ? 172.208 -15.224 44.872 1.00 92.68 53 VAL C N 1
ATOM 6057 C CA . VAL C 1 53 ? 172.906 -14.022 44.435 1.00 90.30 53 VAL C CA 1
ATOM 6058 C C . VAL C 1 53 ? 172.163 -13.397 43.254 1.00 89.92 53 VAL C C 1
ATOM 6059 O O . VAL C 1 53 ? 171.529 -14.098 42.455 1.00 83.40 53 VAL C O 1
ATOM 6063 N N . ASN C 1 54 ? 172.210 -12.068 43.183 1.00 96.28 54 ASN C N 1
ATOM 6064 C CA . ASN C 1 54 ? 171.608 -11.335 42.076 1.00 97.66 54 ASN C CA 1
ATOM 6065 C C . ASN C 1 54 ? 172.655 -10.646 41.218 1.00 97.40 54 ASN C C 1
ATOM 6066 O O . ASN C 1 54 ? 173.539 -9.949 41.725 1.00 92.06 54 ASN C O 1
ATOM 6071 N N . LEU C 1 55 ? 172.526 -10.828 39.908 1.00 97.87 55 LEU C N 1
ATOM 6072 C CA . LEU C 1 55 ? 173.542 -10.376 38.980 1.00 96.64 55 LEU C CA 1
ATOM 6073 C C . LEU C 1 55 ? 173.216 -8.994 38.417 1.00 104.19 55 LEU C C 1
ATOM 6074 O O . LEU C 1 55 ? 173.539 -8.700 37.266 1.00 109.08 55 LEU C O 1
ATOM 6076 N N . ASN C 1 56 ? 172.592 -8.148 39.236 1.00 101.59 56 ASN C N 1
ATOM 6077 C CA . ASN C 1 56 ? 172.187 -6.805 38.815 1.00 102.58 56 ASN C CA 1
ATOM 6078 C C . ASN C 1 56 ? 171.256 -6.828 37.594 1.00 99.43 56 ASN C C 1
ATOM 6079 O O . ASN C 1 56 ? 171.704 -6.894 36.446 1.00 94.97 56 ASN C O 1
ATOM 6081 N N . ASN C 1 61 ? 165.101 -12.524 35.407 1.00 96.79 61 ASN C N 1
ATOM 6082 C CA . ASN C 1 61 ? 165.806 -13.773 35.704 1.00 101.62 61 ASN C CA 1
ATOM 6083 C C . ASN C 1 61 ? 167.246 -13.571 36.167 1.00 102.81 61 ASN C C 1
ATOM 6084 O O . ASN C 1 61 ? 168.153 -14.256 35.686 1.00 99.76 61 ASN C O 1
ATOM 6089 N N . GLY C 1 62 ? 167.452 -12.651 37.107 1.00 101.98 62 GLY C N 1
ATOM 6090 C CA . GLY C 1 62 ? 168.793 -12.302 37.551 1.00 101.65 62 GLY C CA 1
ATOM 6091 C C . GLY C 1 62 ? 169.212 -12.930 38.867 1.00 101.85 62 GLY C C 1
ATOM 6092 O O . GLY C 1 62 ? 170.177 -12.485 39.494 1.00 97.34 62 GLY C O 1
ATOM 6093 N N . ASP C 1 63 ? 168.489 -13.970 39.277 1.00 98.46 63 ASP C N 1
ATOM 6094 C CA . ASP C 1 63 ? 168.745 -14.647 40.541 1.00 96.27 63 ASP C CA 1
ATOM 6095 C C . ASP C 1 63 ? 169.443 -15.986 40.334 1.00 97.30 63 ASP C C 1
ATOM 6096 O O . ASP C 1 63 ? 169.130 -16.727 39.395 1.00 97.48 63 ASP C O 1
ATOM 6101 N N . ARG C 1 64 ? 170.381 -16.301 41.222 1.00 96.85 64 ARG C N 1
ATOM 6102 C CA . ARG C 1 64 ? 171.070 -17.589 41.163 1.00 98.20 64 ARG C CA 1
ATOM 6103 C C . ARG C 1 64 ? 170.889 -18.411 42.446 1.00 95.21 64 ARG C C 1
ATOM 6104 O O . ARG C 1 64 ? 170.739 -17.861 43.541 1.00 85.94 64 ARG C O 1
ATOM 6106 N N . LEU C 1 65 ? 170.895 -19.736 42.289 1.00 95.08 65 LEU C N 1
ATOM 6107 C CA . LEU C 1 65 ? 170.765 -20.652 43.419 1.00 91.04 65 LEU C CA 1
ATOM 6108 C C . LEU C 1 65 ? 171.900 -21.673 43.439 1.00 89.88 65 LEU C C 1
ATOM 6109 O O . LEU C 1 65 ? 172.151 -22.374 42.455 1.00 83.06 65 LEU C O 1
ATOM 6114 N N . CYS C 1 66 ? 172.587 -21.735 44.576 1.00 89.07 66 CYS C N 1
ATOM 6115 C CA . CYS C 1 66 ? 173.575 -22.770 44.826 1.00 83.95 66 CYS C CA 1
ATOM 6116 C C . CYS C 1 66 ? 173.173 -23.604 46.025 1.00 82.44 66 CYS C C 1
ATOM 6117 O O . CYS C 1 66 ? 172.910 -23.063 47.101 1.00 81.96 66 CYS C O 1
ATOM 6120 N N . PHE C 1 67 ? 173.108 -24.917 45.855 1.00 79.43 67 PHE C N 1
ATOM 6121 C CA . PHE C 1 67 ? 172.951 -25.754 47.032 1.00 83.86 67 PHE C CA 1
ATOM 6122 C C . PHE C 1 67 ? 173.918 -26.924 47.019 1.00 82.14 67 PHE C C 1
ATOM 6123 O O . PHE C 1 67 ? 174.287 -27.431 45.963 1.00 76.93 67 PHE C O 1
ATOM 6131 N N . ASN C 1 68 ? 174.176 -27.449 48.202 1.00 81.87 68 ASN C N 1
ATOM 6132 C CA . ASN C 1 68 ? 175.027 -28.597 48.353 1.00 81.39 68 ASN C CA 1
ATOM 6133 C C . ASN C 1 68 ? 174.201 -29.772 48.830 1.00 81.61 68 ASN C C 1
ATOM 6134 O O . ASN C 1 68 ? 173.267 -29.594 49.565 1.00 75.74 68 ASN C O 1
ATOM 6139 N N . VAL C 1 69 ? 174.547 -30.970 48.380 1.00 84.15 69 VAL C N 1
ATOM 6140 C CA . VAL C 1 69 ? 173.887 -32.203 48.791 1.00 83.17 69 VAL C CA 1
ATOM 6141 C C . VAL C 1 69 ? 174.519 -33.171 49.775 1.00 81.38 69 VAL C C 1
ATOM 6142 O O . VAL C 1 69 ? 174.149 -33.217 50.934 1.00 87.37 69 VAL C O 1
ATOM 6144 N N . GLY C 1 70 ? 175.441 -33.981 49.301 1.00 76.01 70 GLY C N 1
ATOM 6145 C CA . GLY C 1 70 ? 176.368 -34.576 49.957 1.00 73.76 70 GLY C CA 1
ATOM 6146 C C . GLY C 1 70 ? 177.852 -34.581 49.465 1.00 75.24 70 GLY C C 1
ATOM 6147 O O . GLY C 1 70 ? 178.952 -34.321 50.112 1.00 74.53 70 GLY C O 1
ATOM 6148 N N . ARG C 1 71 ? 177.842 -34.888 48.141 1.00 81.74 71 ARG C N 1
ATOM 6149 C CA . ARG C 1 71 ? 179.054 -34.887 47.380 1.00 80.15 71 ARG C CA 1
ATOM 6150 C C . ARG C 1 71 ? 178.853 -33.917 46.243 1.00 77.60 71 ARG C C 1
ATOM 6151 O O . ARG C 1 71 ? 179.776 -33.623 45.521 1.00 74.29 71 ARG C O 1
ATOM 6159 N N . GLU C 1 72 ? 177.520 -33.506 45.969 1.00 78.43 72 GLU C N 1
ATOM 6160 C CA . GLU C 1 72 ? 177.260 -32.635 44.830 1.00 84.02 72 GLU C CA 1
ATOM 6161 C C . GLU C 1 72 ? 176.943 -31.175 45.184 1.00 83.76 72 GLU C C 1
ATOM 6162 O O . GLU C 1 72 ? 176.308 -30.871 46.203 1.00 83.82 72 GLU C O 1
ATOM 6168 N N . LEU C 1 73 ? 177.417 -30.284 44.319 1.00 77.87 73 LEU C N 1
ATOM 6169 C CA . LEU C 1 73 ? 177.222 -28.850 44.451 1.00 76.06 73 LEU C CA 1
ATOM 6170 C C . LEU C 1 73 ? 176.537 -28.285 43.183 1.00 81.94 73 LEU C C 1
ATOM 6171 O O . LEU C 1 73 ? 177.108 -28.305 42.082 1.00 77.98 73 LEU C O 1
ATOM 6176 N N . TYR C 1 74 ? 175.313 -27.791 43.350 1.00 81.35 74 TYR C N 1
ATOM 6177 C CA . TYR C 1 74 ? 174.456 -27.422 42.227 1.00 79.53 74 TYR C CA 1
ATOM 6178 C C . TYR C 1 74 ? 174.297 -25.931 42.052 1.00 81.73 74 TYR C C 1
ATOM 6179 O O . TYR C 1 74 ? 174.373 -25.170 43.008 1.00 83.95 74 TYR C O 1
ATOM 6188 N N . PHE C 1 75 ? 174.022 -25.542 40.813 1.00 87.03 75 PHE C N 1
ATOM 6189 C CA . PHE C 1 75 ? 173.934 -24.150 40.402 1.00 84.95 75 PHE C CA 1
ATOM 6190 C C . PHE C 1 75 ? 172.848 -23.964 39.328 1.00 84.52 75 PHE C C 1
ATOM 6191 O O . PHE C 1 75 ? 173.028 -24.368 38.182 1.00 86.55 75 PHE C O 1
ATOM 6199 N N . TYR C 1 76 ? 171.715 -23.382 39.717 1.00 86.10 76 TYR C N 1
ATOM 6200 C CA . TYR C 1 76 ? 170.591 -23.153 38.813 1.00 82.67 76 TYR C CA 1
ATOM 6201 C C . TYR C 1 76 ? 170.153 -21.703 38.821 1.00 87.90 76 TYR C C 1
ATOM 6202 O O . TYR C 1 76 ? 170.519 -20.926 39.705 1.00 87.38 76 TYR C O 1
ATOM 6211 N N . ILE C 1 77 ? 169.329 -21.356 37.840 1.00 93.97 77 ILE C N 1
ATOM 6212 C CA . ILE C 1 77 ? 168.631 -20.084 37.847 1.00 93.41 77 ILE C CA 1
ATOM 6213 C C . ILE C 1 77 ? 167.465 -20.211 38.812 1.00 92.64 77 ILE C C 1
ATOM 6214 O O . ILE C 1 77 ? 166.642 -21.122 38.683 1.00 91.12 77 ILE C O 1
ATOM 6219 N N . TYR C 1 78 ? 167.393 -19.322 39.793 1.00 91.60 78 TYR C N 1
ATOM 6220 C CA . TYR C 1 78 ? 166.286 -19.413 40.731 1.00 97.80 78 TYR C CA 1
ATOM 6221 C C . TYR C 1 78 ? 165.094 -18.615 40.218 1.00 99.51 78 TYR C C 1
ATOM 6222 O O . TYR C 1 78 ? 165.125 -17.384 40.191 1.00 102.30 78 TYR C O 1
ATOM 6231 N N . LYS C 1 79 ? 164.036 -19.318 39.828 1.00 99.32 79 LYS C N 1
ATOM 6232 C CA . LYS C 1 79 ? 162.919 -18.675 39.142 1.00 105.88 79 LYS C CA 1
ATOM 6233 C C . LYS C 1 79 ? 161.828 -18.140 40.085 1.00 101.18 79 LYS C C 1
ATOM 6234 O O . LYS C 1 79 ? 160.673 -17.989 39.679 1.00 100.08 79 LYS C O 1
ATOM 6236 N N . GLY C 1 80 ? 162.200 -17.837 41.326 1.00 93.90 80 GLY C N 1
ATOM 6237 C CA . GLY C 1 80 ? 161.275 -17.248 42.284 1.00 94.95 80 GLY C CA 1
ATOM 6238 C C . GLY C 1 80 ? 160.038 -18.086 42.564 1.00 98.18 80 GLY C C 1
ATOM 6239 O O . GLY C 1 80 ? 160.138 -19.263 42.925 1.00 95.34 80 GLY C O 1
ATOM 6240 N N . VAL C 1 81 ? 158.865 -17.478 42.396 1.00 99.25 81 VAL C N 1
ATOM 6241 C CA . VAL C 1 81 ? 157.605 -18.190 42.600 1.00 98.53 81 VAL C CA 1
ATOM 6242 C C . VAL C 1 81 ? 157.120 -18.856 41.318 1.00 98.64 81 VAL C C 1
ATOM 6243 O O . VAL C 1 81 ? 156.165 -19.637 41.333 1.00 100.80 81 VAL C O 1
ATOM 6247 N N . ARG C 1 82 ? 157.791 -18.548 40.212 1.00 98.15 82 ARG C N 1
ATOM 6248 C CA . ARG C 1 82 ? 157.507 -19.183 38.932 1.00 97.74 82 ARG C CA 1
ATOM 6249 C C . ARG C 1 82 ? 157.965 -20.642 38.961 1.00 101.38 82 ARG C C 1
ATOM 6250 O O . ARG C 1 82 ? 158.440 -21.136 39.990 1.00 102.06 82 ARG C O 1
ATOM 6252 N N . LYS C 1 83 ? 157.810 -21.336 37.837 1.00 103.69 83 LYS C N 1
ATOM 6253 C CA . LYS C 1 83 ? 158.247 -22.726 37.746 1.00 105.67 83 LYS C CA 1
ATOM 6254 C C . LYS C 1 83 ? 159.755 -22.807 37.951 1.00 103.94 83 LYS C C 1
ATOM 6255 O O . LYS C 1 83 ? 160.503 -21.966 37.458 1.00 101.26 83 LYS C O 1
ATOM 6257 N N . ALA C 1 84 ? 160.200 -23.807 38.700 1.00 107.93 84 ALA C N 1
ATOM 6258 C CA . ALA C 1 84 ? 161.629 -23.996 38.906 1.00 105.45 84 ALA C CA 1
ATOM 6259 C C . ALA C 1 84 ? 162.280 -24.404 37.586 1.00 103.04 84 ALA C C 1
ATOM 6260 O O . ALA C 1 84 ? 161.692 -25.164 36.815 1.00 98.17 84 ALA C O 1
ATOM 6262 N N . ALA C 1 85 ? 163.484 -23.891 37.333 1.00 100.74 85 ALA C N 1
ATOM 6263 C CA . ALA C 1 85 ? 164.244 -24.224 36.127 1.00 92.20 85 ALA C CA 1
ATOM 6264 C C . ALA C 1 85 ? 164.405 -25.721 35.921 1.00 94.07 85 ALA C C 1
ATOM 6265 O O . ALA C 1 85 ? 164.251 -26.513 36.845 1.00 99.21 85 ALA C O 1
ATOM 6267 N N . ASP C 1 86 ? 164.715 -26.096 34.688 1.00 104.97 86 ASP C N 1
ATOM 6268 C CA . ASP C 1 86 ? 164.951 -27.486 34.330 1.00 102.21 86 ASP C CA 1
ATOM 6269 C C . ASP C 1 86 ? 166.071 -27.976 35.243 1.00 103.01 86 ASP C C 1
ATOM 6270 O O . ASP C 1 86 ? 167.211 -27.514 35.150 1.00 102.93 86 ASP C O 1
ATOM 6275 N N . LEU C 1 87 ? 165.748 -28.918 36.124 1.00 100.84 87 LEU C N 1
ATOM 6276 C CA . LEU C 1 87 ? 166.739 -29.450 37.050 1.00 99.11 87 LEU C CA 1
ATOM 6277 C C . LEU C 1 87 ? 167.654 -30.398 36.269 1.00 101.03 87 LEU C C 1
ATOM 6278 O O . LEU C 1 87 ? 168.775 -30.683 36.700 1.00 98.60 87 LEU C O 1
ATOM 6283 N N . SER C 1 88 ? 167.179 -30.870 35.117 1.00 101.18 88 SER C N 1
ATOM 6284 C CA . SER C 1 88 ? 167.955 -31.776 34.275 1.00 99.29 88 SER C CA 1
ATOM 6285 C C . SER C 1 88 ? 169.250 -31.123 33.791 1.00 97.80 88 SER C C 1
ATOM 6286 O O . SER C 1 88 ? 170.279 -31.789 33.657 1.00 97.11 88 SER C O 1
ATOM 6289 N N . LYS C 1 89 ? 169.193 -29.820 33.530 1.00 96.05 89 LYS C N 1
ATOM 6290 C CA . LYS C 1 89 ? 170.341 -29.095 33.003 1.00 92.59 89 LYS C CA 1
ATOM 6291 C C . LYS C 1 89 ? 170.770 -27.985 33.960 1.00 90.42 89 LYS C C 1
ATOM 6292 O O . LYS C 1 89 ? 170.229 -26.882 33.922 1.00 87.60 89 LYS C O 1
ATOM 6294 N N . PRO C 1 90 ? 171.747 -28.279 34.832 1.00 90.77 90 PRO C N 1
ATOM 6295 C CA . PRO C 1 90 ? 172.253 -27.262 35.750 1.00 85.69 90 PRO C CA 1
ATOM 6296 C C . PRO C 1 90 ? 173.389 -26.484 35.115 1.00 84.17 90 PRO C C 1
ATOM 6297 O O . PRO C 1 90 ? 174.253 -27.082 34.467 1.00 81.56 90 PRO C O 1
ATOM 6301 N N . ILE C 1 91 ? 173.376 -25.168 35.301 1.00 79.89 91 ILE C N 1
ATOM 6302 C CA . ILE C 1 91 ? 174.446 -24.300 34.826 1.00 76.22 91 ILE C CA 1
ATOM 6303 C C . ILE C 1 91 ? 175.817 -24.804 35.260 1.00 84.06 91 ILE C C 1
ATOM 6304 O O . ILE C 1 91 ? 176.716 -24.973 34.439 1.00 79.20 91 ILE C O 1
ATOM 6309 N N . ASP C 1 92 ? 175.979 -25.046 36.558 1.00 87.78 92 ASP C N 1
ATOM 6310 C CA . ASP C 1 92 ? 177.188 -25.706 37.013 1.00 81.67 92 ASP C CA 1
ATOM 6311 C C . ASP C 1 92 ? 176.890 -26.819 38.002 1.00 79.61 92 ASP C C 1
ATOM 6312 O O . ASP C 1 92 ? 175.929 -26.760 38.778 1.00 80.38 92 ASP C O 1
ATOM 6317 N N . LYS C 1 93 ? 177.724 -27.846 37.942 1.00 78.05 93 LYS C N 1
ATOM 6318 C CA . LYS C 1 93 ? 177.611 -28.995 38.819 1.00 81.49 93 LYS C CA 1
ATOM 6319 C C . LYS C 1 93 ? 178.999 -29.514 39.162 1.00 86.57 93 LYS C C 1
ATOM 6320 O O . LYS C 1 93 ? 179.750 -29.914 38.263 1.00 82.83 93 LYS C O 1
ATOM 6326 N N . ARG C 1 94 ? 179.363 -29.497 40.443 1.00 81.23 94 ARG C N 1
ATOM 6327 C CA . ARG C 1 94 ? 180.640 -30.080 40.834 1.00 78.78 94 ARG C CA 1
ATOM 6328 C C . ARG C 1 94 ? 180.421 -31.307 41.691 1.00 76.09 94 ARG C C 1
ATOM 6329 O O . ARG C 1 94 ? 179.426 -31.412 42.402 1.00 77.31 94 ARG C O 1
ATOM 6337 N N . ILE C 1 95 ? 181.342 -32.256 41.579 1.00 75.25 95 ILE C N 1
ATOM 6338 C CA . ILE C 1 95 ? 181.240 -33.484 42.333 1.00 73.63 95 ILE C CA 1
ATOM 6339 C C . ILE C 1 95 ? 182.487 -33.708 43.156 1.00 78.70 95 ILE C C 1
ATOM 6340 O O . ILE C 1 95 ? 183.592 -33.789 42.622 1.00 79.69 95 ILE C O 1
ATOM 6345 N N . TYR C 1 96 ? 182.289 -33.802 44.468 1.00 79.88 96 TYR C N 1
ATOM 6346 C CA . TYR C 1 96 ? 183.377 -33.926 45.425 1.00 77.61 96 TYR C CA 1
ATOM 6347 C C . TYR C 1 96 ? 183.463 -35.349 45.962 1.00 78.34 96 TYR C C 1
ATOM 6348 O O . TYR C 1 96 ? 182.618 -35.786 46.748 1.00 73.81 96 TYR C O 1
ATOM 6357 N N . LYS C 1 97 ? 184.493 -36.065 45.514 1.00 82.02 97 LYS C N 1
ATOM 6358 C CA . LYS C 1 97 ? 184.655 -37.484 45.821 1.00 81.78 97 LYS C CA 1
ATOM 6359 C C . LYS C 1 97 ? 185.464 -37.711 47.101 1.00 79.21 97 LYS C C 1
ATOM 6360 O O . LYS C 1 97 ? 185.609 -38.844 47.565 1.00 76.51 97 LYS C O 1
ATOM 6362 N N . GLY C 1 98 ? 185.985 -36.627 47.669 1.00 77.70 98 GLY C N 1
ATOM 6363 C CA . GLY C 1 98 ? 186.717 -36.707 48.918 1.00 77.52 98 GLY C CA 1
ATOM 6364 C C . GLY C 1 98 ? 185.920 -36.069 50.033 1.00 82.76 98 GLY C C 1
ATOM 6365 O O . GLY C 1 98 ? 184.833 -36.537 50.374 1.00 81.87 98 GLY C O 1
ATOM 6366 N N . THR C 1 99 ? 186.461 -34.993 50.597 1.00 81.05 99 THR C N 1
ATOM 6367 C CA . THR C 1 99 ? 185.723 -34.165 51.539 1.00 73.77 99 THR C CA 1
ATOM 6368 C C . THR C 1 99 ? 184.559 -33.465 50.832 1.00 78.61 99 THR C C 1
ATOM 6369 O O . THR C 1 99 ? 184.628 -33.194 49.637 1.00 86.10 99 THR C O 1
ATOM 6373 N N . GLN C 1 100 ? 183.498 -33.163 51.571 1.00 79.20 100 GLN C N 1
ATOM 6374 C CA . GLN C 1 100 ? 182.273 -32.621 50.990 1.00 74.78 100 GLN C CA 1
ATOM 6375 C C . GLN C 1 100 ? 181.981 -31.201 51.471 1.00 76.00 100 GLN C C 1
ATOM 6376 O O . GLN C 1 100 ? 182.512 -30.777 52.498 1.00 78.40 100 GLN C O 1
ATOM 6382 N N . PRO C 1 101 ? 181.132 -30.460 50.733 1.00 76.88 101 PRO C N 1
ATOM 6383 C CA . PRO C 1 101 ? 180.744 -29.105 51.148 1.00 75.86 101 PRO C CA 1
ATOM 6384 C C . PRO C 1 101 ? 179.917 -29.083 52.428 1.00 76.30 101 PRO C C 1
ATOM 6385 O O . PRO C 1 101 ? 179.107 -29.980 52.664 1.00 75.61 101 PRO C O 1
ATOM 6389 N N . THR C 1 102 ? 180.123 -28.049 53.234 1.00 73.59 102 THR C N 1
ATOM 6390 C CA . THR C 1 102 ? 179.350 -27.852 54.448 1.00 78.66 102 THR C CA 1
ATOM 6391 C C . THR C 1 102 ? 178.654 -26.492 54.402 1.00 77.64 102 THR C C 1
ATOM 6392 O O . THR C 1 102 ? 177.633 -26.289 55.069 1.00 84.79 102 THR C O 1
ATOM 6396 N N . CYS C 1 103 ? 179.211 -25.573 53.615 1.00 72.72 103 CYS C N 1
ATOM 6397 C CA . CYS C 1 103 ? 178.641 -24.235 53.440 1.00 73.73 103 CYS C CA 1
ATOM 6398 C C . CYS C 1 103 ? 179.244 -23.478 52.249 1.00 73.90 103 CYS C C 1
ATOM 6399 O O . CYS C 1 103 ? 180.285 -23.864 51.702 1.00 71.28 103 CYS C O 1
ATOM 6402 N N . HIS C 1 104 ? 178.581 -22.394 51.857 1.00 72.96 104 HIS C N 1
ATOM 6403 C CA . HIS C 1 104 ? 179.052 -21.580 50.741 1.00 74.66 104 HIS C CA 1
ATOM 6404 C C . HIS C 1 104 ? 178.523 -20.153 50.792 1.00 69.45 104 HIS C C 1
ATOM 6405 O O . HIS C 1 104 ? 177.563 -19.855 51.490 1.00 68.58 104 HIS C O 1
ATOM 6412 N N . ASP C 1 105 ? 179.176 -19.266 50.057 1.00 72.58 105 ASP C N 1
ATOM 6413 C CA . ASP C 1 105 ? 178.786 -17.867 50.057 1.00 74.91 105 ASP C CA 1
ATOM 6414 C C . ASP C 1 105 ? 179.212 -17.139 48.789 1.00 79.93 105 ASP C C 1
ATOM 6415 O O . ASP C 1 105 ? 180.361 -17.248 48.346 1.00 75.57 105 ASP C O 1
ATOM 6420 N N . PHE C 1 106 ? 178.277 -16.375 48.230 1.00 83.67 106 PHE C N 1
ATOM 6421 C CA . PHE C 1 106 ? 178.534 -15.552 47.050 1.00 82.39 106 PHE C CA 1
ATOM 6422 C C . PHE C 1 106 ? 179.083 -14.182 47.406 1.00 80.51 106 PHE C C 1
ATOM 6423 O O . PHE C 1 106 ? 178.776 -13.639 48.465 1.00 80.40 106 PHE C O 1
ATOM 6431 N N . ASN C 1 107 ? 179.893 -13.619 46.514 1.00 83.30 107 ASN C N 1
ATOM 6432 C CA . ASN C 1 107 ? 180.302 -12.230 46.669 1.00 83.59 107 ASN C CA 1
ATOM 6433 C C . ASN C 1 107 ? 179.330 -11.322 45.912 1.00 89.67 107 ASN C C 1
ATOM 6434 O O . ASN C 1 107 ? 179.249 -11.375 44.684 1.00 87.24 107 ASN C O 1
ATOM 6439 N N . HIS C 1 108 ? 178.591 -10.504 46.666 1.00 94.59 108 HIS C N 1
ATOM 6440 C CA . HIS C 1 108 ? 177.468 -9.724 46.136 1.00 90.39 108 HIS C CA 1
ATOM 6441 C C . HIS C 1 108 ? 177.893 -8.357 45.633 1.00 94.22 108 HIS C C 1
ATOM 6442 O O . HIS C 1 108 ? 177.155 -7.698 44.903 1.00 97.31 108 HIS C O 1
ATOM 6449 N N . LEU C 1 109 ? 179.071 -7.911 46.038 1.00 92.76 109 LEU C N 1
ATOM 6450 C CA . LEU C 1 109 ? 179.566 -6.651 45.525 1.00 93.73 109 LEU C CA 1
ATOM 6451 C C . LEU C 1 109 ? 180.041 -6.821 44.079 1.00 95.14 109 LEU C C 1
ATOM 6452 O O . LEU C 1 109 ? 180.080 -5.859 43.314 1.00 99.89 109 LEU C O 1
ATOM 6457 N N . THR C 1 110 ? 180.370 -8.053 43.696 1.00 91.12 110 THR C N 1
ATOM 6458 C CA . THR C 1 110 ? 181.081 -8.293 42.444 1.00 88.41 110 THR C CA 1
ATOM 6459 C C . THR C 1 110 ? 180.367 -9.225 41.462 1.00 92.80 110 THR C C 1
ATOM 6460 O O . THR C 1 110 ? 180.938 -9.625 40.445 1.00 91.94 110 THR C O 1
ATOM 6464 N N . ALA C 1 111 ? 179.121 -9.571 41.757 1.00 94.72 111 ALA C N 1
ATOM 6465 C CA . ALA C 1 111 ? 178.386 -10.478 40.888 1.00 90.06 111 ALA C CA 1
ATOM 6466 C C . ALA C 1 111 ? 177.951 -9.773 39.617 1.00 95.47 111 ALA C C 1
ATOM 6467 O O . ALA C 1 111 ? 177.308 -8.724 39.667 1.00 95.12 111 ALA C O 1
ATOM 6469 N N . THR C 1 112 ? 178.313 -10.356 38.476 1.00 102.33 112 THR C N 1
ATOM 6470 C CA . THR C 1 112 ? 177.883 -9.859 37.169 1.00 98.51 112 THR C CA 1
ATOM 6471 C C . THR C 1 112 ? 177.405 -10.992 36.269 1.00 96.14 112 THR C C 1
ATOM 6472 O O . THR C 1 112 ? 177.297 -12.138 36.694 1.00 97.73 112 THR C O 1
ATOM 6476 N N . ALA C 1 113 ? 177.138 -10.664 35.013 1.00 99.13 113 ALA C N 1
ATOM 6477 C CA . ALA C 1 113 ? 176.620 -11.643 34.068 1.00 97.65 113 ALA C CA 1
ATOM 6478 C C . ALA C 1 113 ? 177.650 -12.711 33.718 1.00 95.65 113 ALA C C 1
ATOM 6479 O O . ALA C 1 113 ? 177.317 -13.890 33.609 1.00 95.14 113 ALA C O 1
ATOM 6481 N N . GLU C 1 114 ? 178.901 -12.300 33.551 1.00 95.99 114 GLU C N 1
ATOM 6482 C CA . GLU C 1 114 ? 179.931 -13.220 33.086 1.00 95.20 114 GLU C CA 1
ATOM 6483 C C . GLU C 1 114 ? 180.755 -13.890 34.203 1.00 99.17 114 GLU C C 1
ATOM 6484 O O . GLU C 1 114 ? 181.619 -14.727 33.905 1.00 96.88 114 GLU C O 1
ATOM 6486 N N . SER C 1 115 ? 180.494 -13.545 35.469 1.00 94.87 115 SER C N 1
ATOM 6487 C CA . SER C 1 115 ? 181.331 -14.042 36.570 1.00 94.28 115 SER C CA 1
ATOM 6488 C C . SER C 1 115 ? 180.769 -13.838 37.989 1.00 99.38 115 SER C C 1
ATOM 6489 O O . SER C 1 115 ? 180.396 -12.724 38.377 1.00 95.02 115 SER C O 1
ATOM 6492 N N . VAL C 1 116 ? 180.733 -14.920 38.768 1.00 97.17 116 VAL C N 1
ATOM 6493 C CA . VAL C 1 116 ? 180.414 -14.830 40.192 1.00 94.36 116 VAL C CA 1
ATOM 6494 C C . VAL C 1 116 ? 181.479 -15.521 41.052 1.00 92.57 116 VAL C C 1
ATOM 6495 O O . VAL C 1 116 ? 181.961 -16.606 40.710 1.00 88.87 116 VAL C O 1
ATOM 6499 N N . SER C 1 117 ? 181.843 -14.887 42.164 1.00 86.11 117 SER C N 1
ATOM 6500 C CA . SER C 1 117 ? 182.760 -15.491 43.130 1.00 86.86 117 SER C CA 1
ATOM 6501 C C . SER C 1 117 ? 181.993 -16.322 44.161 1.00 85.79 117 SER C C 1
ATOM 6502 O O . SER C 1 117 ? 181.194 -15.776 44.935 1.00 79.50 117 SER C O 1
ATOM 6505 N N . LEU C 1 118 ? 182.235 -17.632 44.171 1.00 80.44 118 LEU C N 1
ATOM 6506 C CA . LEU C 1 118 ? 181.582 -18.513 45.135 1.00 78.51 118 LEU C CA 1
ATOM 6507 C C . LEU C 1 118 ? 182.567 -19.252 46.043 1.00 76.21 118 LEU C C 1
ATOM 6508 O O . LEU C 1 118 ? 183.379 -20.063 45.590 1.00 75.98 118 LEU C O 1
ATOM 6513 N N . LEU C 1 119 ? 182.470 -18.966 47.337 1.00 75.88 119 LEU C N 1
ATOM 6514 C CA . LEU C 1 119 ? 183.275 -19.635 48.341 1.00 70.25 119 LEU C CA 1
ATOM 6515 C C . LEU C 1 119 ? 182.570 -20.860 48.867 1.00 72.03 119 LEU C C 1
ATOM 6516 O O . LEU C 1 119 ? 181.404 -20.795 49.228 1.00 67.46 119 LEU C O 1
ATOM 6521 N N . VAL C 1 120 ? 183.290 -21.974 48.916 1.00 75.58 120 VAL C N 1
ATOM 6522 C CA . VAL C 1 120 ? 182.752 -23.221 49.445 1.00 77.24 120 VAL C CA 1
ATOM 6523 C C . VAL C 1 120 ? 183.612 -23.744 50.606 1.00 72.92 120 VAL C C 1
ATOM 6524 O O . VAL C 1 120 ? 184.834 -23.824 50.485 1.00 70.56 120 VAL C O 1
ATOM 6528 N N . GLY C 1 121 ? 182.966 -24.079 51.726 1.00 75.45 121 GLY C N 1
ATOM 6529 C CA . GLY C 1 121 ? 183.641 -24.655 52.885 1.00 74.94 121 GLY C CA 1
ATOM 6530 C C . GLY C 1 121 ? 183.542 -26.176 52.911 1.00 75.85 121 GLY C C 1
ATOM 6531 O O . GLY C 1 121 ? 182.613 -26.743 52.335 1.00 75.59 121 GLY C O 1
ATOM 6532 N N . PHE C 1 122 ? 184.486 -26.848 53.571 1.00 73.81 122 PHE C N 1
ATOM 6533 C CA . PHE C 1 122 ? 184.512 -28.312 53.541 1.00 71.46 122 PHE C CA 1
ATOM 6534 C C . PHE C 1 122 ? 184.687 -28.979 54.898 1.00 74.04 122 PHE C C 1
ATOM 6535 O O . PHE C 1 122 ? 185.032 -28.331 55.889 1.00 74.99 122 PHE C O 1
ATOM 6543 N N . SER C 1 123 ? 184.439 -30.287 54.923 1.00 73.98 123 SER C N 1
ATOM 6544 C CA . SER C 1 123 ? 184.478 -31.077 56.150 1.00 71.68 123 SER C CA 1
ATOM 6545 C C . SER C 1 123 ? 185.888 -31.226 56.669 1.00 70.34 123 SER C C 1
ATOM 6546 O O . SER C 1 123 ? 186.109 -31.375 57.871 1.00 67.30 123 SER C O 1
ATOM 6549 N N . ALA C 1 124 ? 186.841 -31.210 55.748 1.00 69.19 124 ALA C N 1
ATOM 6550 C CA . ALA C 1 124 ? 188.244 -31.238 56.110 1.00 69.03 124 ALA C CA 1
ATOM 6551 C C . ALA C 1 124 ? 188.722 -29.810 56.339 1.00 73.26 124 ALA C C 1
ATOM 6552 O O . ALA C 1 124 ? 189.898 -29.567 56.572 1.00 72.45 124 ALA C O 1
ATOM 6554 N N . GLY C 1 125 ? 187.797 -28.860 56.278 1.00 73.55 125 GLY C N 1
ATOM 6555 C CA . GLY C 1 125 ? 188.117 -27.481 56.592 1.00 72.71 125 GLY C CA 1
ATOM 6556 C C . GLY C 1 125 ? 188.903 -26.756 55.515 1.00 78.05 125 GLY C C 1
ATOM 6557 O O . GLY C 1 125 ? 189.630 -25.801 55.796 1.00 74.50 125 GLY C O 1
ATOM 6558 N N . GLN C 1 126 ? 188.772 -27.207 54.272 1.00 78.44 126 GLN C N 1
ATOM 6559 C CA . GLN C 1 126 ? 189.340 -26.460 53.157 1.00 76.17 126 GLN C CA 1
ATOM 6560 C C . GLN C 1 126 ? 188.307 -25.487 52.616 1.00 73.37 126 GLN C C 1
ATOM 6561 O O . GLN C 1 126 ? 187.109 -25.680 52.806 1.00 74.71 126 GLN C O 1
ATOM 6567 N N . VAL C 1 127 ? 188.777 -24.431 51.964 1.00 73.17 127 VAL C N 1
ATOM 6568 C CA . VAL C 1 127 ? 187.887 -23.512 51.270 1.00 74.93 127 VAL C CA 1
ATOM 6569 C C . VAL C 1 127 ? 188.278 -23.424 49.803 1.00 74.81 127 VAL C C 1
ATOM 6570 O O . VAL C 1 127 ? 189.423 -23.116 49.464 1.00 71.87 127 VAL C O 1
ATOM 6574 N N . GLN C 1 128 ? 187.319 -23.710 48.933 1.00 77.69 128 GLN C N 1
ATOM 6575 C CA . GLN C 1 128 ? 187.535 -23.547 47.505 1.00 77.81 128 GLN C CA 1
ATOM 6576 C C . GLN C 1 128 ? 186.729 -22.371 46.982 1.00 74.07 128 GLN C C 1
ATOM 6577 O O . GLN C 1 128 ? 185.540 -22.255 47.269 1.00 72.64 128 GLN C O 1
ATOM 6583 N N . LEU C 1 129 ? 187.382 -21.488 46.234 1.00 74.32 129 LEU C N 1
ATOM 6584 C CA . LEU C 1 129 ? 186.658 -20.451 45.508 1.00 79.45 129 LEU C CA 1
ATOM 6585 C C . LEU C 1 129 ? 186.415 -20.889 44.070 1.00 76.52 129 LEU C C 1
ATOM 6586 O O . LEU C 1 129 ? 187.344 -21.263 43.358 1.00 75.76 129 LEU C O 1
ATOM 6591 N N . ILE C 1 130 ? 185.154 -20.843 43.660 1.00 79.53 130 ILE C N 1
ATOM 6592 C CA . ILE C 1 130 ? 184.743 -21.252 42.315 1.00 84.70 130 ILE C CA 1
ATOM 6593 C C . ILE C 1 130 ? 184.082 -20.104 41.573 1.00 81.64 130 ILE C C 1
ATOM 6594 O O . ILE C 1 130 ? 183.309 -19.342 42.156 1.00 81.31 130 ILE C O 1
ATOM 6599 N N . ASP C 1 131 ? 184.394 -19.973 40.293 1.00 81.35 131 ASP C N 1
ATOM 6600 C CA . ASP C 1 131 ? 183.578 -19.149 39.422 1.00 86.41 131 ASP C CA 1
ATOM 6601 C C . ASP C 1 131 ? 182.690 -20.044 38.557 1.00 88.63 131 ASP C C 1
ATOM 6602 O O . ASP C 1 131 ? 183.117 -20.508 37.498 1.00 88.61 131 ASP C O 1
ATOM 6607 N N . PRO C 1 132 ? 181.442 -20.275 39.006 1.00 88.46 132 PRO C N 1
ATOM 6608 C CA . PRO C 1 132 ? 180.538 -21.268 38.406 1.00 88.61 132 PRO C CA 1
ATOM 6609 C C . PRO C 1 132 ? 179.941 -20.839 37.061 1.00 83.47 132 PRO C C 1
ATOM 6610 O O . PRO C 1 132 ? 179.339 -21.661 36.366 1.00 83.33 132 PRO C O 1
ATOM 6614 N N . ILE C 1 133 ? 180.098 -19.574 36.694 1.00 81.96 133 ILE C N 1
ATOM 6615 C CA . ILE C 1 133 ? 179.573 -19.120 35.409 1.00 92.93 133 ILE C CA 1
ATOM 6616 C C . ILE C 1 133 ? 180.620 -19.150 34.304 1.00 84.59 133 ILE C C 1
ATOM 6617 O O . ILE C 1 133 ? 180.405 -19.745 33.255 1.00 83.26 133 ILE C O 1
ATOM 6622 N N . LYS C 1 134 ? 181.747 -18.494 34.545 1.00 84.36 134 LYS C N 1
ATOM 6623 C CA . LYS C 1 134 ? 182.824 -18.458 33.574 1.00 89.51 134 LYS C CA 1
ATOM 6624 C C . LYS C 1 134 ? 183.576 -19.793 33.578 1.00 92.67 134 LYS C C 1
ATOM 6625 O O . LYS C 1 134 ? 184.235 -20.153 32.593 1.00 85.89 134 LYS C O 1
ATOM 6631 N N . LYS C 1 135 ? 183.445 -20.526 34.687 1.00 88.67 135 LYS C N 1
ATOM 6632 C CA . LYS C 1 135 ? 184.034 -21.860 34.851 1.00 86.39 135 LYS C CA 1
ATOM 6633 C C . LYS C 1 135 ? 185.546 -21.878 34.586 1.00 85.30 135 LYS C C 1
ATOM 6634 O O . LYS C 1 135 ? 186.120 -22.921 34.251 1.00 80.85 135 LYS C O 1
ATOM 6636 N N . GLU C 1 136 ? 186.188 -20.725 34.770 1.00 88.50 136 GLU C N 1
ATOM 6637 C CA . GLU C 1 136 ? 187.627 -20.595 34.544 1.00 91.14 136 GLU C CA 1
ATOM 6638 C C . GLU C 1 136 ? 188.385 -20.200 35.823 1.00 85.13 136 GLU C C 1
ATOM 6639 O O . GLU C 1 136 ? 189.420 -19.539 35.764 1.00 81.68 136 GLU C O 1
ATOM 6641 N N . THR C 1 137 ? 187.874 -20.624 36.975 1.00 84.39 137 THR C N 1
ATOM 6642 C CA . THR C 1 137 ? 188.476 -20.271 38.261 1.00 84.89 137 THR C CA 1
ATOM 6643 C C . THR C 1 137 ? 188.180 -21.313 39.328 1.00 81.88 137 THR C C 1
ATOM 6644 O O . THR C 1 137 ? 187.021 -21.566 39.658 1.00 81.44 137 THR C O 1
ATOM 6648 N N . SER C 1 138 ? 189.228 -21.900 39.886 1.00 77.57 138 SER C N 1
ATOM 6649 C CA . SER C 1 138 ? 189.036 -22.871 40.947 1.00 81.05 138 SER C CA 1
ATOM 6650 C C . SER C 1 138 ? 190.242 -22.870 41.875 1.00 83.78 138 SER C C 1
ATOM 6651 O O . SER C 1 138 ? 191.095 -23.741 41.778 1.00 85.60 138 SER C O 1
ATOM 6654 N N . LYS C 1 139 ? 190.310 -21.886 42.771 1.00 81.12 139 LYS C N 1
ATOM 6655 C CA . LYS C 1 139 ? 191.421 -21.780 43.712 1.00 75.13 139 LYS C CA 1
ATOM 6656 C C . LYS C 1 139 ? 191.077 -22.475 45.015 1.00 78.67 139 LYS C C 1
ATOM 6657 O O . LYS C 1 139 ? 189.915 -22.527 45.417 1.00 82.60 139 LYS C O 1
ATOM 6659 N N . LEU C 1 140 ? 192.091 -23.018 45.671 1.00 80.00 140 LEU C N 1
ATOM 6660 C CA . LEU C 1 140 ? 191.898 -23.690 46.946 1.00 76.56 140 LEU C CA 1
ATOM 6661 C C . LEU C 1 140 ? 192.535 -22.921 48.095 1.00 73.33 140 LEU C C 1
ATOM 6662 O O . LEU C 1 140 ? 193.498 -22.188 47.910 1.00 70.10 140 LEU C O 1
ATOM 6667 N N . PHE C 1 141 ? 191.982 -23.090 49.287 1.00 78.44 141 PHE C N 1
ATOM 6668 C CA . PHE C 1 141 ? 192.533 -22.453 50.477 1.00 75.56 141 PHE C CA 1
ATOM 6669 C C . PHE C 1 141 ? 192.662 -23.484 51.581 1.00 78.13 141 PHE C C 1
ATOM 6670 O O . PHE C 1 141 ? 191.761 -24.303 51.771 1.00 78.32 141 PHE C O 1
ATOM 6678 N N . ASN C 1 142 ? 193.792 -23.454 52.283 1.00 76.13 142 ASN C N 1
ATOM 6679 C CA . ASN C 1 142 ? 194.075 -24.411 53.342 1.00 77.17 142 ASN C CA 1
ATOM 6680 C C . ASN C 1 142 ? 193.961 -25.853 52.833 1.00 81.21 142 ASN C C 1
ATOM 6681 O O . ASN C 1 142 ? 193.328 -26.716 53.449 1.00 79.41 142 ASN C O 1
ATOM 6686 N N . GLU C 1 143 ? 194.589 -26.101 51.694 1.00 79.59 143 GLU C N 1
ATOM 6687 C CA . GLU C 1 143 ? 194.439 -27.362 50.985 1.00 84.23 143 GLU C CA 1
ATOM 6688 C C . GLU C 1 143 ? 195.209 -28.497 51.645 1.00 86.62 143 GLU C C 1
ATOM 6689 O O . GLU C 1 143 ? 194.799 -29.661 51.606 1.00 86.60 143 GLU C O 1
ATOM 6695 N N . GLU C 1 144 ? 196.331 -28.140 52.253 1.00 88.05 144 GLU C N 1
ATOM 6696 C CA . GLU C 1 144 ? 197.208 -29.099 52.906 1.00 89.41 144 GLU C CA 1
ATOM 6697 C C . GLU C 1 144 ? 196.793 -29.226 54.364 1.00 86.70 144 GLU C C 1
ATOM 6698 O O . GLU C 1 144 ? 197.397 -29.978 55.131 1.00 90.20 144 GLU C O 1
ATOM 6704 N N . ARG C 1 145 ? 195.755 -28.476 54.728 1.00 83.96 145 ARG C N 1
ATOM 6705 C CA . ARG C 1 145 ? 195.172 -28.502 56.069 1.00 83.88 145 ARG C CA 1
ATOM 6706 C C . ARG C 1 145 ? 196.200 -28.159 57.134 1.00 83.32 145 ARG C C 1
ATOM 6707 O O . ARG C 1 145 ? 196.162 -28.688 58.239 1.00 86.34 145 ARG C O 1
ATOM 6715 N N . LEU C 1 146 ? 197.110 -27.255 56.805 1.00 85.14 146 LEU C N 1
ATOM 6716 C CA . LEU C 1 146 ? 198.124 -26.857 57.760 1.00 80.40 146 LEU C CA 1
ATOM 6717 C C . LEU C 1 146 ? 197.666 -25.675 58.615 1.00 84.04 146 LEU C C 1
ATOM 6718 O O . LEU C 1 146 ? 198.278 -25.371 59.636 1.00 92.04 146 LEU C O 1
ATOM 6723 N N . ILE C 1 147 ? 196.587 -25.014 58.209 1.00 84.90 147 ILE C N 1
ATOM 6724 C CA . ILE C 1 147 ? 196.048 -23.895 58.981 1.00 83.20 147 ILE C CA 1
ATOM 6725 C C . ILE C 1 147 ? 194.997 -24.378 59.979 1.00 76.18 147 ILE C C 1
ATOM 6726 O O . ILE C 1 147 ? 194.900 -23.858 61.088 1.00 83.42 147 ILE C O 1
ATOM 6731 N N . ASP C 1 148 ? 194.228 -25.386 59.586 1.00 75.38 148 ASP C N 1
ATOM 6732 C CA . ASP C 1 148 ? 193.183 -25.943 60.442 1.00 75.03 148 ASP C CA 1
ATOM 6733 C C . ASP C 1 148 ? 192.622 -27.196 59.790 1.00 75.06 148 ASP C C 1
ATOM 6734 O O . ASP C 1 148 ? 192.300 -27.189 58.601 1.00 75.08 148 ASP C O 1
ATOM 6739 N N . LYS C 1 149 ? 192.502 -28.263 60.575 1.00 68.47 149 LYS C N 1
ATOM 6740 C CA . LYS C 1 149 ? 192.056 -29.550 60.067 1.00 64.14 149 LYS C CA 1
ATOM 6741 C C . LYS C 1 149 ? 190.577 -29.775 60.329 1.00 64.79 149 LYS C C 1
ATOM 6742 O O . LYS C 1 149 ? 190.001 -30.770 59.907 1.00 66.82 149 LYS C O 1
ATOM 6744 N N . SER C 1 150 ? 189.946 -28.856 61.036 1.00 67.62 150 SER C N 1
ATOM 6745 C CA . SER C 1 150 ? 188.589 -29.126 61.465 1.00 69.46 150 SER C CA 1
ATOM 6746 C C . SER C 1 150 ? 187.639 -28.571 60.440 1.00 66.79 150 SER C C 1
ATOM 6747 O O . SER C 1 150 ? 187.962 -27.617 59.756 1.00 70.24 150 SER C O 1
ATOM 6750 N N . ARG C 1 151 ? 186.469 -29.181 60.339 1.00 68.47 151 ARG C N 1
ATOM 6751 C CA . ARG C 1 151 ? 185.475 -28.774 59.364 1.00 70.79 151 ARG C CA 1
ATOM 6752 C C . ARG C 1 151 ? 185.174 -27.281 59.411 1.00 71.94 151 ARG C C 1
ATOM 6753 O O . ARG C 1 151 ? 185.235 -26.641 60.464 1.00 71.19 151 ARG C O 1
ATOM 6761 N N . VAL C 1 152 ? 184.875 -26.733 58.241 1.00 74.12 152 VAL C N 1
ATOM 6762 C CA . VAL C 1 152 ? 184.366 -25.381 58.130 1.00 72.39 152 VAL C CA 1
ATOM 6763 C C . VAL C 1 152 ? 182.942 -25.407 58.670 1.00 67.57 152 VAL C C 1
ATOM 6764 O O . VAL C 1 152 ? 182.231 -26.400 58.539 1.00 64.98 152 VAL C O 1
ATOM 6768 N N . THR C 1 153 ? 182.545 -24.328 59.325 1.00 71.60 153 THR C N 1
ATOM 6769 C CA . THR C 1 153 ? 181.204 -24.226 59.869 1.00 72.75 153 THR C CA 1
ATOM 6770 C C . THR C 1 153 ? 180.505 -23.032 59.248 1.00 73.48 153 THR C C 1
ATOM 6771 O O . THR C 1 153 ? 179.290 -22.891 59.351 1.00 79.71 153 THR C O 1
ATOM 6775 N N . CYS C 1 154 ? 181.286 -22.182 58.592 1.00 70.49 154 CYS C N 1
ATOM 6776 C CA . CYS C 1 154 ? 180.776 -20.923 58.069 1.00 75.74 154 CYS C CA 1
ATOM 6777 C C . CYS C 1 154 ? 181.812 -20.172 57.238 1.00 77.98 154 CYS C C 1
ATOM 6778 O O . CYS C 1 154 ? 182.936 -19.938 57.685 1.00 75.49 154 CYS C O 1
ATOM 6781 N N . VAL C 1 155 ? 181.419 -19.809 56.022 1.00 77.37 155 VAL C N 1
ATOM 6782 C CA . VAL C 1 155 ? 182.201 -18.914 55.186 1.00 76.07 155 VAL C CA 1
ATOM 6783 C C . VAL C 1 155 ? 181.330 -17.748 54.753 1.00 75.50 155 VAL C C 1
ATOM 6784 O O . VAL C 1 155 ? 180.214 -17.938 54.274 1.00 71.25 155 VAL C O 1
ATOM 6788 N N . LYS C 1 156 ? 181.836 -16.539 54.950 1.00 75.75 156 LYS C N 1
ATOM 6789 C CA . LYS C 1 156 ? 181.193 -15.354 54.417 1.00 75.45 156 LYS C CA 1
ATOM 6790 C C . LYS C 1 156 ? 182.242 -14.346 53.998 1.00 76.86 156 LYS C C 1
ATOM 6791 O O . LYS C 1 156 ? 183.165 -14.056 54.757 1.00 75.17 156 LYS C O 1
ATOM 6797 N N . TRP C 1 157 ? 182.101 -13.834 52.779 1.00 76.17 157 TRP C N 1
ATOM 6798 C CA . TRP C 1 157 ? 182.823 -12.647 52.342 1.00 76.89 157 TRP C CA 1
ATOM 6799 C C . TRP C 1 157 ? 182.571 -11.503 53.309 1.00 76.92 157 TRP C C 1
ATOM 6800 O O . TRP C 1 157 ? 181.416 -11.170 53.568 1.00 77.90 157 TRP C O 1
ATOM 6811 N N . VAL C 1 158 ? 183.625 -10.891 53.836 1.00 76.98 158 VAL C N 1
ATOM 6812 C CA . VAL C 1 158 ? 183.423 -9.729 54.694 1.00 84.38 158 VAL C CA 1
ATOM 6813 C C . VAL C 1 158 ? 182.755 -8.639 53.860 1.00 92.35 158 VAL C C 1
ATOM 6814 O O . VAL C 1 158 ? 183.196 -8.363 52.737 1.00 89.11 158 VAL C O 1
ATOM 6818 N N . PRO C 1 159 ? 181.663 -8.051 54.397 1.00 93.46 159 PRO C N 1
ATOM 6819 C CA . PRO C 1 159 ? 180.819 -7.045 53.731 1.00 89.66 159 PRO C CA 1
ATOM 6820 C C . PRO C 1 159 ? 181.604 -5.895 53.098 1.00 93.73 159 PRO C C 1
ATOM 6821 O O . PRO C 1 159 ? 182.447 -5.275 53.756 1.00 90.64 159 PRO C O 1
ATOM 6825 N N . GLY C 1 160 ? 181.328 -5.629 51.823 1.00 98.11 160 GLY C N 1
ATOM 6826 C CA . GLY C 1 160 ? 181.959 -4.531 51.114 1.00 94.09 160 GLY C CA 1
ATOM 6827 C C . GLY C 1 160 ? 183.390 -4.802 50.683 1.00 96.52 160 GLY C C 1
ATOM 6828 O O . GLY C 1 160 ? 184.109 -3.890 50.276 1.00 98.11 160 GLY C O 1
ATOM 6829 N N . SER C 1 161 ? 183.819 -6.054 50.774 1.00 93.72 161 SER C N 1
ATOM 6830 C CA . SER C 1 161 ? 185.142 -6.396 50.288 1.00 93.07 161 SER C CA 1
ATOM 6831 C C . SER C 1 161 ? 184.981 -7.120 48.962 1.00 93.03 161 SER C C 1
ATOM 6832 O O . SER C 1 161 ? 183.883 -7.550 48.615 1.00 90.22 161 SER C O 1
ATOM 6835 N N . GLU C 1 162 ? 186.071 -7.229 48.212 1.00 95.81 162 GLU C N 1
ATOM 6836 C CA . GLU C 1 162 ? 186.066 -7.972 46.957 1.00 95.99 162 GLU C CA 1
ATOM 6837 C C . GLU C 1 162 ? 187.058 -9.100 47.060 1.00 88.61 162 GLU C C 1
ATOM 6838 O O . GLU C 1 162 ? 187.124 -9.961 46.193 1.00 89.51 162 GLU C O 1
ATOM 6840 N N . SER C 1 163 ? 187.834 -9.080 48.135 1.00 84.73 163 SER C N 1
ATOM 6841 C CA . SER C 1 163 ? 189.001 -9.936 48.236 1.00 88.47 163 SER C CA 1
ATOM 6842 C C . SER C 1 163 ? 189.040 -10.729 49.533 1.00 84.51 163 SER C C 1
ATOM 6843 O O . SER C 1 163 ? 189.422 -11.896 49.537 1.00 79.62 163 SER C O 1
ATOM 6846 N N . LEU C 1 164 ? 188.649 -10.084 50.630 1.00 88.20 164 LEU C N 1
ATOM 6847 C CA . LEU C 1 164 ? 188.762 -10.674 51.967 1.00 84.53 164 LEU C CA 1
ATOM 6848 C C . LEU C 1 164 ? 187.547 -11.501 52.382 1.00 80.98 164 LEU C C 1
ATOM 6849 O O . LEU C 1 164 ? 186.411 -11.128 52.115 1.00 82.13 164 LEU C O 1
ATOM 6854 N N . PHE C 1 165 ? 187.785 -12.629 53.041 1.00 84.24 165 PHE C N 1
ATOM 6855 C CA . PHE C 1 165 ? 186.674 -13.398 53.594 1.00 82.04 165 PHE C CA 1
ATOM 6856 C C . PHE C 1 165 ? 187.026 -14.123 54.904 1.00 79.70 165 PHE C C 1
ATOM 6857 O O . PHE C 1 165 ? 188.187 -14.208 55.309 1.00 80.11 165 PHE C O 1
ATOM 6865 N N . LEU C 1 166 ? 185.992 -14.640 55.556 1.00 77.81 166 LEU C N 1
ATOM 6866 C CA . LEU C 1 166 ? 186.106 -15.160 56.906 1.00 75.04 166 LEU C CA 1
ATOM 6867 C C . LEU C 1 166 ? 185.548 -16.574 56.999 1.00 75.12 166 LEU C C 1
ATOM 6868 O O . LEU C 1 166 ? 184.411 -16.819 56.601 1.00 73.40 166 LEU C O 1
ATOM 6873 N N . VAL C 1 167 ? 186.346 -17.496 57.528 1.00 73.74 167 VAL C N 1
ATOM 6874 C CA . VAL C 1 167 ? 185.927 -18.888 57.644 1.00 75.30 167 VAL C CA 1
ATOM 6875 C C . VAL C 1 167 ? 186.003 -19.422 59.094 1.00 76.93 167 VAL C C 1
ATOM 6876 O O . VAL C 1 167 ? 187.050 -19.385 59.750 1.00 73.23 167 VAL C O 1
ATOM 6880 N N . ALA C 1 168 ? 184.872 -19.918 59.583 1.00 75.05 168 ALA C N 1
ATOM 6881 C CA . ALA C 1 168 ? 184.806 -20.489 60.920 1.00 74.08 168 ALA C CA 1
ATOM 6882 C C . ALA C 1 168 ? 185.010 -21.998 60.868 1.00 74.53 168 ALA C C 1
ATOM 6883 O O . ALA C 1 168 ? 184.716 -22.651 59.862 1.00 73.49 168 ALA C O 1
ATOM 6885 N N . HIS C 1 169 ? 185.513 -22.548 61.966 1.00 76.65 169 HIS C N 1
ATOM 6886 C CA . HIS C 1 169 ? 185.859 -23.959 62.016 1.00 74.96 169 HIS C CA 1
ATOM 6887 C C . HIS C 1 169 ? 185.347 -24.654 63.264 1.00 74.78 169 HIS C C 1
ATOM 6888 O O . HIS C 1 169 ? 185.129 -24.029 64.307 1.00 71.79 169 HIS C O 1
ATOM 6895 N N . SER C 1 170 ? 185.194 -25.967 63.129 1.00 73.22 170 SER C N 1
ATOM 6896 C CA . SER C 1 170 ? 184.797 -26.869 64.197 1.00 68.66 170 SER C CA 1
ATOM 6897 C C . SER C 1 170 ? 185.627 -26.647 65.449 1.00 73.02 170 SER C C 1
ATOM 6898 O O . SER C 1 170 ? 185.179 -26.882 66.563 1.00 67.84 170 SER C O 1
ATOM 6901 N N . SER C 1 171 ? 186.853 -26.186 65.253 1.00 73.46 171 SER C N 1
ATOM 6902 C CA . SER C 1 171 ? 187.768 -25.984 66.360 1.00 69.40 171 SER C CA 1
ATOM 6903 C C . SER C 1 171 ? 187.571 -24.677 67.121 1.00 71.45 171 SER C C 1
ATOM 6904 O O . SER C 1 171 ? 188.341 -24.387 68.025 1.00 71.95 171 SER C O 1
ATOM 6907 N N . GLY C 1 172 ? 186.559 -23.891 66.758 1.00 74.11 172 GLY C N 1
ATOM 6908 C CA . GLY C 1 172 ? 186.270 -22.636 67.447 1.00 73.70 172 GLY C CA 1
ATOM 6909 C C . GLY C 1 172 ? 187.218 -21.516 67.059 1.00 75.98 172 GLY C C 1
ATOM 6910 O O . GLY C 1 172 ? 187.801 -20.832 67.904 1.00 80.43 172 GLY C O 1
ATOM 6911 N N . ASN C 1 173 ? 187.281 -21.284 65.759 1.00 83.91 173 ASN C N 1
ATOM 6912 C CA . ASN C 1 173 ? 188.396 -20.663 65.092 1.00 79.36 173 ASN C CA 1
ATOM 6913 C C . ASN C 1 173 ? 187.958 -20.060 63.764 1.00 82.38 173 ASN C C 1
ATOM 6914 O O . ASN C 1 173 ? 187.297 -20.717 62.939 1.00 81.68 173 ASN C O 1
ATOM 6919 N N . MET C 1 174 ? 188.273 -18.779 63.589 1.00 82.08 174 MET C N 1
ATOM 6920 C CA . MET C 1 174 ? 187.973 -18.071 62.355 1.00 79.09 174 MET C CA 1
ATOM 6921 C C . MET C 1 174 ? 189.264 -17.653 61.727 1.00 82.48 174 MET C C 1
ATOM 6922 O O . MET C 1 174 ? 190.219 -17.332 62.425 1.00 82.77 174 MET C O 1
ATOM 6927 N N . TYR C 1 175 ? 189.302 -17.665 60.405 1.00 78.78 175 TYR C N 1
ATOM 6928 C CA . TYR C 1 175 ? 190.492 -17.206 59.731 1.00 76.73 175 TYR C CA 1
ATOM 6929 C C . TYR C 1 175 ? 190.112 -16.219 58.637 1.00 78.03 175 TYR C C 1
ATOM 6930 O O . TYR C 1 175 ? 189.060 -16.321 58.001 1.00 72.13 175 TYR C O 1
ATOM 6939 N N . LEU C 1 176 ? 190.977 -15.233 58.460 1.00 82.69 176 LEU C N 1
ATOM 6940 C CA . LEU C 1 176 ? 190.779 -14.209 57.468 1.00 77.55 176 LEU C CA 1
ATOM 6941 C C . LEU C 1 176 ? 191.702 -14.488 56.310 1.00 83.95 176 LEU C C 1
ATOM 6942 O O . LEU C 1 176 ? 192.924 -14.615 56.479 1.00 79.04 176 LEU C O 1
ATOM 6947 N N . TYR C 1 177 ? 191.096 -14.594 55.134 1.00 83.27 177 TYR C N 1
ATOM 6948 C CA . TYR C 1 177 ? 191.830 -14.836 53.915 1.00 83.34 177 TYR C CA 1
ATOM 6949 C C . TYR C 1 177 ? 191.664 -13.695 52.932 1.00 86.21 177 TYR C C 1
ATOM 6950 O O . TYR C 1 177 ? 190.631 -13.025 52.901 1.00 83.34 177 TYR C O 1
ATOM 6959 N N . ASN C 1 178 ? 192.698 -13.485 52.132 1.00 87.77 178 ASN C N 1
ATOM 6960 C CA . ASN C 1 178 ? 192.597 -12.639 50.965 1.00 88.17 178 ASN C CA 1
ATOM 6961 C C . ASN C 1 178 ? 192.640 -13.532 49.747 1.00 86.17 178 ASN C C 1
ATOM 6962 O O . ASN C 1 178 ? 193.579 -14.301 49.571 1.00 84.81 178 ASN C O 1
ATOM 6967 N N . VAL C 1 179 ? 191.615 -13.434 48.913 1.00 87.62 179 VAL C N 1
ATOM 6968 C CA . VAL C 1 179 ? 191.476 -14.325 47.770 1.00 87.23 179 VAL C CA 1
ATOM 6969 C C . VAL C 1 179 ? 192.682 -14.228 46.846 1.00 89.19 179 VAL C C 1
ATOM 6970 O O . VAL C 1 179 ? 193.108 -15.221 46.251 1.00 87.17 179 VAL C O 1
ATOM 6974 N N . GLU C 1 180 ? 193.266 -13.038 46.778 1.00 90.55 180 GLU C N 1
ATOM 6975 C CA . GLU C 1 180 ? 194.403 -12.801 45.902 1.00 92.25 180 GLU C CA 1
ATOM 6976 C C . GLU C 1 180 ? 195.729 -13.332 46.467 1.00 93.95 180 GLU C C 1
ATOM 6977 O O . GLU C 1 180 ? 196.691 -13.523 45.726 1.00 96.33 180 GLU C O 1
ATOM 6983 N N . HIS C 1 181 ? 195.777 -13.584 47.772 1.00 95.27 181 HIS C N 1
ATOM 6984 C CA . HIS C 1 181 ? 196.996 -14.085 48.404 1.00 93.71 181 HIS C CA 1
ATOM 6985 C C . HIS C 1 181 ? 197.031 -15.603 48.344 1.00 94.65 181 HIS C C 1
ATOM 6986 O O . HIS C 1 181 ? 196.054 -16.232 47.946 1.00 92.86 181 HIS C O 1
ATOM 6993 N N . THR C 1 182 ? 198.160 -16.190 48.732 1.00 99.34 182 THR C N 1
ATOM 6994 C CA . THR C 1 182 ? 198.307 -17.648 48.722 1.00 100.29 182 THR C CA 1
ATOM 6995 C C . THR C 1 182 ? 198.741 -18.168 50.089 1.00 102.53 182 THR C C 1
ATOM 6996 O O . THR C 1 182 ? 198.876 -17.393 51.038 1.00 103.14 182 THR C O 1
ATOM 7000 N N . CYS C 1 183 ? 198.963 -19.477 50.189 1.00 104.80 183 CYS C N 1
ATOM 7001 C CA . CYS C 1 183 ? 199.348 -20.098 51.460 1.00 102.92 183 CYS C CA 1
ATOM 7002 C C . CYS C 1 183 ? 200.494 -21.088 51.257 1.00 105.72 183 CYS C C 1
ATOM 7003 O O . CYS C 1 183 ? 201.286 -20.942 50.326 1.00 110.88 183 CYS C O 1
ATOM 7005 N N . GLY C 1 184 ? 200.593 -22.078 52.140 1.00 104.12 184 GLY C N 1
ATOM 7006 C CA . GLY C 1 184 ? 201.438 -23.234 51.894 1.00 100.52 184 GLY C CA 1
ATOM 7007 C C . GLY C 1 184 ? 202.782 -23.340 52.592 1.00 109.73 184 GLY C C 1
ATOM 7008 O O . GLY C 1 184 ? 203.128 -24.426 53.074 1.00 111.09 184 GLY C O 1
ATOM 7009 N N . THR C 1 185 ? 203.527 -22.230 52.632 1.00 112.73 185 THR C N 1
ATOM 7010 C CA . THR C 1 185 ? 204.921 -22.172 53.120 1.00 116.24 185 THR C CA 1
ATOM 7011 C C . THR C 1 185 ? 205.407 -23.021 54.305 1.00 115.66 185 THR C C 1
ATOM 7012 O O . THR C 1 185 ? 206.488 -23.610 54.260 1.00 117.67 185 THR C O 1
ATOM 7014 N N . THR C 1 186 ? 204.596 -23.074 55.355 1.00 109.07 186 THR C N 1
ATOM 7015 C CA . THR C 1 186 ? 204.712 -24.030 56.449 1.00 105.96 186 THR C CA 1
ATOM 7016 C C . THR C 1 186 ? 203.552 -23.723 57.373 1.00 100.71 186 THR C C 1
ATOM 7017 O O . THR C 1 186 ? 202.850 -22.733 57.159 1.00 99.75 186 THR C O 1
ATOM 7019 N N . ALA C 1 187 ? 203.327 -24.560 58.379 1.00 99.55 187 ALA C N 1
ATOM 7020 C CA . ALA C 1 187 ? 202.315 -24.240 59.379 1.00 101.06 187 ALA C CA 1
ATOM 7021 C C . ALA C 1 187 ? 202.601 -22.836 59.915 1.00 103.36 187 ALA C C 1
ATOM 7022 O O . ALA C 1 187 ? 203.711 -22.563 60.375 1.00 103.62 187 ALA C O 1
ATOM 7024 N N . PRO C 1 188 ? 201.612 -21.932 59.815 1.00 101.00 188 PRO C N 1
ATOM 7025 C CA . PRO C 1 188 ? 201.809 -20.499 60.073 1.00 97.07 188 PRO C CA 1
ATOM 7026 C C . PRO C 1 188 ? 202.391 -20.209 61.451 1.00 97.04 188 PRO C C 1
ATOM 7027 O O . PRO C 1 188 ? 202.039 -20.883 62.419 1.00 97.93 188 PRO C O 1
ATOM 7031 N N . HIS C 1 189 ? 203.283 -19.225 61.522 1.00 92.66 189 HIS C N 1
ATOM 7032 C CA . HIS C 1 189 ? 203.788 -18.726 62.792 1.00 92.04 189 HIS C CA 1
ATOM 7033 C C . HIS C 1 189 ? 203.068 -17.417 63.121 1.00 96.79 189 HIS C C 1
ATOM 7034 O O . HIS C 1 189 ? 203.071 -16.468 62.324 1.00 102.78 189 HIS C O 1
ATOM 7036 N N . TYR C 1 190 ? 202.437 -17.376 64.290 1.00 91.85 190 TYR C N 1
ATOM 7037 C CA . TYR C 1 190 ? 201.556 -16.269 64.638 1.00 91.84 190 TYR C CA 1
ATOM 7038 C C . TYR C 1 190 ? 202.144 -15.327 65.683 1.00 93.73 190 TYR C C 1
ATOM 7039 O O . TYR C 1 190 ? 202.924 -15.744 66.538 1.00 91.89 190 TYR C O 1
ATOM 7048 N N . GLN C 1 191 ? 201.757 -14.056 65.600 1.00 91.83 191 GLN C N 1
ATOM 7049 C CA . GLN C 1 191 ? 202.094 -13.065 66.616 1.00 94.21 191 GLN C CA 1
ATOM 7050 C C . GLN C 1 191 ? 200.806 -12.590 67.296 1.00 92.33 191 GLN C C 1
ATOM 7051 O O . GLN C 1 191 ? 199.726 -12.676 66.713 1.00 88.65 191 GLN C O 1
ATOM 7053 N N . LEU C 1 192 ? 200.914 -12.098 68.525 1.00 90.36 192 LEU C N 1
ATOM 7054 C CA . LEU C 1 192 ? 199.726 -11.714 69.283 1.00 94.25 192 LEU C CA 1
ATOM 7055 C C . LEU C 1 192 ? 199.337 -10.244 69.121 1.00 93.14 192 LEU C C 1
ATOM 7056 O O . LEU C 1 192 ? 200.102 -9.337 69.457 1.00 91.47 192 LEU C O 1
ATOM 7061 N N . LEU C 1 193 ? 198.122 -10.028 68.625 1.00 89.18 193 LEU C N 1
ATOM 7062 C CA . LEU C 1 193 ? 197.627 -8.690 68.356 1.00 85.59 193 LEU C CA 1
ATOM 7063 C C . LEU C 1 193 ? 196.791 -8.167 69.508 1.00 88.02 193 LEU C C 1
ATOM 7064 O O . LEU C 1 193 ? 197.193 -7.224 70.184 1.00 98.41 193 LEU C O 1
ATOM 7069 N N . LYS C 1 194 ? 195.627 -8.771 69.730 1.00 88.78 194 LYS C N 1
ATOM 7070 C CA . LYS C 1 194 ? 194.784 -8.393 70.859 1.00 87.52 194 LYS C CA 1
ATOM 7071 C C . LYS C 1 194 ? 194.406 -9.619 71.669 1.00 90.86 194 LYS C C 1
ATOM 7072 O O . LYS C 1 194 ? 194.178 -10.690 71.114 1.00 89.87 194 LYS C O 1
ATOM 7074 N N . GLN C 1 195 ? 194.351 -9.448 72.987 1.00 90.70 195 GLN C N 1
ATOM 7075 C CA . GLN C 1 195 ? 193.881 -10.481 73.893 1.00 84.85 195 GLN C CA 1
ATOM 7076 C C . GLN C 1 195 ? 192.687 -9.963 74.673 1.00 88.41 195 GLN C C 1
ATOM 7077 O O . GLN C 1 195 ? 192.718 -8.847 75.186 1.00 93.98 195 GLN C O 1
ATOM 7083 N N . GLY C 1 196 ? 191.635 -10.767 74.770 1.00 89.36 196 GLY C N 1
ATOM 7084 C CA . GLY C 1 196 ? 190.432 -10.331 75.451 1.00 88.60 196 GLY C CA 1
ATOM 7085 C C . GLY C 1 196 ? 189.808 -11.418 76.293 1.00 88.72 196 GLY C C 1
ATOM 7086 O O . GLY C 1 196 ? 190.426 -12.446 76.555 1.00 90.91 196 GLY C O 1
ATOM 7087 N N . GLU C 1 197 ? 188.571 -11.206 76.698 1.00 93.76 197 GLU C N 1
ATOM 7088 C CA . GLU C 1 197 ? 187.861 -12.170 77.514 1.00 95.49 197 GLU C CA 1
ATOM 7089 C C . GLU C 1 197 ? 187.273 -13.294 76.688 1.00 94.31 197 GLU C C 1
ATOM 7090 O O . GLU C 1 197 ? 186.271 -13.130 76.027 1.00 93.81 197 GLU C O 1
ATOM 7092 N N . SER C 1 198 ? 187.906 -14.448 76.749 1.00 92.53 198 SER C N 1
ATOM 7093 C CA . SER C 1 198 ? 187.473 -15.636 75.999 1.00 95.60 198 SER C CA 1
ATOM 7094 C C . SER C 1 198 ? 187.668 -15.494 74.485 1.00 97.77 198 SER C C 1
ATOM 7095 O O . SER C 1 198 ? 186.920 -16.080 73.695 1.00 94.12 198 SER C O 1
ATOM 7098 N N . PHE C 1 199 ? 188.669 -14.716 74.086 1.00 94.36 199 PHE C N 1
ATOM 7099 C CA . PHE C 1 199 ? 189.023 -14.597 72.681 1.00 87.42 199 PHE C CA 1
ATOM 7100 C C . PHE C 1 199 ? 190.406 -13.974 72.538 1.00 90.54 199 PHE C C 1
ATOM 7101 O O . PHE C 1 199 ? 190.890 -13.310 73.453 1.00 91.13 199 PHE C O 1
ATOM 7109 N N . ALA C 1 200 ? 191.041 -14.206 71.392 1.00 90.75 200 ALA C N 1
ATOM 7110 C CA . ALA C 1 200 ? 192.349 -13.628 71.098 1.00 86.83 200 ALA C CA 1
ATOM 7111 C C . ALA C 1 200 ? 192.628 -13.667 69.600 1.00 89.95 200 ALA C C 1
ATOM 7112 O O . ALA C 1 200 ? 192.341 -14.663 68.934 1.00 91.65 200 ALA C O 1
ATOM 7114 N N . VAL C 1 201 ? 193.189 -12.580 69.074 1.00 90.31 201 VAL C N 1
ATOM 7115 C CA . VAL C 1 201 ? 193.451 -12.461 67.640 1.00 88.01 201 VAL C CA 1
ATOM 7116 C C . VAL C 1 201 ? 194.940 -12.467 67.336 1.00 86.79 201 VAL C C 1
ATOM 7117 O O . VAL C 1 201 ? 195.702 -11.685 67.902 1.00 85.27 201 VAL C O 1
ATOM 7121 N N . HIS C 1 202 ? 195.349 -13.345 66.429 1.00 85.48 202 HIS C N 1
ATOM 7122 C CA . HIS C 1 202 ? 196.758 -13.477 66.087 1.00 87.30 202 HIS C CA 1
ATOM 7123 C C . HIS C 1 202 ? 196.995 -13.075 64.639 1.00 92.04 202 HIS C C 1
ATOM 7124 O O . HIS C 1 202 ? 196.071 -13.093 63.840 1.00 93.85 202 HIS C O 1
ATOM 7131 N N . THR C 1 203 ? 198.225 -12.710 64.294 1.00 92.65 203 THR C N 1
ATOM 7132 C CA . THR C 1 203 ? 198.542 -12.354 62.916 1.00 90.93 203 THR C CA 1
ATOM 7133 C C . THR C 1 203 ? 199.642 -13.259 62.397 1.00 96.05 203 THR C C 1
ATOM 7134 O O . THR C 1 203 ? 200.229 -14.012 63.160 1.00 91.47 203 THR C O 1
ATOM 7138 N N . CYS C 1 204 ? 200.054 -13.134 61.042 1.00 101.64 204 CYS C N 1
ATOM 7139 C CA . CYS C 1 204 ? 201.111 -14.055 60.635 1.00 102.72 204 CYS C CA 1
ATOM 7140 C C . CYS C 1 204 ? 202.363 -13.366 60.111 1.00 106.64 204 CYS C C 1
ATOM 7141 O O . CYS C 1 204 ? 202.354 -12.168 59.811 1.00 104.57 204 CYS C O 1
ATOM 7144 N N . LYS C 1 205 ? 203.445 -14.129 60.001 1.00 107.76 205 LYS C N 1
ATOM 7145 C CA . LYS C 1 205 ? 204.712 -13.598 59.512 1.00 106.77 205 LYS C CA 1
ATOM 7146 C C . LYS C 1 205 ? 205.008 -14.091 58.099 1.00 108.42 205 LYS C C 1
ATOM 7147 O O . LYS C 1 205 ? 205.928 -14.881 57.888 1.00 110.14 205 LYS C O 1
ATOM 7149 N N . THR C 1 209 ? 201.463 -10.529 52.582 1.00 92.98 209 THR C N 1
ATOM 7150 C CA . THR C 1 209 ? 201.289 -11.101 51.249 1.00 105.59 209 THR C CA 1
ATOM 7151 C C . THR C 1 209 ? 200.868 -12.582 51.283 1.00 106.14 209 THR C C 1
ATOM 7152 O O . THR C 1 209 ? 200.827 -13.248 50.238 1.00 105.00 209 THR C O 1
ATOM 7154 N N . ARG C 1 210 ? 200.749 -13.090 52.500 1.00 101.87 210 ARG C N 1
ATOM 7155 C CA . ARG C 1 210 ? 200.658 -14.503 52.762 1.00 97.52 210 ARG C CA 1
ATOM 7156 C C . ARG C 1 210 ? 199.316 -14.709 53.372 1.00 95.60 210 ARG C C 1
ATOM 7157 O O . ARG C 1 210 ? 198.773 -13.813 53.991 1.00 93.70 210 ARG C O 1
ATOM 7159 N N . ASN C 1 211 ? 198.763 -15.892 53.191 1.00 95.55 211 ASN C N 1
ATOM 7160 C CA . ASN C 1 211 ? 197.339 -15.991 53.281 1.00 93.77 211 ASN C CA 1
ATOM 7161 C C . ASN C 1 211 ? 196.603 -15.757 54.545 1.00 91.72 211 ASN C C 1
ATOM 7162 O O . ASN C 1 211 ? 195.925 -14.731 54.631 1.00 97.57 211 ASN C O 1
ATOM 7167 N N . PRO C 1 212 ? 196.697 -16.746 55.539 1.00 90.76 212 PRO C N 1
ATOM 7168 C CA . PRO C 1 212 ? 195.830 -16.462 56.695 1.00 88.12 212 PRO C CA 1
ATOM 7169 C C . PRO C 1 212 ? 196.166 -15.116 57.285 1.00 90.44 212 PRO C C 1
ATOM 7170 O O . PRO C 1 212 ? 197.088 -14.995 58.058 1.00 90.43 212 PRO C O 1
ATOM 7174 N N . LEU C 1 213 ? 195.453 -14.093 56.835 1.00 87.69 213 LEU C N 1
ATOM 7175 C CA . LEU C 1 213 ? 195.782 -12.743 57.285 1.00 93.01 213 LEU C CA 1
ATOM 7176 C C . LEU C 1 213 ? 195.855 -12.683 58.820 1.00 88.85 213 LEU C C 1
ATOM 7177 O O . LEU C 1 213 ? 196.819 -12.158 59.399 1.00 85.43 213 LEU C O 1
ATOM 7182 N N . LEU C 1 214 ? 194.842 -13.242 59.474 1.00 88.33 214 LEU C N 1
ATOM 7183 C CA . LEU C 1 214 ? 194.870 -13.379 60.924 1.00 92.51 214 LEU C CA 1
ATOM 7184 C C . LEU C 1 214 ? 194.027 -14.560 61.427 1.00 91.52 214 LEU C C 1
ATOM 7185 O O . LEU C 1 214 ? 193.084 -14.986 60.750 1.00 82.90 214 LEU C O 1
ATOM 7190 N N . LYS C 1 215 ? 194.387 -15.093 62.604 1.00 89.27 215 LYS C N 1
ATOM 7191 C CA . LYS C 1 215 ? 193.590 -16.132 63.261 1.00 83.63 215 LYS C CA 1
ATOM 7192 C C . LYS C 1 215 ? 192.808 -15.580 64.456 1.00 85.60 215 LYS C C 1
ATOM 7193 O O . LYS C 1 215 ? 193.365 -14.935 65.352 1.00 87.04 215 LYS C O 1
ATOM 7199 N N . TRP C 1 216 ? 191.510 -15.859 64.471 1.00 85.47 216 TRP C N 1
ATOM 7200 C CA . TRP C 1 216 ? 190.638 -15.338 65.503 1.00 84.44 216 TRP C CA 1
ATOM 7201 C C . TRP C 1 216 ? 190.037 -16.466 66.342 1.00 88.38 216 TRP C C 1
ATOM 7202 O O . TRP C 1 216 ? 189.123 -17.168 65.905 1.00 85.87 216 TRP C O 1
ATOM 7213 N N . THR C 1 217 ? 190.566 -16.628 67.554 1.00 88.58 217 THR C N 1
ATOM 7214 C CA . THR C 1 217 ? 190.149 -17.688 68.462 1.00 86.57 217 THR C CA 1
ATOM 7215 C C . THR C 1 217 ? 188.972 -17.239 69.315 1.00 86.29 217 THR C C 1
ATOM 7216 O O . THR C 1 217 ? 189.021 -16.175 69.927 1.00 89.46 217 THR C O 1
ATOM 7220 N N . VAL C 1 218 ? 187.917 -18.049 69.349 1.00 83.33 218 VAL C N 1
ATOM 7221 C CA . VAL C 1 218 ? 186.679 -17.663 70.017 1.00 84.10 218 VAL C CA 1
ATOM 7222 C C . VAL C 1 218 ? 186.156 -18.743 70.960 1.00 86.17 218 VAL C C 1
ATOM 7223 O O . VAL C 1 218 ? 185.867 -19.869 70.540 1.00 90.11 218 VAL C O 1
ATOM 7227 N N . GLY C 1 219 ? 186.028 -18.385 72.232 1.00 82.58 219 GLY C N 1
ATOM 7228 C CA . GLY C 1 219 ? 185.430 -19.258 73.223 1.00 82.02 219 GLY C CA 1
ATOM 7229 C C . GLY C 1 219 ? 186.098 -20.608 73.299 1.00 79.65 219 GLY C C 1
ATOM 7230 O O . GLY C 1 219 ? 187.273 -20.754 72.984 1.00 87.82 219 GLY C O 1
ATOM 7231 N N . GLU C 1 220 ? 185.350 -21.606 73.729 1.00 72.24 220 GLU C N 1
ATOM 7232 C CA . GLU C 1 220 ? 185.856 -22.956 73.688 1.00 73.13 220 GLU C CA 1
ATOM 7233 C C . GLU C 1 220 ? 184.834 -23.788 72.945 1.00 75.10 220 GLU C C 1
ATOM 7234 O O . GLU C 1 220 ? 183.629 -23.552 73.051 1.00 74.70 220 GLU C O 1
ATOM 7237 N N . GLY C 1 221 ? 185.317 -24.737 72.157 1.00 71.98 221 GLY C N 1
ATOM 7238 C CA . GLY C 1 221 ? 184.431 -25.578 71.383 1.00 73.40 221 GLY C CA 1
ATOM 7239 C C . GLY C 1 221 ? 184.086 -24.969 70.043 1.00 74.86 221 GLY C C 1
ATOM 7240 O O . GLY C 1 221 ? 184.533 -23.870 69.702 1.00 71.00 221 GLY C O 1
ATOM 7241 N N . ALA C 1 222 ? 183.275 -25.699 69.286 1.00 79.63 222 ALA C N 1
ATOM 7242 C CA . ALA C 1 222 ? 182.951 -25.337 67.914 1.00 76.17 222 ALA C CA 1
ATOM 7243 C C . ALA C 1 222 ? 182.357 -23.952 67.803 1.00 76.83 222 ALA C C 1
ATOM 7244 O O . ALA C 1 222 ? 181.441 -23.608 68.534 1.00 77.01 222 ALA C O 1
ATOM 7246 N N . LEU C 1 223 ? 182.895 -23.154 66.891 1.00 76.95 223 LEU C N 1
ATOM 7247 C CA . LEU C 1 223 ? 182.233 -21.934 66.509 1.00 74.23 223 LEU C CA 1
ATOM 7248 C C . LEU C 1 223 ? 181.203 -22.342 65.485 1.00 72.88 223 LEU C C 1
ATOM 7249 O O . LEU C 1 223 ? 181.548 -22.668 64.367 1.00 78.98 223 LEU C O 1
ATOM 7254 N N . ASN C 1 224 ? 179.940 -22.353 65.877 1.00 72.02 224 ASN C N 1
ATOM 7255 C CA . ASN C 1 224 ? 178.907 -22.926 65.027 1.00 80.42 224 ASN C CA 1
ATOM 7256 C C . ASN C 1 224 ? 178.507 -22.022 63.861 1.00 81.28 224 ASN C C 1
ATOM 7257 O O . ASN C 1 224 ? 178.183 -22.499 62.766 1.00 78.60 224 ASN C O 1
ATOM 7262 N N . GLU C 1 225 ? 178.551 -20.717 64.104 1.00 82.73 225 GLU C N 1
ATOM 7263 C CA . GLU C 1 225 ? 178.156 -19.734 63.111 1.00 83.16 225 GLU C CA 1
ATOM 7264 C C . GLU C 1 225 ? 178.629 -18.331 63.483 1.00 86.85 225 GLU C C 1
ATOM 7265 O O . GLU C 1 225 ? 178.812 -18.006 64.665 1.00 87.43 225 GLU C O 1
ATOM 7271 N N . PHE C 1 226 ? 178.838 -17.502 62.466 1.00 87.24 226 PHE C N 1
ATOM 7272 C CA . PHE C 1 226 ? 179.023 -16.080 62.692 1.00 84.41 226 PHE C CA 1
ATOM 7273 C C . PHE C 1 226 ? 178.155 -15.294 61.726 1.00 80.35 226 PHE C C 1
ATOM 7274 O O . PHE C 1 226 ? 177.771 -15.792 60.680 1.00 82.29 226 PHE C O 1
ATOM 7282 N N . ALA C 1 227 ? 177.834 -14.066 62.100 1.00 85.21 227 ALA C N 1
ATOM 7283 C CA . ALA C 1 227 ? 177.049 -13.195 61.250 1.00 82.51 227 ALA C CA 1
ATOM 7284 C C . ALA C 1 227 ? 177.511 -11.759 61.451 1.00 92.93 227 ALA C C 1
ATOM 7285 O O . ALA C 1 227 ? 177.800 -11.328 62.579 1.00 87.76 227 ALA C O 1
ATOM 7287 N N . PHE C 1 228 ? 177.604 -11.035 60.338 1.00 94.29 228 PHE C N 1
ATOM 7288 C CA . PHE C 1 228 ? 177.953 -9.626 60.360 1.00 90.98 228 PHE C CA 1
ATOM 7289 C C . PHE C 1 228 ? 176.708 -8.785 60.586 1.00 92.23 228 PHE C C 1
ATOM 7290 O O . PHE C 1 228 ? 175.627 -9.124 60.109 1.00 87.48 228 PHE C O 1
ATOM 7298 N N . SER C 1 229 ? 176.866 -7.693 61.327 1.00 94.53 229 SER C N 1
ATOM 7299 C CA . SER C 1 229 ? 175.815 -6.695 61.458 1.00 93.48 229 SER C CA 1
ATOM 7300 C C . SER C 1 229 ? 175.505 -6.091 60.082 1.00 101.07 229 SER C C 1
ATOM 7301 O O . SER C 1 229 ? 176.346 -6.144 59.172 1.00 98.67 229 SER C O 1
ATOM 7304 N N . PRO C 1 230 ? 174.297 -5.521 59.914 1.00 102.54 230 PRO C N 1
ATOM 7305 C CA . PRO C 1 230 ? 173.951 -4.969 58.599 1.00 99.98 230 PRO C CA 1
ATOM 7306 C C . PRO C 1 230 ? 174.918 -3.877 58.140 1.00 96.99 230 PRO C C 1
ATOM 7307 O O . PRO C 1 230 ? 175.240 -3.843 56.961 1.00 96.13 230 PRO C O 1
ATOM 7311 N N . ASP C 1 231 ? 175.389 -3.022 59.044 1.00 97.37 231 ASP C N 1
ATOM 7312 C CA . ASP C 1 231 ? 176.341 -1.988 58.653 1.00 96.66 231 ASP C CA 1
ATOM 7313 C C . ASP C 1 231 ? 177.730 -2.589 58.410 1.00 98.24 231 ASP C C 1
ATOM 7314 O O . ASP C 1 231 ? 178.600 -1.943 57.825 1.00 100.53 231 ASP C O 1
ATOM 7319 N N . GLY C 1 232 ? 177.923 -3.831 58.851 1.00 97.29 232 GLY C N 1
ATOM 7320 C CA . GLY C 1 232 ? 179.175 -4.544 58.652 1.00 96.40 232 GLY C CA 1
ATOM 7321 C C . GLY C 1 232 ? 180.334 -4.166 59.569 1.00 97.36 232 GLY C C 1
ATOM 7322 O O . GLY C 1 232 ? 181.457 -4.641 59.381 1.00 100.17 232 GLY C O 1
ATOM 7323 N N . LYS C 1 233 ? 180.084 -3.314 60.558 1.00 96.47 233 LYS C N 1
ATOM 7324 C CA . LYS C 1 233 ? 181.147 -2.926 61.477 1.00 97.57 233 LYS C CA 1
ATOM 7325 C C . LYS C 1 233 ? 181.190 -3.863 62.689 1.00 94.83 233 LYS C C 1
ATOM 7326 O O . LYS C 1 233 ? 182.132 -3.810 63.486 1.00 94.50 233 LYS C O 1
ATOM 7328 N N . PHE C 1 234 ? 180.179 -4.728 62.808 1.00 93.04 234 PHE C N 1
ATOM 7329 C CA . PHE C 1 234 ? 180.079 -5.668 63.932 1.00 98.57 234 PHE C CA 1
ATOM 7330 C C . PHE C 1 234 ? 179.960 -7.131 63.508 1.00 92.71 234 PHE C C 1
ATOM 7331 O O . PHE C 1 234 ? 179.499 -7.438 62.413 1.00 92.83 234 PHE C O 1
ATOM 7339 N N . LEU C 1 235 ? 180.376 -8.025 64.401 1.00 91.54 235 LEU C N 1
ATOM 7340 C CA . LEU C 1 235 ? 180.386 -9.457 64.128 1.00 91.92 235 LEU C CA 1
ATOM 7341 C C . LEU C 1 235 ? 179.918 -10.254 65.344 1.00 88.23 235 LEU C C 1
ATOM 7342 O O . LEU C 1 235 ? 180.458 -10.114 66.440 1.00 82.77 235 LEU C O 1
ATOM 7347 N N . ALA C 1 236 ? 178.912 -11.096 65.136 1.00 90.17 236 ALA C N 1
ATOM 7348 C CA . ALA C 1 236 ? 178.386 -11.940 66.203 1.00 89.87 236 ALA C CA 1
ATOM 7349 C C . ALA C 1 236 ? 178.707 -13.413 65.961 1.00 85.21 236 ALA C C 1
ATOM 7350 O O . ALA C 1 236 ? 178.477 -13.925 64.875 1.00 83.40 236 ALA C O 1
ATOM 7352 N N . CYS C 1 237 ? 179.223 -14.085 66.985 1.00 84.63 237 CYS C N 1
ATOM 7353 C CA . CYS C 1 237 ? 179.552 -15.508 66.907 1.00 87.95 237 CYS C CA 1
ATOM 7354 C C . CYS C 1 237 ? 178.776 -16.354 67.904 1.00 87.65 237 CYS C C 1
ATOM 7355 O O . CYS C 1 237 ? 178.484 -15.900 69.013 1.00 83.90 237 CYS C O 1
ATOM 7358 N N . VAL C 1 238 ? 178.465 -17.591 67.525 1.00 83.07 238 VAL C N 1
ATOM 7359 C CA . VAL C 1 238 ? 177.947 -18.546 68.497 1.00 87.76 238 VAL C CA 1
ATOM 7360 C C . VAL C 1 238 ? 178.790 -19.816 68.554 1.00 82.52 238 VAL C C 1
ATOM 7361 O O . VAL C 1 238 ? 178.976 -20.512 67.551 1.00 78.17 238 VAL C O 1
ATOM 7365 N N . SER C 1 239 ? 179.301 -20.089 69.752 1.00 81.69 239 SER C N 1
ATOM 7366 C CA . SER C 1 239 ? 180.060 -21.297 70.041 1.00 81.76 239 SER C CA 1
ATOM 7367 C C . SER C 1 239 ? 179.163 -22.255 70.823 1.00 78.39 239 SER C C 1
ATOM 7368 O O . SER C 1 239 ? 178.169 -21.832 71.422 1.00 75.20 239 SER C O 1
ATOM 7371 N N . GLN C 1 240 ? 179.502 -23.539 70.761 1.00 78.31 240 GLN C N 1
ATOM 7372 C CA . GLN C 1 240 ? 178.962 -24.574 71.637 1.00 81.70 240 GLN C CA 1
ATOM 7373 C C . GLN C 1 240 ? 179.194 -24.406 73.151 1.00 80.20 240 GLN C C 1
ATOM 7374 O O . GLN C 1 240 ? 178.539 -25.066 73.958 1.00 78.60 240 GLN C O 1
ATOM 7380 N N . ASP C 1 241 ? 180.058 -23.485 73.565 1.00 80.54 241 ASP C N 1
ATOM 7381 C CA . ASP C 1 241 ? 180.192 -23.258 75.013 1.00 74.34 241 ASP C CA 1
ATOM 7382 C C . ASP C 1 241 ? 178.980 -22.481 75.528 1.00 77.32 241 ASP C C 1
ATOM 7383 O O . ASP C 1 241 ? 178.888 -22.156 76.710 1.00 84.34 241 ASP C O 1
ATOM 7388 N N . GLY C 1 242 ? 178.052 -22.188 74.625 1.00 76.30 242 GLY C N 1
ATOM 7389 C CA . GLY C 1 242 ? 176.795 -21.564 74.982 1.00 78.43 242 GLY C CA 1
ATOM 7390 C C . GLY C 1 242 ? 176.823 -20.052 74.938 1.00 79.77 242 GLY C C 1
ATOM 7391 O O . GLY C 1 242 ? 175.866 -19.406 75.357 1.00 80.25 242 GLY C O 1
ATOM 7392 N N . PHE C 1 243 ? 177.910 -19.490 74.413 1.00 80.95 243 PHE C N 1
ATOM 7393 C CA . PHE C 1 243 ? 178.088 -18.037 74.365 1.00 85.65 243 PHE C CA 1
ATOM 7394 C C . PHE C 1 243 ? 177.853 -17.372 73.010 1.00 79.74 243 PHE C C 1
ATOM 7395 O O . PHE C 1 243 ? 178.543 -17.664 72.034 1.00 81.04 243 PHE C O 1
ATOM 7403 N N . LEU C 1 244 ? 176.886 -16.460 72.973 1.00 79.52 244 LEU C N 1
ATOM 7404 C CA . LEU C 1 244 ? 176.828 -15.447 71.929 1.00 82.03 244 LEU C CA 1
ATOM 7405 C C . LEU C 1 244 ? 177.863 -14.373 72.238 1.00 81.48 244 LEU C C 1
ATOM 7406 O O . LEU C 1 244 ? 177.858 -13.808 73.324 1.00 86.93 244 LEU C O 1
ATOM 7411 N N . ARG C 1 245 ? 178.763 -14.100 71.303 1.00 84.01 245 ARG C N 1
ATOM 7412 C CA . ARG C 1 245 ? 179.706 -12.998 71.476 1.00 85.29 245 ARG C CA 1
ATOM 7413 C C . ARG C 1 245 ? 179.584 -12.015 70.324 1.00 86.22 245 ARG C C 1
ATOM 7414 O O . ARG C 1 245 ? 179.400 -12.416 69.177 1.00 85.89 245 ARG C O 1
ATOM 7422 N N . VAL C 1 246 ? 179.679 -10.725 70.629 1.00 89.26 246 VAL C N 1
ATOM 7423 C CA . VAL C 1 246 ? 179.590 -9.707 69.589 1.00 90.18 246 VAL C CA 1
ATOM 7424 C C . VAL C 1 246 ? 180.791 -8.770 69.639 1.00 88.22 246 VAL C C 1
ATOM 7425 O O . VAL C 1 246 ? 181.007 -8.062 70.620 1.00 84.96 246 VAL C O 1
ATOM 7429 N N . PHE C 1 247 ? 181.566 -8.785 68.557 1.00 90.90 247 PHE C N 1
ATOM 7430 C CA . PHE C 1 247 ? 182.788 -8.001 68.452 1.00 90.47 247 PHE C CA 1
ATOM 7431 C C . PHE C 1 247 ? 182.615 -6.770 67.584 1.00 91.31 247 PHE C C 1
ATOM 7432 O O . PHE C 1 247 ? 181.800 -6.752 66.663 1.00 90.72 247 PHE C O 1
ATOM 7440 N N . ASN C 1 248 ? 183.397 -5.742 67.887 1.00 93.68 248 ASN C N 1
ATOM 7441 C CA . ASN C 1 248 ? 183.574 -4.636 66.967 1.00 97.66 248 ASN C CA 1
ATOM 7442 C C . ASN C 1 248 ? 184.622 -5.058 65.962 1.00 98.88 248 ASN C C 1
ATOM 7443 O O . ASN C 1 248 ? 185.812 -5.072 66.273 1.00 97.25 248 ASN C O 1
ATOM 7448 N N . PHE C 1 249 ? 184.169 -5.408 64.764 1.00 94.05 249 PHE C N 1
ATOM 7449 C CA . PHE C 1 249 ? 185.014 -6.078 63.792 1.00 92.31 249 PHE C CA 1
ATOM 7450 C C . PHE C 1 249 ? 186.244 -5.272 63.401 1.00 96.39 249 PHE C C 1
ATOM 7451 O O . PHE C 1 249 ? 187.355 -5.792 63.410 1.00 96.49 249 PHE C O 1
ATOM 7459 N N . ASP C 1 250 ? 186.045 -4.006 63.053 1.00 99.17 250 ASP C N 1
ATOM 7460 C CA . ASP C 1 250 ? 187.154 -3.146 62.663 1.00 97.56 250 ASP C CA 1
ATOM 7461 C C . ASP C 1 250 ? 188.040 -2.845 63.868 1.00 100.08 250 ASP C C 1
ATOM 7462 O O . ASP C 1 250 ? 189.267 -2.799 63.768 1.00 101.42 250 ASP C O 1
ATOM 7464 N N . SER C 1 251 ? 187.404 -2.661 65.016 1.00 100.04 251 SER C N 1
ATOM 7465 C CA . SER C 1 251 ? 188.104 -2.243 66.217 1.00 98.15 251 SER C CA 1
ATOM 7466 C C . SER C 1 251 ? 188.729 -3.407 66.988 1.00 102.04 251 SER C C 1
ATOM 7467 O O . SER C 1 251 ? 189.601 -3.196 67.834 1.00 99.49 251 SER C O 1
ATOM 7470 N N . VAL C 1 252 ? 188.281 -4.625 66.681 1.00 103.13 252 VAL C N 1
ATOM 7471 C CA . VAL C 1 252 ? 188.676 -5.846 67.398 1.00 101.65 252 VAL C CA 1
ATOM 7472 C C . VAL C 1 252 ? 188.495 -5.678 68.913 1.00 102.48 252 VAL C C 1
ATOM 7473 O O . VAL C 1 252 ? 189.402 -5.945 69.711 1.00 101.93 252 VAL C O 1
ATOM 7477 N N . GLU C 1 253 ? 187.305 -5.225 69.292 1.00 98.68 253 GLU C N 1
ATOM 7478 C CA . GLU C 1 253 ? 186.933 -5.114 70.695 1.00 101.93 253 GLU C CA 1
ATOM 7479 C C . GLU C 1 253 ? 185.610 -5.846 70.919 1.00 97.79 253 GLU C C 1
ATOM 7480 O O . GLU C 1 253 ? 184.819 -5.993 69.987 1.00 95.01 253 GLU C O 1
ATOM 7482 N N . LEU C 1 254 ? 185.372 -6.310 72.145 1.00 95.04 254 LEU C N 1
ATOM 7483 C CA . LEU C 1 254 ? 184.144 -7.037 72.448 1.00 91.75 254 LEU C CA 1
ATOM 7484 C C . LEU C 1 254 ? 183.064 -6.104 73.000 1.00 95.33 254 LEU C C 1
ATOM 7485 O O . LEU C 1 254 ? 183.251 -5.453 74.031 1.00 95.08 254 LEU C O 1
ATOM 7490 N N . HIS C 1 255 ? 181.935 -6.053 72.298 1.00 92.70 255 HIS C N 1
ATOM 7491 C CA . HIS C 1 255 ? 180.878 -5.082 72.567 1.00 91.42 255 HIS C CA 1
ATOM 7492 C C . HIS C 1 255 ? 179.888 -5.623 73.590 1.00 97.65 255 HIS C C 1
ATOM 7493 O O . HIS C 1 255 ? 179.368 -4.878 74.427 1.00 101.73 255 HIS C O 1
ATOM 7500 N N . GLY C 1 256 ? 179.644 -6.924 73.535 1.00 93.72 256 GLY C N 1
ATOM 7501 C CA . GLY C 1 256 ? 178.729 -7.546 74.465 1.00 90.41 256 GLY C CA 1
ATOM 7502 C C . GLY C 1 256 ? 178.756 -9.044 74.315 1.00 90.30 256 GLY C C 1
ATOM 7503 O O . GLY C 1 256 ? 179.243 -9.564 73.312 1.00 88.19 256 GLY C O 1
ATOM 7504 N N . THR C 1 257 ? 178.246 -9.741 75.325 1.00 91.66 257 THR C N 1
ATOM 7505 C CA . THR C 1 257 ? 178.124 -11.187 75.257 1.00 88.50 257 THR C CA 1
ATOM 7506 C C . THR C 1 257 ? 176.759 -11.634 75.741 1.00 90.71 257 THR C C 1
ATOM 7507 O O . THR C 1 257 ? 175.894 -10.815 76.049 1.00 92.09 257 THR C O 1
ATOM 7511 N N . MET C 1 258 ? 176.587 -12.948 75.805 1.00 88.92 258 MET C N 1
ATOM 7512 C CA . MET C 1 258 ? 175.352 -13.564 76.259 1.00 89.57 258 MET C CA 1
ATOM 7513 C C . MET C 1 258 ? 175.612 -15.060 76.391 1.00 94.02 258 MET C C 1
ATOM 7514 O O . MET C 1 258 ? 176.548 -15.577 75.773 1.00 88.46 258 MET C O 1
ATOM 7519 N N . LYS C 1 259 ? 174.806 -15.744 77.205 1.00 92.91 259 LYS C N 1
ATOM 7520 C CA . LYS C 1 259 ? 174.926 -17.192 77.374 1.00 91.42 259 LYS C CA 1
ATOM 7521 C C . LYS C 1 259 ? 173.568 -17.863 77.586 1.00 91.83 259 LYS C C 1
ATOM 7522 O O . LYS C 1 259 ? 172.781 -17.423 78.421 1.00 90.61 259 LYS C O 1
ATOM 7528 N N . SER C 1 260 ? 173.296 -18.924 76.829 1.00 87.35 260 SER C N 1
ATOM 7529 C CA . SER C 1 260 ? 172.060 -19.684 77.006 1.00 89.40 260 SER C CA 1
ATOM 7530 C C . SER C 1 260 ? 172.135 -20.550 78.267 1.00 89.73 260 SER C C 1
ATOM 7531 O O . SER C 1 260 ? 173.220 -20.811 78.787 1.00 84.05 260 SER C O 1
ATOM 7534 N N . TYR C 1 261 ? 170.981 -20.999 78.751 1.00 93.08 261 TYR C N 1
ATOM 7535 C CA . TYR C 1 261 ? 170.918 -21.717 80.024 1.00 91.62 261 TYR C CA 1
ATOM 7536 C C . TYR C 1 261 ? 171.406 -23.159 79.947 1.00 86.98 261 TYR C C 1
ATOM 7537 O O . TYR C 1 261 ? 171.734 -23.761 80.960 1.00 93.19 261 TYR C O 1
ATOM 7546 N N . PHE C 1 262 ? 171.446 -23.717 78.751 1.00 85.35 262 PHE C N 1
ATOM 7547 C CA . PHE C 1 262 ? 171.832 -25.104 78.595 1.00 81.73 262 PHE C CA 1
ATOM 7548 C C . PHE C 1 262 ? 172.218 -25.351 77.137 1.00 85.27 262 PHE C C 1
ATOM 7549 O O . PHE C 1 262 ? 171.502 -24.951 76.213 1.00 85.39 262 PHE C O 1
ATOM 7557 N N . GLY C 1 263 ? 173.357 -26.001 76.938 1.00 83.65 263 GLY C N 1
ATOM 7558 C CA . GLY C 1 263 ? 173.843 -26.296 75.604 1.00 83.98 263 GLY C CA 1
ATOM 7559 C C . GLY C 1 263 ? 174.463 -25.108 74.892 1.00 82.12 263 GLY C C 1
ATOM 7560 O O . GLY C 1 263 ? 174.415 -23.974 75.372 1.00 80.42 263 GLY C O 1
ATOM 7561 N N . GLY C 1 264 ? 175.058 -25.379 73.736 1.00 85.15 264 GLY C N 1
ATOM 7562 C CA . GLY C 1 264 ? 175.648 -24.340 72.917 1.00 82.57 264 GLY C CA 1
ATOM 7563 C C . GLY C 1 264 ? 174.603 -23.637 72.078 1.00 83.63 264 GLY C C 1
ATOM 7564 O O . GLY C 1 264 ? 173.446 -24.049 72.033 1.00 88.10 264 GLY C O 1
ATOM 7565 N N . LEU C 1 265 ? 175.008 -22.559 71.420 1.00 86.96 265 LEU C N 1
ATOM 7566 C CA . LEU C 1 265 ? 174.122 -21.850 70.503 1.00 85.70 265 LEU C CA 1
ATOM 7567 C C . LEU C 1 265 ? 174.541 -22.158 69.078 1.00 81.87 265 LEU C C 1
ATOM 7568 O O . LEU C 1 265 ? 175.725 -22.126 68.737 1.00 81.99 265 LEU C O 1
ATOM 7573 N N . LEU C 1 266 ? 173.562 -22.463 68.246 1.00 80.24 266 LEU C N 1
ATOM 7574 C CA . LEU C 1 266 ? 173.858 -23.053 66.960 1.00 82.88 266 LEU C CA 1
ATOM 7575 C C . LEU C 1 266 ? 173.796 -22.051 65.803 1.00 84.87 266 LEU C C 1
ATOM 7576 O O . LEU C 1 266 ? 174.477 -22.212 64.784 1.00 87.15 266 LEU C O 1
ATOM 7581 N N . CYS C 1 267 ? 172.993 -21.009 65.968 1.00 84.27 267 CYS C N 1
ATOM 7582 C CA . CYS C 1 267 ? 172.760 -20.063 64.883 1.00 87.46 267 CYS C CA 1
ATOM 7583 C C . CYS C 1 267 ? 172.534 -18.635 65.357 1.00 89.12 267 CYS C C 1
ATOM 7584 O O . CYS C 1 267 ? 172.139 -18.418 66.497 1.00 87.35 267 CYS C O 1
ATOM 7587 N N . VAL C 1 268 ? 172.798 -17.662 64.481 1.00 92.70 268 VAL C N 1
ATOM 7588 C CA . VAL C 1 268 ? 172.463 -16.268 64.779 1.00 89.68 268 VAL C CA 1
ATOM 7589 C C . VAL C 1 268 ? 171.958 -15.520 63.554 1.00 93.88 268 VAL C C 1
ATOM 7590 O O . VAL C 1 268 ? 172.035 -16.012 62.424 1.00 92.79 268 VAL C O 1
ATOM 7594 N N . CYS C 1 269 ? 171.477 -14.305 63.807 1.00 92.82 269 CYS C N 1
ATOM 7595 C CA . CYS C 1 269 ? 171.120 -13.340 62.779 1.00 89.85 269 CYS C CA 1
ATOM 7596 C C . CYS C 1 269 ? 170.891 -11.996 63.452 1.00 88.26 269 CYS C C 1
ATOM 7597 O O . CYS C 1 269 ? 170.589 -11.950 64.641 1.00 91.76 269 CYS C O 1
ATOM 7600 N N . TRP C 1 270 ? 171.030 -10.906 62.705 1.00 87.34 270 TRP C N 1
ATOM 7601 C CA . TRP C 1 270 ? 170.757 -9.583 63.252 1.00 88.10 270 TRP C CA 1
ATOM 7602 C C . TRP C 1 270 ? 169.385 -9.094 62.848 1.00 94.60 270 TRP C C 1
ATOM 7603 O O . TRP C 1 270 ? 168.787 -9.618 61.910 1.00 94.09 270 TRP C O 1
ATOM 7614 N N . SER C 1 271 ? 168.901 -8.075 63.555 1.00 99.23 271 SER C N 1
ATOM 7615 C CA . SER C 1 271 ? 167.735 -7.311 63.113 1.00 103.75 271 SER C CA 1
ATOM 7616 C C . SER C 1 271 ? 168.127 -6.472 61.894 1.00 103.57 271 SER C C 1
ATOM 7617 O O . SER C 1 271 ? 169.266 -6.011 61.805 1.00 105.34 271 SER C O 1
ATOM 7620 N N . PRO C 1 272 ? 167.194 -6.270 60.950 1.00 97.66 272 PRO C N 1
ATOM 7621 C CA . PRO C 1 272 ? 167.521 -5.530 59.724 1.00 99.47 272 PRO C CA 1
ATOM 7622 C C . PRO C 1 272 ? 168.073 -4.121 59.972 1.00 99.38 272 PRO C C 1
ATOM 7623 O O . PRO C 1 272 ? 168.738 -3.583 59.095 1.00 97.95 272 PRO C O 1
ATOM 7627 N N . ASP C 1 273 ? 167.824 -3.547 61.146 1.00 104.34 273 ASP C N 1
ATOM 7628 C CA . ASP C 1 273 ? 168.389 -2.243 61.486 1.00 101.69 273 ASP C CA 1
ATOM 7629 C C . ASP C 1 273 ? 169.581 -2.362 62.443 1.00 101.00 273 ASP C C 1
ATOM 7630 O O . ASP C 1 273 ? 170.175 -1.359 62.837 1.00 103.60 273 ASP C O 1
ATOM 7635 N N . GLY C 1 274 ? 169.921 -3.593 62.816 1.00 100.96 274 GLY C N 1
ATOM 7636 C CA . GLY C 1 274 ? 171.114 -3.855 63.605 1.00 102.78 274 GLY C CA 1
ATOM 7637 C C . GLY C 1 274 ? 170.947 -3.634 65.093 1.00 103.48 274 GLY C C 1
ATOM 7638 O O . GLY C 1 274 ? 171.889 -3.815 65.865 1.00 102.91 274 GLY C O 1
ATOM 7639 N N . LYS C 1 275 ? 169.741 -3.250 65.495 1.00 103.52 275 LYS C N 1
ATOM 7640 C CA . LYS C 1 275 ? 169.466 -2.893 66.878 1.00 105.83 275 LYS C CA 1
ATOM 7641 C C . LYS C 1 275 ? 169.296 -4.141 67.748 1.00 108.71 275 LYS C C 1
ATOM 7642 O O . LYS C 1 275 ? 169.429 -4.092 68.978 1.00 107.25 275 LYS C O 1
ATOM 7644 N N . TYR C 1 276 ? 169.008 -5.263 67.098 1.00 106.98 276 TYR C N 1
ATOM 7645 C CA . TYR C 1 276 ? 168.675 -6.495 67.804 1.00 106.08 276 TYR C CA 1
ATOM 7646 C C . TYR C 1 276 ? 169.285 -7.725 67.136 1.00 104.28 276 TYR C C 1
ATOM 7647 O O . TYR C 1 276 ? 169.498 -7.746 65.924 1.00 104.22 276 TYR C O 1
ATOM 7656 N N . ILE C 1 277 ? 169.560 -8.749 67.938 1.00 103.82 277 ILE C N 1
ATOM 7657 C CA . ILE C 1 277 ? 170.105 -10.012 67.445 1.00 98.16 277 ILE C CA 1
ATOM 7658 C C . ILE C 1 277 ? 169.287 -11.173 68.020 1.00 95.67 277 ILE C C 1
ATOM 7659 O O . ILE C 1 277 ? 168.761 -11.066 69.131 1.00 93.35 277 ILE C O 1
ATOM 7664 N N . VAL C 1 278 ? 169.146 -12.267 67.270 1.00 92.61 278 VAL C N 1
ATOM 7665 C CA . VAL C 1 278 ? 168.514 -13.462 67.834 1.00 89.01 278 VAL C CA 1
ATOM 7666 C C . VAL C 1 278 ? 169.336 -14.737 67.611 1.00 86.92 278 VAL C C 1
ATOM 7667 O O . VAL C 1 278 ? 170.000 -14.904 66.584 1.00 87.42 278 VAL C O 1
ATOM 7671 N N . THR C 1 279 ? 169.299 -15.618 68.610 1.00 86.04 279 THR C N 1
ATOM 7672 C CA . THR C 1 279 ? 170.043 -16.868 68.572 1.00 85.40 279 THR C CA 1
ATOM 7673 C C . THR C 1 279 ? 169.129 -18.074 68.640 1.00 84.39 279 THR C C 1
ATOM 7674 O O . THR C 1 279 ? 167.991 -17.976 69.079 1.00 84.91 279 THR C O 1
ATOM 7678 N N . GLY C 1 280 ? 169.653 -19.211 68.195 1.00 83.50 280 GLY C N 1
ATOM 7679 C CA . GLY C 1 280 ? 169.011 -20.496 68.381 1.00 85.20 280 GLY C CA 1
ATOM 7680 C C . GLY C 1 280 ? 169.964 -21.430 69.103 1.00 86.47 280 GLY C C 1
ATOM 7681 O O . GLY C 1 280 ? 171.169 -21.443 68.827 1.00 81.07 280 GLY C O 1
ATOM 7682 N N . GLY C 1 281 ? 169.429 -22.209 70.038 1.00 90.40 281 GLY C N 1
ATOM 7683 C CA . GLY C 1 281 ? 170.257 -23.082 70.851 1.00 90.71 281 GLY C CA 1
ATOM 7684 C C . GLY C 1 281 ? 169.766 -24.512 70.969 1.00 86.81 281 GLY C C 1
ATOM 7685 O O . GLY C 1 281 ? 168.717 -24.872 70.431 1.00 86.17 281 GLY C O 1
ATOM 7686 N N . GLU C 1 282 ? 170.536 -25.330 71.684 1.00 87.33 282 GLU C N 1
ATOM 7687 C CA . GLU C 1 282 ? 170.190 -26.732 71.891 1.00 87.21 282 GLU C CA 1
ATOM 7688 C C . GLU C 1 282 ? 169.286 -26.931 73.122 1.00 88.92 282 GLU C C 1
ATOM 7689 O O . GLU C 1 282 ? 169.094 -28.058 73.599 1.00 89.21 282 GLU C O 1
ATOM 7691 N N . ASP C 1 283 ? 168.734 -25.829 73.627 1.00 85.90 283 ASP C N 1
ATOM 7692 C CA . ASP C 1 283 ? 167.674 -25.886 74.625 1.00 86.96 283 ASP C CA 1
ATOM 7693 C C . ASP C 1 283 ? 166.310 -25.647 73.974 1.00 88.41 283 ASP C C 1
ATOM 7694 O O . ASP C 1 283 ? 165.309 -25.457 74.672 1.00 88.67 283 ASP C O 1
ATOM 7699 N N . ASP C 1 284 ? 166.300 -25.683 72.637 1.00 88.29 284 ASP C N 1
ATOM 7700 C CA . ASP C 1 284 ? 165.108 -25.520 71.791 1.00 87.13 284 ASP C CA 1
ATOM 7701 C C . ASP C 1 284 ? 164.649 -24.067 71.731 1.00 88.67 284 ASP C C 1
ATOM 7702 O O . ASP C 1 284 ? 163.544 -23.781 71.265 1.00 88.97 284 ASP C O 1
ATOM 7707 N N . LEU C 1 285 ? 165.499 -23.154 72.194 1.00 88.98 285 LEU C N 1
ATOM 7708 C CA . LEU C 1 285 ? 165.056 -21.795 72.502 1.00 88.78 285 LEU C CA 1
ATOM 7709 C C . LEU C 1 285 ? 165.700 -20.687 71.675 1.00 86.71 285 LEU C C 1
ATOM 7710 O O . LEU C 1 285 ? 166.922 -20.599 71.540 1.00 84.28 285 LEU C O 1
ATOM 7715 N N . VAL C 1 286 ? 164.845 -19.822 71.147 1.00 87.50 286 VAL C N 1
ATOM 7716 C CA . VAL C 1 286 ? 165.292 -18.622 70.469 1.00 90.70 286 VAL C CA 1
ATOM 7717 C C . VAL C 1 286 ? 165.468 -17.508 71.491 1.00 86.06 286 VAL C C 1
ATOM 7718 O O . VAL C 1 286 ? 164.724 -17.428 72.464 1.00 89.71 286 VAL C O 1
ATOM 7722 N N . THR C 1 287 ? 166.462 -16.655 71.283 1.00 83.49 287 THR C N 1
ATOM 7723 C CA . THR C 1 287 ? 166.742 -15.611 72.254 1.00 89.45 287 THR C CA 1
ATOM 7724 C C . THR C 1 287 ? 166.910 -14.248 71.584 1.00 89.41 287 THR C C 1
ATOM 7725 O O . THR C 1 287 ? 167.581 -14.130 70.570 1.00 82.51 287 THR C O 1
ATOM 7729 N N . VAL C 1 288 ? 166.302 -13.222 72.171 1.00 92.36 288 VAL C N 1
ATOM 7730 C CA . VAL C 1 288 ? 166.423 -11.859 71.671 1.00 89.87 288 VAL C CA 1
ATOM 7731 C C . VAL C 1 288 ? 167.353 -11.035 72.580 1.00 93.46 288 VAL C C 1
ATOM 7732 O O . VAL C 1 288 ? 167.200 -11.029 73.796 1.00 96.43 288 VAL C O 1
ATOM 7736 N N . TRP C 1 289 ? 168.307 -10.342 71.959 1.00 96.30 289 TRP C N 1
ATOM 7737 C CA . TRP C 1 289 ? 169.372 -9.587 72.629 1.00 95.58 289 TRP C CA 1
ATOM 7738 C C . TRP C 1 289 ? 169.537 -8.207 71.992 1.00 102.09 289 TRP C C 1
ATOM 7739 O O . TRP C 1 289 ? 169.912 -8.114 70.826 1.00 105.30 289 TRP C O 1
ATOM 7750 N N . SER C 1 290 ? 169.250 -7.135 72.729 1.00 101.41 290 SER C N 1
ATOM 7751 C CA . SER C 1 290 ? 169.355 -5.801 72.127 1.00 108.78 290 SER C CA 1
ATOM 7752 C C . SER C 1 290 ? 170.812 -5.352 72.142 1.00 105.43 290 SER C C 1
ATOM 7753 O O . SER C 1 290 ? 171.447 -5.268 73.204 1.00 103.79 290 SER C O 1
ATOM 7756 N N . PHE C 1 291 ? 171.314 -5.102 70.934 1.00 100.52 291 PHE C N 1
ATOM 7757 C CA . PHE C 1 291 ? 172.683 -4.680 70.675 1.00 102.06 291 PHE C CA 1
ATOM 7758 C C . PHE C 1 291 ? 173.099 -3.449 71.470 1.00 104.52 291 PHE C C 1
ATOM 7759 O O . PHE C 1 291 ? 174.249 -3.330 71.902 1.00 105.02 291 PHE C O 1
ATOM 7767 N N . VAL C 1 292 ? 172.147 -2.546 71.681 1.00 106.50 292 VAL C N 1
ATOM 7768 C CA . VAL C 1 292 ? 172.422 -1.277 72.356 1.00 103.22 292 VAL C CA 1
ATOM 7769 C C . VAL C 1 292 ? 172.470 -1.436 73.872 1.00 101.53 292 VAL C C 1
ATOM 7770 O O . VAL C 1 292 ? 173.365 -0.908 74.537 1.00 101.94 292 VAL C O 1
ATOM 7774 N N . ASP C 1 293 ? 171.516 -2.187 74.409 1.00 106.25 293 ASP C N 1
ATOM 7775 C CA . ASP C 1 293 ? 171.431 -2.418 75.843 1.00 107.51 293 ASP C CA 1
ATOM 7776 C C . ASP C 1 293 ? 172.378 -3.528 76.277 1.00 105.14 293 ASP C C 1
ATOM 7777 O O . ASP C 1 293 ? 172.784 -3.586 77.439 1.00 98.20 293 ASP C O 1
ATOM 7782 N N . CYS C 1 294 ? 172.732 -4.391 75.323 1.00 107.95 294 CYS C N 1
ATOM 7783 C CA . CYS C 1 294 ? 173.545 -5.577 75.587 1.00 101.03 294 CYS C CA 1
ATOM 7784 C C . CYS C 1 294 ? 172.877 -6.423 76.666 1.00 102.54 294 CYS C C 1
ATOM 7785 O O . CYS C 1 294 ? 173.513 -6.836 77.636 1.00 103.15 294 CYS C O 1
ATOM 7788 N N . ARG C 1 295 ? 171.582 -6.665 76.492 1.00 99.47 295 ARG C N 1
ATOM 7789 C CA . ARG C 1 295 ? 170.818 -7.452 77.447 1.00 96.89 295 ARG C CA 1
ATOM 7790 C C . ARG C 1 295 ? 169.774 -8.285 76.723 1.00 96.81 295 ARG C C 1
ATOM 7791 O O . ARG C 1 295 ? 169.218 -7.854 75.718 1.00 97.99 295 ARG C O 1
ATOM 7793 N N . VAL C 1 296 ? 169.515 -9.482 77.234 1.00 99.14 296 VAL C N 1
ATOM 7794 C CA . VAL C 1 296 ? 168.481 -10.337 76.675 1.00 95.02 296 VAL C CA 1
ATOM 7795 C C . VAL C 1 296 ? 167.119 -9.687 76.875 1.00 97.46 296 VAL C C 1
ATOM 7796 O O . VAL C 1 296 ? 166.794 -9.223 77.968 1.00 97.13 296 VAL C O 1
ATOM 7800 N N . ILE C 1 297 ? 166.324 -9.652 75.815 1.00 98.90 297 ILE C N 1
ATOM 7801 C CA . ILE C 1 297 ? 165.052 -8.947 75.850 1.00 98.45 297 ILE C CA 1
ATOM 7802 C C . ILE C 1 297 ? 163.868 -9.909 75.981 1.00 96.12 297 ILE C C 1
ATOM 7803 O O . ILE C 1 297 ? 162.863 -9.569 76.604 1.00 99.26 297 ILE C O 1
ATOM 7808 N N . ALA C 1 298 ? 163.996 -11.111 75.418 1.00 95.85 298 ALA C N 1
ATOM 7809 C CA . ALA C 1 298 ? 162.913 -12.103 75.463 1.00 100.08 298 ALA C CA 1
ATOM 7810 C C . ALA C 1 298 ? 163.369 -13.513 75.073 1.00 98.39 298 ALA C C 1
ATOM 7811 O O . ALA C 1 298 ? 164.445 -13.702 74.503 1.00 95.19 298 ALA C O 1
ATOM 7813 N N . ARG C 1 299 ? 162.534 -14.500 75.384 1.00 96.10 299 ARG C N 1
ATOM 7814 C CA . ARG C 1 299 ? 162.818 -15.885 75.038 1.00 93.37 299 ARG C CA 1
ATOM 7815 C C . ARG C 1 299 ? 161.552 -16.577 74.564 1.00 96.84 299 ARG C C 1
ATOM 7816 O O . ARG C 1 299 ? 160.481 -16.369 75.125 1.00 94.94 299 ARG C O 1
ATOM 7824 N N . GLY C 1 300 ? 161.683 -17.387 73.515 1.00 98.36 300 GLY C N 1
ATOM 7825 C CA . GLY C 1 300 ? 160.539 -18.028 72.893 1.00 95.97 300 GLY C CA 1
ATOM 7826 C C . GLY C 1 300 ? 160.535 -19.537 73.035 1.00 97.99 300 GLY C C 1
ATOM 7827 O O . GLY C 1 300 ? 161.433 -20.215 72.546 1.00 97.59 300 GLY C O 1
ATOM 7828 N N . HIS C 1 301 ? 159.507 -20.067 73.689 1.00 100.05 301 HIS C N 1
ATOM 7829 C CA . HIS C 1 301 ? 159.387 -21.508 73.878 1.00 95.53 301 HIS C CA 1
ATOM 7830 C C . HIS C 1 301 ? 158.454 -22.116 72.834 1.00 101.43 301 HIS C C 1
ATOM 7831 O O . HIS C 1 301 ? 157.283 -22.372 73.111 1.00 105.83 301 HIS C O 1
ATOM 7838 N N . GLY C 1 302 ? 158.980 -22.345 71.634 1.00 105.68 302 GLY C N 1
ATOM 7839 C CA . GLY C 1 302 ? 158.192 -22.915 70.556 1.00 95.79 302 GLY C CA 1
ATOM 7840 C C . GLY C 1 302 ? 158.976 -23.843 69.648 1.00 93.97 302 GLY C C 1
ATOM 7841 O O . GLY C 1 302 ? 159.099 -23.595 68.448 1.00 94.07 302 GLY C O 1
ATOM 7842 N N . HIS C 1 303 ? 159.504 -24.919 70.224 1.00 93.58 303 HIS C N 1
ATOM 7843 C CA . HIS C 1 303 ? 160.279 -25.903 69.474 1.00 87.41 303 HIS C CA 1
ATOM 7844 C C . HIS C 1 303 ? 160.368 -27.200 70.268 1.00 86.32 303 HIS C C 1
ATOM 7845 O O . HIS C 1 303 ? 160.320 -27.182 71.498 1.00 82.64 303 HIS C O 1
ATOM 7852 N N . LYS C 1 304 ? 160.497 -28.326 69.572 1.00 80.84 304 LYS C N 1
ATOM 7853 C CA . LYS C 1 304 ? 160.584 -29.609 70.257 1.00 80.54 304 LYS C CA 1
ATOM 7854 C C . LYS C 1 304 ? 161.948 -30.299 70.037 1.00 80.87 304 LYS C C 1
ATOM 7855 O O . LYS C 1 304 ? 162.112 -31.492 70.312 1.00 80.28 304 LYS C O 1
ATOM 7857 N N . SER C 1 305 ? 162.919 -29.536 69.540 1.00 80.09 305 SER C N 1
ATOM 7858 C CA . SER C 1 305 ? 164.307 -29.982 69.454 1.00 80.08 305 SER C CA 1
ATOM 7859 C C . SER C 1 305 ? 165.186 -28.771 69.215 1.00 79.07 305 SER C C 1
ATOM 7860 O O . SER C 1 305 ? 164.753 -27.650 69.437 1.00 79.92 305 SER C O 1
ATOM 7863 N N . TRP C 1 306 ? 166.414 -28.991 68.757 1.00 82.81 306 TRP C N 1
ATOM 7864 C CA . TRP C 1 306 ? 167.368 -27.892 68.572 1.00 87.03 306 TRP C CA 1
ATOM 7865 C C . TRP C 1 306 ? 166.976 -26.925 67.449 1.00 84.52 306 TRP C C 1
ATOM 7866 O O . TRP C 1 306 ? 166.430 -27.326 66.419 1.00 83.07 306 TRP C O 1
ATOM 7877 N N . VAL C 1 307 ? 167.280 -25.650 67.649 1.00 82.41 307 VAL C N 1
ATOM 7878 C CA . VAL C 1 307 ? 167.022 -24.647 66.628 1.00 87.64 307 VAL C CA 1
ATOM 7879 C C . VAL C 1 307 ? 168.216 -24.543 65.700 1.00 85.73 307 VAL C C 1
ATOM 7880 O O . VAL C 1 307 ? 169.318 -24.234 66.140 1.00 85.25 307 VAL C O 1
ATOM 7884 N N . SER C 1 308 ? 167.994 -24.787 64.417 1.00 82.41 308 SER C N 1
ATOM 7885 C CA . SER C 1 308 ? 169.090 -24.910 63.465 1.00 81.34 308 SER C CA 1
ATOM 7886 C C . SER C 1 308 ? 169.404 -23.626 62.691 1.00 81.02 308 SER C C 1
ATOM 7887 O O . SER C 1 308 ? 170.564 -23.320 62.435 1.00 79.41 308 SER C O 1
ATOM 7890 N N . VAL C 1 309 ? 168.370 -22.882 62.315 1.00 82.90 309 VAL C N 1
ATOM 7891 C CA . VAL C 1 309 ? 168.540 -21.607 61.620 1.00 82.45 309 VAL C CA 1
ATOM 7892 C C . VAL C 1 309 ? 167.603 -20.561 62.233 1.00 80.71 309 VAL C C 1
ATOM 7893 O O . VAL C 1 309 ? 166.474 -20.875 62.594 1.00 81.32 309 VAL C O 1
ATOM 7897 N N . VAL C 1 310 ? 168.067 -19.324 62.366 1.00 80.92 310 VAL C N 1
ATOM 7898 C CA . VAL C 1 310 ? 167.185 -18.237 62.780 1.00 84.96 310 VAL C CA 1
ATOM 7899 C C . VAL C 1 310 ? 167.311 -17.090 61.796 1.00 86.93 310 VAL C C 1
ATOM 7900 O O . VAL C 1 310 ? 168.382 -16.865 61.239 1.00 83.60 310 VAL C O 1
ATOM 7904 N N . ALA C 1 311 ? 166.217 -16.363 61.585 1.00 94.07 311 ALA C N 1
ATOM 7905 C CA . ALA C 1 311 ? 166.189 -15.319 60.558 1.00 98.85 311 ALA C CA 1
ATOM 7906 C C . ALA C 1 311 ? 165.037 -14.316 60.689 1.00 97.36 311 ALA C C 1
ATOM 7907 O O . ALA C 1 311 ? 163.896 -14.682 60.979 1.00 93.24 311 ALA C O 1
ATOM 7909 N N . PHE C 1 312 ? 165.356 -13.048 60.445 1.00 100.51 312 PHE C N 1
ATOM 7910 C CA . PHE C 1 312 ? 164.367 -11.973 60.407 1.00 105.08 312 PHE C CA 1
ATOM 7911 C C . PHE C 1 312 ? 163.706 -11.838 59.040 1.00 104.41 312 PHE C C 1
ATOM 7912 O O . PHE C 1 312 ? 164.343 -12.068 58.017 1.00 104.00 312 PHE C O 1
ATOM 7920 N N . ASP C 1 313 ? 162.434 -11.451 59.019 1.00 104.87 313 ASP C N 1
ATOM 7921 C CA . ASP C 1 313 ? 161.788 -11.090 57.761 1.00 107.65 313 ASP C CA 1
ATOM 7922 C C . ASP C 1 313 ? 161.750 -9.573 57.623 1.00 109.65 313 ASP C C 1
ATOM 7923 O O . ASP C 1 313 ? 161.156 -8.880 58.454 1.00 112.31 313 ASP C O 1
ATOM 7928 N N . PRO C 1 314 ? 162.401 -9.049 56.578 1.00 107.93 314 PRO C N 1
ATOM 7929 C CA . PRO C 1 314 ? 162.379 -7.606 56.344 1.00 110.78 314 PRO C CA 1
ATOM 7930 C C . PRO C 1 314 ? 161.083 -7.168 55.662 1.00 113.88 314 PRO C C 1
ATOM 7931 O O . PRO C 1 314 ? 160.694 -6.006 55.779 1.00 117.47 314 PRO C O 1
ATOM 7935 N N . TYR C 1 315 ? 160.415 -8.100 54.985 1.00 110.98 315 TYR C N 1
ATOM 7936 C CA . TYR C 1 315 ? 159.318 -7.772 54.075 1.00 110.75 315 TYR C CA 1
ATOM 7937 C C . TYR C 1 315 ? 157.960 -7.767 54.776 1.00 113.07 315 TYR C C 1
ATOM 7938 O O . TYR C 1 315 ? 156.917 -7.530 54.164 1.00 108.58 315 TYR C O 1
ATOM 7947 N N . THR C 1 316 ? 157.994 -8.031 56.074 1.00 114.68 316 THR C N 1
ATOM 7948 C CA . THR C 1 316 ? 156.877 -7.742 56.954 1.00 113.21 316 THR C CA 1
ATOM 7949 C C . THR C 1 316 ? 157.464 -7.208 58.255 1.00 115.51 316 THR C C 1
ATOM 7950 O O . THR C 1 316 ? 157.369 -7.843 59.305 1.00 118.75 316 THR C O 1
ATOM 7954 N N . THR C 1 317 ? 158.099 -6.044 58.169 1.00 114.40 317 THR C N 1
ATOM 7955 C CA . THR C 1 317 ? 158.656 -5.397 59.347 1.00 111.40 317 THR C CA 1
ATOM 7956 C C . THR C 1 317 ? 158.606 -3.880 59.186 1.00 109.81 317 THR C C 1
ATOM 7957 O O . THR C 1 317 ? 157.528 -3.301 59.023 1.00 108.35 317 THR C O 1
ATOM 7959 N N . THR C 1 366 ? 157.903 -2.601 65.020 1.00 116.59 366 THR C N 1
ATOM 7960 C CA . THR C 1 366 ? 157.579 -4.009 65.250 1.00 119.86 366 THR C CA 1
ATOM 7961 C C . THR C 1 366 ? 158.357 -4.925 64.295 1.00 113.89 366 THR C C 1
ATOM 7962 O O . THR C 1 366 ? 158.546 -4.599 63.121 1.00 105.40 366 THR C O 1
ATOM 7966 N N . TYR C 1 367 ? 158.813 -6.063 64.821 1.00 113.25 367 TYR C N 1
ATOM 7967 C CA . TYR C 1 367 ? 159.633 -7.015 64.070 1.00 111.11 367 TYR C CA 1
ATOM 7968 C C . TYR C 1 367 ? 158.966 -8.385 63.893 1.00 108.81 367 TYR C C 1
ATOM 7969 O O . TYR C 1 367 ? 158.167 -8.824 64.727 1.00 108.28 367 TYR C O 1
ATOM 7978 N N . ARG C 1 368 ? 159.322 -9.056 62.801 1.00 106.98 368 ARG C N 1
ATOM 7979 C CA . ARG C 1 368 ? 158.888 -10.425 62.528 1.00 107.14 368 ARG C CA 1
ATOM 7980 C C . ARG C 1 368 ? 160.084 -11.285 62.119 1.00 106.77 368 ARG C C 1
ATOM 7981 O O . ARG C 1 368 ? 160.740 -11.011 61.112 1.00 104.99 368 ARG C O 1
ATOM 7989 N N . PHE C 1 369 ? 160.380 -12.314 62.906 1.00 105.27 369 PHE C N 1
ATOM 7990 C CA . PHE C 1 369 ? 161.435 -13.253 62.540 1.00 101.50 369 PHE C CA 1
ATOM 7991 C C . PHE C 1 369 ? 160.921 -14.688 62.581 1.00 98.86 369 PHE C C 1
ATOM 7992 O O . PHE C 1 369 ? 159.826 -14.954 63.078 1.00 103.68 369 PHE C O 1
ATOM 8000 N N . GLY C 1 370 ? 161.707 -15.608 62.034 1.00 97.06 370 GLY C N 1
ATOM 8001 C CA . GLY C 1 370 ? 161.335 -17.008 62.021 1.00 94.99 370 GLY C CA 1
ATOM 8002 C C . GLY C 1 370 ? 162.469 -17.918 62.452 1.00 91.57 370 GLY C C 1
ATOM 8003 O O . GLY C 1 370 ? 163.576 -17.461 62.726 1.00 90.48 370 GLY C O 1
ATOM 8004 N N . SER C 1 371 ? 162.190 -19.214 62.509 1.00 90.16 371 SER C N 1
ATOM 8005 C CA . SER C 1 371 ? 163.201 -20.190 62.885 1.00 91.57 371 SER C CA 1
ATOM 8006 C C . SER C 1 371 ? 162.760 -21.599 62.523 1.00 91.77 371 SER C C 1
ATOM 8007 O O . SER C 1 371 ? 161.606 -21.965 62.734 1.00 93.12 371 SER C O 1
ATOM 8010 N N . VAL C 1 372 ? 163.682 -22.382 61.971 1.00 89.31 372 VAL C N 1
ATOM 8011 C CA . VAL C 1 372 ? 163.442 -23.799 61.728 1.00 89.30 372 VAL C CA 1
ATOM 8012 C C . VAL C 1 372 ? 164.238 -24.643 62.721 1.00 88.67 372 VAL C C 1
ATOM 8013 O O . VAL C 1 372 ? 165.305 -24.236 63.185 1.00 88.54 372 VAL C O 1
ATOM 8017 N N . GLY C 1 373 ? 163.725 -25.820 63.050 1.00 83.43 373 GLY C N 1
ATOM 8018 C CA . GLY C 1 373 ? 164.409 -26.666 64.000 1.00 87.61 373 GLY C CA 1
ATOM 8019 C C . GLY C 1 373 ? 164.687 -28.051 63.472 1.00 87.03 373 GLY C C 1
ATOM 8020 O O . GLY C 1 373 ? 164.395 -28.361 62.317 1.00 82.81 373 GLY C O 1
ATOM 8021 N N . GLN C 1 374 ? 165.256 -28.889 64.331 1.00 86.60 374 GLN C N 1
ATOM 8022 C CA . GLN C 1 374 ? 165.481 -30.284 63.996 1.00 86.52 374 GLN C CA 1
ATOM 8023 C C . GLN C 1 374 ? 164.239 -31.088 64.341 1.00 84.68 374 GLN C C 1
ATOM 8024 O O . GLN C 1 374 ? 164.209 -32.308 64.208 1.00 83.67 374 GLN C O 1
ATOM 8030 N N . ASP C 1 375 ? 163.209 -30.378 64.784 1.00 87.54 375 ASP C N 1
ATOM 8031 C CA . ASP C 1 375 ? 161.935 -30.990 65.127 1.00 91.30 375 ASP C CA 1
ATOM 8032 C C . ASP C 1 375 ? 161.038 -31.054 63.895 1.00 89.09 375 ASP C C 1
ATOM 8033 O O . ASP C 1 375 ? 159.896 -31.510 63.969 1.00 90.65 375 ASP C O 1
ATOM 8038 N N . THR C 1 376 ? 161.586 -30.608 62.766 1.00 89.44 376 THR C N 1
ATOM 8039 C CA . THR C 1 376 ? 160.892 -30.577 61.474 1.00 94.95 376 THR C CA 1
ATOM 8040 C C . THR C 1 376 ? 159.777 -29.536 61.486 1.00 94.12 376 THR C C 1
ATOM 8041 O O . THR C 1 376 ? 158.816 -29.636 60.724 1.00 91.68 376 THR C O 1
ATOM 8045 N N . GLN C 1 377 ? 159.919 -28.531 62.348 1.00 92.08 377 GLN C N 1
ATOM 8046 C CA . GLN C 1 377 ? 158.897 -27.499 62.480 1.00 93.28 377 GLN C CA 1
ATOM 8047 C C . GLN C 1 377 ? 159.380 -26.111 62.093 1.00 92.57 377 GLN C C 1
ATOM 8048 O O . GLN C 1 377 ? 160.578 -25.827 62.091 1.00 86.71 377 GLN C O 1
ATOM 8054 N N . LEU C 1 378 ? 158.414 -25.250 61.787 1.00 96.16 378 LEU C N 1
ATOM 8055 C CA . LEU C 1 378 ? 158.670 -23.856 61.456 1.00 94.88 378 LEU C CA 1
ATOM 8056 C C . LEU C 1 378 ? 157.952 -22.922 62.435 1.00 94.00 378 LEU C C 1
ATOM 8057 O O . LEU C 1 378 ? 156.798 -23.152 62.790 1.00 96.57 378 LEU C O 1
ATOM 8062 N N . CYS C 1 379 ? 158.638 -21.868 62.866 1.00 94.54 379 CYS C N 1
ATOM 8063 C CA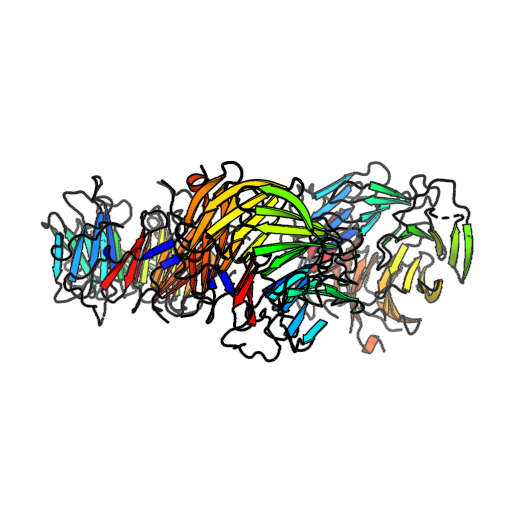 . CYS C 1 379 ? 158.069 -20.920 63.820 1.00 98.18 379 CYS C CA 1
ATOM 8064 C C . CYS C 1 379 ? 158.111 -19.477 63.309 1.00 98.28 379 CYS C C 1
ATOM 8065 O O . CYS C 1 379 ? 159.023 -19.089 62.586 1.00 95.87 379 CYS C O 1
ATOM 8068 N N . LEU C 1 380 ? 157.112 -18.690 63.692 1.00 101.55 380 LEU C N 1
ATOM 8069 C CA . LEU C 1 380 ? 157.073 -17.272 63.357 1.00 99.65 380 LEU C CA 1
ATOM 8070 C C . LEU C 1 380 ? 156.912 -16.459 64.629 1.00 100.09 380 LEU C C 1
ATOM 8071 O O . LEU C 1 380 ? 156.166 -16.836 65.522 1.00 98.92 380 LEU C O 1
ATOM 8076 N N . TRP C 1 381 ? 157.606 -15.336 64.716 1.00 98.38 381 TRP C N 1
ATOM 8077 C CA . TRP C 1 381 ? 157.629 -14.612 65.969 1.00 102.69 381 TRP C CA 1
ATOM 8078 C C . TRP C 1 381 ? 157.379 -13.125 65.804 1.00 107.20 381 TRP C C 1
ATOM 8079 O O . TRP C 1 381 ? 157.959 -12.475 64.934 1.00 106.30 381 TRP C O 1
ATOM 8090 N N . ASP C 1 382 ? 156.520 -12.592 66.664 1.00 107.11 382 ASP C N 1
ATOM 8091 C CA . ASP C 1 382 ? 156.190 -11.177 66.642 1.00 106.17 382 ASP C CA 1
ATOM 8092 C C . ASP C 1 382 ? 156.890 -10.415 67.748 1.00 107.26 382 ASP C C 1
ATOM 8093 O O . ASP C 1 382 ? 156.542 -10.548 68.916 1.00 103.04 382 ASP C O 1
ATOM 8098 N N . LEU C 1 383 ? 157.884 -9.622 67.366 1.00 109.89 383 LEU C N 1
ATOM 8099 C CA . LEU C 1 383 ? 158.567 -8.739 68.299 1.00 108.86 383 LEU C CA 1
ATOM 8100 C C . LEU C 1 383 ? 157.974 -7.335 68.187 1.00 115.61 383 LEU C C 1
ATOM 8101 O O . LEU C 1 383 ? 158.211 -6.633 67.202 1.00 117.06 383 LEU C O 1
ATOM 8103 N N . THR C 1 384 ? 157.192 -6.937 69.191 1.00 118.60 384 THR C N 1
ATOM 8104 C CA . THR C 1 384 ? 156.519 -5.636 69.193 1.00 113.32 384 THR C CA 1
ATOM 8105 C C . THR C 1 384 ? 157.117 -4.714 70.248 1.00 111.35 384 THR C C 1
ATOM 8106 O O . THR C 1 384 ? 157.958 -5.141 71.037 1.00 111.48 384 THR C O 1
ATOM 8110 N N . GLU C 1 385 ? 156.665 -3.460 70.268 1.00 113.27 385 GLU C N 1
ATOM 8111 C CA . GLU C 1 385 ? 157.199 -2.444 71.183 1.00 110.35 385 GLU C CA 1
ATOM 8112 C C . GLU C 1 385 ? 156.896 -2.773 72.645 1.00 111.86 385 GLU C C 1
ATOM 8113 O O . GLU C 1 385 ? 157.690 -2.461 73.541 1.00 108.06 385 GLU C O 1
ATOM 8115 N N . ASP C 1 386 ? 155.741 -3.393 72.875 1.00 111.87 386 ASP C N 1
ATOM 8116 C CA . ASP C 1 386 ? 155.376 -3.888 74.197 1.00 112.17 386 ASP C CA 1
ATOM 8117 C C . ASP C 1 386 ? 156.458 -4.827 74.724 1.00 114.57 386 ASP C C 1
ATOM 8118 O O . ASP C 1 386 ? 156.993 -4.624 75.819 1.00 109.87 386 ASP C O 1
ATOM 8120 N N . ILE C 1 387 ? 156.782 -5.840 73.918 1.00 115.94 387 ILE C N 1
ATOM 8121 C CA . ILE C 1 387 ? 157.792 -6.838 74.261 1.00 110.69 387 ILE C CA 1
ATOM 8122 C C . ILE C 1 387 ? 159.210 -6.269 74.196 1.00 110.64 387 ILE C C 1
ATOM 8123 O O . ILE C 1 387 ? 160.122 -6.808 74.825 1.00 110.13 387 ILE C O 1
ATOM 8125 N N . LEU C 1 388 ? 159.388 -5.183 73.442 1.00 110.35 388 LEU C N 1
ATOM 8126 C CA . LEU C 1 388 ? 160.706 -4.571 73.257 1.00 110.18 388 LEU C CA 1
ATOM 8127 C C . LEU C 1 388 ? 161.091 -3.679 74.422 1.00 109.69 388 LEU C C 1
ATOM 8128 O O . LEU C 1 388 ? 162.046 -3.962 75.141 1.00 106.61 388 LEU C O 1
ATOM 8133 N N . PHE C 1 389 ? 160.348 -2.592 74.591 1.00 109.81 389 PHE C N 1
ATOM 8134 C CA . PHE C 1 389 ? 160.602 -1.658 75.678 1.00 113.71 389 PHE C CA 1
ATOM 8135 C C . PHE C 1 389 ? 159.356 -1.473 76.550 1.00 114.41 389 PHE C C 1
ATOM 8136 O O . PHE C 1 389 ? 158.292 -1.075 76.065 1.00 109.82 389 PHE C O 1
ATOM 8144 N N . VAL C 1 520 ? 162.330 -11.484 82.436 1.00 96.55 520 VAL C N 1
ATOM 8145 C CA . VAL C 1 520 ? 162.354 -11.518 80.973 1.00 100.38 520 VAL C CA 1
ATOM 8146 C C . VAL C 1 520 ? 161.115 -12.246 80.435 1.00 98.74 520 VAL C C 1
ATOM 8147 O O . VAL C 1 520 ? 160.828 -13.376 80.836 1.00 98.00 520 VAL C O 1
ATOM 8151 N N . PRO C 1 521 ? 160.365 -11.587 79.534 1.00 95.82 521 PRO C N 1
ATOM 8152 C CA . PRO C 1 521 ? 159.112 -12.125 78.986 1.00 99.27 521 PRO C CA 1
ATOM 8153 C C . PRO C 1 521 ? 159.300 -13.417 78.195 1.00 100.58 521 PRO C C 1
ATOM 8154 O O . PRO C 1 521 ? 160.428 -13.808 77.896 1.00 101.99 521 PRO C O 1
ATOM 8158 N N . LEU C 1 522 ? 158.195 -14.072 77.858 1.00 97.06 522 LEU C N 1
ATOM 8159 C CA . LEU C 1 522 ? 158.255 -15.311 77.091 1.00 101.57 522 LEU C CA 1
ATOM 8160 C C . LEU C 1 522 ? 157.391 -15.249 75.834 1.00 105.16 522 LEU C C 1
ATOM 8161 O O . LEU C 1 522 ? 156.181 -15.031 75.919 1.00 107.51 522 LEU C O 1
ATOM 8166 N N . LEU C 1 523 ? 158.003 -15.459 74.672 1.00 101.75 523 LEU C N 1
ATOM 8167 C CA . LEU C 1 523 ? 157.262 -15.395 73.414 1.00 101.85 523 LEU C CA 1
ATOM 8168 C C . LEU C 1 523 ? 156.540 -16.682 73.025 1.00 100.34 523 LEU C C 1
ATOM 8169 O O . LEU C 1 523 ? 156.835 -17.771 73.520 1.00 99.32 523 LEU C O 1
ATOM 8174 N N . GLU C 1 524 ? 155.584 -16.527 72.119 1.00 100.90 524 GLU C N 1
ATOM 8175 C CA . GLU C 1 524 ? 154.893 -17.650 71.512 1.00 102.36 524 GLU C CA 1
ATOM 8176 C C . GLU C 1 524 ? 154.911 -17.480 69.989 1.00 106.06 524 GLU C C 1
ATOM 8177 O O . GLU C 1 524 ? 154.889 -16.356 69.476 1.00 104.74 524 GLU C O 1
ATOM 8179 N N . PRO C 1 525 ? 154.972 -18.599 69.258 1.00 105.12 525 PRO C N 1
ATOM 8180 C CA . PRO C 1 525 ? 155.009 -18.503 67.801 1.00 106.11 525 PRO C CA 1
ATOM 8181 C C . PRO C 1 525 ? 153.640 -18.202 67.197 1.00 106.52 525 PRO C C 1
ATOM 8182 O O . PRO C 1 525 ? 152.622 -18.562 67.792 1.00 100.05 525 PRO C O 1
ATOM 8186 N N . LEU C 1 526 ? 153.628 -17.544 66.038 1.00 105.30 526 LEU C N 1
ATOM 8187 C CA . LEU C 1 526 ? 152.407 -17.374 65.264 1.00 99.37 526 LEU C CA 1
ATOM 8188 C C . LEU C 1 526 ? 152.107 -18.688 64.571 1.00 100.96 526 LEU C C 1
ATOM 8189 O O . LEU C 1 526 ? 151.107 -19.350 64.852 1.00 102.05 526 LEU C O 1
ATOM 8194 N N . ILE C 1 527 ? 152.987 -19.051 63.648 1.00 106.33 527 ILE C N 1
ATOM 8195 C CA . ILE C 1 527 ? 152.906 -20.343 62.989 1.00 105.93 527 ILE C CA 1
ATOM 8196 C C . ILE C 1 527 ? 153.662 -21.339 63.848 1.00 105.73 527 ILE C C 1
ATOM 8197 O O . ILE C 1 527 ? 154.559 -20.961 64.606 1.00 101.15 527 ILE C O 1
ATOM 8199 N N . CYS C 1 528 ? 153.273 -22.603 63.746 1.00 107.35 528 CYS C N 1
ATOM 8200 C CA . CYS C 1 528 ? 153.886 -23.671 64.523 1.00 101.18 528 CYS C CA 1
ATOM 8201 C C . CYS C 1 528 ? 153.637 -25.006 63.850 1.00 102.47 528 CYS C C 1
ATOM 8202 O O . CYS C 1 528 ? 153.075 -25.925 64.446 1.00 102.87 528 CYS C O 1
ATOM 8205 N N . LYS C 1 529 ? 154.037 -25.085 62.589 1.00 106.76 529 LYS C N 1
ATOM 8206 C CA . LYS C 1 529 ? 153.731 -26.219 61.746 1.00 99.01 529 LYS C CA 1
ATOM 8207 C C . LYS C 1 529 ? 154.958 -27.087 61.467 1.00 95.86 529 LYS C C 1
ATOM 8208 O O . LYS C 1 529 ? 156.053 -26.576 61.206 1.00 94.00 529 LYS C O 1
ATOM 8210 N N . LYS C 1 530 ? 154.752 -28.401 61.527 1.00 93.12 530 LYS C N 1
ATOM 8211 C CA . LYS C 1 530 ? 155.714 -29.375 61.027 1.00 92.34 530 LYS C CA 1
ATOM 8212 C C . LYS C 1 530 ? 155.650 -29.355 59.506 1.00 93.51 530 LYS C C 1
ATOM 8213 O O . LYS C 1 530 ? 154.642 -29.749 58.921 1.00 92.34 530 LYS C O 1
ATOM 8219 N N . ILE C 1 531 ? 156.713 -28.897 58.859 1.00 93.44 531 ILE C N 1
ATOM 8220 C CA . ILE C 1 531 ? 156.621 -28.639 57.427 1.00 95.65 531 ILE C CA 1
ATOM 8221 C C . ILE C 1 531 ? 157.554 -29.490 56.560 1.00 93.76 531 ILE C C 1
ATOM 8222 O O . ILE C 1 531 ? 157.373 -29.568 55.348 1.00 95.56 531 ILE C O 1
ATOM 8227 N N . ALA C 1 532 ? 158.537 -30.139 57.165 1.00 91.48 532 ALA C N 1
ATOM 8228 C CA . ALA C 1 532 ? 159.364 -31.065 56.410 1.00 87.77 532 ALA C CA 1
ATOM 8229 C C . ALA C 1 532 ? 159.179 -32.460 56.952 1.00 93.03 532 ALA C C 1
ATOM 8230 O O . ALA C 1 532 ? 158.617 -32.644 58.030 1.00 96.39 532 ALA C O 1
ATOM 8232 N N . HIS C 1 533 ? 159.647 -33.450 56.211 1.00 90.92 533 HIS C N 1
ATOM 8233 C CA . HIS C 1 533 ? 159.654 -34.792 56.750 1.00 94.27 533 HIS C CA 1
ATOM 8234 C C . HIS C 1 533 ? 160.763 -34.886 57.784 1.00 95.28 533 HIS C C 1
ATOM 8235 O O . HIS C 1 533 ? 160.522 -35.263 58.929 1.00 102.54 533 HIS C O 1
ATOM 8242 N N . GLU C 1 534 ? 161.978 -34.532 57.370 1.00 93.48 534 GLU C N 1
ATOM 8243 C CA . GLU C 1 534 ? 163.135 -34.546 58.254 1.00 90.56 534 GLU C CA 1
ATOM 8244 C C . GLU C 1 534 ? 163.708 -33.139 58.486 1.00 90.76 534 GLU C C 1
ATOM 8245 O O . GLU C 1 534 ? 163.109 -32.141 58.087 1.00 91.37 534 GLU C O 1
ATOM 8251 N N . ARG C 1 535 ? 164.867 -33.078 59.143 1.00 94.41 535 ARG C N 1
ATOM 8252 C CA . ARG C 1 535 ? 165.386 -31.845 59.760 1.00 90.69 535 ARG C CA 1
ATOM 8253 C C . ARG C 1 535 ? 165.556 -30.676 58.790 1.00 90.03 535 ARG C C 1
ATOM 8254 O O . ARG C 1 535 ? 165.987 -30.857 57.655 1.00 90.66 535 ARG C O 1
ATOM 8256 N N . LEU C 1 536 ? 165.232 -29.476 59.264 1.00 86.93 536 LEU C N 1
ATOM 8257 C CA . LEU C 1 536 ? 165.268 -28.265 58.451 1.00 83.33 536 LEU C CA 1
ATOM 8258 C C . LEU C 1 536 ? 166.596 -27.521 58.547 1.00 81.35 536 LEU C C 1
ATOM 8259 O O . LEU C 1 536 ? 167.028 -27.150 59.628 1.00 81.62 536 LEU C O 1
ATOM 8264 N N . THR C 1 537 ? 167.224 -27.272 57.401 1.00 89.13 537 THR C N 1
ATOM 8265 C CA . THR C 1 537 ? 168.605 -26.789 57.368 1.00 87.53 537 THR C CA 1
ATOM 8266 C C . THR C 1 537 ? 168.786 -25.401 56.768 1.00 81.51 537 THR C C 1
ATOM 8267 O O . THR C 1 537 ? 169.908 -24.892 56.696 1.00 84.04 537 THR C O 1
ATOM 8271 N N . VAL C 1 538 ? 167.692 -24.793 56.328 1.00 82.97 538 VAL C N 1
ATOM 8272 C CA . VAL C 1 538 ? 167.767 -23.523 55.610 1.00 88.28 538 VAL C CA 1
ATOM 8273 C C . VAL C 1 538 ? 166.511 -22.707 55.902 1.00 84.67 538 VAL C C 1
ATOM 8274 O O . VAL C 1 538 ? 165.417 -23.257 56.008 1.00 82.10 538 VAL C O 1
ATOM 8278 N N . LEU C 1 539 ? 166.682 -21.401 56.069 1.00 87.42 539 LEU C N 1
ATOM 8279 C CA . LEU C 1 539 ? 165.553 -20.490 56.179 1.00 87.61 539 LEU C CA 1
ATOM 8280 C C . LEU C 1 539 ? 165.934 -19.126 55.620 1.00 91.15 539 LEU C C 1
ATOM 8281 O O . LEU C 1 539 ? 166.757 -18.418 56.198 1.00 91.78 539 LEU C O 1
ATOM 8286 N N . ILE C 1 540 ? 165.350 -18.774 54.477 1.00 99.29 540 ILE C N 1
ATOM 8287 C CA . ILE C 1 540 ? 165.624 -17.494 53.814 1.00 101.02 540 ILE C CA 1
ATOM 8288 C C . ILE C 1 540 ? 164.327 -16.728 53.562 1.00 101.70 540 ILE C C 1
ATOM 8289 O O . ILE C 1 540 ? 163.290 -17.329 53.258 1.00 97.01 540 ILE C O 1
ATOM 8294 N N . PHE C 1 541 ? 164.388 -15.404 53.677 1.00 103.84 541 PHE C N 1
ATOM 8295 C CA . PHE C 1 541 ? 163.249 -14.555 53.347 1.00 104.02 541 PHE C CA 1
ATOM 8296 C C . PHE C 1 541 ? 163.504 -13.750 52.072 1.00 103.21 541 PHE C C 1
ATOM 8297 O O . PHE C 1 541 ? 164.433 -12.947 52.016 1.00 103.59 541 PHE C O 1
ATOM 8305 N N . LEU C 1 542 ? 162.679 -13.964 51.051 1.00 101.83 542 LEU C N 1
ATOM 8306 C CA . LEU C 1 542 ? 162.806 -13.192 49.816 1.00 108.52 542 LEU C CA 1
ATOM 8307 C C . LEU C 1 542 ? 161.526 -12.410 49.518 1.00 109.79 542 LEU C C 1
ATOM 8308 O O . LEU C 1 542 ? 160.507 -12.600 50.189 1.00 109.19 542 LEU C O 1
ATOM 8313 N N . GLU C 1 543 ? 161.604 -11.500 48.545 1.00 105.80 543 GLU C N 1
ATOM 8314 C CA . GLU C 1 543 ? 160.520 -10.562 48.267 1.00 98.88 543 GLU C CA 1
ATOM 8315 C C . GLU C 1 543 ? 159.214 -11.280 47.968 1.00 102.37 543 GLU C C 1
ATOM 8316 O O . GLU C 1 543 ? 158.198 -11.045 48.624 1.00 101.04 543 GLU C O 1
ATOM 8318 N N . ASP C 1 544 ? 159.248 -12.170 46.986 1.00 101.40 544 ASP C N 1
ATOM 8319 C CA . ASP C 1 544 ? 158.037 -12.852 46.561 1.00 104.94 544 ASP C CA 1
ATOM 8320 C C . ASP C 1 544 ? 157.791 -14.152 47.333 1.00 108.40 544 ASP C C 1
ATOM 8321 O O . ASP C 1 544 ? 156.754 -14.794 47.138 1.00 109.07 544 ASP C O 1
ATOM 8323 N N . CYS C 1 545 ? 158.717 -14.538 48.215 1.00 106.38 545 CYS C N 1
ATOM 8324 C CA . CYS C 1 545 ? 158.584 -15.834 48.888 1.00 104.33 545 CYS C CA 1
ATOM 8325 C C . CYS C 1 545 ? 159.519 -16.126 50.068 1.00 100.70 545 CYS C C 1
ATOM 8326 O O . CYS C 1 545 ? 160.339 -15.301 50.478 1.00 96.54 545 CYS C O 1
ATOM 8329 N N . ILE C 1 546 ? 159.365 -17.341 50.593 1.00 99.79 546 ILE C N 1
ATOM 8330 C CA . ILE C 1 546 ? 160.163 -17.861 51.701 1.00 100.61 546 ILE C CA 1
ATOM 8331 C C . ILE C 1 546 ? 160.780 -19.222 51.364 1.00 100.81 546 ILE C C 1
ATOM 8332 O O . ILE C 1 546 ? 160.082 -20.153 50.947 1.00 99.68 546 ILE C O 1
ATOM 8337 N N . VAL C 1 547 ? 162.086 -19.342 51.574 1.00 100.13 547 VAL C N 1
ATOM 8338 C CA . VAL C 1 547 ? 162.812 -20.555 51.207 1.00 97.34 547 VAL C CA 1
ATOM 8339 C C . VAL C 1 547 ? 163.158 -21.452 52.411 1.00 96.27 547 VAL C C 1
ATOM 8340 O O . VAL C 1 547 ? 163.696 -20.990 53.423 1.00 84.10 547 VAL C O 1
ATOM 8344 N N . THR C 1 548 ? 162.830 -22.738 52.281 1.00 95.37 548 THR C N 1
ATOM 8345 C CA . THR C 1 548 ? 163.200 -23.748 53.265 1.00 87.30 548 THR C CA 1
ATOM 8346 C C . THR C 1 548 ? 163.897 -24.919 52.615 1.00 87.08 548 THR C C 1
ATOM 8347 O O . THR C 1 548 ? 163.530 -25.348 51.531 1.00 92.04 548 THR C O 1
ATOM 8351 N N . ALA C 1 549 ? 164.889 -25.459 53.298 1.00 90.51 549 ALA C N 1
ATOM 8352 C CA . ALA C 1 549 ? 165.434 -26.743 52.908 1.00 90.10 549 ALA C CA 1
ATOM 8353 C C . ALA C 1 549 ? 165.383 -27.709 54.080 1.00 88.59 549 ALA C C 1
ATOM 8354 O O . ALA C 1 549 ? 165.574 -27.317 55.227 1.00 82.15 549 ALA C O 1
ATOM 8356 N N . CYS C 1 550 ? 165.093 -28.968 53.786 1.00 91.29 550 CYS C N 1
ATOM 8357 C CA . CYS C 1 550 ? 165.341 -30.028 54.748 1.00 91.60 550 CYS C CA 1
ATOM 8358 C C . CYS C 1 550 ? 166.513 -30.849 54.230 1.00 97.11 550 CYS C C 1
ATOM 8359 O O . CYS C 1 550 ? 166.773 -30.868 53.021 1.00 95.92 550 CYS C O 1
ATOM 8362 N N . GLN C 1 551 ? 167.223 -31.517 55.139 1.00 96.08 551 GLN C N 1
ATOM 8363 C CA . GLN C 1 551 ? 168.179 -32.554 54.754 1.00 98.23 551 GLN C CA 1
ATOM 8364 C C . GLN C 1 551 ? 167.400 -33.551 53.894 1.00 97.38 551 GLN C C 1
ATOM 8365 O O . GLN C 1 551 ? 166.186 -33.643 54.043 1.00 105.47 551 GLN C O 1
ATOM 8371 N N . GLU C 1 552 ? 168.095 -34.275 53.018 1.00 95.88 552 GLU C N 1
ATOM 8372 C CA . GLU C 1 552 ? 167.517 -35.088 51.925 1.00 100.42 552 GLU C CA 1
ATOM 8373 C C . GLU C 1 552 ? 167.268 -34.215 50.686 1.00 95.05 552 GLU C C 1
ATOM 8374 O O . GLU C 1 552 ? 166.934 -34.716 49.611 1.00 96.96 552 GLU C O 1
ATOM 8380 N N . GLY C 1 553 ? 167.461 -32.909 50.846 1.00 91.70 553 GLY C N 1
ATOM 8381 C CA . GLY C 1 553 ? 167.869 -32.058 49.739 1.00 92.00 553 GLY C CA 1
ATOM 8382 C C . GLY C 1 553 ? 166.855 -31.377 48.843 1.00 88.38 553 GLY C C 1
ATOM 8383 O O . GLY C 1 553 ? 167.164 -31.060 47.693 1.00 87.32 553 GLY C O 1
ATOM 8384 N N .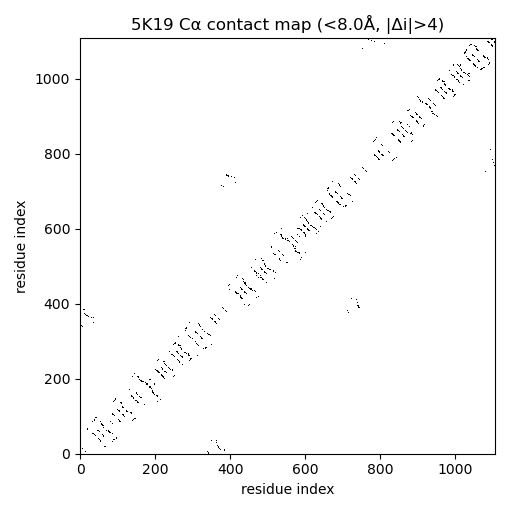 PHE C 1 554 ? 165.660 -31.128 49.359 1.00 84.59 554 PHE C N 1
ATOM 8385 C CA . PHE C 1 554 ? 164.648 -30.456 48.570 1.00 84.11 554 PHE C CA 1
ATOM 8386 C C . PHE C 1 554 ? 164.577 -28.976 48.941 1.00 84.84 554 PHE C C 1
ATOM 8387 O O . PHE C 1 554 ? 164.295 -28.621 50.082 1.00 86.44 554 PHE C O 1
ATOM 8395 N N . ILE C 1 555 ? 164.875 -28.122 47.964 1.00 85.78 555 ILE C N 1
ATOM 8396 C CA . ILE C 1 555 ? 164.839 -26.676 48.141 1.00 85.85 555 ILE C CA 1
ATOM 8397 C C . ILE C 1 555 ? 163.426 -26.165 47.858 1.00 92.86 555 ILE C C 1
ATOM 8398 O O . ILE C 1 555 ? 163.008 -26.029 46.698 1.00 88.10 555 ILE C O 1
ATOM 8403 N N . CYS C 1 556 ? 162.695 -25.892 48.937 1.00 92.84 556 CYS C N 1
ATOM 8404 C CA . CYS C 1 556 ? 161.280 -25.544 48.855 1.00 94.55 556 CYS C CA 1
ATOM 8405 C C . CYS C 1 556 ? 161.034 -24.045 48.835 1.00 96.77 556 CYS C C 1
ATOM 8406 O O . CYS C 1 556 ? 161.689 -23.281 49.548 1.00 92.70 556 CYS C O 1
ATOM 8409 N N . THR C 1 557 ? 160.058 -23.650 48.021 1.00 100.45 557 THR C N 1
ATOM 8410 C CA . THR C 1 557 ? 159.629 -22.261 47.916 1.00 99.53 557 THR C CA 1
ATOM 8411 C C . THR C 1 557 ? 158.196 -22.067 48.447 1.00 103.36 557 THR C C 1
ATOM 8412 O O . THR C 1 557 ? 157.293 -22.846 48.136 1.00 105.01 557 THR C O 1
ATOM 8416 N N . TRP C 1 558 ? 158.001 -21.034 49.265 1.00 103.75 558 TRP C N 1
ATOM 8417 C CA . TRP C 1 558 ? 156.688 -20.714 49.833 1.00 104.47 558 TRP C CA 1
ATOM 8418 C C . TRP C 1 558 ? 156.228 -19.329 49.381 1.00 107.74 558 TRP C C 1
ATOM 8419 O O . TRP C 1 558 ? 156.808 -18.328 49.791 1.00 106.96 558 TRP C O 1
#

InterPro domains:
  IPR001680 WD40 repeat [PF00400] (223-248)
  IPR001680 WD40 repeat [PF00400] (263-290)
  IPR001680 WD40 repeat [PS50082] (258-290)
  IPR001680 WD40 repeat [SM00320] (140-178)
  IPR001680 WD40 repeat [SM00320] (209-248)
  IPR001680 WD40 repeat [SM00320] (251-290)
  IPR001680 WD40 repeat [SM00320] (293-382)
  IPR015943 WD40/YVTN repeat-like-containing domain superfamily [G3DSA:2.130.10.10] (1-569)
  IPR036322 WD40-repeat-containing domain superfamily [SSF50978] (100-386)
  IPR051362 WD repeat creC family regulators [PTHR14107] (60-564)

B-factor: mean 68.96, std 19.59, range [20.0, 122.54]

Organism: Homo sapiens (NCBI:txid9606)